Protein 7U5F (pdb70)

Sequence (792 aa):
SGTLYIVSAPSGAGKTSLVKALLDAAPEVRVSVSHTTRGMRPGEVDGVNYHFTSREEFLAMLERNEFLEHAEVFGNLYGTSQRWVEKTLAEGLDLILEIDWQGAQQVRRLMPEAQQSIFILPPSQEALRQRLSDEVIERRMREAVSEMSHYVEYDHLVINDDFAHHALDDLKAIFRARQLRQDAQQQRHAELLGRLLAGSGTLYIVSAPSGAGKTSLVKALLDAAPEVRVSVSHTTRGMRPGEVDGVNYHFTSREEFLAMLERNEFLEHAEVFGNLYGTSQRWVEKTLAEGLDLILEIDWQGAQQVRRLMPEAQSIFILPPSQEALRQRLTSDEVIERRMREAVSEMSHYVEYDHLVINDDFAHALDDLKAIFRARQLRQDAQQQRHAELLGRLLAGSGTLYIVSAPSGAGKTSLVKALLDAAPEVRVSVSHTTRGMRPGEVDGVNYHFTSREEFLAMLERNEFLEHAEVFGNLYGTSQRWVEKTLAEGLDLILEIDWQGAQQVRRLMPEAQSIFILPPSQEALRQRLTNSDEVIERRMREAVSEMSHYVEYDHLVINDDFAHALDDLKAIFRARQLRQDAQQQRHAELLGRLLASGTLYIVSAPSGAGKTSLVKALLDAAPEVRVSVSHTTRGMRPGEVDGVNYHFTSREEFLAMLERNEFLEHAEVFGNLYGTSQRWVEKTLAEGLDLILEIDWQGAQQVRRLMPEAQQSIFILPPSQEALRQRLTNSDEVIERRMREAVSEMSHYVEYDHLVINDDFAHALDDLKAIFRARQLRQDAQQQRHAELLGRLLAG

Nearest PDB structures (foldseek):
  7u5f-assembly1_C  TM=1.005E+00  e=3.548E-42  Pseudomonas aeruginosa PAO1
  7u5f-assembly1_A  TM=9.608E-01  e=3.435E-37  Pseudomonas aeruginosa PAO1
  2f3r-assembly1_A  TM=9.551E-01  e=4.431E-27  Escherichia coli
  6wct-assembly2_B  TM=9.551E-01  e=2.341E-27  Stenotrophomonas maltophilia K279a
  2f3t-assembly1_C  TM=8.324E-01  e=1.310E-26  Escherichia coli

Foldseek 3Di:
DAAEEEEAEQFQLPDDPLVVVLCVVPVLEAEFAKEKADDDDPPDDQPPNHPHDHPVVVVVCVVVVQFLFWDAGPNMIMTTGVVVVVVSVVVVGYYYYYDYLRRVVSNCVVPVRHAYEYEYEPDLVRVLVSGVVVRSVVSSCRRVVPVVSNVVHPYYAYPDDSVVSSVVVVVVVVVVCVDPVNVCVVCVVVVCVVPDD/DAAEEEEEEQALLADDVLVVVLCVVPVLEAEFAKEKADDDDPPDDQPPNHPHDHPVVVVVCVVVVQFLFWDAGPRMIMTGGVPVVVVCVVVHTHYYYYDYLRRVVSNCVVPVRHAYEYEYEPDLVRVLVSSDPPVVSVVSSVRRVVPVVSNVVHPYYAYPHDSVVSSVVVVVVVVVVCVDPVNCCVVVVVVVVVVPDD/DAAEEEEEEQPLQHFDVLVVVLCVVPVLEAEFAKEKQDDDDPPDDCPPNHPHDHPVVVVVCVVVVQFLFWDADPNMIITGGVVVVVVCVVVHTYYYYYDAPRRVVSNCVVPVLHAYEYEYEPDLVRVLVSNVCPPVVSVVSSVSSVVRVVCRVVHDYYAYPPDSVVSSVVVVVVVVVSCVDPVNCCVVCVVVVVVVVD/DAAEEEEEEQDQLAFDPLVVVLCVVDVLEAEFAKEKADDDDPPDDCPPSHPHDHPVVVVVCVVVVQFLFWDADPNMIMTGGDPVVVVSVVVVGYYYYHDAPRRVVSNCVVPVRYAYEYEYEPDLVRVLVSNVCPPVVSVVSSVSSVVRVVCRVVHDYYAHPPDSVRSSVVVVVVVVVVCVDPVNCCVVCVVVVCVVPDD

InterPro domains:
  IPR008144 Guanylate kinase-like domain [PS50052] (3-181)
  IPR008145 Guanylate kinase/L-type calcium channel beta subunit [PF00625] (4-182)
  IPR008145 Guanylate kinase/L-type calcium channel beta subunit [SM00072] (2-184)
  IPR017665 Guanylate kinase [MF_00328] (1-184)
  IPR017665 Guanylate kinase [TIGR03263] (3-181)
  IPR020590 Guanylate kinase, conserved site [PS00856] (37-54)
  IPR027417 P-loop containing nucleoside triphosphate hydrolase [G3DSA:3.40.50.300] (5-180)
  IPR027417 P-loop containing nucleoside triphosphate hydrolase [SSF52540] (3-186)

Structure (mmCIF, N/CA/C/O backbone):
data_7U5F
#
_entry.id   7U5F
#
_cell.length_a   46.500
_cell.length_b   122.900
_cell.length_c   149.010
_cell.angle_alpha   90.000
_cell.angle_beta   90.000
_cell.angle_gamma   90.000
#
_symmetry.space_group_name_H-M   'P 21 21 21'
#
loop_
_entity.id
_entity.type
_entity.pdbx_description
1 polymer 'Guanylate kinase'
2 non-polymer "GUANOSINE-5'-MONOPHOSPHATE"
3 non-polymer 'MAGNESIUM ION'
4 water water
#
loop_
_atom_site.group_PDB
_atom_site.id
_atom_site.type_symbol
_atom_site.label_atom_id
_atom_site.label_alt_id
_atom_site.label_comp_id
_atom_site.label_asym_id
_atom_site.label_entity_id
_atom_site.label_seq_id
_atom_site.pdbx_PDB_ins_code
_atom_site.Cartn_x
_atom_site.Cartn_y
_atom_site.Cartn_z
_atom_site.occupancy
_atom_site.B_iso_or_equiv
_atom_site.auth_seq_id
_atom_site.auth_comp_id
_atom_site.auth_asym_id
_atom_site.auth_atom_id
_atom_site.pdbx_PDB_model_num
ATOM 1 N N . SER A 1 2 ? -27.36612 -18.99936 21.98619 1.000 70.07420 2 SER A N 1
ATOM 2 C CA . SER A 1 2 ? -26.40795 -18.72912 20.91869 1.000 69.79835 2 SER A CA 1
ATOM 3 C C . SER A 1 2 ? -24.96767 -18.88688 21.41436 1.000 66.13618 2 SER A C 1
ATOM 4 O O . SER A 1 2 ? -24.70080 -18.80572 22.61265 1.000 70.06839 2 SER A O 1
ATOM 7 N N . GLY A 1 3 ? -24.04344 -19.12316 20.48585 1.000 50.83745 3 GLY A N 1
ATOM 8 C CA . GLY A 1 3 ? -22.66185 -19.33469 20.84996 1.000 46.97043 3 GLY A CA 1
ATOM 9 C C . GLY A 1 3 ? -21.91171 -18.04051 21.11084 1.000 41.45366 3 GLY A C 1
ATOM 10 O O . GLY A 1 3 ? -22.41407 -16.94399 20.88656 1.000 40.37434 3 GLY A O 1
ATOM 11 N N . THR A 1 4 ? -20.67847 -18.19564 21.58732 1.000 37.22789 4 THR A N 1
ATOM 12 C CA . THR A 1 4 ? -19.75408 -17.09547 21.82114 1.000 34.50086 4 THR A CA 1
ATOM 13 C C . THR A 1 4 ? -18.74536 -17.02095 20.68320 1.000 33.45640 4 THR A C 1
ATOM 14 O O . THR A 1 4 ? -18.21661 -18.04797 20.23728 1.000 30.62659 4 THR A O 1
ATOM 18 N N . LEU A 1 5 ? -18.45334 -15.80497 20.23238 1.000 29.20790 5 LEU A N 1
ATOM 19 C CA . LEU A 1 5 ? -17.44537 -15.60774 19.20156 1.000 28.92214 5 LEU A CA 1
ATOM 20 C C . LEU A 1 5 ? -16.14708 -15.18325 19.86321 1.000 30.49830 5 LEU A C 1
ATOM 21 O O . LEU A 1 5 ? -16.11728 -14.19203 20.60389 1.000 32.91180 5 LEU A O 1
ATOM 26 N N . TYR A 1 6 ? -15.07219 -15.91367 19.57279 1.000 28.33937 6 TYR A N 1
ATOM 27 C CA . TYR A 1 6 ? -13.74096 -15.57769 20.05675 1.000 29.16481 6 TYR A CA 1
ATOM 28 C C . TYR A 1 6 ? -12.88474 -15.10036 18.89359 1.000 31.27924 6 TYR A C 1
ATOM 29 O O . TYR A 1 6 ? -12.87922 -15.71979 17.81897 1.000 28.89549 6 TYR A O 1
ATOM 38 N N . ILE A 1 7 ? -12.19936 -13.98018 19.09686 1.000 26.81132 7 ILE A N 1
ATOM 39 C CA . ILE A 1 7 ? -11.17637 -13.50444 18.17101 1.000 30.22174 7 ILE A CA 1
ATOM 40 C C . ILE A 1 7 ? -9.82420 -13.88919 18.74606 1.000 26.33930 7 ILE A C 1
ATOM 41 O O . ILE A 1 7 ? -9.49699 -13.49571 19.86315 1.000 28.33244 7 ILE A O 1
ATOM 46 N N . VAL A 1 8 ? -9.00622 -14.60931 17.98864 1.000 26.31799 8 VAL A N 1
ATOM 47 C CA . VAL A 1 8 ? -7.67013 -14.96833 18.44663 1.000 28.06233 8 VAL A CA 1
ATOM 48 C C . VAL A 1 8 ? -6.68265 -14.37605 17.45844 1.000 26.26417 8 VAL A C 1
ATOM 49 O O . VAL A 1 8 ? -6.69057 -14.73641 16.27482 1.000 28.58181 8 VAL A O 1
ATOM 53 N N . SER A 1 9 ? -5.83326 -13.47461 17.94263 1.000 26.07353 9 SER A N 1
ATOM 54 C CA . SER A 1 9 ? -4.88345 -12.75481 17.11027 1.000 28.81165 9 SER A CA 1
ATOM 55 C C . SER A 1 9 ? -3.46888 -12.92796 17.63729 1.000 30.36122 9 SER A C 1
ATOM 56 O O . SER A 1 9 ? -3.24169 -13.35481 18.76815 1.000 31.15529 9 SER A O 1
ATOM 59 N N . ALA A 1 10 ? -2.53036 -12.62421 16.76451 1.000 33.90163 10 ALA A N 1
ATOM 60 C CA . ALA A 1 10 ? -1.10472 -12.65443 17.06138 1.000 34.35221 10 ALA A CA 1
ATOM 61 C C . ALA A 1 10 ? -0.47331 -11.59807 16.16546 1.000 34.50486 10 ALA A C 1
ATOM 62 O O . ALA A 1 10 ? -1.15248 -11.01269 15.32461 1.000 33.02992 10 ALA A O 1
ATOM 64 N N . PRO A 1 11 ? 0.80913 -11.28102 16.39189 1.000 36.46953 11 PRO A N 1
ATOM 65 C CA . PRO A 1 11 ? 1.47491 -10.37017 15.45098 1.000 40.28260 11 PRO A CA 1
ATOM 66 C C . PRO A 1 11 ? 1.30667 -10.90437 14.03438 1.000 44.28670 11 PRO A C 1
ATOM 67 O O . PRO A 1 11 ? 1.27981 -12.11668 13.80045 1.000 37.38365 11 PRO A O 1
ATOM 71 N N . SER A 1 12 ? 1.13718 -9.98573 13.09507 1.000 45.30284 12 SER A N 1
ATOM 72 C CA . SER A 1 12 ? 0.74955 -10.35148 11.74144 1.000 50.79173 12 SER A CA 1
ATOM 73 C C . SER A 1 12 ? 1.85956 -11.15053 11.06915 1.000 52.88804 12 SER A C 1
ATOM 74 O O . SER A 1 12 ? 2.98791 -10.66760 10.92450 1.000 52.23875 12 SER A O 1
ATOM 77 N N . GLY A 1 13 ? 1.54798 -12.38779 10.69273 1.000 50.14644 13 GLY A N 1
ATOM 78 C CA . GLY A 1 13 ? 2.50230 -13.28453 10.06968 1.000 51.60868 13 GLY A CA 1
ATOM 79 C C . GLY A 1 13 ? 2.74063 -14.54582 10.86396 1.000 57.18609 13 GLY A C 1
ATOM 80 O O . GLY A 1 13 ? 3.26004 -15.53090 10.32014 1.000 60.67393 13 GLY A O 1
ATOM 81 N N . ALA A 1 14 ? 2.34837 -14.55116 12.13289 1.000 52.30746 14 ALA A N 1
ATOM 82 C CA . ALA A 1 14 ? 2.41338 -15.74091 12.96257 1.000 56.50734 14 ALA A CA 1
ATOM 83 C C . ALA A 1 14 ? 1.05417 -16.38641 12.74688 1.000 59.41634 14 ALA A C 1
ATOM 84 O O . ALA A 1 14 ? 0.11743 -16.23508 13.53383 1.000 52.79821 14 ALA A O 1
ATOM 86 N N . GLY A 1 15 ? 0.95852 -17.07082 11.60474 1.000 58.04044 15 GLY A N 1
ATOM 87 C CA . GLY A 1 15 ? -0.25862 -17.59624 11.01371 1.000 53.59165 15 GLY A CA 1
ATOM 88 C C . GLY A 1 15 ? -1.21310 -18.38780 11.87463 1.000 47.84577 15 GLY A C 1
ATOM 89 O O . GLY A 1 15 ? -1.25508 -18.24005 13.08948 1.000 45.75417 15 GLY A O 1
ATOM 90 N N . LYS A 1 16 ? -2.02358 -19.21733 11.23384 1.000 52.06890 16 LYS A N 1
ATOM 91 C CA . LYS A 1 16 ? -2.94114 -20.06088 11.97858 1.000 47.51698 16 LYS A CA 1
ATOM 92 C C . LYS A 1 16 ? -2.13579 -20.94755 12.93313 1.000 45.74903 16 LYS A C 1
ATOM 93 O O . LYS A 1 16 ? -1.33832 -21.78346 12.49850 1.000 51.07217 16 LYS A O 1
ATOM 99 N N . THR A 1 17 ? -2.33660 -20.74927 14.23305 1.000 45.86638 17 THR A N 1
ATOM 100 C CA . THR A 1 17 ? -1.40663 -21.25089 15.23987 1.000 43.25435 17 THR A CA 1
ATOM 101 C C . THR A 1 17 ? -1.65302 -22.71079 15.57131 1.000 40.68886 17 THR A C 1
ATOM 102 O O . THR A 1 17 ? -2.77618 -23.21548 15.48012 1.000 41.27773 17 THR A O 1
ATOM 106 N N . SER A 1 18 ? -0.56996 -23.39529 15.94742 1.000 39.47032 18 SER A N 1
ATOM 107 C CA . SER A 1 18 ? -0.70354 -24.73642 16.49823 1.000 39.88906 18 SER A CA 1
ATOM 108 C C . SER A 1 18 ? -1.50356 -24.72645 17.79095 1.000 36.05021 18 SER A C 1
ATOM 109 O O . SER A 1 18 ? -2.19664 -25.70257 18.09233 1.000 35.30164 18 SER A O 1
ATOM 112 N N . LEU A 1 19 ? -1.42107 -23.63818 18.56383 1.000 34.78623 19 LEU A N 1
ATOM 113 C CA . LEU A 1 19 ? -2.15512 -23.55526 19.82988 1.000 36.42806 19 LEU A CA 1
ATOM 114 C C . LEU A 1 19 ? -3.65706 -23.66725 19.60861 1.000 36.43999 19 LEU A C 1
ATOM 115 O O . LEU A 1 19 ? -4.35589 -24.37806 20.34221 1.000 28.47742 19 LEU A O 1
ATOM 120 N N . VAL A 1 20 ? -4.17670 -22.94534 18.61045 1.000 33.01967 20 VAL A N 1
ATOM 121 C CA . VAL A 1 20 ? -5.60988 -22.99252 18.34712 1.000 34.78009 20 VAL A CA 1
ATOM 122 C C . VAL A 1 20 ? -6.03686 -24.38887 17.90223 1.000 34.04091 20 VAL A C 1
ATOM 123 O O . VAL A 1 20 ? -7.08122 -24.88857 18.33173 1.000 30.83846 20 VAL A O 1
ATOM 127 N N . LYS A 1 21 ? -5.24710 -25.03887 17.03684 1.000 32.73431 21 LYS A N 1
ATOM 128 C CA . LYS A 1 21 ? -5.56738 -26.41128 16.63782 1.000 35.63347 21 LYS A CA 1
ATOM 129 C C . LYS A 1 21 ? -5.63509 -27.33984 17.84941 1.000 34.95628 21 LYS A C 1
ATOM 130 O O . LYS A 1 21 ? -6.55930 -28.15492 17.97025 1.000 32.91346 21 LYS A O 1
ATOM 136 N N . ALA A 1 22 ? -4.65677 -27.23795 18.75572 1.000 32.68582 22 ALA A N 1
ATOM 137 C CA . ALA A 1 22 ? -4.65986 -28.10471 19.93285 1.000 33.91289 22 ALA A CA 1
ATOM 138 C C . ALA A 1 22 ? -5.85390 -27.80354 20.82818 1.000 35.40257 22 ALA A C 1
ATOM 139 O O . ALA A 1 22 ? -6.44909 -28.71597 21.41103 1.000 35.65190 22 ALA A O 1
ATOM 141 N N . LEU A 1 23 ? -6.22074 -26.52669 20.95006 1.000 35.23127 23 LEU A N 1
ATOM 142 C CA . LEU A 1 23 ? -7.38990 -26.17301 21.74950 1.000 34.91965 23 LEU A CA 1
ATOM 143 C C . LEU A 1 23 ? -8.64627 -26.79348 21.15899 1.000 33.78818 23 LEU A C 1
ATOM 144 O O . LEU A 1 23 ? -9.46055 -27.37504 21.88106 1.000 34.35075 23 LEU A O 1
ATOM 149 N N . LEU A 1 24 ? -8.80365 -26.70592 19.83767 1.000 33.61659 24 LEU A N 1
ATOM 150 C CA . LEU A 1 24 ? -9.95374 -27.32781 19.19394 1.000 35.92692 24 LEU A CA 1
ATOM 151 C C . LEU A 1 24 ? -9.98321 -28.83538 19.41388 1.000 36.25594 24 LEU A C 1
ATOM 152 O O . LEU A 1 24 ? -11.06954 -29.41762 19.53666 1.000 40.46928 24 LEU A O 1
ATOM 157 N N . ASP A 1 25 ? -8.81518 -29.49101 19.46821 1.000 35.61930 25 ASP A N 1
ATOM 158 C CA . ASP A 1 25 ? -8.80492 -30.93444 19.71631 1.000 38.67285 25 ASP A CA 1
ATOM 159 C C . ASP A 1 25 ? -9.43508 -31.27060 21.06342 1.000 39.52604 25 ASP A C 1
ATOM 160 O O . ASP A 1 25 ? -10.03271 -32.34339 21.22956 1.000 40.81084 25 ASP A O 1
ATOM 165 N N . ALA A 1 26 ? -9.26671 -30.38954 22.03960 1.000 36.80741 26 ALA A N 1
ATOM 166 C CA . ALA A 1 26 ? -9.79634 -30.55287 23.38347 1.000 39.41615 26 ALA A CA 1
ATOM 167 C C . ALA A 1 26 ? -11.11348 -29.81030 23.58834 1.000 38.38825 26 ALA A C 1
ATOM 168 O O . ALA A 1 26 ? -11.51635 -29.60558 24.73688 1.000 37.60544 26 ALA A O 1
ATOM 170 N N . ALA A 1 27 ? -11.71712 -29.27384 22.52608 1.000 34.90790 27 ALA A N 1
ATOM 171 C CA . ALA A 1 27 ? -12.97488 -28.53357 22.64540 1.000 38.11252 27 ALA A CA 1
ATOM 172 C C . ALA A 1 27 ? -13.90490 -28.87177 21.49169 1.000 37.24368 27 ALA A C 1
ATOM 173 O O . ALA A 1 27 ? -14.05535 -28.08915 20.54051 1.000 38.00816 27 ALA A O 1
ATOM 175 N N . PRO A 1 28 ? -14.59957 -30.01343 21.56443 1.000 39.35255 28 PRO A N 1
ATOM 176 C CA . PRO A 1 28 ? -15.36831 -30.47626 20.39695 1.000 40.61899 28 PRO A CA 1
ATOM 177 C C . PRO A 1 28 ? -16.61408 -29.65514 20.10171 1.000 40.72072 28 PRO A C 1
ATOM 178 O O . PRO A 1 28 ? -17.15496 -29.76627 18.99752 1.000 42.44179 28 PRO A O 1
ATOM 182 N N . GLU A 1 29 ? -17.09770 -28.85079 21.04451 1.000 40.75129 29 GLU A N 1
ATOM 183 C CA . GLU A 1 29 ? -18.20361 -27.94071 20.77140 1.000 41.93447 29 GLU A CA 1
ATOM 184 C C . GLU A 1 29 ? -17.76143 -26.63257 20.11590 1.000 41.84008 29 GLU A C 1
ATOM 185 O O . GLU A 1 29 ? -18.62037 -25.80768 19.79328 1.000 44.04430 29 GLU A O 1
ATOM 187 N N . VAL A 1 30 ? -16.46018 -26.36721 20.02092 1.000 39.27358 30 VAL A N 1
ATOM 188 C CA . VAL A 1 30 ? -15.93467 -25.14889 19.40512 1.000 36.31367 30 VAL A CA 1
ATOM 189 C C . VAL A 1 30 ? -15.57585 -25.40957 17.94000 1.000 37.96437 30 VAL A C 1
ATOM 190 O O . VAL A 1 30 ? -15.01898 -26.46391 17.60273 1.000 34.50478 30 VAL A O 1
ATOM 194 N N . ARG A 1 31 ? -15.93769 -24.47323 17.05854 1.000 36.15839 31 ARG A N 1
ATOM 195 C CA . ARG A 1 31 ? -15.57651 -24.50852 15.64181 1.000 35.71224 31 ARG A CA 1
ATOM 196 C C . ARG A 1 31 ? -14.57570 -23.40792 15.30668 1.000 39.66065 31 ARG A C 1
ATOM 197 O O . ARG A 1 31 ? -14.43788 -22.41766 16.02717 1.000 32.50304 31 ARG A O 1
ATOM 205 N N . VAL A 1 32 ? -13.91619 -23.54699 14.16288 1.000 38.73860 32 VAL A N 1
ATOM 206 C CA . VAL A 1 32 ? -12.99147 -22.51938 13.70510 1.000 34.28762 32 VAL A CA 1
ATOM 207 C C . VAL A 1 32 ? -13.40558 -22.09364 12.29877 1.000 32.66380 32 VAL A C 1
ATOM 208 O O . VAL A 1 32 ? -13.75869 -22.92487 11.45401 1.000 34.29967 32 VAL A O 1
ATOM 212 N N . SER A 1 33 ? -13.38971 -20.78849 12.05996 1.000 30.85503 33 SER A N 1
ATOM 213 C CA . SER A 1 33 ? -13.76476 -20.26965 10.75330 1.000 33.70505 33 SER A CA 1
ATOM 214 C C . SER A 1 33 ? -12.65788 -20.54398 9.74133 1.000 29.81008 33 SER A C 1
ATOM 215 O O . SER A 1 33 ? -11.47809 -20.32358 10.02613 1.000 31.25677 33 SER A O 1
ATOM 218 N N . VAL A 1 34 ? -13.03429 -21.02370 8.55899 1.000 31.11446 34 VAL A N 1
ATOM 219 C CA . VAL A 1 34 ? -12.09068 -21.17197 7.45549 1.000 30.94803 34 VAL A CA 1
ATOM 220 C C . VAL A 1 34 ? -12.08891 -19.86121 6.66442 1.000 30.45062 34 VAL A C 1
ATOM 221 O O . VAL A 1 34 ? -13.09901 -19.47865 6.06761 1.000 28.70455 34 VAL A O 1
ATOM 225 N N . SER A 1 35 ? -10.95977 -19.16213 6.69087 1.000 28.74802 35 SER A N 1
ATOM 226 C CA . SER A 1 35 ? -10.80897 -17.86728 6.04070 1.000 30.94472 35 SER A CA 1
ATOM 227 C C . SER A 1 35 ? -10.66073 -18.02339 4.52800 1.000 31.60663 35 SER A C 1
ATOM 228 O O . SER A 1 35 ? -10.24907 -19.06929 4.02836 1.000 32.82658 35 SER A O 1
ATOM 231 N N . HIS A 1 36 ? -11.01372 -16.95854 3.80300 1.000 33.65706 36 HIS A N 1
ATOM 232 C CA . HIS A 1 36 ? -10.64714 -16.80465 2.39730 1.000 33.86194 36 HIS A CA 1
ATOM 233 C C . HIS A 1 36 ? -9.31870 -16.07179 2.31119 1.000 33.03422 36 HIS A C 1
ATOM 234 O O . HIS A 1 36 ? -9.04615 -15.17984 3.11846 1.000 33.26201 36 HIS A O 1
ATOM 241 N N . THR A 1 37 ? -8.49296 -16.44089 1.33598 1.000 31.59904 37 THR A N 1
ATOM 242 C CA . THR A 1 37 ? -7.26292 -15.69919 1.06932 1.000 32.64722 37 THR A CA 1
ATOM 243 C C . THR A 1 37 ? -6.99444 -15.67852 -0.42599 1.000 35.01028 37 THR A C 1
ATOM 244 O O . THR A 1 37 ? -7.44448 -16.56210 -1.16331 1.000 36.41388 37 THR A O 1
ATOM 248 N N . THR A 1 38 ? -6.26261 -14.65141 -0.86848 1.000 32.01674 38 THR A N 1
ATOM 249 C CA . THR A 1 38 ? -5.80736 -14.56081 -2.24801 1.000 34.78590 38 THR A CA 1
ATOM 250 C C . THR A 1 38 ? -4.34366 -14.94840 -2.41669 1.000 35.87691 38 THR A C 1
ATOM 251 O O . THR A 1 38 ? -3.85069 -14.97229 -3.55006 1.000 35.25111 38 THR A O 1
ATOM 255 N N . ARG A 1 39 ? -3.62933 -15.24221 -1.33288 1.000 34.81778 39 ARG A N 1
ATOM 256 C CA . ARG A 1 39 ? -2.26807 -15.73229 -1.51042 1.000 39.15513 39 ARG A CA 1
ATOM 257 C C . ARG A 1 39 ? -2.29762 -17.15408 -2.07366 1.000 39.58411 39 ARG A C 1
ATOM 258 O O . ARG A 1 39 ? -3.29060 -17.87781 -1.95363 1.000 39.73791 39 ARG A O 1
ATOM 266 N N . GLY A 1 40 ? -1.20507 -17.53968 -2.72503 1.000 40.30260 40 GLY A N 1
ATOM 267 C CA . GLY A 1 40 ? -1.12721 -18.87231 -3.30037 1.000 42.17411 40 GLY A CA 1
ATOM 268 C C . GLY A 1 40 ? -1.00814 -19.94124 -2.22844 1.000 41.78615 40 GLY A C 1
ATOM 269 O O . GLY A 1 40 ? -0.54981 -19.68518 -1.11650 1.000 40.87600 40 GLY A O 1
ATOM 270 N N . MET A 1 41 ? -1.43671 -21.16016 -2.56983 1.000 42.09395 41 MET A N 1
ATOM 271 C CA . MET A 1 41 ? -1.33081 -22.28025 -1.63808 1.000 45.14602 41 MET A CA 1
ATOM 272 C C . MET A 1 41 ? 0.13319 -22.62712 -1.38575 1.000 46.65882 41 MET A C 1
ATOM 273 O O . MET A 1 41 ? 0.98203 -22.52472 -2.27280 1.000 45.78665 41 MET A O 1
ATOM 278 N N . ARG A 1 42 ? 0.41776 -23.05899 -0.17838 1.000 44.98091 42 ARG A N 1
ATOM 279 C CA . ARG A 1 42 ? 1.74756 -23.51466 0.18758 1.000 45.96820 42 ARG A CA 1
ATOM 280 C C . ARG A 1 42 ? 1.77160 -25.03368 0.27267 1.000 50.53698 42 ARG A C 1
ATOM 281 O O . ARG A 1 42 ? 0.71762 -25.67290 0.34483 1.000 51.13307 42 ARG A O 1
ATOM 289 N N . PRO A 1 43 ? 2.95105 -25.65947 0.22318 1.000 51.17829 43 PRO A N 1
ATOM 290 C CA . PRO A 1 43 ? 2.99353 -27.12748 0.27341 1.000 54.96403 43 PRO A CA 1
ATOM 291 C C . PRO A 1 43 ? 2.30830 -27.65139 1.52704 1.000 54.02649 43 PRO A C 1
ATOM 292 O O . PRO A 1 43 ? 2.43865 -27.08620 2.61246 1.000 49.24044 43 PRO A O 1
ATOM 296 N N . GLY A 1 44 ? 1.51129 -28.69951 1.34707 1.000 55.94389 44 GLY A N 1
ATOM 297 C CA . GLY A 1 44 ? 0.78694 -29.30807 2.44388 1.000 54.04028 44 GLY A CA 1
ATOM 298 C C . GLY A 1 44 ? -0.51727 -28.64938 2.81675 1.000 57.91460 44 GLY A C 1
ATOM 299 O O . GLY A 1 44 ? -1.18149 -29.12589 3.74431 1.000 59.29769 44 GLY A O 1
ATOM 300 N N . GLU A 1 45 ? -0.93827 -27.60871 2.10324 1.000 54.11726 45 GLU A N 1
ATOM 301 C CA . GLU A 1 45 ? -2.19457 -26.93691 2.39161 1.000 51.19120 45 GLU A CA 1
ATOM 302 C C . GLU A 1 45 ? -3.28414 -27.53237 1.50847 1.000 51.01569 45 GLU A C 1
ATOM 303 O O . GLU A 1 45 ? -3.01556 -28.01361 0.40921 1.000 52.18416 45 GLU A O 1
ATOM 309 N N . VAL A 1 46 ? -4.51550 -27.54244 2.01187 1.000 51.23866 46 VAL A N 1
ATOM 310 C CA . VAL A 1 46 ? -5.63010 -28.14510 1.28585 1.000 51.43791 46 VAL A CA 1
ATOM 311 C C . VAL A 1 46 ? -6.74843 -27.12153 1.20547 1.000 50.81128 46 VAL A C 1
ATOM 312 O O . VAL A 1 46 ? -7.16832 -26.57589 2.23103 1.000 46.81578 46 VAL A O 1
ATOM 316 N N . ASP A 1 47 ? -7.21827 -26.86020 -0.01145 1.000 51.84925 47 ASP A N 1
ATOM 317 C CA . ASP A 1 47 ? -8.31495 -25.92409 -0.22195 1.000 50.98051 47 ASP A CA 1
ATOM 318 C C . ASP A 1 47 ? -9.55765 -26.38545 0.53283 1.000 50.72883 47 ASP A C 1
ATOM 319 O O . ASP A 1 47 ? -9.93697 -27.55739 0.46697 1.000 50.51344 47 ASP A O 1
ATOM 324 N N . GLY A 1 48 ? -10.17338 -25.46648 1.28086 1.000 46.32819 48 GLY A N 1
ATOM 325 C CA . GLY A 1 48 ? -11.31995 -25.79547 2.10039 1.000 45.08940 48 GLY A CA 1
ATOM 326 C C . GLY A 1 48 ? -10.99982 -26.18022 3.52661 1.000 45.72823 48 GLY A C 1
ATOM 327 O O . GLY A 1 48 ? -11.92439 -26.30565 4.33868 1.000 46.72336 48 GLY A O 1
ATOM 328 N N . VAL A 1 49 ? -9.72752 -26.39175 3.85181 1.000 45.66380 49 VAL A N 1
ATOM 329 C CA . VAL A 1 49 ? -9.29610 -26.71779 5.20750 1.000 45.43002 49 VAL A CA 1
ATOM 330 C C . VAL A 1 49 ? -8.45902 -25.59269 5.79741 1.000 42.30682 49 VAL A C 1
ATOM 331 O O . VAL A 1 49 ? -8.84517 -24.98361 6.79588 1.000 44.96164 49 VAL A O 1
ATOM 335 N N . ASN A 1 50 ? -7.29039 -25.32770 5.20918 1.000 41.05617 50 ASN A N 1
ATOM 336 C CA . ASN A 1 50 ? -6.45193 -24.23135 5.68345 1.000 42.89463 50 ASN A CA 1
ATOM 337 C C . ASN A 1 50 ? -7.07644 -22.88403 5.34491 1.000 40.74504 50 ASN A C 1
ATOM 338 O O . ASN A 1 50 ? -7.09794 -21.96414 6.17736 1.000 38.13884 50 ASN A O 1
ATOM 343 N N . TYR A 1 51 ? -7.56915 -22.75394 4.11530 1.000 37.78255 51 TYR A N 1
ATOM 344 C CA . TYR A 1 51 ? -8.19544 -21.54717 3.60185 1.000 36.72055 51 TYR A CA 1
ATOM 345 C C . TYR A 1 51 ? -9.14909 -21.94820 2.49281 1.000 38.44605 51 TYR A C 1
ATOM 346 O O . TYR A 1 51 ? -9.05745 -23.04761 1.94202 1.000 39.32472 51 TYR A O 1
ATOM 355 N N . HIS A 1 52 ? -10.05631 -21.03605 2.15642 1.000 35.94657 52 HIS A N 1
ATOM 356 C CA . HIS A 1 52 ? -10.67572 -21.04558 0.83431 1.000 41.00813 52 HIS A CA 1
ATOM 357 C C . HIS A 1 52 ? -9.76808 -20.19137 -0.05021 1.000 40.69736 52 HIS A C 1
ATOM 358 O O . HIS A 1 52 ? -9.75182 -18.95697 0.05172 1.000 36.37413 52 HIS A O 1
ATOM 365 N N . PHE A 1 53 ? -8.96083 -20.84369 -0.87861 1.000 41.34695 53 PHE A N 1
ATOM 366 C CA . PHE A 1 53 ? -8.04379 -20.11275 -1.74408 1.000 41.59607 53 PHE A CA 1
ATOM 367 C C . PHE A 1 53 ? -8.78787 -19.57058 -2.95366 1.000 44.85126 53 PHE A C 1
ATOM 368 O O . PHE A 1 53 ? -9.45495 -20.32185 -3.66771 1.000 44.41692 53 PHE A O 1
ATOM 376 N N . THR A 1 54 ? -8.68274 -18.26054 -3.18010 1.000 43.42206 54 THR A N 1
ATOM 377 C CA . THR A 1 54 ? -9.41933 -17.63356 -4.26588 1.000 45.74884 54 THR A CA 1
ATOM 378 C C . THR A 1 54 ? -8.54105 -16.59048 -4.94969 1.000 44.77144 54 THR A C 1
ATOM 379 O O . THR A 1 54 ? -7.40720 -16.32385 -4.53878 1.000 43.99091 54 THR A O 1
ATOM 383 N N . SER A 1 55 ? -9.06473 -16.01608 -6.02227 1.000 46.59006 55 SER A N 1
ATOM 384 C CA . SER A 1 55 ? -8.36954 -14.97230 -6.75622 1.000 43.85193 55 SER A CA 1
ATOM 385 C C . SER A 1 55 ? -8.74168 -13.60606 -6.19136 1.000 45.72002 55 SER A C 1
ATOM 386 O O . SER A 1 55 ? -9.77255 -13.43690 -5.53372 1.000 42.76230 55 SER A O 1
ATOM 389 N N . ARG A 1 56 ? -7.89174 -12.61821 -6.47257 1.000 45.01567 56 ARG A N 1
ATOM 390 C CA . ARG A 1 56 ? -8.18479 -11.26282 -6.02150 1.000 45.61347 56 ARG A CA 1
ATOM 391 C C . ARG A 1 56 ? -9.46810 -10.72692 -6.64571 1.000 48.91205 56 ARG A C 1
ATOM 392 O O . ARG A 1 56 ? -10.26767 -10.08157 -5.95948 1.000 46.33812 56 ARG A O 1
ATOM 400 N N . GLU A 1 57 ? -9.69150 -10.98028 -7.94283 1.000 48.32547 57 GLU A N 1
ATOM 401 C CA . GLU A 1 57 ? -10.92035 -10.48157 -8.55817 1.000 49.92523 57 GLU A CA 1
ATOM 402 C C . GLU A 1 57 ? -12.14929 -11.13744 -7.92454 1.000 51.23377 57 GLU A C 1
ATOM 403 O O . GLU A 1 57 ? -13.15441 -10.46641 -7.66575 1.000 52.38659 57 GLU A O 1
ATOM 409 N N . GLU A 1 58 ? -12.08109 -12.43816 -7.63331 1.000 49.55824 58 GLU A N 1
ATOM 410 C CA . GLU A 1 58 ? -13.20907 -13.09144 -6.97378 1.000 49.34935 58 GLU A CA 1
ATOM 411 C C . GLU A 1 58 ? -13.36483 -12.61578 -5.53273 1.000 49.54024 58 GLU A C 1
ATOM 412 O O . GLU A 1 58 ? -14.49075 -12.44279 -5.05111 1.000 49.14544 58 GLU A O 1
ATOM 418 N N . PHE A 1 59 ? -12.24969 -12.37313 -4.83935 1.000 46.12942 59 PHE A N 1
ATOM 419 C CA . PHE A 1 59 ? -12.32162 -11.79662 -3.49758 1.000 46.15924 59 PHE A CA 1
ATOM 420 C C . PHE A 1 59 ? -13.00917 -10.43646 -3.53554 1.000 47.27469 59 PHE A C 1
ATOM 421 O O . PHE A 1 59 ? -13.88125 -10.14966 -2.70771 1.000 41.90097 59 PHE A O 1
ATOM 429 N N . LEU A 1 60 ? -12.64557 -9.59343 -4.50854 1.000 44.58370 60 LEU A N 1
ATOM 430 C CA . LEU A 1 60 ? -13.27826 -8.28357 -4.62132 1.000 47.98871 60 LEU A CA 1
ATOM 431 C C . LEU A 1 60 ? -14.75167 -8.40888 -4.99029 1.000 49.63425 60 LEU A C 1
ATOM 432 O O . LEU A 1 60 ? -15.58259 -7.62182 -4.52238 1.000 52.11249 60 LEU A O 1
ATOM 437 N N . ALA A 1 61 ? -15.09610 -9.38555 -5.83172 1.000 50.38341 61 ALA A N 1
ATOM 438 C CA . ALA A 1 61 ? -16.50122 -9.62022 -6.14595 1.000 48.48280 61 ALA A CA 1
ATOM 439 C C . ALA A 1 61 ? -17.28607 -10.03192 -4.90156 1.000 52.44663 61 ALA A C 1
ATOM 440 O O . ALA A 1 61 ? -18.41876 -9.58117 -4.70018 1.000 50.81492 61 ALA A O 1
ATOM 442 N N . MET A 1 62 ? -16.70608 -10.89626 -4.05969 1.000 48.79591 62 MET A N 1
ATOM 443 C CA . MET A 1 62 ? -17.35348 -11.25086 -2.79623 1.000 50.85395 62 MET A CA 1
ATOM 444 C C . MET A 1 62 ? -17.49784 -10.04021 -1.88673 1.000 51.55982 62 MET A C 1
ATOM 445 O O . MET A 1 62 ? -18.53358 -9.85620 -1.23406 1.000 51.45462 62 MET A O 1
ATOM 450 N N . LEU A 1 63 ? -16.44713 -9.22665 -1.80432 1.000 50.09657 63 LEU A N 1
ATOM 451 C CA . LEU A 1 63 ? -16.51274 -7.98673 -1.04687 1.000 48.28557 63 LEU A CA 1
ATOM 452 C C . LEU A 1 63 ? -17.63068 -7.08667 -1.56330 1.000 53.36817 63 LEU A C 1
ATOM 453 O O . LEU A 1 63 ? -18.34617 -6.45671 -0.77486 1.000 54.39050 63 LEU A O 1
ATOM 458 N N . GLU A 1 64 ? -17.77630 -6.99040 -2.88902 1.000 51.92457 64 GLU A N 1
ATOM 459 C CA . GLU A 1 64 ? -18.82588 -6.15284 -3.46133 1.000 53.12203 64 GLU A CA 1
ATOM 460 C C . GLU A 1 64 ? -20.21641 -6.66085 -3.09981 1.000 56.84046 64 GLU A C 1
ATOM 461 O O . GLU A 1 64 ? -21.15783 -5.86796 -2.97890 1.000 55.70950 64 GLU A O 1
ATOM 463 N N . ARG A 1 65 ? -20.36964 -7.97070 -2.93516 1.000 56.95161 65 ARG A N 1
ATOM 464 C CA . ARG A 1 65 ? -21.63946 -8.56204 -2.54026 1.000 54.76673 65 ARG A CA 1
ATOM 465 C C . ARG A 1 65 ? -21.84926 -8.54818 -1.02566 1.000 54.16975 65 ARG A C 1
ATOM 466 O O . ARG A 1 65 ? -22.81863 -9.14496 -0.54571 1.000 56.62780 65 ARG A O 1
ATOM 474 N N . ASN A 1 66 ? -20.96680 -7.87701 -0.28165 1.000 51.91177 66 ASN A N 1
ATOM 475 C CA . ASN A 1 66 ? -21.07440 -7.72265 1.17457 1.000 53.95554 66 ASN A CA 1
ATOM 476 C C . ASN A 1 66 ? -21.06719 -9.07276 1.89515 1.000 51.17423 66 ASN A C 1
ATOM 477 O O . ASN A 1 66 ? -21.74754 -9.25415 2.90536 1.000 51.09441 66 ASN A O 1
ATOM 482 N N . GLU A 1 67 ? -20.29371 -10.03144 1.38425 1.000 47.53239 67 GLU A N 1
ATOM 483 C CA . GLU A 1 67 ? -20.29415 -11.37468 1.95927 1.000 46.92594 67 GLU A CA 1
ATOM 484 C C . GLU A 1 67 ? -19.29061 -11.55282 3.09072 1.000 43.75123 67 GLU A C 1
ATOM 485 O O . GLU A 1 67 ? -19.31285 -12.59368 3.76074 1.000 42.04641 67 GLU A O 1
ATOM 491 N N . PHE A 1 68 ? -18.43304 -10.56973 3.33693 1.000 40.78702 68 PHE A N 1
ATOM 492 C CA . PHE A 1 68 ? -17.39044 -10.68692 4.34112 1.000 40.27133 68 PHE A CA 1
ATOM 493 C C . PHE A 1 68 ? -17.80819 -9.96818 5.61244 1.000 39.99467 68 PHE A C 1
ATOM 494 O O . PHE A 1 68 ? -18.20263 -8.79661 5.56995 1.000 35.85984 68 PHE A O 1
ATOM 502 N N . LEU A 1 69 ? -17.71626 -10.68613 6.73651 1.000 35.43908 69 LEU A N 1
ATOM 503 C CA . LEU A 1 69 ? -17.82810 -10.05790 8.04714 1.000 35.56659 69 LEU A CA 1
ATOM 504 C C . LEU A 1 69 ? -16.69015 -9.07824 8.27813 1.000 34.50061 69 LEU A C 1
ATOM 505 O O . LEU A 1 69 ? -16.88910 -8.00823 8.85926 1.000 34.92114 69 LEU A O 1
ATOM 510 N N . GLU A 1 70 ? -15.48893 -9.43981 7.84355 1.000 31.56054 70 GLU A N 1
ATOM 511 C CA . GLU A 1 70 ? -14.29993 -8.61066 7.96900 1.000 33.12056 70 GLU A CA 1
ATOM 512 C C . GLU A 1 70 ? -13.35541 -9.05132 6.87074 1.000 33.88246 70 GLU A C 1
ATOM 513 O O . GLU A 1 70 ? -13.42488 -10.18615 6.39811 1.000 31.62349 70 GLU A O 1
ATOM 519 N N . HIS A 1 71 ? -12.47990 -8.13836 6.46456 1.000 34.43504 71 HIS A N 1
ATOM 520 C CA . HIS A 1 71 ? -11.44085 -8.45150 5.50003 1.000 32.50125 71 HIS A CA 1
ATOM 521 C C . HIS A 1 71 ? -10.28055 -7.50538 5.74947 1.000 35.22672 71 HIS A C 1
ATOM 522 O O . HIS A 1 71 ? -10.44926 -6.44293 6.35407 1.000 32.43080 71 HIS A O 1
ATOM 529 N N . ALA A 1 72 ? -9.09583 -7.90724 5.29492 1.000 32.35317 72 ALA A N 1
ATOM 530 C CA . ALA A 1 72 ? -7.91076 -7.09337 5.51407 1.000 34.68449 72 ALA A CA 1
ATOM 531 C C . ALA A 1 72 ? -6.82977 -7.49749 4.52891 1.000 33.95412 72 ALA A C 1
ATOM 532 O O . ALA A 1 72 ? -6.78481 -8.64459 4.07543 1.000 33.43527 72 ALA A O 1
ATOM 534 N N . GLU A 1 73 ? -5.93298 -6.55474 4.24235 1.000 34.63910 73 GLU A N 1
ATOM 535 C CA . GLU A 1 73 ? -4.72384 -6.83311 3.47731 1.000 32.37200 73 GLU A CA 1
ATOM 536 C C . GLU A 1 73 ? -3.57961 -7.10072 4.43948 1.000 36.97043 73 GLU A C 1
ATOM 537 O O . GLU A 1 73 ? -3.32777 -6.30036 5.34732 1.000 35.81751 73 GLU A O 1
ATOM 543 N N . VAL A 1 74 ? -2.89464 -8.22394 4.23950 1.000 34.15156 74 VAL A N 1
ATOM 544 C CA . VAL A 1 74 ? -1.78079 -8.64908 5.07904 1.000 33.76454 74 VAL A CA 1
ATOM 545 C C . VAL A 1 74 ? -0.63572 -9.04355 4.15510 1.000 36.65909 74 VAL A C 1
ATOM 546 O O . VAL A 1 74 ? -0.74313 -10.03376 3.42245 1.000 32.85459 74 VAL A O 1
ATOM 550 N N . PHE A 1 75 ? 0.46930 -8.29063 4.20912 1.000 38.20127 75 PHE A N 1
ATOM 551 C CA . PHE A 1 75 ? 1.61788 -8.48329 3.31197 1.000 38.57254 75 PHE A CA 1
ATOM 552 C C . PHE A 1 75 ? 1.19856 -8.45123 1.84262 1.000 37.60099 75 PHE A C 1
ATOM 553 O O . PHE A 1 75 ? 1.72725 -9.18477 1.00117 1.000 36.47336 75 PHE A O 1
ATOM 561 N N . GLY A 1 76 ? 0.24456 -7.58726 1.52190 1.000 35.26371 76 GLY A N 1
ATOM 562 C CA . GLY A 1 76 ? -0.18567 -7.43661 0.14812 1.000 39.25899 76 GLY A CA 1
ATOM 563 C C . GLY A 1 76 ? -1.23966 -8.42383 -0.31264 1.000 41.77550 76 GLY A C 1
ATOM 564 O O . GLY A 1 76 ? -1.81946 -8.22195 -1.38314 1.000 40.45863 76 GLY A O 1
ATOM 565 N N . ASN A 1 77 ? -1.52435 -9.47145 0.45800 1.000 34.73997 77 ASN A N 1
ATOM 566 C CA . ASN A 1 77 ? -2.57448 -10.41512 0.10892 1.000 34.82966 77 ASN A CA 1
ATOM 567 C C . ASN A 1 77 ? -3.83379 -10.12636 0.91286 1.000 33.84753 77 ASN A C 1
ATOM 568 O O . ASN A 1 77 ? -3.77239 -9.58422 2.01193 1.000 33.96346 77 ASN A O 1
ATOM 573 N N . LEU A 1 78 ? -4.97620 -10.49619 0.35003 1.000 33.59974 78 LEU A N 1
ATOM 574 C CA . LEU A 1 78 ? -6.27189 -10.24171 0.95828 1.000 31.01407 78 LEU A CA 1
ATOM 575 C C . LEU A 1 78 ? -6.73007 -11.47111 1.72681 1.000 31.54384 78 LEU A C 1
ATOM 576 O O . LEU A 1 78 ? -6.56146 -12.59951 1.26272 1.000 30.85220 78 LEU A O 1
ATOM 581 N N . TYR A 1 79 ? -7.29750 -11.23399 2.90643 1.000 29.62948 79 TYR A N 1
ATOM 582 C CA . TYR A 1 79 ? -7.84592 -12.26364 3.78001 1.000 29.44312 79 TYR A CA 1
ATOM 583 C C . TYR A 1 79 ? -9.19827 -11.79413 4.28839 1.000 32.39903 79 TYR A C 1
ATOM 584 O O . TYR A 1 79 ? -9.38229 -10.60591 4.56309 1.000 32.45487 79 TYR A O 1
ATOM 593 N N . GLY A 1 80 ? -10.13030 -12.72479 4.46947 1.000 30.71093 80 GLY A N 1
ATOM 594 C CA . GLY A 1 80 ? -11.41536 -12.32696 5.01358 1.000 32.16349 80 GLY A CA 1
ATOM 595 C C . GLY A 1 80 ? -12.19515 -13.48255 5.59732 1.000 32.55262 80 GLY A C 1
ATOM 596 O O . GLY A 1 80 ? -11.95174 -14.65145 5.28180 1.000 32.78002 80 GLY A O 1
ATOM 597 N N . THR A 1 81 ? -13.15493 -13.13176 6.44860 1.000 30.76831 81 THR A N 1
ATOM 598 C CA . THR A 1 81 ? -14.05111 -14.07508 7.11133 1.000 32.34731 81 THR A CA 1
ATOM 599 C C . THR A 1 81 ? -15.43478 -13.97033 6.48429 1.000 34.29091 81 THR A C 1
ATOM 600 O O . THR A 1 81 ? -16.07345 -12.91736 6.58156 1.000 33.80478 81 THR A O 1
ATOM 604 N N . SER A 1 82 ? -15.92167 -15.05777 5.87684 1.000 33.84916 82 SER A N 1
ATOM 605 C CA . SER A 1 82 ? -17.25030 -14.98856 5.28002 1.000 37.53302 82 SER A CA 1
ATOM 606 C C . SER A 1 82 ? -18.31902 -14.95830 6.36849 1.000 37.19464 82 SER A C 1
ATOM 607 O O . SER A 1 82 ? -18.26200 -15.70443 7.34993 1.000 34.82121 82 SER A O 1
ATOM 610 N N . GLN A 1 83 ? -19.31322 -14.08918 6.18216 1.000 37.39527 83 GLN A N 1
ATOM 611 C CA . GLN A 1 83 ? -20.23846 -13.80026 7.27149 1.000 40.56990 83 GLN A CA 1
ATOM 612 C C . GLN A 1 83 ? -21.29342 -14.88712 7.44933 1.000 41.89947 83 GLN A C 1
ATOM 613 O O . GLN A 1 83 ? -21.68132 -15.18118 8.58104 1.000 39.18607 83 GLN A O 1
ATOM 619 N N . ARG A 1 84 ? -21.78992 -15.47855 6.35624 1.000 41.69887 84 ARG A N 1
ATOM 620 C CA . ARG A 1 84 ? -22.88384 -16.44325 6.47919 1.000 42.95355 84 ARG A CA 1
ATOM 621 C C . ARG A 1 84 ? -22.50896 -17.60530 7.39622 1.000 39.94893 84 ARG A C 1
ATOM 622 O O . ARG A 1 84 ? -23.32295 -18.04796 8.21257 1.000 38.28255 84 ARG A O 1
ATOM 624 N N . TRP A 1 85 ? -21.29666 -18.13872 7.24503 1.000 40.16667 85 TRP A N 1
ATOM 625 C CA . TRP A 1 85 ? -20.88683 -19.27394 8.06165 1.000 38.98010 85 TRP A CA 1
ATOM 626 C C . TRP A 1 85 ? -20.82510 -18.88292 9.53381 1.000 38.88225 85 TRP A C 1
ATOM 627 O O . TRP A 1 85 ? -21.22707 -19.65964 10.40849 1.000 36.73568 85 TRP A O 1
ATOM 638 N N . VAL A 1 86 ? -20.35764 -17.66604 9.82303 1.000 38.14562 86 VAL A N 1
ATOM 639 C CA . VAL A 1 86 ? -20.28432 -17.20683 11.20821 1.000 38.63162 86 VAL A CA 1
ATOM 640 C C . VAL A 1 86 ? -21.67859 -17.13918 11.81616 1.000 39.97597 86 VAL A C 1
ATOM 641 O O . VAL A 1 86 ? -21.92148 -17.64082 12.91819 1.000 36.57359 86 VAL A O 1
ATOM 645 N N . GLU A 1 87 ? -22.61493 -16.51167 11.10454 1.000 40.74847 87 GLU A N 1
ATOM 646 C CA . GLU A 1 87 ? -23.96617 -16.35222 11.63087 1.000 41.82117 87 GLU A CA 1
ATOM 647 C C . GLU A 1 87 ? -24.65624 -17.69912 11.81566 1.000 43.02995 87 GLU A C 1
ATOM 648 O O . GLU A 1 87 ? -25.35009 -17.91511 12.81791 1.000 43.56253 87 GLU A O 1
ATOM 654 N N . LYS A 1 88 ? -24.49756 -18.60803 10.84861 1.000 38.98474 88 LYS A N 1
ATOM 655 C CA . LYS A 1 88 ? -25.10450 -19.93005 10.95934 1.000 41.27545 88 LYS A CA 1
ATOM 656 C C . LYS A 1 88 ? -24.52583 -20.70957 12.13559 1.000 42.07178 88 LYS A C 1
ATOM 657 O O . LYS A 1 88 ? -25.26216 -21.36691 12.87830 1.000 44.65473 88 LYS A O 1
ATOM 659 N N . THR A 1 89 ? -23.20663 -20.66045 12.30854 1.000 42.44286 89 THR A N 1
ATOM 660 C CA . THR A 1 89 ? -22.56367 -21.43671 13.35998 1.000 42.51922 89 THR A CA 1
ATOM 661 C C . THR A 1 89 ? -22.98178 -20.94606 14.73820 1.000 44.97104 89 THR A C 1
ATOM 662 O O . THR A 1 89 ? -23.32424 -21.75055 15.61413 1.000 45.80814 89 THR A O 1
ATOM 666 N N . LEU A 1 90 ? -22.97258 -19.62556 14.94629 1.000 42.69160 90 LEU A N 1
ATOM 667 C CA . LEU A 1 90 ? -23.41225 -19.08206 16.22856 1.000 44.48205 90 LEU A CA 1
ATOM 668 C C . LEU A 1 90 ? -24.87312 -19.40888 16.50014 1.000 47.18787 90 LEU A C 1
ATOM 669 O O . LEU A 1 90 ? -25.23421 -19.76243 17.62802 1.000 49.99969 90 LEU A O 1
ATOM 674 N N . ALA A 1 91 ? -25.73008 -19.29652 15.47893 1.000 44.69838 91 ALA A N 1
ATOM 675 C CA . ALA A 1 91 ? -27.14803 -19.56467 15.66942 1.000 46.08328 91 ALA A CA 1
ATOM 676 C C . ALA A 1 91 ? -27.42411 -21.03173 15.96546 1.000 50.51498 91 ALA A C 1
ATOM 677 O O . ALA A 1 91 ? -28.46140 -21.34794 16.55893 1.000 51.75476 91 ALA A O 1
ATOM 679 N N . GLU A 1 92 ? -26.53209 -21.93384 15.56804 1.000 47.11997 92 GLU A N 1
ATOM 680 C CA . GLU A 1 92 ? -26.66547 -23.32678 15.97050 1.000 51.44807 92 GLU A CA 1
ATOM 681 C C . GLU A 1 92 ? -26.22624 -23.54919 17.41113 1.000 52.87776 92 GLU A C 1
ATOM 682 O O . GLU A 1 92 ? -26.26776 -24.68748 17.88727 1.000 55.37229 92 GLU A O 1
ATOM 684 N N . GLY A 1 93 ? -25.79597 -22.49689 18.10382 1.000 51.39692 93 GLY A N 1
ATOM 685 C CA . GLY A 1 93 ? -25.35826 -22.61363 19.47910 1.000 52.51754 93 GLY A CA 1
ATOM 686 C C . GLY A 1 93 ? -23.92588 -23.05176 19.66356 1.000 51.49848 93 GLY A C 1
ATOM 687 O O . GLY A 1 93 ? -23.54512 -23.39903 20.78383 1.000 54.92961 93 GLY A O 1
ATOM 688 N N . LEU A 1 94 ? -23.11822 -23.05665 18.60793 1.000 47.70720 94 LEU A N 1
ATOM 689 C CA . LEU A 1 94 ? -21.72675 -23.45389 18.72626 1.000 45.03564 94 LEU A CA 1
ATOM 690 C C . LEU A 1 94 ? -20.85799 -22.22275 18.95402 1.000 43.44965 94 LEU A C 1
ATOM 691 O O . LEU A 1 94 ? -21.13986 -21.13988 18.43417 1.000 41.97334 94 LEU A O 1
ATOM 696 N N . ASP A 1 95 ? -19.81608 -22.39064 19.75709 1.000 37.20555 95 ASP A N 1
ATOM 697 C CA . ASP A 1 95 ? -18.79491 -21.37316 19.88725 1.000 36.82101 95 ASP A CA 1
ATOM 698 C C . ASP A 1 95 ? -17.87507 -21.44368 18.68295 1.000 35.75909 95 ASP A C 1
ATOM 699 O O . ASP A 1 95 ? -17.71771 -22.49736 18.06224 1.000 35.53640 95 ASP A O 1
ATOM 704 N N . LEU A 1 96 ? -17.25581 -20.31671 18.34927 1.000 31.27093 96 LEU A N 1
ATOM 705 C CA . LEU A 1 96 ? -16.37474 -20.35755 17.19559 1.000 31.00262 96 LEU A CA 1
ATOM 706 C C . LEU A 1 96 ? -15.21310 -19.39870 17.37819 1.000 31.22665 96 LEU A C 1
ATOM 707 O O . LEU A 1 96 ? -15.30915 -18.40987 18.11459 1.000 32.00813 96 LEU A O 1
ATOM 712 N N . ILE A 1 97 ? -14.10912 -19.70969 16.70525 1.000 26.41841 97 ILE A N 1
ATOM 713 C CA . ILE A 1 97 ? -12.88691 -18.91940 16.76088 1.000 26.00697 97 ILE A CA 1
ATOM 714 C C . ILE A 1 97 ? -12.63613 -18.29990 15.38765 1.000 29.50892 97 ILE A C 1
ATOM 715 O O . ILE A 1 97 ? -12.66315 -19.00451 14.36681 1.000 27.23418 97 ILE A O 1
ATOM 720 N N . LEU A 1 98 ? -12.34512 -16.99844 15.37324 1.000 27.08072 98 LEU A N 1
ATOM 721 C CA . LEU A 1 98 ? -11.78519 -16.31263 14.20795 1.000 27.33901 98 LEU A CA 1
ATOM 722 C C . LEU A 1 98 ? -10.30414 -16.08248 14.47982 1.000 28.07099 98 LEU A C 1
ATOM 723 O O . LEU A 1 98 ? -9.94758 -15.31145 15.37481 1.000 29.73062 98 LEU A O 1
ATOM 728 N N . GLU A 1 99 ? -9.43774 -16.74642 13.72164 1.000 24.76012 99 GLU A N 1
ATOM 729 C CA . GLU A 1 99 ? -7.99419 -16.54224 13.85181 1.000 26.84332 99 GLU A CA 1
ATOM 730 C C . GLU A 1 99 ? -7.57102 -15.52879 12.77834 1.000 27.10381 99 GLU A C 1
ATOM 731 O O . GLU A 1 99 ? -7.26537 -15.88767 11.63823 1.000 25.89044 99 GLU A O 1
ATOM 737 N N . ILE A 1 100 ? -7.51968 -14.24558 13.16774 1.000 24.44572 100 ILE A N 1
ATOM 738 C CA . ILE A 1 100 ? -7.40562 -13.11673 12.23848 1.000 26.16291 100 ILE A CA 1
ATOM 739 C C . ILE A 1 100 ? -6.47410 -12.06234 12.83095 1.000 27.68722 100 ILE A C 1
ATOM 740 O O . ILE A 1 100 ? -6.12863 -12.10274 14.01311 1.000 27.08894 100 ILE A O 1
ATOM 745 N N . ASP A 1 101 ? -6.05851 -11.10694 11.99113 1.000 26.23517 101 ASP A N 1
ATOM 746 C CA . ASP A 1 101 ? -5.10446 -10.10206 12.44295 1.000 27.37168 101 ASP A CA 1
ATOM 747 C C . ASP A 1 101 ? -5.81295 -8.98141 13.20880 1.000 26.51892 101 ASP A C 1
ATOM 748 O O . ASP A 1 101 ? -7.03126 -8.97780 13.39165 1.000 25.25857 101 ASP A O 1
ATOM 753 N N . TRP A 1 102 ? -5.02642 -7.99525 13.64005 1.000 29.15804 102 TRP A N 1
ATOM 754 C CA . TRP A 1 102 ? -5.57816 -6.90526 14.43799 1.000 28.89275 102 TRP A CA 1
ATOM 755 C C . TRP A 1 102 ? -6.58339 -6.07992 13.64912 1.000 28.60358 102 TRP A C 1
ATOM 756 O O . TRP A 1 102 ? -7.53744 -5.54159 14.23023 1.000 28.61207 102 TRP A O 1
ATOM 767 N N . GLN A 1 103 ? -6.39897 -5.97622 12.32710 1.000 28.63564 103 GLN A N 1
ATOM 768 C CA . GLN A 1 103 ? -7.33159 -5.19493 11.51492 1.000 31.23151 103 GLN A CA 1
ATOM 769 C C . GLN A 1 103 ? -8.70436 -5.84905 11.47400 1.000 27.53279 103 GLN A C 1
ATOM 770 O O . GLN A 1 103 ? -9.72702 -5.17286 11.62073 1.000 30.73148 103 GLN A O 1
ATOM 776 N N . GLY A 1 104 ? -8.74809 -7.16001 11.22955 1.000 29.17654 104 GLY A N 1
ATOM 777 C CA . GLY A 1 104 ? -10.02722 -7.85104 11.23125 1.000 27.03736 104 GLY A CA 1
ATOM 778 C C . GLY A 1 104 ? -10.68111 -7.83584 12.59717 1.000 26.25531 104 GLY A C 1
ATOM 779 O O . GLY A 1 104 ? -11.90481 -7.70749 12.71418 1.000 25.10929 104 GLY A O 1
ATOM 780 N N . ALA A 1 105 ? -9.87015 -7.94951 13.65001 1.000 25.45225 105 ALA A N 1
ATOM 781 C CA . ALA A 1 105 ? -10.40873 -7.89623 15.00903 1.000 26.34719 105 ALA A CA 1
ATOM 782 C C . ALA A 1 105 ? -11.18043 -6.60554 15.25009 1.000 28.10061 105 ALA A C 1
ATOM 783 O O . ALA A 1 105 ? -12.25478 -6.62608 15.86019 1.000 29.45434 105 ALA A O 1
ATOM 785 N N . GLN A 1 106 ? -10.63717 -5.46716 14.80026 1.000 26.62355 106 GLN A N 1
ATOM 786 C CA . GLN A 1 106 ? -11.33244 -4.19219 14.97303 1.000 29.91492 106 GLN A CA 1
ATOM 787 C C . GLN A 1 106 ? -12.67612 -4.19546 14.25269 1.000 32.88430 106 GLN A C 1
ATOM 788 O O . GLN A 1 106 ? -13.67783 -3.70051 14.78121 1.000 29.57153 106 GLN A O 1
ATOM 794 N N . GLN A 1 107 ? -12.71340 -4.72933 13.02901 1.000 29.31990 107 GLN A N 1
ATOM 795 C CA . GLN A 1 107 ? -13.97446 -4.76860 12.29709 1.000 33.27669 107 GLN A CA 1
ATOM 796 C C . GLN A 1 107 ? -14.99023 -5.65952 13.01339 1.000 31.37950 107 GLN A C 1
ATOM 797 O O . GLN A 1 107 ? -16.16999 -5.30974 13.11792 1.000 33.01876 107 GLN A O 1
ATOM 803 N N . VAL A 1 108 ? -14.55135 -6.81186 13.52441 1.000 27.52750 108 VAL A N 1
ATOM 804 C CA . VAL A 1 108 ? -15.49366 -7.70970 14.18720 1.000 30.88941 108 VAL A CA 1
ATOM 805 C C . VAL A 1 108 ? -15.99859 -7.08791 15.48670 1.000 32.92284 108 VAL A C 1
ATOM 806 O O . VAL A 1 108 ? -17.19493 -7.15681 15.79754 1.000 32.67484 108 VAL A O 1
ATOM 810 N N . ARG A 1 109 ? -15.10810 -6.44898 16.25378 1.000 31.67291 109 ARG A N 1
ATOM 811 C CA . ARG A 1 109 ? -15.54733 -5.81332 17.49979 1.000 34.55788 109 ARG A CA 1
ATOM 812 C C . ARG A 1 109 ? -16.59317 -4.74878 17.22597 1.000 34.84295 109 ARG A C 1
ATOM 813 O O . ARG A 1 109 ? -17.57166 -4.62904 17.96848 1.000 35.56736 109 ARG A O 1
ATOM 821 N N . ARG A 1 110 ? -16.41050 -3.98722 16.14075 1.000 34.12281 110 ARG A N 1
ATOM 822 C CA . ARG A 1 110 ? -17.36088 -2.93917 15.78275 1.000 38.79013 110 ARG A CA 1
ATOM 823 C C . ARG A 1 110 ? -18.73642 -3.52804 15.49040 1.000 36.53205 110 ARG A C 1
ATOM 824 O O . ARG A 1 110 ? -19.75214 -2.99674 15.94160 1.000 38.20866 110 ARG A O 1
ATOM 832 N N . LEU A 1 111 ? -18.78870 -4.64833 14.75884 1.000 37.60190 111 LEU A N 1
ATOM 833 C CA . LEU A 1 111 ? -20.07501 -5.21858 14.36040 1.000 39.12181 111 LEU A CA 1
ATOM 834 C C . LEU A 1 111 ? -20.67248 -6.11801 15.42558 1.000 39.81730 111 LEU A C 1
ATOM 835 O O . LEU A 1 111 ? -21.90026 -6.24181 15.50858 1.000 41.51810 111 LEU A O 1
ATOM 840 N N . MET A 1 112 ? -19.83481 -6.74227 16.24532 1.000 37.75693 112 MET A N 1
ATOM 841 C CA . MET A 1 112 ? -20.28552 -7.70595 17.24576 1.000 40.37489 112 MET A CA 1
ATOM 842 C C . MET A 1 112 ? -19.54686 -7.38470 18.53312 1.000 40.14518 112 MET A C 1
ATOM 843 O O . MET A 1 112 ? -18.50847 -7.98184 18.84075 1.000 39.33813 112 MET A O 1
ATOM 848 N N . PRO A 1 113 ? -20.04550 -6.41387 19.30385 1.000 39.96490 113 PRO A N 1
ATOM 849 C CA . PRO A 1 113 ? -19.33788 -6.00666 20.52977 1.000 41.69580 113 PRO A CA 1
ATOM 850 C C . PRO A 1 113 ? -19.31939 -7.07415 21.60512 1.000 41.36725 113 PRO A C 1
ATOM 851 O O . PRO A 1 113 ? -18.52710 -6.95618 22.54514 1.000 37.16132 113 PRO A O 1
ATOM 855 N N . GLU A 1 114 ? -20.16375 -8.10079 21.50079 1.000 38.69692 114 GLU A N 1
ATOM 856 C CA . GLU A 1 114 ? -20.15869 -9.21787 22.43953 1.000 44.02981 114 GLU A CA 1
ATOM 857 C C . GLU A 1 114 ? -19.05496 -10.22687 22.14046 1.000 41.57564 114 GLU A C 1
ATOM 858 O O . GLU A 1 114 ? -18.91179 -11.20879 22.88208 1.000 40.58188 114 GLU A O 1
ATOM 864 N N . ALA A 1 115 ? -18.29422 -10.02557 21.06690 1.000 37.04704 115 ALA A N 1
ATOM 865 C CA . ALA A 1 115 ? -17.17825 -10.90610 20.76771 1.000 35.55718 115 ALA A CA 1
ATOM 866 C C . ALA A 1 115 ? -16.09641 -10.73371 21.82998 1.000 37.80149 115 ALA A C 1
ATOM 867 O O . ALA A 1 115 ? -15.89815 -9.64962 22.37026 1.000 33.31170 115 ALA A O 1
ATOM 869 N N . GLN A 1 116 ? -15.40565 -11.82067 22.13898 1.000 32.46302 116 GLN A N 1
ATOM 870 C CA A GLN A 1 116 ? -14.30062 -11.81912 23.08106 0.651 33.53986 116 GLN A CA 1
ATOM 871 C CA B GLN A 1 116 ? -14.29824 -11.79865 23.08326 0.349 31.95918 116 GLN A CA 1
ATOM 872 C C . GLN A 1 116 ? -12.99489 -11.97252 22.31484 1.000 32.49036 116 GLN A C 1
ATOM 873 O O . GLN A 1 116 ? -12.96058 -12.60813 21.26152 1.000 32.34392 116 GLN A O 1
ATOM 884 N N . SER A 1 117 ? -11.90955 -11.39959 22.83506 1.000 26.93235 117 SER A N 1
ATOM 885 C CA . SER A 1 117 ? -10.68641 -11.43405 22.04362 1.000 29.69424 117 SER A CA 1
ATOM 886 C C . SER A 1 117 ? -9.48041 -11.77845 22.90150 1.000 26.14616 117 SER A C 1
ATOM 887 O O . SER A 1 117 ? -9.42515 -11.46200 24.09430 1.000 25.20605 117 SER A O 1
ATOM 890 N N . ILE A 1 118 ? -8.52811 -12.46894 22.27064 1.000 22.69509 118 ILE A N 1
ATOM 891 C CA . ILE A 1 118 ? -7.30175 -12.94278 22.90706 1.000 23.46897 118 ILE A CA 1
ATOM 892 C C . ILE A 1 118 ? -6.13542 -12.62991 21.98454 1.000 26.23060 118 ILE A C 1
ATOM 893 O O . ILE A 1 118 ? -6.20841 -12.89295 20.77639 1.000 23.48118 118 ILE A O 1
ATOM 898 N N . PHE A 1 119 ? -5.06741 -12.06259 22.54111 1.000 25.14223 119 PHE A N 1
ATOM 899 C CA . PHE A 1 119 ? -3.83595 -11.82687 21.78975 1.000 27.10250 119 PHE A CA 1
ATOM 900 C C . PHE A 1 119 ? -2.74131 -12.75837 22.28670 1.000 28.81341 119 PHE A C 1
ATOM 901 O O . PHE A 1 119 ? -2.45118 -12.79765 23.49286 1.000 26.37179 119 PHE A O 1
ATOM 909 N N . ILE A 1 120 ? -2.11757 -13.47544 21.35266 1.000 26.58778 120 ILE A N 1
ATOM 910 C CA . ILE A 1 120 ? -1.05562 -14.42564 21.65746 1.000 29.07349 120 ILE A CA 1
ATOM 911 C C . ILE A 1 120 ? 0.27999 -13.76410 21.35798 1.000 28.50534 120 ILE A C 1
ATOM 912 O O . ILE A 1 120 ? 0.57966 -13.43363 20.20560 1.000 30.86368 120 ILE A O 1
ATOM 917 N N . LEU A 1 121 ? 1.08668 -13.62107 22.36239 1.000 29.43372 121 LEU A N 1
ATOM 918 C CA . LEU A 1 121 ? 2.31061 -12.86757 22.25376 1.000 32.75430 121 LEU A CA 1
ATOM 919 C C . LEU A 1 121 ? 3.50576 -13.80506 22.22549 1.000 35.76997 121 LEU A C 1
ATOM 920 O O . LEU A 1 121 ? 3.50297 -14.82790 22.92023 1.000 36.23992 121 LEU A O 1
ATOM 925 N N . PRO A 1 122 ? 4.54398 -13.47519 21.46297 1.000 38.84484 122 PRO A N 1
ATOM 926 C CA . PRO A 1 122 ? 5.78663 -14.22617 21.54495 1.000 40.11280 122 PRO A CA 1
ATOM 927 C C . PRO A 1 122 ? 6.53742 -13.85791 22.80841 1.000 43.16985 122 PRO A C 1
ATOM 928 O O . PRO A 1 122 ? 6.29035 -12.79489 23.39402 1.000 43.47791 122 PRO A O 1
ATOM 932 N N . PRO A 1 123 ? 7.44088 -14.72056 23.28260 1.000 48.14978 123 PRO A N 1
ATOM 933 C CA . PRO A 1 123 ? 8.22903 -14.37188 24.47130 1.000 48.82453 123 PRO A CA 1
ATOM 934 C C . PRO A 1 123 ? 9.36446 -13.40840 24.17780 1.000 51.63837 123 PRO A C 1
ATOM 935 O O . PRO A 1 123 ? 9.98388 -12.90336 25.12365 1.000 53.87327 123 PRO A O 1
ATOM 939 N N . SER A 1 124 ? 9.64709 -13.13576 22.90494 1.000 53.00759 124 SER A N 1
ATOM 940 C CA . SER A 1 124 ? 10.76542 -12.29860 22.49187 1.000 53.48213 124 SER A CA 1
ATOM 941 C C . SER A 1 124 ? 10.66061 -12.06483 20.99546 1.000 52.37456 124 SER A C 1
ATOM 942 O O . SER A 1 124 ? 9.97251 -12.79691 20.28124 1.000 51.33214 124 SER A O 1
ATOM 945 N N . GLN A 1 125 ? 11.37203 -11.04198 20.52956 1.000 53.80586 125 GLN A N 1
ATOM 946 C CA . GLN A 1 125 ? 11.45409 -10.79255 19.09555 1.000 56.38990 125 GLN A CA 1
ATOM 947 C C . GLN A 1 125 ? 12.17969 -11.92570 18.37524 1.000 57.37788 125 GLN A C 1
ATOM 948 O O . GLN A 1 125 ? 11.80406 -12.29578 17.25628 1.000 58.52780 125 GLN A O 1
ATOM 954 N N . GLU A 1 126 ? 13.20473 -12.50276 19.00886 1.000 58.37302 126 GLU A N 1
ATOM 955 C CA . GLU A 1 126 ? 13.90234 -13.64263 18.41598 1.000 62.44335 126 GLU A CA 1
ATOM 956 C C . GLU A 1 126 ? 12.93932 -14.78778 18.12495 1.000 64.80938 126 GLU A C 1
ATOM 957 O O . GLU A 1 126 ? 12.96239 -15.37432 17.03607 1.000 66.09099 126 GLU A O 1
ATOM 963 N N . ALA A 1 127 ? 12.07932 -15.11645 19.09347 1.000 63.15815 127 ALA A N 1
ATOM 964 C CA . ALA A 1 127 ? 11.11334 -16.19293 18.90353 1.000 61.13892 127 ALA A CA 1
ATOM 965 C C . ALA A 1 127 ? 10.13554 -15.88405 17.77350 1.000 66.74065 127 ALA A C 1
ATOM 966 O O . ALA A 1 127 ? 9.73667 -16.78516 17.02551 1.000 67.79811 127 ALA A O 1
ATOM 968 N N . LEU A 1 128 ? 9.71655 -14.61974 17.65034 1.000 62.74898 128 LEU A N 1
ATOM 969 C CA . LEU A 1 128 ? 8.79968 -14.22458 16.58062 1.000 62.22164 128 LEU A CA 1
ATOM 970 C C . LEU A 1 128 ? 9.41309 -14.41195 15.19867 1.000 69.57196 128 LEU A C 1
ATOM 971 O O . LEU A 1 128 ? 8.72170 -14.80921 14.25135 1.000 72.27736 128 LEU A O 1
ATOM 976 N N . ARG A 1 129 ? 10.70413 -14.11630 15.07528 1.000 66.78192 129 ARG A N 1
ATOM 977 C CA . ARG A 1 129 ? 11.40319 -14.21195 13.79974 1.000 73.42226 129 ARG A CA 1
ATOM 978 C C . ARG A 1 129 ? 11.35071 -15.61596 13.21282 1.000 78.17947 129 ARG A C 1
ATOM 979 O O . ARG A 1 129 ? 11.10373 -15.78923 12.01376 1.000 79.32346 129 ARG A O 1
ATOM 987 N N . GLN A 1 130 ? 11.59852 -16.63105 14.03686 1.000 76.99504 130 GLN A N 1
ATOM 988 C CA . GLN A 1 130 ? 11.53339 -18.01163 13.56105 1.000 83.32283 130 GLN A CA 1
ATOM 989 C C . GLN A 1 130 ? 10.15562 -18.35148 13.00443 1.000 86.26818 130 GLN A C 1
ATOM 990 O O . GLN A 1 130 ? 10.03240 -18.92676 11.91529 1.000 89.59191 130 GLN A O 1
ATOM 996 N N . ARG A 1 131 ? 9.10511 -18.00301 13.75020 1.000 87.45444 131 ARG A N 1
ATOM 997 C CA . ARG A 1 131 ? 7.74689 -18.32936 13.32950 1.000 89.61422 131 ARG A CA 1
ATOM 998 C C . ARG A 1 131 ? 7.40272 -17.67175 12.00258 1.000 89.04676 131 ARG A C 1
ATOM 999 O O . ARG A 1 131 ? 6.72717 -18.27549 11.16130 1.000 92.16357 131 ARG A O 1
ATOM 1001 N N . LEU A 1 132 ? 7.85864 -16.44218 11.79527 1.000 83.71902 132 LEU A N 1
ATOM 1002 C CA . LEU A 1 132 ? 7.61040 -15.73162 10.54785 1.000 82.85042 132 LEU A CA 1
ATOM 1003 C C . LEU A 1 132 ? 8.39772 -16.36745 9.40233 1.000 87.86133 132 LEU A C 1
ATOM 1004 O O . LEU A 1 132 ? 7.95054 -16.39719 8.25481 1.000 84.94739 132 LEU A O 1
ATOM 1006 N N . SER A 1 139 ? 12.52643 -16.74903 1.90873 1.000 92.33308 139 SER A N 1
ATOM 1007 C CA . SER A 1 139 ? 13.55412 -15.74014 1.68301 1.000 96.47239 139 SER A CA 1
ATOM 1008 C C . SER A 1 139 ? 13.91152 -14.99738 2.96235 1.000 96.95184 139 SER A C 1
ATOM 1009 O O . SER A 1 139 ? 13.02675 -14.60333 3.72011 1.000 97.35787 139 SER A O 1
ATOM 1012 N N . ASP A 1 140 ? 15.21500 -14.84015 3.21238 1.000 94.76608 140 ASP A N 1
ATOM 1013 C CA . ASP A 1 140 ? 15.65527 -14.09213 4.38482 1.000 94.55787 140 ASP A CA 1
ATOM 1014 C C . ASP A 1 140 ? 15.06176 -12.68843 4.36465 1.000 96.23020 140 ASP A C 1
ATOM 1015 O O . ASP A 1 140 ? 14.59691 -12.18429 5.39416 1.000 95.36936 140 ASP A O 1
ATOM 1020 N N . GLU A 1 141 ? 15.09307 -12.03629 3.19702 1.000 97.06448 141 GLU A N 1
ATOM 1021 C CA . GLU A 1 141 ? 14.47171 -10.72407 3.04251 1.000 94.17042 141 GLU A CA 1
ATOM 1022 C C . GLU A 1 141 ? 12.99863 -10.75913 3.43499 1.000 95.47678 141 GLU A C 1
ATOM 1023 O O . GLU A 1 141 ? 12.51279 -9.86079 4.13403 1.000 92.40021 141 GLU A O 1
ATOM 1025 N N . VAL A 1 142 ? 12.27093 -11.78981 2.99270 1.000 99.10854 142 VAL A N 1
ATOM 1026 C CA . VAL A 1 142 ? 10.85220 -11.90174 3.32800 1.000 95.87614 142 VAL A CA 1
ATOM 1027 C C . VAL A 1 142 ? 10.66699 -11.95734 4.83862 1.000 92.67158 142 VAL A C 1
ATOM 1028 O O . VAL A 1 142 ? 9.70358 -11.40104 5.38357 1.000 92.88761 142 VAL A O 1
ATOM 1030 N N . ILE A 1 143 ? 11.58186 -12.62985 5.54021 1.000 91.76616 143 ILE A N 1
ATOM 1031 C CA . ILE A 1 143 ? 11.46997 -12.72015 6.99240 1.000 90.60715 143 ILE A CA 1
ATOM 1032 C C . ILE A 1 143 ? 11.55400 -11.32642 7.61635 1.000 87.21460 143 ILE A C 1
ATOM 1033 O O . ILE A 1 143 ? 10.79561 -10.99638 8.53783 1.000 81.38649 143 ILE A O 1
ATOM 1038 N N . GLU A 1 144 ? 12.46278 -10.48104 7.11109 1.000 94.12282 144 GLU A N 1
ATOM 1039 C CA . GLU A 1 144 ? 12.65879 -9.15306 7.69084 1.000 90.11863 144 GLU A CA 1
ATOM 1040 C C . GLU A 1 144 ? 11.45530 -8.25343 7.45910 1.000 82.54083 144 GLU A C 1
ATOM 1041 O O . GLU A 1 144 ? 11.07078 -7.47638 8.34056 1.000 81.10878 144 GLU A O 1
ATOM 1047 N N . ARG A 1 145 ? 10.85677 -8.34163 6.27336 1.000 80.06054 145 ARG A N 1
ATOM 1048 C CA . ARG A 1 145 ? 9.66110 -7.56388 5.98687 1.000 72.92347 145 ARG A CA 1
ATOM 1049 C C . ARG A 1 145 ? 8.51385 -7.98099 6.89670 1.000 71.06706 145 ARG A C 1
ATOM 1050 O O . ARG A 1 145 ? 7.75114 -7.13431 7.37914 1.000 65.78961 145 ARG A O 1
ATOM 1052 N N . ARG A 1 146 ? 8.37100 -9.28468 7.13677 1.000 71.40341 146 ARG A N 1
ATOM 1053 C CA . ARG A 1 146 ? 7.36361 -9.74926 8.08042 1.000 65.90500 146 ARG A CA 1
ATOM 1054 C C . ARG A 1 146 ? 7.68855 -9.30206 9.50294 1.000 61.80699 146 ARG A C 1
ATOM 1055 O O . ARG A 1 146 ? 6.78873 -8.89744 10.24909 1.000 58.61120 146 ARG A O 1
ATOM 1057 N N . MET A 1 147 ? 8.97116 -9.32292 9.88400 1.000 62.31508 147 MET A N 1
ATOM 1058 C CA . MET A 1 147 ? 9.33688 -8.91052 11.23566 1.000 60.85238 147 MET A CA 1
ATOM 1059 C C . MET A 1 147 ? 9.07968 -7.42894 11.45972 1.000 56.73501 147 MET A C 1
ATOM 1060 O O . MET A 1 147 ? 8.54806 -7.04050 12.50470 1.000 51.58324 147 MET A O 1
ATOM 1065 N N . ARG A 1 148 ? 9.46164 -6.58934 10.49646 1.000 59.67357 148 ARG A N 1
ATOM 1066 C CA . ARG A 1 148 ? 9.24067 -5.15753 10.63667 1.000 52.85316 148 ARG A CA 1
ATOM 1067 C C . ARG A 1 148 ? 7.75671 -4.84145 10.75043 1.000 53.40073 148 ARG A C 1
ATOM 1068 O O . ARG A 1 148 ? 7.35199 -4.01534 11.57687 1.000 48.25853 148 ARG A O 1
ATOM 1070 N N . GLU A 1 149 ? 6.92571 -5.49956 9.94035 1.000 51.47097 149 GLU A N 1
ATOM 1071 C CA . GLU A 1 149 ? 5.48919 -5.25925 10.01238 1.000 50.45961 149 GLU A CA 1
ATOM 1072 C C . GLU A 1 149 ? 4.90571 -5.74000 11.33569 1.000 50.57807 149 GLU A C 1
ATOM 1073 O O . GLU A 1 149 ? 4.09187 -5.04146 11.95779 1.000 45.94177 149 GLU A O 1
ATOM 1079 N N . ALA A 1 150 ? 5.32747 -6.91997 11.79127 1.000 50.17820 150 ALA A N 1
ATOM 1080 C CA . ALA A 1 150 ? 4.80344 -7.47397 13.03408 1.000 49.31296 150 ALA A CA 1
ATOM 1081 C C . ALA A 1 150 ? 5.19021 -6.62563 14.23952 1.000 46.78185 150 ALA A C 1
ATOM 1082 O O . ALA A 1 150 ? 4.36758 -6.39807 15.13655 1.000 45.37995 150 ALA A O 1
ATOM 1084 N N . VAL A 1 151 ? 6.44333 -6.17606 14.29752 1.000 46.71083 151 VAL A N 1
ATOM 1085 C CA . VAL A 1 151 ? 6.86272 -5.32534 15.40239 1.000 44.95933 151 VAL A CA 1
ATOM 1086 C C . VAL A 1 151 ? 6.17026 -3.96539 15.31695 1.000 44.72692 151 VAL A C 1
ATOM 1087 O O . VAL A 1 151 ? 5.73411 -3.40419 16.33164 1.000 44.84294 151 VAL A O 1
ATOM 1091 N N . SER A 1 152 ? 6.02458 -3.43642 14.09930 1.000 41.56636 152 SER A N 1
ATOM 1092 C CA . SER A 1 152 ? 5.43907 -2.11511 13.90558 1.000 38.97696 152 SER A CA 1
ATOM 1093 C C . SER A 1 152 ? 4.02292 -2.01311 14.45353 1.000 37.17649 152 SER A C 1
ATOM 1094 O O . SER A 1 152 ? 3.63681 -0.96304 14.98306 1.000 38.73024 152 SER A O 1
ATOM 1097 N N . GLU A 1 153 ? 3.21159 -3.05542 14.26970 1.000 31.13261 153 GLU A N 1
ATOM 1098 C CA . GLU A 1 153 ? 1.82260 -3.07696 14.71320 1.000 34.22910 153 GLU A CA 1
ATOM 1099 C C . GLU A 1 153 ? 1.60717 -3.87400 16.01088 1.000 33.23477 153 GLU A C 1
ATOM 1100 O O . GLU A 1 153 ? 0.46959 -4.23955 16.33095 1.000 30.82730 153 GLU A O 1
ATOM 1106 N N . MET A 1 154 ? 2.66796 -4.12268 16.77531 1.000 32.03363 154 MET A N 1
ATOM 1107 C CA . MET A 1 154 ? 2.54455 -4.89555 18.00926 1.000 32.86534 154 MET A CA 1
ATOM 1108 C C . MET A 1 154 ? 1.64554 -4.20819 19.03284 1.000 30.63831 154 MET A C 1
ATOM 1109 O O . MET A 1 154 ? 0.97920 -4.88744 19.81814 1.000 28.50527 154 MET A O 1
ATOM 1114 N N . SER A 1 155 ? 1.57029 -2.87130 19.00135 1.000 29.54645 155 SER A N 1
ATOM 1115 C CA . SER A 1 155 ? 0.82784 -2.11304 20.00824 1.000 29.42351 155 SER A CA 1
ATOM 1116 C C . SER A 1 155 ? -0.64341 -2.49061 20.07786 1.000 28.44706 155 SER A C 1
ATOM 1117 O O . SER A 1 155 ? -1.28607 -2.23628 21.09877 1.000 26.89859 155 SER A O 1
ATOM 1120 N N . HIS A 1 156 ? -1.18997 -3.12226 19.04561 1.000 27.78730 156 HIS A N 1
ATOM 1121 C CA . HIS A 1 156 ? -2.61320 -3.41508 19.09615 1.000 28.05788 156 HIS A CA 1
ATOM 1122 C C . HIS A 1 156 ? -2.98540 -4.47473 20.11622 1.000 28.48359 156 HIS A C 1
ATOM 1123 O O . HIS A 1 156 ? -4.18230 -4.66983 20.34014 1.000 27.72286 156 HIS A O 1
ATOM 1130 N N . TYR A 1 157 ? -2.00855 -5.10632 20.77880 1.000 26.84704 157 TYR A N 1
ATOM 1131 C CA . TYR A 1 157 ? -2.33593 -6.04076 21.85080 1.000 28.19356 157 TYR A CA 1
ATOM 1132 C C . TYR A 1 157 ? -3.19820 -5.38113 22.92321 1.000 28.97323 157 TYR A C 1
ATOM 1133 O O . TYR A 1 157 ? -3.97082 -6.07514 23.59823 1.000 25.58636 157 TYR A O 1
ATOM 1142 N N . VAL A 1 158 ? -3.08743 -4.05279 23.09761 1.000 29.24650 158 VAL A N 1
ATOM 1143 C CA . VAL A 1 158 ? -3.83585 -3.38286 24.16505 1.000 29.17730 158 VAL A CA 1
ATOM 1144 C C . VAL A 1 158 ? -5.33361 -3.42366 23.94071 1.000 28.99230 158 VAL A C 1
ATOM 1145 O O . VAL A 1 158 ? -6.09538 -3.20511 24.88589 1.000 28.99506 158 VAL A O 1
ATOM 1149 N N . GLU A 1 159 ? -5.77589 -3.75363 22.73595 1.000 27.11614 159 GLU A N 1
ATOM 1150 C CA . GLU A 1 159 ? -7.19947 -3.79534 22.42870 1.000 29.06218 159 GLU A CA 1
ATOM 1151 C C . GLU A 1 159 ? -7.85804 -5.11341 22.83098 1.000 28.70491 159 GLU A C 1
ATOM 1152 O O . GLU A 1 159 ? -9.07669 -5.24237 22.68619 1.000 29.05447 159 GLU A O 1
ATOM 1158 N N . TYR A 1 160 ? -7.10143 -6.07669 23.34467 1.000 25.61400 160 TYR A N 1
ATOM 1159 C CA . TYR A 1 160 ? -7.60979 -7.43395 23.52191 1.000 26.20061 160 TYR A CA 1
ATOM 1160 C C . TYR A 1 160 ? -7.99207 -7.70277 24.97778 1.000 27.80433 160 TYR A C 1
ATOM 1161 O O . TYR A 1 160 ? -7.36617 -7.19050 25.90409 1.000 25.36965 160 TYR A O 1
ATOM 1170 N N . ASP A 1 161 ? -9.00796 -8.55409 25.16445 1.000 29.63661 161 ASP A N 1
ATOM 1171 C CA . ASP A 1 161 ? -9.52667 -8.81053 26.51182 1.000 30.11963 161 ASP A CA 1
ATOM 1172 C C . ASP A 1 161 ? -8.52899 -9.57535 27.36562 1.000 27.56513 161 ASP A C 1
ATOM 1173 O O . ASP A 1 161 ? -8.40574 -9.30546 28.56507 1.000 28.09409 161 ASP A O 1
ATOM 1178 N N . HIS A 1 162 ? -7.86130 -10.57479 26.78939 1.000 23.62192 162 HIS A N 1
ATOM 1179 C CA . HIS A 1 162 ? -6.86079 -11.36506 27.49153 1.000 23.85248 162 HIS A CA 1
ATOM 1180 C C . HIS A 1 162 ? -5.58788 -11.42250 26.66256 1.000 27.58679 162 HIS A C 1
ATOM 1181 O O . HIS A 1 162 ? -5.63433 -11.39379 25.42359 1.000 26.01706 162 HIS A O 1
ATOM 1188 N N . LEU A 1 163 ? -4.46922 -11.62279 27.35477 1.000 25.76176 163 LEU A N 1
ATOM 1189 C CA . LEU A 1 163 ? -3.14843 -11.77194 26.75654 1.000 26.75137 163 LEU A CA 1
ATOM 1190 C C . LEU A 1 163 ? -2.54354 -13.10055 27.19783 1.000 28.71424 163 LEU A C 1
ATOM 1191 O O . LEU A 1 163 ? -2.54869 -13.42671 28.39758 1.000 28.11306 163 LEU A O 1
ATOM 1196 N N . VAL A 1 164 ? -2.02489 -13.86263 26.22854 1.000 27.68336 164 VAL A N 1
ATOM 1197 C CA . VAL A 1 164 ? -1.33955 -15.12641 26.47462 1.000 27.65877 164 VAL A CA 1
ATOM 1198 C C . VAL A 1 164 ? 0.08259 -15.04085 25.94438 1.000 30.57276 164 VAL A C 1
ATOM 1199 O O . VAL A 1 164 ? 0.28955 -14.77879 24.75367 1.000 31.88213 164 VAL A O 1
ATOM 1203 N N . ILE A 1 165 ? 1.05685 -15.32766 26.80153 1.000 30.44476 165 ILE A N 1
ATOM 1204 C CA . ILE A 1 165 ? 2.45405 -15.33757 26.38787 1.000 31.14003 165 ILE A CA 1
ATOM 1205 C C . ILE A 1 165 ? 2.77277 -16.75131 25.91164 1.000 34.75862 165 ILE A C 1
ATOM 1206 O O . ILE A 1 165 ? 2.75353 -17.70138 26.70071 1.000 32.30219 165 ILE A O 1
ATOM 1211 N N . ASN A 1 166 ? 3.06819 -16.90859 24.62300 1.000 34.06496 166 ASN A N 1
ATOM 1212 C CA . ASN A 1 166 ? 3.33708 -18.25567 24.10715 1.000 36.09594 166 ASN A CA 1
ATOM 1213 C C . ASN A 1 166 ? 4.82140 -18.56940 24.28603 1.000 38.16712 166 ASN A C 1
ATOM 1214 O O . ASN A 1 166 ? 5.61928 -18.57920 23.35152 1.000 41.39437 166 ASN A O 1
ATOM 1219 N N . ASP A 1 167 ? 5.18343 -18.83824 25.53401 1.000 37.85817 167 ASP A N 1
ATOM 1220 C CA . ASP A 1 167 ? 6.55670 -19.23853 25.85060 1.000 43.47259 167 ASP A CA 1
ATOM 1221 C C . ASP A 1 167 ? 6.62794 -20.76451 25.78935 1.000 45.49023 167 ASP A C 1
ATOM 1222 O O . ASP A 1 167 ? 7.19963 -21.33217 24.85241 1.000 48.49540 167 ASP A O 1
ATOM 1227 N N . ASP A 1 168 ? 6.01819 -21.43825 26.75893 1.000 39.95018 168 ASP A N 1
ATOM 1228 C CA . ASP A 1 168 ? 5.93642 -22.89642 26.79169 1.000 44.33372 168 ASP A CA 1
ATOM 1229 C C . ASP A 1 168 ? 4.57897 -23.31825 26.24541 1.000 40.66690 168 ASP A C 1
ATOM 1230 O O . ASP A 1 168 ? 3.54576 -22.84299 26.72351 1.000 35.85284 168 ASP A O 1
ATOM 1235 N N . PHE A 1 169 ? 4.58824 -24.20675 25.24640 1.000 40.54226 169 PHE A N 1
ATOM 1236 C CA . PHE A 1 169 ? 3.36199 -24.54451 24.52469 1.000 34.79915 169 PHE A CA 1
ATOM 1237 C C . PHE A 1 169 ? 2.29182 -25.08523 25.46464 1.000 35.15035 169 PHE A C 1
ATOM 1238 O O . PHE A 1 169 ? 1.13729 -24.64443 25.42524 1.000 35.08681 169 PHE A O 1
ATOM 1246 N N . ALA A 1 170 ? 2.65681 -26.03704 26.32980 1.000 35.34324 170 ALA A N 1
ATOM 1247 C CA . ALA A 1 170 ? 1.66679 -26.61646 27.23063 1.000 38.82192 170 ALA A CA 1
ATOM 1248 C C . ALA A 1 170 ? 1.09144 -25.55415 28.16236 1.000 35.52230 170 ALA A C 1
ATOM 1249 O O . ALA A 1 170 ? -0.11810 -25.53188 28.42008 1.000 32.94455 170 ALA A O 1
ATOM 1251 N N . HIS A 1 171 ? 1.93907 -24.65146 28.65919 1.000 36.34093 171 HIS A N 1
ATOM 1252 C CA A HIS A 1 171 ? 1.45661 -23.59998 29.55208 0.544 36.91940 171 HIS A CA 1
ATOM 1253 C CA B HIS A 1 171 ? 1.45064 -23.60488 29.55456 0.456 36.42465 171 HIS A CA 1
ATOM 1254 C C . HIS A 1 171 ? 0.54197 -22.62821 28.81750 1.000 33.56995 171 HIS A C 1
ATOM 1255 O O . HIS A 1 171 ? -0.48969 -22.19657 29.35658 1.000 31.37064 171 HIS A O 1
ATOM 1268 N N . ALA A 1 172 ? 0.90064 -22.26622 27.58724 1.000 33.78632 172 ALA A N 1
ATOM 1269 C CA . ALA A 1 172 ? 0.03692 -21.37454 26.82151 1.000 30.22781 172 ALA A CA 1
ATOM 1270 C C . ALA A 1 172 ? -1.29747 -22.04781 26.51597 1.000 30.02222 172 ALA A C 1
ATOM 1271 O O . ALA A 1 172 ? -2.35475 -21.41865 26.61142 1.000 28.32967 172 ALA A O 1
ATOM 1273 N N . LEU A 1 173 ? -1.27269 -23.34546 26.18986 1.000 27.93648 173 LEU A N 1
ATOM 1274 C CA . LEU A 1 173 ? -2.52045 -24.06430 25.93715 1.000 29.76760 173 LEU A CA 1
ATOM 1275 C C . LEU A 1 173 ? -3.40316 -24.11147 27.18610 1.000 27.72693 173 LEU A C 1
ATOM 1276 O O . LEU A 1 173 ? -4.62086 -23.90639 27.10241 1.000 28.80678 173 LEU A O 1
ATOM 1281 N N . ASP A 1 174 ? -2.81256 -24.37850 28.35391 1.000 29.00124 174 ASP A N 1
ATOM 1282 C CA . ASP A 1 174 ? -3.59225 -24.34425 29.58925 1.000 29.89887 174 ASP A CA 1
ATOM 1283 C C . ASP A 1 174 ? -4.16555 -22.95532 29.83438 1.000 26.32500 174 ASP A C 1
ATOM 1284 O O . ASP A 1 174 ? -5.28475 -22.82164 30.33963 1.000 27.13901 174 ASP A O 1
ATOM 1289 N N . ASP A 1 175 ? -3.41491 -21.90839 29.48566 1.000 28.12307 175 ASP A N 1
ATOM 1290 C CA . ASP A 1 175 ? -3.93203 -20.54043 29.61589 1.000 28.36114 175 ASP A CA 1
ATOM 1291 C C . ASP A 1 175 ? -5.16475 -20.33215 28.74670 1.000 26.19365 175 ASP A C 1
ATOM 1292 O O . ASP A 1 175 ? -6.19512 -19.82920 29.21186 1.000 22.95463 175 ASP A O 1
ATOM 1297 N N . LEU A 1 176 ? -5.06936 -20.70928 27.46778 1.000 25.38695 176 LEU A N 1
ATOM 1298 C CA . LEU A 1 176 ? -6.21596 -20.61191 26.57026 1.000 24.88191 176 LEU A CA 1
ATOM 1299 C C . LEU A 1 176 ? -7.40664 -21.38467 27.11284 1.000 24.41763 176 LEU A C 1
ATOM 1300 O O . LEU A 1 176 ? -8.53433 -20.88287 27.10584 1.000 23.35994 176 LEU A O 1
ATOM 1305 N N . LYS A 1 177 ? -7.17730 -22.61882 27.58426 1.000 24.09835 177 LYS A N 1
ATOM 1306 C CA . LYS A 1 177 ? -8.28153 -23.40990 28.11824 1.000 25.87021 177 LYS A CA 1
ATOM 1307 C C . LYS A 1 177 ? -8.94683 -22.70303 29.29891 1.000 24.99671 177 LYS A C 1
ATOM 1308 O O . LYS A 1 177 ? -10.18127 -22.70045 29.42291 1.000 25.54854 177 LYS A O 1
ATOM 1314 N N . ALA A 1 178 ? -8.15286 -22.07787 30.16466 1.000 24.38531 178 ALA A N 1
ATOM 1315 C CA . ALA A 1 178 ? -8.72790 -21.39279 31.32354 1.000 24.83365 178 ALA A CA 1
ATOM 1316 C C . ALA A 1 178 ? -9.62120 -20.23130 30.89547 1.000 25.30616 178 ALA A C 1
ATOM 1317 O O . ALA A 1 178 ? -10.69299 -20.00308 31.47603 1.000 22.81486 178 ALA A O 1
ATOM 1319 N N . ILE A 1 179 ? -9.19306 -19.47862 29.88100 1.000 24.87710 179 ILE A N 1
ATOM 1320 C CA . ILE A 1 179 ? -10.00641 -18.37114 29.38031 1.000 23.87210 179 ILE A CA 1
ATOM 1321 C C . ILE A 1 179 ? -11.33963 -18.88712 28.85735 1.000 25.08570 179 ILE A C 1
ATOM 1322 O O . ILE A 1 179 ? -12.40441 -18.32954 29.15237 1.000 23.56623 179 ILE A O 1
ATOM 1327 N N . PHE A 1 180 ? -11.30502 -19.95207 28.04566 1.000 22.35184 180 PHE A N 1
ATOM 1328 C CA . PHE A 1 180 ? -12.55395 -20.49047 27.51732 1.000 23.21363 180 PHE A CA 1
ATOM 1329 C C . PHE A 1 180 ? -13.44961 -21.03269 28.63715 1.000 25.97493 180 PHE A C 1
ATOM 1330 O O . PHE A 1 180 ? -14.67512 -20.85839 28.60345 1.000 25.74657 180 PHE A O 1
ATOM 1338 N N . ARG A 1 181 ? -12.86510 -21.72768 29.61663 1.000 24.28150 181 ARG A N 1
ATOM 1339 C CA . ARG A 1 181 ? -13.68181 -22.26612 30.71453 1.000 23.64732 181 ARG A CA 1
ATOM 1340 C C . ARG A 1 181 ? -14.24613 -21.15109 31.58017 1.000 24.19454 181 ARG A C 1
ATOM 1341 O O . ARG A 1 181 ? -15.42887 -21.17140 31.94175 1.000 26.02930 181 ARG A O 1
ATOM 1349 N N . ALA A 1 182 ? -13.43123 -20.14541 31.88937 1.000 25.19265 182 ALA A N 1
ATOM 1350 C CA . ALA A 1 182 ? -13.93481 -19.04566 32.69872 1.000 24.58628 182 ALA A CA 1
ATOM 1351 C C . ALA A 1 182 ? -15.12416 -18.37352 32.03085 1.000 27.50433 182 ALA A C 1
ATOM 1352 O O . ALA A 1 182 ? -16.07109 -17.97301 32.71525 1.000 25.04565 182 ALA A O 1
ATOM 1354 N N . ARG A 1 183 ? -15.11475 -18.26469 30.69313 1.000 25.59045 183 ARG A N 1
ATOM 1355 C CA . ARG A 1 183 ? -16.26413 -17.67297 30.00739 1.000 26.64453 183 ARG A CA 1
ATOM 1356 C C . ARG A 1 183 ? -17.52565 -18.49608 30.25050 1.000 28.27798 183 ARG A C 1
ATOM 1357 O O . ARG A 1 183 ? -18.61823 -17.93774 30.41205 1.000 27.92412 183 ARG A O 1
ATOM 1365 N N . GLN A 1 184 ? -17.40271 -19.83394 30.24491 1.000 25.26697 184 GLN A N 1
ATOM 1366 C CA . GLN A 1 184 ? -18.56389 -20.67126 30.50978 1.000 26.48593 184 GLN A CA 1
ATOM 1367 C C . GLN A 1 184 ? -18.99443 -20.62231 31.97185 1.000 26.11656 184 GLN A C 1
ATOM 1368 O O . GLN A 1 184 ? -20.14358 -20.95665 32.27229 1.000 25.27369 184 GLN A O 1
ATOM 1374 N N . LEU A 1 185 ? -18.12378 -20.17029 32.87163 1.000 25.17671 185 LEU A N 1
ATOM 1375 C CA . LEU A 1 185 ? -18.47111 -19.99135 34.28126 1.000 25.71366 185 LEU A CA 1
ATOM 1376 C C . LEU A 1 185 ? -19.00711 -18.59959 34.58665 1.000 27.83125 185 LEU A C 1
ATOM 1377 O O . LEU A 1 185 ? -19.36269 -18.32328 35.73976 1.000 25.54105 185 LEU A O 1
ATOM 1382 N N . ARG A 1 186 ? -19.08827 -17.73359 33.58163 1.000 26.61448 186 ARG A N 1
ATOM 1383 C CA . ARG A 1 186 ? -19.58305 -16.38547 33.78262 1.000 27.61848 186 ARG A CA 1
ATOM 1384 C C . ARG A 1 186 ? -21.06444 -16.42409 34.12336 1.000 29.63249 186 ARG A C 1
ATOM 1385 O O . ARG A 1 186 ? -21.77853 -17.35786 33.75357 1.000 27.95537 186 ARG A O 1
ATOM 1393 N N . GLN A 1 187 ? -21.52225 -15.38297 34.83090 1.000 29.48602 187 GLN A N 1
ATOM 1394 C CA . GLN A 1 187 ? -22.91946 -15.29081 35.26027 1.000 29.15982 187 GLN A CA 1
ATOM 1395 C C . GLN A 1 187 ? -23.90247 -15.63324 34.13733 1.000 32.37294 187 GLN A C 1
ATOM 1396 O O . GLN A 1 187 ? -24.81515 -16.44681 34.32700 1.000 32.46349 187 GLN A O 1
ATOM 1402 N N . ASP A 1 188 ? -23.74921 -15.00352 32.96708 1.000 29.34529 188 ASP A N 1
ATOM 1403 C CA . ASP A 1 188 ? -24.74028 -15.18635 31.90426 1.000 32.73812 188 ASP A CA 1
ATOM 1404 C C . ASP A 1 188 ? -24.75210 -16.62553 31.38478 1.000 31.32104 188 ASP A C 1
ATOM 1405 O O . ASP A 1 188 ? -25.82235 -17.20684 31.18065 1.000 29.38696 188 ASP A O 1
ATOM 1410 N N . ALA A 1 189 ? -23.57895 -17.21865 31.17337 1.000 30.67241 189 ALA A N 1
ATOM 1411 C CA . ALA A 1 189 ? -23.52900 -18.59226 30.67474 1.000 34.04095 189 ALA A CA 1
ATOM 1412 C C . ALA A 1 189 ? -24.08884 -19.57389 31.70143 1.000 32.84833 189 ALA A C 1
ATOM 1413 O O . ALA A 1 189 ? -24.84142 -20.48665 31.34886 1.000 30.35648 189 ALA A O 1
ATOM 1415 N N . GLN A 1 190 ? -23.75854 -19.37721 32.98189 1.000 31.90640 190 GLN A N 1
ATOM 1416 C CA . GLN A 1 190 ? -24.22111 -20.29285 34.02711 1.000 31.74678 190 GLN A CA 1
ATOM 1417 C C . GLN A 1 190 ? -25.71601 -20.14080 34.28420 1.000 31.57493 190 GLN A C 1
ATOM 1418 O O . GLN A 1 190 ? -26.39957 -21.12115 34.61500 1.000 32.40870 190 GLN A O 1
ATOM 1424 N N . GLN A 1 191 ? -26.23327 -18.91031 34.19397 1.000 34.08076 191 GLN A N 1
ATOM 1425 C CA . GLN A 1 191 ? -27.67114 -18.70757 34.34672 1.000 35.28264 191 GLN A CA 1
ATOM 1426 C C . GLN A 1 191 ? -28.44573 -19.49810 33.30414 1.000 33.96126 191 GLN A C 1
ATOM 1427 O O . GLN A 1 191 ? -29.48542 -20.09534 33.60990 1.000 37.58687 191 GLN A O 1
ATOM 1433 N N . GLN A 1 192 ? -27.96639 -19.49193 32.05888 1.000 34.75895 192 GLN A N 1
ATOM 1434 C CA . GLN A 1 192 ? -28.61318 -20.27624 31.00824 1.000 38.05593 192 GLN A CA 1
ATOM 1435 C C . GLN A 1 192 ? -28.43427 -21.77223 31.24822 1.000 36.50311 192 GLN A C 1
ATOM 1436 O O . GLN A 1 192 ? -29.37722 -22.55291 31.08829 1.000 37.32084 192 GLN A O 1
ATOM 1442 N N . ARG A 1 193 ? -27.22726 -22.18821 31.61780 1.000 35.37586 193 ARG A N 1
ATOM 1443 C CA . ARG A 1 193 ? -26.96037 -23.60941 31.78581 1.000 37.48103 193 ARG A CA 1
ATOM 1444 C C . ARG A 1 193 ? -27.76790 -24.18455 32.94577 1.000 38.69426 193 ARG A C 1
ATOM 1445 O O . ARG A 1 193 ? -28.33097 -25.27530 32.83030 1.000 36.13932 193 ARG A O 1
ATOM 1453 N N . HIS A 1 194 ? -27.86199 -23.45173 34.05984 1.000 35.24713 194 HIS A N 1
ATOM 1454 C CA . HIS A 1 194 ? -28.44648 -23.96053 35.29515 1.000 37.01760 194 HIS A CA 1
ATOM 1455 C C . HIS A 1 194 ? -29.77033 -23.29209 35.64775 1.000 38.09410 194 HIS A C 1
ATOM 1456 O O . HIS A 1 194 ? -30.12713 -23.20458 36.82931 1.000 38.36879 194 HIS A O 1
ATOM 1463 N N . ALA A 1 195 ? -30.52895 -22.86021 34.63592 1.000 36.41265 195 ALA A N 1
ATOM 1464 C CA . ALA A 1 195 ? -31.76210 -22.12258 34.89364 1.000 38.48813 195 ALA A CA 1
ATOM 1465 C C . ALA A 1 195 ? -32.69091 -22.88964 35.82339 1.000 42.35533 195 ALA A C 1
ATOM 1466 O O . ALA A 1 195 ? -33.22156 -22.33054 36.79213 1.000 40.81435 195 ALA A O 1
ATOM 1468 N N . GLU A 1 196 ? -32.89023 -24.18561 35.55161 1.000 39.17384 196 GLU A N 1
ATOM 1469 C CA . GLU A 1 196 ? -33.82235 -24.95844 36.35847 1.000 41.56308 196 GLU A CA 1
ATOM 1470 C C . GLU A 1 196 ? -33.30967 -25.13219 37.78219 1.000 40.66537 196 GLU A C 1
ATOM 1471 O O . GLU A 1 196 ? -34.06466 -24.96159 38.74570 1.000 42.46321 196 GLU A O 1
ATOM 1477 N N . LEU A 1 197 ? -32.02754 -25.46643 37.92759 1.000 38.89383 197 LEU A N 1
ATOM 1478 C CA . LEU A 1 197 ? -31.43237 -25.60984 39.25017 1.000 40.56683 197 LEU A CA 1
ATOM 1479 C C . LEU A 1 197 ? -31.56698 -24.32236 40.05747 1.000 39.12575 197 LEU A C 1
ATOM 1480 O O . LEU A 1 197 ? -32.02214 -24.34233 41.20855 1.000 39.08621 197 LEU A O 1
ATOM 1485 N N . LEU A 1 198 ? -31.20402 -23.18782 39.45343 1.000 39.40514 198 LEU A N 1
ATOM 1486 C CA . LEU A 1 198 ? -31.25050 -21.90807 40.16089 1.000 39.74199 198 LEU A CA 1
ATOM 1487 C C . LEU A 1 198 ? -32.64795 -21.59450 40.65493 1.000 40.04970 198 LEU A C 1
ATOM 1488 O O . LEU A 1 198 ? -32.82273 -21.16109 41.79973 1.000 43.51851 198 LEU A O 1
ATOM 1493 N N . GLY A 1 199 ? -33.65944 -21.83985 39.81988 1.000 42.12415 199 GLY A N 1
ATOM 1494 C CA . GLY A 1 199 ? -35.03620 -21.66210 40.26134 1.000 41.21517 199 GLY A CA 1
ATOM 1495 C C . GLY A 1 199 ? -35.40054 -22.55880 41.42962 1.000 46.30450 199 GLY A C 1
ATOM 1496 O O . GLY A 1 199 ? -36.17173 -22.16870 42.31206 1.000 47.29504 199 GLY A O 1
ATOM 1497 N N . ARG A 1 200 ? -34.88551 -23.79070 41.43295 1.000 44.91628 200 ARG A N 1
ATOM 1498 C CA . ARG A 1 200 ? -35.15764 -24.68601 42.55115 1.000 44.66916 200 ARG A CA 1
ATOM 1499 C C . ARG A 1 200 ? -34.46929 -24.20942 43.82160 1.000 45.26553 200 ARG A C 1
ATOM 1500 O O . ARG A 1 200 ? -35.05663 -24.26063 44.90946 1.000 44.56573 200 ARG A O 1
ATOM 1508 N N . LEU A 1 201 ? -33.23106 -23.71944 43.70070 1.000 43.71326 201 LEU A N 1
ATOM 1509 C CA . LEU A 1 201 ? -32.50915 -23.25212 44.87939 1.000 44.64217 201 LEU A CA 1
ATOM 1510 C C . LEU A 1 201 ? -33.20263 -22.07136 45.54107 1.000 47.81898 201 LEU A C 1
ATOM 1511 O O . LEU A 1 201 ? -33.21787 -21.97831 46.77466 1.000 48.68328 201 LEU A O 1
ATOM 1516 N N . LEU A 1 202 ? -33.84190 -21.20573 44.75348 1.000 47.80599 202 LEU A N 1
ATOM 1517 C CA . LEU A 1 202 ? -34.47745 -19.99868 45.27400 1.000 47.86184 202 LEU A CA 1
ATOM 1518 C C . LEU A 1 202 ? -35.93606 -20.19523 45.65666 1.000 50.02189 202 LEU A C 1
ATOM 1519 O O . LEU A 1 202 ? -36.52665 -19.29103 46.25630 1.000 53.43637 202 LEU A O 1
ATOM 1524 N N . ALA A 1 203 ? -36.54532 -21.31534 45.29251 1.000 51.57430 203 ALA A N 1
ATOM 1525 C CA . ALA A 1 203 ? -37.96441 -21.49613 45.55005 1.000 54.39181 203 ALA A CA 1
ATOM 1526 C C . ALA A 1 203 ? -38.19762 -21.73339 47.03845 1.000 59.97032 203 ALA A C 1
ATOM 1527 O O . ALA A 1 203 ? -37.47270 -22.49677 47.68667 1.000 56.64876 203 ALA A O 1
ATOM 1529 N N . GLY A 1 204 ? -39.20869 -21.06151 47.58164 1.000 61.86886 204 GLY A N 1
ATOM 1530 C CA . GLY A 1 204 ? -39.53400 -21.18014 48.99054 1.000 65.84473 204 GLY A CA 1
ATOM 1531 C C . GLY A 1 204 ? -40.88380 -21.82018 49.23678 1.000 66.32572 204 GLY A C 1
ATOM 1532 O O . GLY A 1 204 ? -41.21371 -22.83493 48.62162 1.000 71.60365 204 GLY A O 1
ATOM 1533 N N . SER B 1 2 ? 24.66228 18.38673 23.10561 1.000 70.21394 2 SER B N 1
ATOM 1534 C CA . SER B 1 2 ? 23.73713 18.60567 21.99792 1.000 65.72148 2 SER B CA 1
ATOM 1535 C C . SER B 1 2 ? 22.31373 18.74998 22.53515 1.000 63.02541 2 SER B C 1
ATOM 1536 O O . SER B 1 2 ? 22.05120 18.44879 23.70255 1.000 67.56328 2 SER B O 1
ATOM 1539 N N . GLY B 1 3 ? 21.40478 19.25996 21.70522 1.000 52.13888 3 GLY B N 1
ATOM 1540 C CA . GLY B 1 3 ? 20.04099 19.48087 22.13636 1.000 48.56574 3 GLY B CA 1
ATOM 1541 C C . GLY B 1 3 ? 19.25611 18.18414 22.21344 1.000 43.26895 3 GLY B C 1
ATOM 1542 O O . GLY B 1 3 ? 19.73943 17.10439 21.87874 1.000 42.90636 3 GLY B O 1
ATOM 1543 N N . THR B 1 4 ? 18.02642 18.29238 22.70235 1.000 39.53194 4 THR B N 1
ATOM 1544 C CA . THR B 1 4 ? 17.13454 17.14435 22.80801 1.000 37.82035 4 THR B CA 1
ATOM 1545 C C . THR B 1 4 ? 16.13234 17.14612 21.66311 1.000 35.16492 4 THR B C 1
ATOM 1546 O O . THR B 1 4 ? 15.59137 18.19303 21.29384 1.000 32.87253 4 THR B O 1
ATOM 1550 N N . LEU B 1 5 ? 15.87844 15.96654 21.10839 1.000 31.65184 5 LEU B N 1
ATOM 1551 C CA . LEU B 1 5 ? 14.88209 15.81069 20.06677 1.000 32.66886 5 LEU B CA 1
ATOM 1552 C C . LEU B 1 5 ? 13.60594 15.29075 20.69617 1.000 31.61256 5 LEU B C 1
ATOM 1553 O O . LEU B 1 5 ? 13.62173 14.25042 21.36489 1.000 35.01709 5 LEU B O 1
ATOM 1558 N N . TYR B 1 6 ? 12.49944 15.98354 20.45258 1.000 26.82887 6 TYR B N 1
ATOM 1559 C CA . TYR B 1 6 ? 11.19855 15.53701 20.92161 1.000 29.52700 6 TYR B CA 1
ATOM 1560 C C . TYR B 1 6 ? 10.32840 15.14469 19.74348 1.000 32.52771 6 TYR B C 1
ATOM 1561 O O . TYR B 1 6 ? 10.13688 15.93935 18.81515 1.000 29.78416 6 TYR B O 1
ATOM 1570 N N . ILE B 1 7 ? 9.74556 13.95253 19.82559 1.000 28.97298 7 ILE B N 1
ATOM 1571 C CA . ILE B 1 7 ? 8.71242 13.51867 18.90263 1.000 29.52861 7 ILE B CA 1
ATOM 1572 C C . ILE B 1 7 ? 7.39268 13.83103 19.58403 1.000 29.15861 7 ILE B C 1
ATOM 1573 O O . ILE B 1 7 ? 7.14054 13.36965 20.69867 1.000 28.91011 7 ILE B O 1
ATOM 1578 N N . VAL B 1 8 ? 6.54486 14.61905 18.94462 1.000 26.32887 8 VAL B N 1
ATOM 1579 C CA . VAL B 1 8 ? 5.24044 14.92456 19.50708 1.000 28.09218 8 VAL B CA 1
ATOM 1580 C C . VAL B 1 8 ? 4.21103 14.42973 18.50765 1.000 28.68899 8 VAL B C 1
ATOM 1581 O O . VAL B 1 8 ? 4.22118 14.84580 17.35000 1.000 28.18362 8 VAL B O 1
ATOM 1585 N N . SER B 1 9 ? 3.36396 13.50552 18.94304 1.000 28.08320 9 SER B N 1
ATOM 1586 C CA . SER B 1 9 ? 2.38768 12.86772 18.07847 1.000 29.97403 9 SER B CA 1
ATOM 1587 C C . SER B 1 9 ? 0.99381 13.01194 18.65230 1.000 30.76153 9 SER B C 1
ATOM 1588 O O . SER B 1 9 ? 0.80524 13.25337 19.84504 1.000 28.98742 9 SER B O 1
ATOM 1591 N N . ALA B 1 10 ? 0.02297 12.80351 17.78749 1.000 32.11751 10 ALA B N 1
ATOM 1592 C CA . ALA B 1 10 ? -1.37867 12.85932 18.14466 1.000 34.41038 10 ALA B CA 1
ATOM 1593 C C . ALA B 1 10 ? -2.04090 11.79647 17.29034 1.000 34.59039 10 ALA B C 1
ATOM 1594 O O . ALA B 1 10 ? -1.38101 11.26217 16.38925 1.000 34.90055 10 ALA B O 1
ATOM 1596 N N . PRO B 1 11 ? -3.30262 11.43382 17.54236 1.000 35.95734 11 PRO B N 1
ATOM 1597 C CA . PRO B 1 11 ? -3.96187 10.44178 16.68935 1.000 39.25578 11 PRO B CA 1
ATOM 1598 C C . PRO B 1 11 ? -3.86564 10.82450 15.22192 1.000 45.00518 11 PRO B C 1
ATOM 1599 O O . PRO B 1 11 ? -3.84406 12.00661 14.86615 1.000 40.58334 11 PRO B O 1
ATOM 1603 N N . SER B 1 12 ? -3.79056 9.79984 14.37598 1.000 41.57630 12 SER B N 1
ATOM 1604 C CA . SER B 1 12 ? -3.52168 10.00314 12.95847 1.000 48.79628 12 SER B CA 1
ATOM 1605 C C . SER B 1 12 ? -4.63486 10.81682 12.31885 1.000 52.81939 12 SER B C 1
ATOM 1606 O O . SER B 1 12 ? -5.81491 10.47214 12.43234 1.000 55.39780 12 SER B O 1
ATOM 1609 N N . GLY B 1 13 ? -4.25938 11.90649 11.65293 1.000 57.68237 13 GLY B N 1
ATOM 1610 C CA . GLY B 1 13 ? -5.21987 12.76203 10.98460 1.000 60.45919 13 GLY B CA 1
ATOM 1611 C C . GLY B 1 13 ? -5.46492 14.08213 11.67214 1.000 65.73824 13 GLY B C 1
ATOM 1612 O O . GLY B 1 13 ? -6.03567 14.99060 11.05513 1.000 71.22066 13 GLY B O 1
ATOM 1613 N N . ALA B 1 14 ? -5.04709 14.22610 12.92040 1.000 59.06283 14 ALA B N 1
ATOM 1614 C CA . ALA B 1 14 ? -5.21411 15.47710 13.64408 1.000 66.02586 14 ALA B CA 1
ATOM 1615 C C . ALA B 1 14 ? -3.94014 16.27490 13.43041 1.000 68.95235 14 ALA B C 1
ATOM 1616 O O . ALA B 1 14 ? -2.91363 16.00672 14.05953 1.000 72.45946 14 ALA B O 1
ATOM 1618 N N . GLY B 1 15 ? -4.01977 17.24140 12.51774 1.000 66.69388 15 GLY B N 1
ATOM 1619 C CA . GLY B 1 15 ? -2.93408 18.06668 12.01661 1.000 65.35154 15 GLY B CA 1
ATOM 1620 C C . GLY B 1 15 ? -1.94789 18.62013 13.02359 1.000 64.27680 15 GLY B C 1
ATOM 1621 O O . GLY B 1 15 ? -1.99882 18.29448 14.21148 1.000 64.78386 15 GLY B O 1
ATOM 1622 N N . LYS B 1 16 ? -1.00660 19.43434 12.55209 1.000 63.88492 16 LYS B N 1
ATOM 1623 C CA . LYS B 1 16 ? -0.08128 20.06635 13.47350 1.000 58.17834 16 LYS B CA 1
ATOM 1624 C C . LYS B 1 16 ? -0.89785 20.80904 14.52778 1.000 58.09792 16 LYS B C 1
ATOM 1625 O O . LYS B 1 16 ? -1.81088 21.57141 14.19618 1.000 64.76312 16 LYS B O 1
ATOM 1631 N N . THR B 1 17 ? -0.56954 20.57482 15.79798 1.000 54.73381 17 THR B N 1
ATOM 1632 C CA . THR B 1 17 ? -1.45483 20.92968 16.90365 1.000 52.43805 17 THR B CA 1
ATOM 1633 C C . THR B 1 17 ? -1.30813 22.38738 17.32753 1.000 51.99380 17 THR B C 1
ATOM 1634 O O . THR B 1 17 ? -0.23906 22.99656 17.20431 1.000 49.34369 17 THR B O 1
ATOM 1638 N N . SER B 1 18 ? -2.41298 22.94814 17.83084 1.000 50.73212 18 SER B N 1
ATOM 1639 C CA . SER B 1 18 ? -2.33220 24.24726 18.48403 1.000 48.94411 18 SER B CA 1
ATOM 1640 C C . SER B 1 18 ? -1.47124 24.19702 19.73785 1.000 47.20776 18 SER B C 1
ATOM 1641 O O . SER B 1 18 ? -0.79701 25.18275 20.05125 1.000 45.36632 18 SER B O 1
ATOM 1644 N N . LEU B 1 19 ? -1.46238 23.06636 20.46069 1.000 45.58587 19 LEU B N 1
ATOM 1645 C CA . LEU B 1 19 ? -0.68130 22.99617 21.69496 1.000 45.49119 19 LEU B CA 1
ATOM 1646 C C . LEU B 1 19 ? 0.79108 23.23533 21.42709 1.000 44.09643 19 LEU B C 1
ATOM 1647 O O . LEU B 1 19 ? 1.45674 23.97549 22.16214 1.000 39.82052 19 LEU B O 1
ATOM 1652 N N . VAL B 1 20 ? 1.32365 22.58722 20.39499 1.000 38.46028 20 VAL B N 1
ATOM 1653 C CA . VAL B 1 20 ? 2.73235 22.75979 20.06683 1.000 42.32927 20 VAL B CA 1
ATOM 1654 C C . VAL B 1 20 ? 3.00025 24.20244 19.65997 1.000 42.57648 20 VAL B C 1
ATOM 1655 O O . VAL B 1 20 ? 4.02077 24.78584 20.04365 1.000 38.91991 20 VAL B O 1
ATOM 1659 N N . LYS B 1 21 ? 2.08552 24.80182 18.88202 1.000 42.12040 21 LYS B N 1
ATOM 1660 C CA . LYS B 1 21 ? 2.22186 26.21115 18.52823 1.000 41.37971 21 LYS B CA 1
ATOM 1661 C C . LYS B 1 21 ? 2.28291 27.08824 19.77747 1.000 43.58183 21 LYS B C 1
ATOM 1662 O O . LYS B 1 21 ? 3.15124 27.95769 19.89230 1.000 42.67481 21 LYS B O 1
ATOM 1668 N N . ALA B 1 22 ? 1.37586 26.85908 20.73404 1.000 44.10705 22 ALA B N 1
ATOM 1669 C CA . ALA B 1 22 ? 1.35637 27.66207 21.95685 1.000 42.51687 22 ALA B CA 1
ATOM 1670 C C . ALA B 1 22 ? 2.61350 27.43915 22.79333 1.000 42.72123 22 ALA B C 1
ATOM 1671 O O . ALA B 1 22 ? 3.11742 28.37705 23.42725 1.000 36.73802 22 ALA B O 1
ATOM 1673 N N . LEU B 1 23 ? 3.11989 26.19791 22.82827 1.000 38.63522 23 LEU B N 1
ATOM 1674 C CA . LEU B 1 23 ? 4.36677 25.92423 23.54135 1.000 40.48362 23 LEU B CA 1
ATOM 1675 C C . LEU B 1 23 ? 5.52642 26.69729 22.93064 1.000 39.99197 23 LEU B C 1
ATOM 1676 O O . LEU B 1 23 ? 6.36113 27.26478 23.65237 1.000 36.17979 23 LEU B O 1
ATOM 1681 N N . LEU B 1 24 ? 5.60493 26.71210 21.59927 1.000 39.56626 24 LEU B N 1
ATOM 1682 C CA . LEU B 1 24 ? 6.64771 27.47728 20.93110 1.000 40.10971 24 LEU B CA 1
ATOM 1683 C C . LEU B 1 24 ? 6.50241 28.97224 21.20083 1.000 41.55650 24 LEU B C 1
ATOM 1684 O O . LEU B 1 24 ? 7.50150 29.69619 21.26630 1.000 44.06481 24 LEU B O 1
ATOM 1689 N N . ASP B 1 25 ? 5.26401 29.47165 21.27864 1.000 42.39432 25 ASP B N 1
ATOM 1690 C CA . ASP B 1 25 ? 5.07503 30.88279 21.60372 1.000 41.48418 25 ASP B CA 1
ATOM 1691 C C . ASP B 1 25 ? 5.54880 31.19329 23.01956 1.000 39.91493 25 ASP B C 1
ATOM 1692 O O . ASP B 1 25 ? 6.04919 32.29447 23.28187 1.000 41.77751 25 ASP B O 1
ATOM 1697 N N . ALA B 1 26 ? 5.41646 30.23813 23.94004 1.000 38.68851 26 ALA B N 1
ATOM 1698 C CA . ALA B 1 26 ? 5.80340 30.52658 25.31140 1.000 40.03308 26 ALA B CA 1
ATOM 1699 C C . ALA B 1 26 ? 7.26067 30.20355 25.58887 1.000 35.41413 26 ALA B C 1
ATOM 1700 O O . ALA B 1 26 ? 7.82597 30.77674 26.52557 1.000 35.88948 26 ALA B O 1
ATOM 1702 N N . ALA B 1 27 ? 7.90505 29.40634 24.73375 1.000 38.23432 27 ALA B N 1
ATOM 1703 C CA . ALA B 1 27 ? 9.31421 29.04408 24.89075 1.000 37.76641 27 ALA B CA 1
ATOM 1704 C C . ALA B 1 27 ? 9.97691 29.10381 23.51959 1.000 35.77507 27 ALA B C 1
ATOM 1705 O O . ALA B 1 27 ? 10.26051 28.07326 22.90131 1.000 33.98935 27 ALA B O 1
ATOM 1707 N N . PRO B 1 28 ? 10.31097 30.30722 23.04542 1.000 38.85976 28 PRO B N 1
ATOM 1708 C CA . PRO B 1 28 ? 10.75664 30.46448 21.64858 1.000 40.63805 28 PRO B CA 1
ATOM 1709 C C . PRO B 1 28 ? 12.12541 29.87906 21.33872 1.000 40.15225 28 PRO B C 1
ATOM 1710 O O . PRO B 1 28 ? 12.49144 29.85123 20.15975 1.000 41.81870 28 PRO B O 1
ATOM 1714 N N . GLU B 1 29 ? 12.92024 29.46440 22.32938 1.000 36.64858 29 GLU B N 1
ATOM 1715 C CA . GLU B 1 29 ? 14.17383 28.79973 21.97297 1.000 40.01603 29 GLU B CA 1
ATOM 1716 C C . GLU B 1 29 ? 13.97344 27.35225 21.53288 1.000 38.21379 29 GLU B C 1
ATOM 1717 O O . GLU B 1 29 ? 14.89464 26.77230 20.93676 1.000 36.42756 29 GLU B O 1
ATOM 1723 N N . VAL B 1 30 ? 12.78588 26.78042 21.72779 1.000 32.88542 30 VAL B N 1
ATOM 1724 C CA . VAL B 1 30 ? 12.54091 25.42040 21.24967 1.000 32.52368 30 VAL B CA 1
ATOM 1725 C C . VAL B 1 30 ? 12.20885 25.53741 19.77175 1.000 36.66421 30 VAL B C 1
ATOM 1726 O O . VAL B 1 30 ? 11.40305 26.38731 19.37126 1.000 36.01587 30 VAL B O 1
ATOM 1730 N N . ARG B 1 31 ? 12.82003 24.69175 18.95936 1.000 33.31496 31 ARG B N 1
ATOM 1731 C CA . ARG B 1 31 ? 12.61219 24.77433 17.52230 1.000 37.02404 31 ARG B CA 1
ATOM 1732 C C . ARG B 1 31 ? 11.64351 23.68522 17.07315 1.000 35.07573 31 ARG B C 1
ATOM 1733 O O . ARG B 1 31 ? 11.34543 22.74795 17.81787 1.000 35.99394 31 ARG B O 1
ATOM 1741 N N . VAL B 1 32 ? 11.08653 23.86806 15.87123 1.000 34.57947 32 VAL B N 1
ATOM 1742 C CA . VAL B 1 32 ? 10.18117 22.89972 15.26706 1.000 36.18651 32 VAL B CA 1
ATOM 1743 C C . VAL B 1 32 ? 10.61704 22.64569 13.82582 1.000 36.98170 32 VAL B C 1
ATOM 1744 O O . VAL B 1 32 ? 10.92178 23.58382 13.07718 1.000 39.23054 32 VAL B O 1
ATOM 1748 N N . SER B 1 33 ? 10.63210 21.37827 13.43799 1.000 37.12581 33 SER B N 1
ATOM 1749 C CA . SER B 1 33 ? 10.96691 20.98980 12.07449 1.000 39.87393 33 SER B CA 1
ATOM 1750 C C . SER B 1 33 ? 9.80487 21.30111 11.14569 1.000 39.61133 33 SER B C 1
ATOM 1751 O O . SER B 1 33 ? 8.65298 20.99778 11.46124 1.000 40.93294 33 SER B O 1
ATOM 1754 N N . VAL B 1 34 ? 10.10740 21.89782 9.99711 1.000 42.65825 34 VAL B N 1
ATOM 1755 C CA . VAL B 1 34 ? 9.11984 22.12894 8.94992 1.000 45.90241 34 VAL B CA 1
ATOM 1756 C C . VAL B 1 34 ? 9.11749 20.89458 8.05039 1.000 45.49980 34 VAL B C 1
ATOM 1757 O O . VAL B 1 34 ? 10.09444 20.62771 7.34769 1.000 46.63219 34 VAL B O 1
ATOM 1761 N N . SER B 1 35 ? 8.01431 20.14606 8.06911 1.000 45.00175 35 SER B N 1
ATOM 1762 C CA . SER B 1 35 ? 7.93371 18.89810 7.32415 1.000 44.53664 35 SER B CA 1
ATOM 1763 C C . SER B 1 35 ? 7.77229 19.14362 5.82573 1.000 48.05943 35 SER B C 1
ATOM 1764 O O . SER B 1 35 ? 7.21905 20.15748 5.39521 1.000 50.98225 35 SER B O 1
ATOM 1767 N N . HIS B 1 36 ? 8.21604 18.16843 5.03366 1.000 48.92071 36 HIS B N 1
ATOM 1768 C CA . HIS B 1 36 ? 7.85798 18.09635 3.62123 1.000 53.25227 36 HIS B CA 1
ATOM 1769 C C . HIS B 1 36 ? 6.58210 17.28485 3.47335 1.000 53.59091 36 HIS B C 1
ATOM 1770 O O . HIS B 1 36 ? 6.36692 16.31899 4.20656 1.000 48.21003 36 HIS B O 1
ATOM 1777 N N . THR B 1 37 ? 5.73116 17.68224 2.52980 1.000 56.91064 37 THR B N 1
ATOM 1778 C CA . THR B 1 37 ? 4.55689 16.88800 2.20255 1.000 54.83011 37 THR B CA 1
ATOM 1779 C C . THR B 1 37 ? 4.25577 16.98287 0.71057 1.000 61.53660 37 THR B C 1
ATOM 1780 O O . THR B 1 37 ? 4.62043 17.95367 0.04259 1.000 60.96909 37 THR B O 1
ATOM 1784 N N . THR B 1 38 ? 3.58726 15.95552 0.19278 1.000 59.03998 38 THR B N 1
ATOM 1785 C CA . THR B 1 38 ? 3.12271 15.96206 -1.18536 1.000 62.60525 38 THR B CA 1
ATOM 1786 C C . THR B 1 38 ? 1.64373 16.29713 -1.31307 1.000 66.17125 38 THR B C 1
ATOM 1787 O O . THR B 1 38 ? 1.14366 16.38935 -2.43692 1.000 67.36741 38 THR B O 1
ATOM 1791 N N . ARG B 1 39 ? 0.92662 16.47982 -0.20694 1.000 64.42008 39 ARG B N 1
ATOM 1792 C CA . ARG B 1 39 ? -0.45308 16.91573 -0.34971 1.000 66.56575 39 ARG B CA 1
ATOM 1793 C C . ARG B 1 39 ? -0.50159 18.37221 -0.78707 1.000 67.81073 39 ARG B C 1
ATOM 1794 O O . ARG B 1 39 ? 0.41746 19.15849 -0.53638 1.000 68.63031 39 ARG B O 1
ATOM 1802 N N . GLY B 1 40 ? -1.60648 18.73277 -1.43248 1.000 70.98055 40 GLY B N 1
ATOM 1803 C CA . GLY B 1 40 ? -1.76512 20.09400 -1.90096 1.000 72.94980 40 GLY B CA 1
ATOM 1804 C C . GLY B 1 40 ? -1.95343 21.06515 -0.75368 1.000 74.81406 40 GLY B C 1
ATOM 1805 O O . GLY B 1 40 ? -2.38929 20.70381 0.34009 1.000 77.34251 40 GLY B O 1
ATOM 1806 N N . MET B 1 41 ? -1.59367 22.31982 -1.00980 1.000 81.42657 41 MET B N 1
ATOM 1807 C CA . MET B 1 41 ? -1.72685 23.36471 -0.00750 1.000 77.66210 41 MET B CA 1
ATOM 1808 C C . MET B 1 41 ? -3.19346 23.63368 0.30578 1.000 81.36078 41 MET B C 1
ATOM 1809 O O . MET B 1 41 ? -4.07276 23.49955 -0.54783 1.000 89.69250 41 MET B O 1
ATOM 1814 N N . ARG B 1 42 ? -3.44959 24.00526 1.53770 1.000 86.52556 42 ARG B N 1
ATOM 1815 C CA . ARG B 1 42 ? -4.78022 24.40858 1.94790 1.000 89.21689 42 ARG B CA 1
ATOM 1816 C C . ARG B 1 42 ? -4.83627 25.92152 2.06595 1.000 94.96641 42 ARG B C 1
ATOM 1817 O O . ARG B 1 42 ? -3.79734 26.58114 2.16884 1.000 94.51981 42 ARG B O 1
ATOM 1819 N N . PRO B 1 43 ? -6.02914 26.51842 2.01324 1.000 99.69874 43 PRO B N 1
ATOM 1820 C CA . PRO B 1 43 ? -6.11744 27.97787 2.14600 1.000 94.42820 43 PRO B CA 1
ATOM 1821 C C . PRO B 1 43 ? -5.52876 28.44853 3.46712 1.000 94.14128 43 PRO B C 1
ATOM 1822 O O . PRO B 1 43 ? -5.77597 27.86490 4.52428 1.000 95.57986 43 PRO B O 1
ATOM 1826 N N . GLY B 1 44 ? -4.74244 29.52070 3.39484 1.000 91.71001 44 GLY B N 1
ATOM 1827 C CA . GLY B 1 44 ? -4.07139 30.06190 4.55513 1.000 89.41748 44 GLY B CA 1
ATOM 1828 C C . GLY B 1 44 ? -2.75539 29.40244 4.90642 1.000 93.55110 44 GLY B C 1
ATOM 1829 O O . GLY B 1 44 ? -2.15663 29.76385 5.92759 1.000 95.02140 44 GLY B O 1
ATOM 1830 N N . GLU B 1 45 ? -2.28169 28.45189 4.10416 1.000 94.63736 45 GLU B N 1
ATOM 1831 C CA . GLU B 1 45 ? -1.00684 27.79635 4.35513 1.000 91.97265 45 GLU B CA 1
ATOM 1832 C C . GLU B 1 45 ? 0.08255 28.44937 3.51246 1.000 91.04432 45 GLU B C 1
ATOM 1833 O O . GLU B 1 45 ? -0.16612 28.92638 2.40237 1.000 91.84250 45 GLU B O 1
ATOM 1839 N N . VAL B 1 46 ? 1.30084 28.45644 4.04695 1.000 88.47582 46 VAL B N 1
ATOM 1840 C CA . VAL B 1 46 ? 2.42616 29.14287 3.42243 1.000 87.10011 46 VAL B CA 1
ATOM 1841 C C . VAL B 1 46 ? 3.56773 28.14977 3.26876 1.000 81.99225 46 VAL B C 1
ATOM 1842 O O . VAL B 1 46 ? 3.99277 27.52995 4.25270 1.000 77.19745 46 VAL B O 1
ATOM 1846 N N . ASP B 1 47 ? 4.05716 27.99402 2.04070 1.000 80.09536 47 ASP B N 1
ATOM 1847 C CA . ASP B 1 47 ? 5.20952 27.13735 1.80899 1.000 76.83184 47 ASP B CA 1
ATOM 1848 C C . ASP B 1 47 ? 6.40933 27.67296 2.57641 1.000 74.78972 47 ASP B C 1
ATOM 1849 O O . ASP B 1 47 ? 6.74594 28.85370 2.47627 1.000 69.32992 47 ASP B O 1
ATOM 1854 N N . GLY B 1 48 ? 7.06605 26.79101 3.33051 1.000 73.43471 48 GLY B N 1
ATOM 1855 C CA . GLY B 1 48 ? 8.15126 27.16603 4.20897 1.000 65.30150 48 GLY B CA 1
ATOM 1856 C C . GLY B 1 48 ? 7.76153 27.42809 5.64807 1.000 66.54046 48 GLY B C 1
ATOM 1857 O O . GLY B 1 48 ? 8.64936 27.50181 6.50519 1.000 65.98528 48 GLY B O 1
ATOM 1858 N N . VAL B 1 49 ? 6.47228 27.53929 5.95546 1.000 66.52786 49 VAL B N 1
ATOM 1859 C CA . VAL B 1 49 ? 6.00192 27.71742 7.32935 1.000 66.54468 49 VAL B CA 1
ATOM 1860 C C . VAL B 1 49 ? 5.24484 26.48717 7.81477 1.000 65.46926 49 VAL B C 1
ATOM 1861 O O . VAL B 1 49 ? 5.65543 25.83367 8.77510 1.000 61.83051 49 VAL B O 1
ATOM 1865 N N . ASN B 1 50 ? 4.10502 26.18530 7.19225 1.000 65.82660 50 ASN B N 1
ATOM 1866 C CA . ASN B 1 50 ? 3.34618 24.99662 7.56242 1.000 66.32180 50 ASN B CA 1
ATOM 1867 C C . ASN B 1 50 ? 4.05714 23.73179 7.10621 1.000 61.24959 50 ASN B C 1
ATOM 1868 O O . ASN B 1 50 ? 4.23908 22.79355 7.88846 1.000 59.11437 50 ASN B O 1
ATOM 1873 N N . TYR B 1 51 ? 4.51527 23.72063 5.85763 1.000 62.35552 51 TYR B N 1
ATOM 1874 C CA . TYR B 1 51 ? 5.21246 22.59625 5.25622 1.000 58.46566 51 TYR B CA 1
ATOM 1875 C C . TYR B 1 51 ? 6.10293 23.11979 4.14234 1.000 60.31944 51 TYR B C 1
ATOM 1876 O O . TYR B 1 51 ? 5.93589 24.24724 3.66744 1.000 67.40743 51 TYR B O 1
ATOM 1885 N N . HIS B 1 52 ? 7.05071 22.28781 3.71812 1.000 57.12901 52 HIS B N 1
ATOM 1886 C CA . HIS B 1 52 ? 7.63299 22.42620 2.38225 1.000 63.54115 52 HIS B CA 1
ATOM 1887 C C . HIS B 1 52 ? 6.76369 21.60282 1.44358 1.000 64.15669 52 HIS B C 1
ATOM 1888 O O . HIS B 1 52 ? 6.85851 20.37464 1.41767 1.000 62.74789 52 HIS B O 1
ATOM 1895 N N . PHE B 1 53 ? 5.90987 22.27374 0.67195 1.000 67.64951 53 PHE B N 1
ATOM 1896 C CA . PHE B 1 53 ? 5.00958 21.58062 -0.24144 1.000 70.74507 53 PHE B CA 1
ATOM 1897 C C . PHE B 1 53 ? 5.78381 21.17498 -1.48514 1.000 73.46829 53 PHE B C 1
ATOM 1898 O O . PHE B 1 53 ? 6.39239 22.02421 -2.14422 1.000 76.61349 53 PHE B O 1
ATOM 1906 N N . THR B 1 54 ? 5.76414 19.88504 -1.81177 1.000 71.58634 54 THR B N 1
ATOM 1907 C CA . THR B 1 54 ? 6.55686 19.38427 -2.92150 1.000 74.95148 54 THR B CA 1
ATOM 1908 C C . THR B 1 54 ? 5.76016 18.33340 -3.68200 1.000 76.39264 54 THR B C 1
ATOM 1909 O O . THR B 1 54 ? 4.64759 17.96343 -3.29819 1.000 76.20368 54 THR B O 1
ATOM 1913 N N . SER B 1 55 ? 6.33996 17.86522 -4.77941 1.000 79.90392 55 SER B N 1
ATOM 1914 C CA . SER B 1 55 ? 5.75922 16.82760 -5.61641 1.000 81.82008 55 SER B CA 1
ATOM 1915 C C . SER B 1 55 ? 6.22938 15.44955 -5.16577 1.000 79.44126 55 SER B C 1
ATOM 1916 O O . SER B 1 55 ? 7.26009 15.30896 -4.50073 1.000 77.47251 55 SER B O 1
ATOM 1919 N N . ARG B 1 56 ? 5.47590 14.42126 -5.57315 1.000 79.92877 56 ARG B N 1
ATOM 1920 C CA . ARG B 1 56 ? 5.87317 13.05165 -5.26646 1.000 78.27075 56 ARG B CA 1
ATOM 1921 C C . ARG B 1 56 ? 7.20494 12.70716 -5.91982 1.000 80.99585 56 ARG B C 1
ATOM 1922 O O . ARG B 1 56 ? 8.06440 12.07464 -5.29490 1.000 79.02892 56 ARG B O 1
ATOM 1930 N N . GLU B 1 57 ? 7.40293 13.12980 -7.17683 1.000 85.74037 57 GLU B N 1
ATOM 1931 C CA . GLU B 1 57 ? 8.65177 12.82011 -7.86486 1.000 88.77747 57 GLU B CA 1
ATOM 1932 C C . GLU B 1 57 ? 9.83516 13.47758 -7.17280 1.000 87.25588 57 GLU B C 1
ATOM 1933 O O . GLU B 1 57 ? 10.87864 12.84680 -6.97260 1.000 86.97282 57 GLU B O 1
ATOM 1935 N N . GLU B 1 58 ? 9.69322 14.74169 -6.78683 1.000 86.36801 58 GLU B N 1
ATOM 1936 C CA . GLU B 1 58 ? 10.78286 15.38705 -6.06653 1.000 84.75625 58 GLU B CA 1
ATOM 1937 C C . GLU B 1 58 ? 10.92243 14.80183 -4.66146 1.000 79.63042 58 GLU B C 1
ATOM 1938 O O . GLU B 1 58 ? 12.03977 14.67089 -4.14817 1.000 78.51509 58 GLU B O 1
ATOM 1944 N N . PHE B 1 59 ? 9.80080 14.43145 -4.03295 1.000 76.65159 59 PHE B N 1
ATOM 1945 C CA . PHE B 1 59 ? 9.85923 13.74258 -2.74112 1.000 72.05721 59 PHE B CA 1
ATOM 1946 C C . PHE B 1 59 ? 10.61813 12.42633 -2.86949 1.000 75.39123 59 PHE B C 1
ATOM 1947 O O . PHE B 1 59 ? 11.48720 12.11468 -2.04699 1.000 70.29141 59 PHE B O 1
ATOM 1955 N N . LEU B 1 60 ? 10.31363 11.64563 -3.91756 1.000 75.84720 60 LEU B N 1
ATOM 1956 C CA . LEU B 1 60 ? 11.00602 10.37539 -4.12217 1.000 76.50036 60 LEU B CA 1
ATOM 1957 C C . LEU B 1 60 ? 12.47195 10.59662 -4.48012 1.000 78.88589 60 LEU B C 1
ATOM 1958 O O . LEU B 1 60 ? 13.34139 9.81697 -4.07183 1.000 79.23190 60 LEU B O 1
ATOM 1960 N N . ALA B 1 61 ? 12.76843 11.64878 -5.24729 1.000 81.93896 61 ALA B N 1
ATOM 1961 C CA . ALA B 1 61 ? 14.16376 11.97587 -5.52128 1.000 84.11115 61 ALA B CA 1
ATOM 1962 C C . ALA B 1 61 ? 14.89065 12.31912 -4.22877 1.000 81.54000 61 ALA B C 1
ATOM 1963 O O . ALA B 1 61 ? 16.04621 11.92291 -4.02615 1.000 81.54301 61 ALA B O 1
ATOM 1965 N N . MET B 1 62 ? 14.22190 13.05211 -3.33678 1.000 79.42358 62 MET B N 1
ATOM 1966 C CA . MET B 1 62 ? 14.79101 13.29736 -2.01798 1.000 75.82273 62 MET B CA 1
ATOM 1967 C C . MET B 1 62 ? 15.00102 11.98474 -1.27665 1.000 72.33489 62 MET B C 1
ATOM 1968 O O . MET B 1 62 ? 16.05371 11.76860 -0.66633 1.000 74.15455 62 MET B O 1
ATOM 1973 N N . LEU B 1 63 ? 14.02530 11.07631 -1.36382 1.000 72.11613 63 LEU B N 1
ATOM 1974 C CA . LEU B 1 63 ? 14.16667 9.75267 -0.76291 1.000 72.74185 63 LEU B CA 1
ATOM 1975 C C . LEU B 1 63 ? 15.37789 9.01426 -1.31752 1.000 80.67264 63 LEU B C 1
ATOM 1976 O O . LEU B 1 63 ? 16.15749 8.42382 -0.55922 1.000 80.22418 63 LEU B O 1
ATOM 1981 N N . GLU B 1 64 ? 15.55547 9.04166 -2.64556 1.000 77.68259 64 GLU B N 1
ATOM 1982 C CA . GLU B 1 64 ? 16.69187 8.35476 -3.24977 1.000 83.69937 64 GLU B CA 1
ATOM 1983 C C . GLU B 1 64 ? 18.01239 8.95778 -2.79416 1.000 87.17305 64 GLU B C 1
ATOM 1984 O O . GLU B 1 64 ? 19.01470 8.24349 -2.67618 1.000 92.97098 64 GLU B O 1
ATOM 1986 N N . ARG B 1 65 ? 18.03291 10.25722 -2.51808 1.000 84.34753 65 ARG B N 1
ATOM 1987 C CA . ARG B 1 65 ? 19.22971 10.90886 -2.01616 1.000 84.50251 65 ARG B CA 1
ATOM 1988 C C . ARG B 1 65 ? 19.38166 10.77903 -0.50573 1.000 84.85592 65 ARG B C 1
ATOM 1989 O O . ARG B 1 65 ? 20.29237 11.39405 0.05843 1.000 85.60702 65 ARG B O 1
ATOM 1997 N N . ASN B 1 66 ? 18.51894 9.99433 0.14884 1.000 80.15132 66 ASN B N 1
ATOM 1998 C CA . ASN B 1 66 ? 18.61375 9.72817 1.58429 1.000 78.95153 66 ASN B CA 1
ATOM 1999 C C . ASN B 1 66 ? 18.55026 11.01573 2.40076 1.000 71.08458 66 ASN B C 1
ATOM 2000 O O . ASN B 1 66 ? 19.26757 11.17157 3.38835 1.000 72.47393 66 ASN B O 1
ATOM 2005 N N . GLU B 1 67 ? 17.71765 11.96217 1.96616 1.000 67.92754 67 GLU B N 1
ATOM 2006 C CA . GLU B 1 67 ? 17.62039 13.25566 2.63531 1.000 68.39303 67 GLU B CA 1
ATOM 2007 C C . GLU B 1 67 ? 16.60584 13.27216 3.77556 1.000 58.58637 67 GLU B C 1
ATOM 2008 O O . GLU B 1 67 ? 16.52818 14.27204 4.49427 1.000 56.35171 67 GLU B O 1
ATOM 2014 N N . PHE B 1 68 ? 15.82544 12.20853 3.95969 1.000 58.16028 68 PHE B N 1
ATOM 2015 C CA . PHE B 1 68 ? 14.79294 12.17388 4.98847 1.000 53.42023 68 PHE B CA 1
ATOM 2016 C C . PHE B 1 68 ? 15.25034 11.35886 6.18522 1.000 54.12538 68 PHE B C 1
ATOM 2017 O O . PHE B 1 68 ? 15.70333 10.22013 6.03053 1.000 53.95335 68 PHE B O 1
ATOM 2025 N N . LEU B 1 69 ? 15.12278 11.95198 7.37594 1.000 49.37575 69 LEU B N 1
ATOM 2026 C CA . LEU B 1 69 ? 15.25899 11.19444 8.61197 1.000 50.28887 69 LEU B CA 1
ATOM 2027 C C . LEU B 1 69 ? 14.15093 10.15878 8.73503 1.000 48.12965 69 LEU B C 1
ATOM 2028 O O . LEU B 1 69 ? 14.37768 9.04253 9.21065 1.000 49.82791 69 LEU B O 1
ATOM 2033 N N . GLU B 1 70 ? 12.94153 10.52528 8.33162 1.000 43.02407 70 GLU B N 1
ATOM 2034 C CA . GLU B 1 70 ? 11.79935 9.63035 8.34689 1.000 45.50066 70 GLU B CA 1
ATOM 2035 C C . GLU B 1 70 ? 10.80022 10.14549 7.33158 1.000 42.97282 70 GLU B C 1
ATOM 2036 O O . GLU B 1 70 ? 10.78850 11.33369 6.99342 1.000 43.14638 70 GLU B O 1
ATOM 2042 N N . HIS B 1 71 ? 9.95257 9.23715 6.86711 1.000 43.25335 71 HIS B N 1
ATOM 2043 C CA . HIS B 1 71 ? 8.84026 9.59233 6.00567 1.000 46.77537 71 HIS B CA 1
ATOM 2044 C C . HIS B 1 71 ? 7.75000 8.54849 6.17312 1.000 45.21458 71 HIS B C 1
ATOM 2045 O O . HIS B 1 71 ? 7.99800 7.42376 6.61188 1.000 47.20287 71 HIS B O 1
ATOM 2052 N N . ALA B 1 72 ? 6.53870 8.92939 5.79821 1.000 43.69967 72 ALA B N 1
ATOM 2053 C CA . ALA B 1 72 ? 5.40357 8.03208 5.91536 1.000 48.28654 72 ALA B CA 1
ATOM 2054 C C . ALA B 1 72 ? 4.33359 8.49315 4.94458 1.000 49.33286 72 ALA B C 1
ATOM 2055 O O . ALA B 1 72 ? 4.29722 9.65393 4.52877 1.000 47.55342 72 ALA B O 1
ATOM 2057 N N . GLU B 1 73 ? 3.47894 7.55983 4.57057 1.000 51.02668 73 GLU B N 1
ATOM 2058 C CA . GLU B 1 73 ? 2.29012 7.86776 3.79737 1.000 54.36146 73 GLU B CA 1
ATOM 2059 C C . GLU B 1 73 ? 1.11635 8.01926 4.75259 1.000 52.99662 73 GLU B C 1
ATOM 2060 O O . GLU B 1 73 ? 0.91014 7.17300 5.62732 1.000 51.92817 73 GLU B O 1
ATOM 2066 N N . VAL B 1 74 ? 0.38862 9.12203 4.62089 1.000 49.39000 74 VAL B N 1
ATOM 2067 C CA . VAL B 1 74 ? -0.78719 9.39523 5.43512 1.000 54.31009 74 VAL B CA 1
ATOM 2068 C C . VAL B 1 74 ? -1.90470 9.81656 4.49426 1.000 55.83552 74 VAL B C 1
ATOM 2069 O O . VAL B 1 74 ? -1.78928 10.84450 3.81636 1.000 57.96711 74 VAL B O 1
ATOM 2073 N N . PHE B 1 75 ? -2.97544 9.02113 4.44343 1.000 54.87567 75 PHE B N 1
ATOM 2074 C CA . PHE B 1 75 ? -4.09669 9.25435 3.52481 1.000 55.37410 75 PHE B CA 1
ATOM 2075 C C . PHE B 1 75 ? -3.62026 9.39475 2.08402 1.000 60.63606 75 PHE B C 1
ATOM 2076 O O . PHE B 1 75 ? -4.13384 10.20940 1.31471 1.000 59.44763 75 PHE B O 1
ATOM 2084 N N . GLY B 1 76 ? -2.61670 8.59443 1.71961 1.000 66.33357 76 GLY B N 1
ATOM 2085 C CA . GLY B 1 76 ? -2.11668 8.54788 0.36394 1.000 65.29707 76 GLY B CA 1
ATOM 2086 C C . GLY B 1 76 ? -1.07701 9.58787 0.00627 1.000 64.82176 76 GLY B C 1
ATOM 2087 O O . GLY B 1 76 ? -0.48279 9.49053 -1.07352 1.000 66.79337 76 GLY B O 1
ATOM 2088 N N . ASN B 1 77 ? -0.85350 10.59201 0.84858 1.000 59.71770 77 ASN B N 1
ATOM 2089 C CA . ASN B 1 77 ? 0.18115 11.58263 0.58833 1.000 58.29614 77 ASN B CA 1
ATOM 2090 C C . ASN B 1 77 ? 1.41294 11.29883 1.43914 1.000 57.86713 77 ASN B C 1
ATOM 2091 O O . ASN B 1 77 ? 1.32539 10.71045 2.52079 1.000 54.10044 77 ASN B O 1
ATOM 2096 N N . LEU B 1 78 ? 2.56209 11.74197 0.94578 1.000 56.59857 78 LEU B N 1
ATOM 2097 C CA . LEU B 1 78 ? 3.83495 11.49794 1.59893 1.000 54.93172 78 LEU B CA 1
ATOM 2098 C C . LEU B 1 78 ? 4.20047 12.68903 2.47797 1.000 53.00207 78 LEU B C 1
ATOM 2099 O O . LEU B 1 78 ? 3.99545 13.84272 2.09442 1.000 54.64569 78 LEU B O 1
ATOM 2104 N N . TYR B 1 79 ? 4.71363 12.39178 3.66989 1.000 49.63686 79 TYR B N 1
ATOM 2105 C CA . TYR B 1 79 ? 5.18831 13.37581 4.63160 1.000 47.54765 79 TYR B CA 1
ATOM 2106 C C . TYR B 1 79 ? 6.53560 12.89350 5.13421 1.000 46.98767 79 TYR B C 1
ATOM 2107 O O . TYR B 1 79 ? 6.76136 11.68494 5.25246 1.000 45.77979 79 TYR B O 1
ATOM 2116 N N . GLY B 1 80 ? 7.43086 13.83121 5.42392 1.000 46.35258 80 GLY B N 1
ATOM 2117 C CA . GLY B 1 80 ? 8.73028 13.44285 5.92825 1.000 45.38660 80 GLY B CA 1
ATOM 2118 C C . GLY B 1 80 ? 9.49017 14.59007 6.54705 1.000 44.72237 80 GLY B C 1
ATOM 2119 O O . GLY B 1 80 ? 9.23921 15.76672 6.25667 1.000 45.69640 80 GLY B O 1
ATOM 2120 N N . THR B 1 81 ? 10.46884 14.21715 7.36985 1.000 42.66503 81 THR B N 1
ATOM 2121 C CA . THR B 1 81 ? 11.36041 15.13260 8.06687 1.000 41.63098 81 THR B CA 1
ATOM 2122 C C . THR B 1 81 ? 12.73003 15.11836 7.40846 1.000 44.08744 81 THR B C 1
ATOM 2123 O O . THR B 1 81 ? 13.39935 14.08105 7.41295 1.000 44.19224 81 THR B O 1
ATOM 2127 N N . SER B 1 82 ? 13.16745 16.26460 6.86992 1.000 46.20682 82 SER B N 1
ATOM 2128 C CA . SER B 1 82 ? 14.48785 16.28989 6.24947 1.000 48.67608 82 SER B CA 1
ATOM 2129 C C . SER B 1 82 ? 15.55987 16.24155 7.33038 1.000 49.20801 82 SER B C 1
ATOM 2130 O O . SER B 1 82 ? 15.44088 16.88003 8.37942 1.000 47.03930 82 SER B O 1
ATOM 2133 N N . GLN B 1 83 ? 16.59976 15.44290 7.08403 1.000 52.27776 83 GLN B N 1
ATOM 2134 C CA . GLN B 1 83 ? 17.54673 15.12302 8.14725 1.000 51.45064 83 GLN B CA 1
ATOM 2135 C C . GLN B 1 83 ? 18.53538 16.25256 8.39885 1.000 51.14339 83 GLN B C 1
ATOM 2136 O O . GLN B 1 83 ? 18.90855 16.49691 9.55077 1.000 52.18886 83 GLN B O 1
ATOM 2142 N N . ARG B 1 84 ? 18.97297 16.94801 7.34357 1.000 50.64518 84 ARG B N 1
ATOM 2143 C CA . ARG B 1 84 ? 20.02366 17.95511 7.49412 1.000 51.18981 84 ARG B CA 1
ATOM 2144 C C . ARG B 1 84 ? 19.63922 19.03438 8.50834 1.000 50.69395 84 ARG B C 1
ATOM 2145 O O . ARG B 1 84 ? 20.44418 19.40808 9.37185 1.000 51.70814 84 ARG B O 1
ATOM 2147 N N . TRP B 1 85 ? 18.41005 19.54834 8.42592 1.000 48.25336 85 TRP B N 1
ATOM 2148 C CA . TRP B 1 85 ? 17.99734 20.59861 9.35465 1.000 45.18056 85 TRP B CA 1
ATOM 2149 C C . TRP B 1 85 ? 17.98336 20.09160 10.79324 1.000 47.94331 85 TRP B C 1
ATOM 2150 O O . TRP B 1 85 ? 18.34301 20.82260 11.72471 1.000 45.20348 85 TRP B O 1
ATOM 2161 N N . VAL B 1 86 ? 17.54576 18.84996 10.99324 1.000 46.29189 86 VAL B N 1
ATOM 2162 C CA . VAL B 1 86 ? 17.49048 18.27559 12.33453 1.000 47.53144 86 VAL B CA 1
ATOM 2163 C C . VAL B 1 86 ? 18.88947 18.11405 12.91788 1.000 47.09233 86 VAL B C 1
ATOM 2164 O O . VAL B 1 86 ? 19.15061 18.51094 14.05941 1.000 44.46506 86 VAL B O 1
ATOM 2168 N N . GLU B 1 87 ? 19.80437 17.51714 12.14801 1.000 45.50782 87 GLU B N 1
ATOM 2169 C CA . GLU B 1 87 ? 21.15267 17.26609 12.65180 1.000 47.84620 87 GLU B CA 1
ATOM 2170 C C . GLU B 1 87 ? 21.87583 18.56644 12.98168 1.000 48.46247 87 GLU B C 1
ATOM 2171 O O . GLU B 1 87 ? 22.51879 18.67657 14.03343 1.000 47.00612 87 GLU B O 1
ATOM 2173 N N . LYS B 1 88 ? 21.76687 19.56711 12.10328 1.000 45.85845 88 LYS B N 1
ATOM 2174 C CA . LYS B 1 88 ? 22.40528 20.85484 12.35695 1.000 49.35111 88 LYS B CA 1
ATOM 2175 C C . LYS B 1 88 ? 21.84255 21.50419 13.61542 1.000 49.71850 88 LYS B C 1
ATOM 2176 O O . LYS B 1 88 ? 22.59573 22.03719 14.43754 1.000 53.44357 88 LYS B O 1
ATOM 2178 N N . THR B 1 89 ? 20.51689 21.46046 13.78008 1.000 48.69171 89 THR B N 1
ATOM 2179 C CA . THR B 1 89 ? 19.86304 22.12175 14.90585 1.000 47.95366 89 THR B CA 1
ATOM 2180 C C . THR B 1 89 ? 20.26108 21.47418 16.22708 1.000 50.85232 89 THR B C 1
ATOM 2181 O O . THR B 1 89 ? 20.55089 22.16930 17.20750 1.000 48.65667 89 THR B O 1
ATOM 2185 N N . LEU B 1 90 ? 20.25804 20.13986 16.27899 1.000 45.90095 90 LEU B N 1
ATOM 2186 C CA . LEU B 1 90 ? 20.71611 19.45329 17.48274 1.000 48.94850 90 LEU B CA 1
ATOM 2187 C C . LEU B 1 90 ? 22.17541 19.78249 17.76647 1.000 50.56289 90 LEU B C 1
ATOM 2188 O O . LEU B 1 90 ? 22.56400 19.97487 18.92411 1.000 51.18447 90 LEU B O 1
ATOM 2193 N N . ALA B 1 91 ? 22.99974 19.83572 16.71624 1.000 49.51397 91 ALA B N 1
ATOM 2194 C CA . ALA B 1 91 ? 24.41575 20.14150 16.86914 1.000 50.81709 91 ALA B CA 1
ATOM 2195 C C . ALA B 1 91 ? 24.64454 21.57084 17.33428 1.000 53.13196 91 ALA B C 1
ATOM 2196 O O . ALA B 1 91 ? 25.71924 21.87329 17.85807 1.000 53.88878 91 ALA B O 1
ATOM 2198 N N . GLU B 1 92 ? 23.67548 22.45817 17.11875 1.000 55.26534 92 GLU B N 1
ATOM 2199 C CA . GLU B 1 92 ? 23.69419 23.80162 17.67492 1.000 56.19888 92 GLU B CA 1
ATOM 2200 C C . GLU B 1 92 ? 23.30094 23.82955 19.14931 1.000 56.64515 92 GLU B C 1
ATOM 2201 O O . GLU B 1 92 ? 23.30412 24.90564 19.75528 1.000 58.80958 92 GLU B O 1
ATOM 2207 N N . GLY B 1 93 ? 22.96148 22.68373 19.73720 1.000 52.63531 93 GLY B N 1
ATOM 2208 C CA . GLY B 1 93 ? 22.58757 22.63191 21.13632 1.000 51.98161 93 GLY B CA 1
ATOM 2209 C C . GLY B 1 93 ? 21.15293 23.00237 21.42553 1.000 49.99385 93 GLY B C 1
ATOM 2210 O O . GLY B 1 93 ? 20.80965 23.22037 22.59380 1.000 48.21125 93 GLY B O 1
ATOM 2211 N N . LEU B 1 94 ? 20.30828 23.08327 20.40262 1.000 47.36213 94 LEU B N 1
ATOM 2212 C CA . LEU B 1 94 ? 18.92223 23.49732 20.54982 1.000 43.02879 94 LEU B CA 1
ATOM 2213 C C . LEU B 1 94 ? 17.99911 22.29999 20.69278 1.000 41.36184 94 LEU B C 1
ATOM 2214 O O . LEU B 1 94 ? 18.21925 21.25163 20.08256 1.000 43.18940 94 LEU B O 1
ATOM 2219 N N . ASP B 1 95 ? 16.94866 22.46989 21.49027 1.000 35.34272 95 ASP B N 1
ATOM 2220 C CA . ASP B 1 95 ? 15.86903 21.49636 21.51582 1.000 36.13593 95 ASP B CA 1
ATOM 2221 C C . ASP B 1 95 ? 14.97626 21.69941 20.29839 1.000 34.34331 95 ASP B C 1
ATOM 2222 O O . ASP B 1 95 ? 14.80787 22.81983 19.81266 1.000 34.19308 95 ASP B O 1
ATOM 2227 N N . LEU B 1 96 ? 14.37775 20.61312 19.82236 1.000 34.35310 96 LEU B N 1
ATOM 2228 C CA . LEU B 1 96 ? 13.50675 20.72815 18.66108 1.000 33.98071 96 LEU B CA 1
ATOM 2229 C C . LEU B 1 96 ? 12.40545 19.68301 18.72991 1.000 34.10068 96 LEU B C 1
ATOM 2230 O O . LEU B 1 96 ? 12.57328 18.60789 19.32117 1.000 33.41476 96 LEU B O 1
ATOM 2235 N N . ILE B 1 97 ? 11.28483 20.00838 18.09269 1.000 29.62236 97 ILE B N 1
ATOM 2236 C CA . ILE B 1 97 ? 10.10190 19.16204 18.05578 1.000 27.65525 97 ILE B CA 1
ATOM 2237 C C . ILE B 1 97 ? 9.90105 18.66540 16.63094 1.000 30.40215 97 ILE B C 1
ATOM 2238 O O . ILE B 1 97 ? 10.00236 19.44475 15.67270 1.000 30.87866 97 ILE B O 1
ATOM 2243 N N . LEU B 1 98 ? 9.64499 17.36538 16.49579 1.000 29.82151 98 LEU B N 1
ATOM 2244 C CA . LEU B 1 98 ? 9.10777 16.76618 15.27437 1.000 30.08767 98 LEU B CA 1
ATOM 2245 C C . LEU B 1 98 ? 7.63684 16.45663 15.53539 1.000 29.32436 98 LEU B C 1
ATOM 2246 O O . LEU B 1 98 ? 7.31688 15.62947 16.39497 1.000 29.35124 98 LEU B O 1
ATOM 2251 N N . GLU B 1 99 ? 6.74120 17.14215 14.83598 1.000 29.59256 99 GLU B N 1
ATOM 2252 C CA . GLU B 1 99 ? 5.31118 16.84059 14.91912 1.000 32.39999 99 GLU B CA 1
ATOM 2253 C C . GLU B 1 99 ? 4.96831 15.86777 13.79909 1.000 31.16610 99 GLU B C 1
ATOM 2254 O O . GLU B 1 99 ? 4.71453 16.27598 12.66319 1.000 35.22427 99 GLU B O 1
ATOM 2260 N N . ILE B 1 100 ? 4.95247 14.57027 14.11523 1.000 29.29245 100 ILE B N 1
ATOM 2261 C CA . ILE B 1 100 ? 4.86779 13.50483 13.11901 1.000 30.67536 100 ILE B CA 1
ATOM 2262 C C . ILE B 1 100 ? 3.96353 12.39773 13.66099 1.000 32.05611 100 ILE B C 1
ATOM 2263 O O . ILE B 1 100 ? 3.66364 12.33654 14.85646 1.000 28.07157 100 ILE B O 1
ATOM 2268 N N . ASP B 1 101 ? 3.53428 11.50914 12.76465 1.000 33.41222 101 ASP B N 1
ATOM 2269 C CA . ASP B 1 101 ? 2.60163 10.45414 13.14785 1.000 32.96359 101 ASP B CA 1
ATOM 2270 C C . ASP B 1 101 ? 3.35680 9.30478 13.80498 1.000 30.44972 101 ASP B C 1
ATOM 2271 O O . ASP B 1 101 ? 4.57750 9.35031 13.99322 1.000 26.58531 101 ASP B O 1
ATOM 2276 N N . TRP B 1 102 ? 2.60774 8.25723 14.16381 1.000 31.54939 102 TRP B N 1
ATOM 2277 C CA . TRP B 1 102 ? 3.20013 7.12769 14.86248 1.000 30.20122 102 TRP B CA 1
ATOM 2278 C C . TRP B 1 102 ? 4.20220 6.38693 13.98330 1.000 32.89605 102 TRP B C 1
ATOM 2279 O O . TRP B 1 102 ? 5.19395 5.84621 14.49122 1.000 32.30724 102 TRP B O 1
ATOM 2290 N N . GLN B 1 103 ? 3.98203 6.37463 12.66729 1.000 33.53965 103 GLN B N 1
ATOM 2291 C CA . GLN B 1 103 ? 4.92462 5.70800 11.77370 1.000 33.72055 103 GLN B CA 1
ATOM 2292 C C . GLN B 1 103 ? 6.27938 6.40982 11.77694 1.000 35.79880 103 GLN B C 1
ATOM 2293 O O . GLN B 1 103 ? 7.32235 5.75890 11.91534 1.000 36.62516 103 GLN B O 1
ATOM 2299 N N . GLY B 1 104 ? 6.28710 7.73970 11.61730 1.000 32.88315 104 GLY B N 1
ATOM 2300 C CA . GLY B 1 104 ? 7.54701 8.46782 11.67455 1.000 32.27368 104 GLY B CA 1
ATOM 2301 C C . GLY B 1 104 ? 8.21638 8.35896 13.03794 1.000 32.69491 104 GLY B C 1
ATOM 2302 O O . GLY B 1 104 ? 9.44547 8.28671 13.13654 1.000 31.85331 104 GLY B O 1
ATOM 2303 N N . ALA B 1 105 ? 7.41903 8.34638 14.10708 1.000 28.02894 105 ALA B N 1
ATOM 2304 C CA . ALA B 1 105 ? 7.99295 8.18096 15.44142 1.000 31.60618 105 ALA B CA 1
ATOM 2305 C C . ALA B 1 105 ? 8.79335 6.88826 15.53650 1.000 32.54189 105 ALA B C 1
ATOM 2306 O O . ALA B 1 105 ? 9.90734 6.87904 16.07205 1.000 29.29056 105 ALA B O 1
ATOM 2308 N N . GLN B 1 106 ? 8.25499 5.79061 14.98930 1.000 31.99058 106 GLN B N 1
ATOM 2309 C CA . GLN B 1 106 ? 8.97105 4.51917 15.03565 1.000 33.95792 106 GLN B CA 1
ATOM 2310 C C . GLN B 1 106 ? 10.30418 4.61863 14.30344 1.000 36.38232 106 GLN B C 1
ATOM 2311 O O . GLN B 1 106 ? 11.32796 4.10971 14.78039 1.000 38.46852 106 GLN B O 1
ATOM 2317 N N . GLN B 1 107 ? 10.30905 5.28085 13.14634 1.000 33.98999 107 GLN B N 1
ATOM 2318 C CA . GLN B 1 107 ? 11.53699 5.41298 12.37222 1.000 37.05489 107 GLN B CA 1
ATOM 2319 C C . GLN B 1 107 ? 12.57399 6.23411 13.11715 1.000 37.34881 107 GLN B C 1
ATOM 2320 O O . GLN B 1 107 ? 13.75963 5.88105 13.13547 1.000 37.27328 107 GLN B O 1
ATOM 2326 N N . VAL B 1 108 ? 12.14702 7.32902 13.75075 1.000 35.61923 108 VAL B N 1
ATOM 2327 C CA . VAL B 1 108 ? 13.10039 8.18502 14.44116 1.000 34.62907 108 VAL B CA 1
ATOM 2328 C C . VAL B 1 108 ? 13.68667 7.47017 15.65195 1.000 37.64320 108 VAL B C 1
ATOM 2329 O O . VAL B 1 108 ? 14.89711 7.54599 15.90266 1.000 36.71497 108 VAL B O 1
ATOM 2333 N N . ARG B 1 109 ? 12.84540 6.75979 16.41744 1.000 33.87415 109 ARG B N 1
ATOM 2334 C CA . ARG B 1 109 ? 13.34150 6.04025 17.59144 1.000 39.25841 109 ARG B CA 1
ATOM 2335 C C . ARG B 1 109 ? 14.38841 5.00502 17.20772 1.000 37.00615 109 ARG B C 1
ATOM 2336 O O . ARG B 1 109 ? 15.37400 4.81099 17.92748 1.000 38.94173 109 ARG B O 1
ATOM 2344 N N . ARG B 1 110 ? 14.18127 4.31590 16.08700 1.000 35.93187 110 ARG B N 1
ATOM 2345 C CA . ARG B 1 110 ? 15.16212 3.32673 15.65103 1.000 42.46056 110 ARG B CA 1
ATOM 2346 C C . ARG B 1 110 ? 16.49441 3.98941 15.33300 1.000 41.67034 110 ARG B C 1
ATOM 2347 O O . ARG B 1 110 ? 17.55868 3.46134 15.67513 1.000 45.41470 110 ARG B O 1
ATOM 2349 N N . LEU B 1 111 ? 16.45682 5.15355 14.68526 1.000 41.30601 111 LEU B N 1
ATOM 2350 C CA . LEU B 1 111 ? 17.69710 5.81019 14.29274 1.000 43.39185 111 LEU B CA 1
ATOM 2351 C C . LEU B 1 111 ? 18.29092 6.63583 15.42461 1.000 45.36689 111 LEU B C 1
ATOM 2352 O O . LEU B 1 111 ? 19.51068 6.82430 15.47258 1.000 47.04228 111 LEU B O 1
ATOM 2357 N N . MET B 1 112 ? 17.45843 7.12667 16.34051 1.000 43.68903 112 MET B N 1
ATOM 2358 C CA . MET B 1 112 ? 17.91114 8.01717 17.40734 1.000 45.81007 112 MET B CA 1
ATOM 2359 C C . MET B 1 112 ? 17.28533 7.58103 18.71774 1.000 46.45005 112 MET B C 1
ATOM 2360 O O . MET B 1 112 ? 16.23408 8.09085 19.12687 1.000 43.24067 112 MET B O 1
ATOM 2365 N N . PRO B 1 113 ? 17.90215 6.62282 19.40750 1.000 47.15120 113 PRO B N 1
ATOM 2366 C CA . PRO B 1 113 ? 17.27999 6.09740 20.63004 1.000 49.40418 113 PRO B CA 1
ATOM 2367 C C . PRO B 1 113 ? 17.20257 7.11516 21.75444 1.000 45.93694 113 PRO B C 1
ATOM 2368 O O . PRO B 1 113 ? 16.40554 6.92880 22.67895 1.000 44.63613 113 PRO B O 1
ATOM 2372 N N . GLU B 1 114 ? 17.96240 8.20337 21.69198 1.000 48.13745 114 GLU B N 1
ATOM 2373 C CA . GLU B 1 114 ? 17.86978 9.22727 22.72608 1.000 49.72772 114 GLU B CA 1
ATOM 2374 C C . GLU B 1 114 ? 16.67711 10.15627 22.52201 1.000 47.61302 114 GLU B C 1
ATOM 2375 O O . GLU B 1 114 ? 16.43823 11.03322 23.36133 1.000 46.33945 114 GLU B O 1
ATOM 2381 N N . ALA B 1 115 ? 15.91413 9.96929 21.44702 1.000 42.81944 115 ALA B N 1
ATOM 2382 C CA . ALA B 1 115 ? 14.75334 10.80530 21.19201 1.000 40.07657 115 ALA B CA 1
ATOM 2383 C C . ALA B 1 115 ? 13.69728 10.59408 22.26892 1.000 40.48307 115 ALA B C 1
ATOM 2384 O O . ALA B 1 115 ? 13.36999 9.45901 22.61786 1.000 37.20597 115 ALA B O 1
ATOM 2386 N N . GLN B 1 116 ? 13.16086 11.69035 22.79325 1.000 33.22366 116 GLN B N 1
ATOM 2387 C CA . GLN B 1 116 ? 12.04700 11.63400 23.72575 1.000 33.28687 116 GLN B CA 1
ATOM 2388 C C . GLN B 1 116 ? 10.74944 11.76041 22.94048 1.000 33.00490 116 GLN B C 1
ATOM 2389 O O . GLN B 1 116 ? 10.71969 12.36352 21.86451 1.000 34.24908 116 GLN B O 1
ATOM 2395 N N . SER B 1 117 ? 9.67090 11.18766 23.46670 1.000 26.89269 117 SER B N 1
ATOM 2396 C CA . SER B 1 117 ? 8.41867 11.25327 22.73057 1.000 28.94915 117 SER B CA 1
ATOM 2397 C C . SER B 1 117 ? 7.23772 11.48119 23.66010 1.000 26.61745 117 SER B C 1
ATOM 2398 O O . SER B 1 117 ? 7.20695 11.01543 24.80593 1.000 26.42889 117 SER B O 1
ATOM 2401 N N . ILE B 1 118 ? 6.26631 12.21512 23.12858 1.000 25.15529 118 ILE B N 1
ATOM 2402 C CA . ILE B 1 118 ? 5.05440 12.63195 23.81802 1.000 26.34012 118 ILE B CA 1
ATOM 2403 C C . ILE B 1 118 ? 3.87643 12.38143 22.89121 1.000 27.59391 118 ILE B C 1
ATOM 2404 O O . ILE B 1 118 ? 3.87622 12.84077 21.74378 1.000 27.01249 118 ILE B O 1
ATOM 2409 N N . PHE B 1 119 ? 2.84764 11.71445 23.40327 1.000 30.40512 119 PHE B N 1
ATOM 2410 C CA . PHE B 1 119 ? 1.60885 11.51837 22.66620 1.000 29.98838 119 PHE B CA 1
ATOM 2411 C C . PHE B 1 119 ? 0.52913 12.38293 23.29116 1.000 29.58445 119 PHE B C 1
ATOM 2412 O O . PHE B 1 119 ? 0.32368 12.34126 24.51033 1.000 29.75449 119 PHE B O 1
ATOM 2420 N N . ILE B 1 120 ? -0.14245 13.17454 22.46357 1.000 29.47373 120 ILE B N 1
ATOM 2421 C CA . ILE B 1 120 ? -1.20145 14.06977 22.92139 1.000 30.36968 120 ILE B CA 1
ATOM 2422 C C . ILE B 1 120 ? -2.54922 13.43408 22.61463 1.000 33.86930 120 ILE B C 1
ATOM 2423 O O . ILE B 1 120 ? -2.88542 13.17843 21.44698 1.000 31.09014 120 ILE B O 1
ATOM 2428 N N . LEU B 1 121 ? -3.31703 13.18080 23.66275 1.000 29.79248 121 LEU B N 1
ATOM 2429 C CA . LEU B 1 121 ? -4.55010 12.44477 23.52766 1.000 35.40236 121 LEU B CA 1
ATOM 2430 C C . LEU B 1 121 ? -5.75412 13.37392 23.64468 1.000 37.75445 121 LEU B C 1
ATOM 2431 O O . LEU B 1 121 ? -5.73802 14.34155 24.41776 1.000 38.46344 121 LEU B O 1
ATOM 2436 N N . PRO B 1 122 ? -6.81723 13.09636 22.89932 1.000 38.57682 122 PRO B N 1
ATOM 2437 C CA . PRO B 1 122 ? -8.06144 13.82243 23.09256 1.000 41.00494 122 PRO B CA 1
ATOM 2438 C C . PRO B 1 122 ? -8.75278 13.33962 24.35214 1.000 44.36254 122 PRO B C 1
ATOM 2439 O O . PRO B 1 122 ? -8.49627 12.22072 24.82012 1.000 42.80768 122 PRO B O 1
ATOM 2443 N N . PRO B 1 123 ? -9.63416 14.14958 24.94194 1.000 45.62726 123 PRO B N 1
ATOM 2444 C CA . PRO B 1 123 ? -10.36684 13.68986 26.12769 1.000 46.95594 123 PRO B CA 1
ATOM 2445 C C . PRO B 1 123 ? -11.51538 12.75532 25.80512 1.000 48.47380 123 PRO B C 1
ATOM 2446 O O . PRO B 1 123 ? -12.10935 12.19996 26.73844 1.000 52.56547 123 PRO B O 1
ATOM 2450 N N . SER B 1 124 ? -11.86322 12.58476 24.53017 1.000 50.72634 124 SER B N 1
ATOM 2451 C CA . SER B 1 124 ? -12.99596 11.75679 24.13618 1.000 51.25305 124 SER B CA 1
ATOM 2452 C C . SER B 1 124 ? -13.00576 11.61998 22.62232 1.000 51.83662 124 SER B C 1
ATOM 2453 O O . SER B 1 124 ? -12.40298 12.42213 21.90260 1.000 50.04785 124 SER B O 1
ATOM 2456 N N . GLN B 1 125 ? -13.71266 10.59364 22.14846 1.000 51.96338 125 GLN B N 1
ATOM 2457 C CA . GLN B 1 125 ? -13.88573 10.43253 20.70954 1.000 54.89079 125 GLN B CA 1
ATOM 2458 C C . GLN B 1 125 ? -14.70952 11.57489 20.12399 1.000 57.94148 125 GLN B C 1
ATOM 2459 O O . GLN B 1 125 ? -14.45246 12.01484 18.99706 1.000 59.56841 125 GLN B O 1
ATOM 2465 N N . GLU B 1 126 ? -15.70951 12.06274 20.86715 1.000 60.20058 126 GLU B N 1
ATOM 2466 C CA . GLU B 1 126 ? -16.47998 13.21553 20.40481 1.000 59.08183 126 GLU B CA 1
ATOM 2467 C C . GLU B 1 126 ? -15.58341 14.43362 20.20391 1.000 58.55377 126 GLU B C 1
ATOM 2468 O O . GLU B 1 126 ? -15.65781 15.11273 19.17254 1.000 62.24009 126 GLU B O 1
ATOM 2470 N N . ALA B 1 127 ? -14.73214 14.73236 21.18662 1.000 57.94701 127 ALA B N 1
ATOM 2471 C CA . ALA B 1 127 ? -13.82207 15.86745 21.04838 1.000 59.58415 127 ALA B CA 1
ATOM 2472 C C . ALA B 1 127 ? -12.84940 15.65341 19.89298 1.000 62.72867 127 ALA B C 1
ATOM 2473 O O . ALA B 1 127 ? -12.48460 16.60686 19.19422 1.000 64.78286 127 ALA B O 1
ATOM 2475 N N . LEU B 1 128 ? -12.40006 14.41163 19.68851 1.000 55.41245 128 LEU B N 1
ATOM 2476 C CA . LEU B 1 128 ? -11.50759 14.13792 18.56724 1.000 59.01105 128 LEU B CA 1
ATOM 2477 C C . LEU B 1 128 ? -12.19560 14.43341 17.23981 1.000 66.59876 128 LEU B C 1
ATOM 2478 O O . LEU B 1 128 ? -11.57416 14.97132 16.31619 1.000 69.53881 128 LEU B O 1
ATOM 2483 N N . ARG B 1 129 ? -13.47552 14.07094 17.12183 1.000 64.41944 129 ARG B N 1
ATOM 2484 C CA . ARG B 1 129 ? -14.21302 14.31352 15.88617 1.000 64.63724 129 ARG B CA 1
ATOM 2485 C C . ARG B 1 129 ? -14.33944 15.80616 15.59263 1.000 71.01225 129 ARG B C 1
ATOM 2486 O O . ARG B 1 129 ? -14.03016 16.25879 14.48414 1.000 75.50986 129 ARG B O 1
ATOM 2494 N N . GLN B 1 130 ? -14.76075 16.59061 16.59047 1.000 69.80380 130 GLN B N 1
ATOM 2495 C CA . GLN B 1 130 ? -14.93701 18.03090 16.39940 1.000 73.49990 130 GLN B CA 1
ATOM 2496 C C . GLN B 1 130 ? -13.63937 18.69329 15.95381 1.000 78.07836 130 GLN B C 1
ATOM 2497 O O . GLN B 1 130 ? -13.62905 19.49601 15.01404 1.000 81.44255 130 GLN B O 1
ATOM 2499 N N . ARG B 1 131 ? -12.53535 18.38649 16.63987 1.000 77.61924 131 ARG B N 1
ATOM 2500 C CA . ARG B 1 131 ? -11.24760 18.96591 16.27342 1.000 80.92775 131 ARG B CA 1
ATOM 2501 C C . ARG B 1 131 ? -10.82969 18.54156 14.87022 1.000 83.30809 131 ARG B C 1
ATOM 2502 O O . ARG B 1 131 ? -10.27673 19.34609 14.11031 1.000 86.33661 131 ARG B O 1
ATOM 2504 N N . LEU B 1 132 ? -11.10617 17.28625 14.49987 1.000 80.87833 132 LEU B N 1
ATOM 2505 C CA . LEU B 1 132 ? -10.75078 16.76234 13.18404 1.000 81.59123 132 LEU B CA 1
ATOM 2506 C C . LEU B 1 132 ? -11.55680 17.38091 12.04655 1.000 89.04292 132 LEU B C 1
ATOM 2507 O O . LEU B 1 132 ? -11.32437 17.01439 10.88936 1.000 91.42855 132 LEU B O 1
ATOM 2509 N N . THR B 1 133 ? -12.48054 18.29588 12.32980 1.000 87.45879 133 THR B N 1
ATOM 2510 C CA . THR B 1 133 ? -13.24396 18.96069 11.28086 1.000 91.62850 133 THR B CA 1
ATOM 2511 C C . THR B 1 133 ? -12.92765 20.45095 11.24849 1.000 92.31468 133 THR B C 1
ATOM 2512 O O . THR B 1 133 ? -13.79426 21.27153 10.94850 1.000 96.56220 133 THR B O 1
ATOM 2514 N N . SER B 1 139 ? -15.28249 18.07619 4.82826 1.000 89.61342 139 SER B N 1
ATOM 2515 C CA . SER B 1 139 ? -16.05451 17.14126 4.01522 1.000 94.47156 139 SER B CA 1
ATOM 2516 C C . SER B 1 139 ? -16.43586 15.91795 4.85343 1.000 96.13739 139 SER B C 1
ATOM 2517 O O . SER B 1 139 ? -15.56350 15.26511 5.41932 1.000 91.96255 139 SER B O 1
ATOM 2520 N N . ASP B 1 140 ? -17.72964 15.57559 4.87271 1.000 98.30272 140 ASP B N 1
ATOM 2521 C CA . ASP B 1 140 ? -18.20390 14.49234 5.73387 1.000 93.38831 140 ASP B CA 1
ATOM 2522 C C . ASP B 1 140 ? -17.50961 13.16957 5.42355 1.000 94.97214 140 ASP B C 1
ATOM 2523 O O . ASP B 1 140 ? -16.99642 12.49916 6.32939 1.000 92.98860 140 ASP B O 1
ATOM 2525 N N . GLU B 1 141 ? -17.47609 12.77994 4.14583 1.000 95.49015 141 GLU B N 1
ATOM 2526 C CA . GLU B 1 141 ? -16.79103 11.54723 3.76575 1.000 90.22402 141 GLU B CA 1
ATOM 2527 C C . GLU B 1 141 ? -15.33079 11.58090 4.19995 1.000 90.69756 141 GLU B C 1
ATOM 2528 O O . GLU B 1 141 ? -14.81954 10.61747 4.78457 1.000 87.30751 141 GLU B O 1
ATOM 2530 N N . VAL B 1 142 ? -14.64664 12.69650 3.93201 1.000 91.02157 142 VAL B N 1
ATOM 2531 C CA . VAL B 1 142 ? -13.24694 12.83106 4.32839 1.000 88.13944 142 VAL B CA 1
ATOM 2532 C C . VAL B 1 142 ? -13.10647 12.74654 5.84477 1.000 87.22606 142 VAL B C 1
ATOM 2533 O O . VAL B 1 142 ? -12.15266 12.14943 6.36178 1.000 81.80857 142 VAL B O 1
ATOM 2535 N N . ILE B 1 143 ? -14.04651 13.34877 6.58169 1.000 89.52978 143 ILE B N 1
ATOM 2536 C CA . ILE B 1 143 ? -13.97913 13.32539 8.04266 1.000 86.49595 143 ILE B CA 1
ATOM 2537 C C . ILE B 1 143 ? -14.09857 11.89486 8.55589 1.000 82.33396 143 ILE B C 1
ATOM 2538 O O . ILE B 1 143 ? -13.39658 11.49519 9.49160 1.000 73.86089 143 ILE B O 1
ATOM 2543 N N . GLU B 1 144 ? -14.98223 11.09882 7.94576 1.000 93.05794 144 GLU B N 1
ATOM 2544 C CA . GLU B 1 144 ? -15.19703 9.73365 8.41826 1.000 89.53739 144 GLU B CA 1
ATOM 2545 C C . GLU B 1 144 ? -13.94670 8.88648 8.23783 1.000 82.32883 144 GLU B C 1
ATOM 2546 O O . GLU B 1 144 ? -13.63062 8.04304 9.08459 1.000 78.03272 144 GLU B O 1
ATOM 2552 N N . ARG B 1 145 ? -13.21894 9.10175 7.14070 1.000 75.46122 145 ARG B N 1
ATOM 2553 C CA . ARG B 1 145 ? -11.96285 8.39118 6.93103 1.000 70.03168 145 ARG B CA 1
ATOM 2554 C C . ARG B 1 145 ? -10.92116 8.76942 7.97723 1.000 61.74784 145 ARG B C 1
ATOM 2555 O O . ARG B 1 145 ? -10.17714 7.90570 8.45539 1.000 59.10785 145 ARG B O 1
ATOM 2557 N N . ARG B 1 146 ? -10.83811 10.05336 8.33433 1.000 63.58163 146 ARG B N 1
ATOM 2558 C CA . ARG B 1 146 ? -9.87993 10.46627 9.35499 1.000 60.31329 146 ARG B CA 1
ATOM 2559 C C . ARG B 1 146 ? -10.22552 9.89655 10.72994 1.000 54.88303 146 ARG B C 1
ATOM 2560 O O . ARG B 1 146 ? -9.33327 9.43560 11.45131 1.000 49.29050 146 ARG B O 1
ATOM 2562 N N . MET B 1 147 ? -11.51275 9.87891 11.09933 1.000 57.20459 147 MET B N 1
ATOM 2563 C CA . MET B 1 147 ? -11.88860 9.33986 12.40737 1.000 51.75352 147 MET B CA 1
ATOM 2564 C C . MET B 1 147 ? -11.62148 7.84630 12.49728 1.000 50.65594 147 MET B C 1
ATOM 2565 O O . MET B 1 147 ? -11.11732 7.36454 13.52025 1.0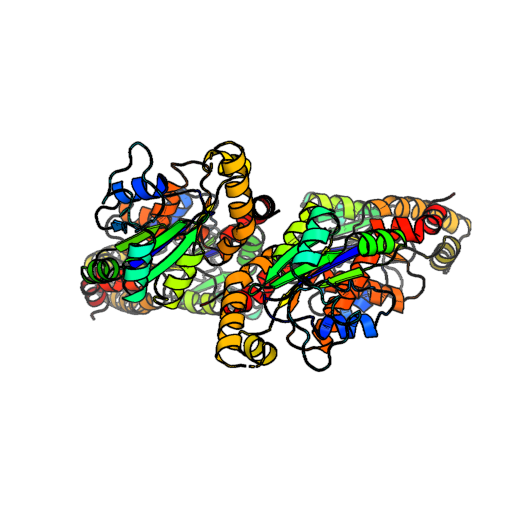00 44.66074 147 MET B O 1
ATOM 2570 N N . ARG B 1 148 ? -11.96810 7.09462 11.45122 1.000 49.74816 148 ARG B N 1
ATOM 2571 C CA . ARG B 1 148 ? -11.71547 5.65961 11.48027 1.000 46.38745 148 ARG B CA 1
ATOM 2572 C C . ARG B 1 148 ? -10.22460 5.37200 11.59639 1.000 44.35397 148 ARG B C 1
ATOM 2573 O O . ARG B 1 148 ? -9.80872 4.53374 12.40568 1.000 40.05140 148 ARG B O 1
ATOM 2575 N N . GLU B 1 149 ? -9.39659 6.09784 10.83922 1.000 43.54317 149 GLU B N 1
ATOM 2576 C CA . GLU B 1 149 ? -7.95725 5.87249 10.91971 1.000 42.32849 149 GLU B CA 1
ATOM 2577 C C . GLU B 1 149 ? -7.41051 6.28084 12.28757 1.000 43.79783 149 GLU B C 1
ATOM 2578 O O . GLU B 1 149 ? -6.58560 5.56390 12.87497 1.000 39.10148 149 GLU B O 1
ATOM 2584 N N . ALA B 1 150 ? -7.89412 7.40225 12.83483 1.000 40.13501 150 ALA B N 1
ATOM 2585 C CA . ALA B 1 150 ? -7.39761 7.85759 14.13069 1.000 42.41809 150 ALA B CA 1
ATOM 2586 C C . ALA B 1 150 ? -7.71307 6.85480 15.23519 1.000 39.41655 150 ALA B C 1
ATOM 2587 O O . ALA B 1 150 ? -6.86222 6.56374 16.08321 1.000 36.35598 150 ALA B O 1
ATOM 2589 N N . VAL B 1 151 ? -8.93260 6.32332 15.24962 1.000 38.25516 151 VAL B N 1
ATOM 2590 C CA . VAL B 1 151 ? -9.27814 5.32903 16.25465 1.000 36.70937 151 VAL B CA 1
ATOM 2591 C C . VAL B 1 151 ? -8.53433 4.02585 15.99935 1.000 38.69769 151 VAL B C 1
ATOM 2592 O O . VAL B 1 151 ? -7.99876 3.41044 16.92683 1.000 36.84157 151 VAL B O 1
ATOM 2596 N N . SER B 1 152 ? -8.44392 3.61567 14.73223 1.000 36.44443 152 SER B N 1
ATOM 2597 C CA . SER B 1 152 ? -7.83782 2.33026 14.40482 1.000 33.53286 152 SER B CA 1
ATOM 2598 C C . SER B 1 152 ? -6.38900 2.24570 14.87505 1.000 35.92504 152 SER B C 1
ATOM 2599 O O . SER B 1 152 ? -5.94621 1.18907 15.34496 1.000 37.80417 152 SER B O 1
ATOM 2602 N N . GLU B 1 153 ? -5.62497 3.33000 14.73485 1.000 31.12158 153 GLU B N 1
ATOM 2603 C CA . GLU B 1 153 ? -4.22534 3.35081 15.13534 1.000 31.48365 153 GLU B CA 1
ATOM 2604 C C . GLU B 1 153 ? -3.97844 4.04291 16.48566 1.000 31.15995 153 GLU B C 1
ATOM 2605 O O . GLU B 1 153 ? -2.84452 4.43114 16.77020 1.000 27.28535 153 GLU B O 1
ATOM 2611 N N . MET B 1 154 ? -5.00649 4.19521 17.32265 1.000 31.33590 154 MET B N 1
ATOM 2612 C CA . MET B 1 154 ? -4.82208 4.86917 18.61243 1.000 31.92457 154 MET B CA 1
ATOM 2613 C C . MET B 1 154 ? -3.85969 4.11404 19.53022 1.000 29.75515 154 MET B C 1
ATOM 2614 O O . MET B 1 154 ? -3.16674 4.73606 20.34315 1.000 31.35267 154 MET B O 1
ATOM 2619 N N . SER B 1 155 ? -3.77869 2.78301 19.39238 1.000 27.24302 155 SER B N 1
ATOM 2620 C CA . SER B 1 155 ? -2.97736 1.93885 20.28268 1.000 26.63376 155 SER B CA 1
ATOM 2621 C C . SER B 1 155 ? -1.49889 2.30367 20.31706 1.000 29.39324 155 SER B C 1
ATOM 2622 O O . SER B 1 155 ? -0.80806 1.93212 21.27717 1.000 27.23183 155 SER B O 1
ATOM 2625 N N . HIS B 1 156 ? -0.98632 3.02122 19.31204 1.000 26.40304 156 HIS B N 1
ATOM 2626 C CA . HIS B 1 156 ? 0.43858 3.32424 19.33469 1.000 28.05508 156 HIS B CA 1
ATOM 2627 C C . HIS B 1 156 ? 0.81890 4.31302 20.43134 1.000 28.51728 156 HIS B C 1
ATOM 2628 O O . HIS B 1 156 ? 2.01205 4.52327 20.65279 1.000 27.02524 156 HIS B O 1
ATOM 2635 N N . TYR B 1 157 ? -0.15305 4.87489 21.15235 1.000 28.20554 157 TYR B N 1
ATOM 2636 C CA . TYR B 1 157 ? 0.17866 5.74130 22.27615 1.000 28.71757 157 TYR B CA 1
ATOM 2637 C C . TYR B 1 157 ? 1.06569 5.01305 23.28735 1.000 27.80077 157 TYR B C 1
ATOM 2638 O O . TYR B 1 157 ? 1.85754 5.65366 23.98349 1.000 26.27678 157 TYR B O 1
ATOM 2647 N N . VAL B 1 158 ? 0.96256 3.67579 23.37640 1.000 28.78642 158 VAL B N 1
ATOM 2648 C CA . VAL B 1 158 ? 1.73539 2.92683 24.37082 1.000 27.75217 158 VAL B CA 1
ATOM 2649 C C . VAL B 1 158 ? 3.23537 2.98267 24.12501 1.000 30.04859 158 VAL B C 1
ATOM 2650 O O . VAL B 1 158 ? 4.01469 2.62665 25.01602 1.000 31.09067 158 VAL B O 1
ATOM 2654 N N . GLU B 1 159 ? 3.66096 3.41651 22.94378 1.000 28.69863 159 GLU B N 1
ATOM 2655 C CA . GLU B 1 159 ? 5.06845 3.51308 22.58028 1.000 29.64246 159 GLU B CA 1
ATOM 2656 C C . GLU B 1 159 ? 5.72860 4.80785 23.04661 1.000 29.69760 159 GLU B C 1
ATOM 2657 O O . GLU B 1 159 ? 6.93645 4.97478 22.84791 1.000 32.08682 159 GLU B O 1
ATOM 2663 N N . TYR B 1 160 ? 4.99029 5.72144 23.66259 1.000 27.82261 160 TYR B N 1
ATOM 2664 C CA . TYR B 1 160 ? 5.49721 7.06183 23.91173 1.000 25.38475 160 TYR B CA 1
ATOM 2665 C C . TYR B 1 160 ? 5.92622 7.22512 25.37047 1.000 28.28305 160 TYR B C 1
ATOM 2666 O O . TYR B 1 160 ? 5.38073 6.57904 26.26713 1.000 30.46882 160 TYR B O 1
ATOM 2675 N N . ASP B 1 161 ? 6.93272 8.07945 25.60048 1.000 28.94335 161 ASP B N 1
ATOM 2676 C CA . ASP B 1 161 ? 7.47203 8.23366 26.96136 1.000 30.74575 161 ASP B CA 1
ATOM 2677 C C . ASP B 1 161 ? 6.47776 8.92505 27.87943 1.000 27.62188 161 ASP B C 1
ATOM 2678 O O . ASP B 1 161 ? 6.33328 8.54812 29.05115 1.000 29.91903 161 ASP B O 1
ATOM 2683 N N . HIS B 1 162 ? 5.80836 9.95614 27.38033 1.000 27.07290 162 HIS B N 1
ATOM 2684 C CA . HIS B 1 162 ? 4.83618 10.70371 28.16500 1.000 28.02124 162 HIS B CA 1
ATOM 2685 C C . HIS B 1 162 ? 3.51923 10.77868 27.40943 1.000 28.69757 162 HIS B C 1
ATOM 2686 O O . HIS B 1 162 ? 3.48356 10.72427 26.17576 1.000 28.13656 162 HIS B O 1
ATOM 2693 N N . LEU B 1 163 ? 2.43832 10.89705 28.16766 1.000 28.11342 163 LEU B N 1
ATOM 2694 C CA . LEU B 1 163 ? 1.09561 11.04829 27.63407 1.000 28.78492 163 LEU B CA 1
ATOM 2695 C C . LEU B 1 163 ? 0.50199 12.31150 28.22294 1.000 30.65193 163 LEU B C 1
ATOM 2696 O O . LEU B 1 163 ? 0.52148 12.49382 29.44469 1.000 32.58360 163 LEU B O 1
ATOM 2701 N N . VAL B 1 164 ? -0.03531 13.16415 27.35955 1.000 28.26325 164 VAL B N 1
ATOM 2702 C CA . VAL B 1 164 ? -0.70429 14.39243 27.76565 1.000 32.05041 164 VAL B CA 1
ATOM 2703 C C . VAL B 1 164 ? -2.14225 14.31877 27.28655 1.000 33.69961 164 VAL B C 1
ATOM 2704 O O . VAL B 1 164 ? -2.39133 14.11644 26.09128 1.000 33.85945 164 VAL B O 1
ATOM 2708 N N . ILE B 1 165 ? -3.08198 14.48391 28.20991 1.000 33.51075 165 ILE B N 1
ATOM 2709 C CA . ILE B 1 165 ? -4.50235 14.49485 27.88463 1.000 35.18582 165 ILE B CA 1
ATOM 2710 C C . ILE B 1 165 ? -4.88992 15.93980 27.60166 1.000 41.10660 165 ILE B C 1
ATOM 2711 O O . ILE B 1 165 ? -4.82050 16.79249 28.48603 1.000 39.93252 165 ILE B O 1
ATOM 2716 N N . ASN B 1 166 ? -5.27357 16.23116 26.36220 1.000 40.70609 166 ASN B N 1
ATOM 2717 C CA . ASN B 1 166 ? -5.59517 17.60900 25.99139 1.000 45.35869 166 ASN B CA 1
ATOM 2718 C C . ASN B 1 166 ? -7.07228 17.87074 26.28366 1.000 50.20673 166 ASN B C 1
ATOM 2719 O O . ASN B 1 166 ? -7.92050 17.99879 25.39429 1.000 48.31512 166 ASN B O 1
ATOM 2724 N N . ASP B 1 167 ? -7.36861 17.96846 27.57952 1.000 51.38033 167 ASP B N 1
ATOM 2725 C CA . ASP B 1 167 ? -8.73325 18.25606 27.99460 1.000 51.62600 167 ASP B CA 1
ATOM 2726 C C . ASP B 1 167 ? -8.94961 19.74177 28.22684 1.000 56.60357 167 ASP B C 1
ATOM 2727 O O . ASP B 1 167 ? -9.96288 20.29839 27.79296 1.000 60.22786 167 ASP B O 1
ATOM 2732 N N . ASP B 1 168 ? -7.98065 20.40049 28.85344 1.000 58.45849 168 ASP B N 1
ATOM 2733 C CA . ASP B 1 168 ? -8.01674 21.83131 29.10586 1.000 51.29051 168 ASP B CA 1
ATOM 2734 C C . ASP B 1 168 ? -6.71376 22.38058 28.56800 1.000 50.47387 168 ASP B C 1
ATOM 2735 O O . ASP B 1 168 ? -5.63827 21.92352 28.96638 1.000 48.42034 168 ASP B O 1
ATOM 2740 N N . PHE B 1 169 ? -6.81529 23.35987 27.66887 1.000 53.59226 169 PHE B N 1
ATOM 2741 C CA . PHE B 1 169 ? -5.65751 23.75086 26.87406 1.000 51.54974 169 PHE B CA 1
ATOM 2742 C C . PHE B 1 169 ? -4.52190 24.24752 27.75731 1.000 47.17185 169 PHE B C 1
ATOM 2743 O O . PHE B 1 169 ? -3.37719 23.80689 27.61637 1.000 47.31997 169 PHE B O 1
ATOM 2751 N N . ALA B 1 170 ? -4.82437 25.15333 28.69171 1.000 51.76543 170 ALA B N 1
ATOM 2752 C CA . ALA B 1 170 ? -3.77826 25.70889 29.54439 1.000 50.45367 170 ALA B CA 1
ATOM 2753 C C . ALA B 1 170 ? -3.13954 24.63160 30.41534 1.000 47.74726 170 ALA B C 1
ATOM 2754 O O . ALA B 1 170 ? -1.91739 24.61879 30.60664 1.000 47.21808 170 ALA B O 1
ATOM 2756 N N . HIS B 1 171 ? -3.94803 23.71535 30.95074 1.000 46.45852 171 HIS B N 1
ATOM 2757 C CA . HIS B 1 171 ? -3.39509 22.63098 31.75837 1.000 45.78047 171 HIS B CA 1
ATOM 2758 C C . HIS B 1 171 ? -2.52733 21.69823 30.91189 1.000 42.66478 171 HIS B C 1
ATOM 2759 O O . HIS B 1 171 ? -1.44305 21.28557 31.34293 1.000 42.72282 171 HIS B O 1
ATOM 2766 N N . ALA B 1 172 ? -2.96600 21.37516 29.69091 1.000 41.84992 172 ALA B N 1
ATOM 2767 C CA . ALA B 1 172 ? -2.13348 20.54844 28.81795 1.000 42.08831 172 ALA B CA 1
ATOM 2768 C C . ALA B 1 172 ? -0.86012 21.28613 28.41280 1.000 35.54681 172 ALA B C 1
ATOM 2769 O O . ALA B 1 172 ? 0.20779 20.67509 28.29083 1.000 36.84322 172 ALA B O 1
ATOM 2771 N N . LEU B 1 173 ? -0.95212 22.59281 28.18254 1.000 36.95793 173 LEU B N 1
ATOM 2772 C CA . LEU B 1 173 ? 0.24871 23.36967 27.89215 1.000 39.37188 173 LEU B CA 1
ATOM 2773 C C . LEU B 1 173 ? 1.24265 23.31194 29.05782 1.000 39.88248 173 LEU B C 1
ATOM 2774 O O . LEU B 1 173 ? 2.44819 23.12431 28.84911 1.000 35.35138 173 LEU B O 1
ATOM 2779 N N . ASP B 1 174 ? 0.75061 23.45782 30.29350 1.000 39.70815 174 ASP B N 1
ATOM 2780 C CA . ASP B 1 174 ? 1.62175 23.33948 31.46480 1.000 39.88876 174 ASP B CA 1
ATOM 2781 C C . ASP B 1 174 ? 2.23591 21.94523 31.57191 1.000 36.14155 174 ASP B C 1
ATOM 2782 O O . ASP B 1 174 ? 3.38625 21.79679 32.00420 1.000 34.08273 174 ASP B O 1
ATOM 2787 N N . ASP B 1 175 ? 1.47934 20.91105 31.19630 1.000 35.94868 175 ASP B N 1
ATOM 2788 C CA . ASP B 1 175 ? 2.02757 19.55537 31.16811 1.000 31.88472 175 ASP B CA 1
ATOM 2789 C C . ASP B 1 175 ? 3.21828 19.47687 30.22338 1.000 32.43973 175 ASP B C 1
ATOM 2790 O O . ASP B 1 175 ? 4.27141 18.93085 30.57004 1.000 29.84943 175 ASP B O 1
ATOM 2795 N N . LEU B 1 176 ? 3.05062 20.00078 29.00261 1.000 33.73597 176 LEU B N 1
ATOM 2796 C CA . LEU B 1 176 ? 4.13750 20.01568 28.03362 1.000 29.11854 176 LEU B CA 1
ATOM 2797 C C . LEU B 1 176 ? 5.33505 20.77290 28.58538 1.000 30.11930 176 LEU B C 1
ATOM 2798 O O . LEU B 1 176 ? 6.47935 20.31689 28.48304 1.000 30.49577 176 LEU B O 1
ATOM 2803 N N . LYS B 1 177 ? 5.08909 21.94319 29.17554 1.000 31.07991 177 LYS B N 1
ATOM 2804 C CA . LYS B 1 177 ? 6.18922 22.72470 29.73231 1.000 31.94480 177 LYS B CA 1
ATOM 2805 C C . LYS B 1 177 ? 6.93996 21.94129 30.80828 1.000 30.86735 177 LYS B C 1
ATOM 2806 O O . LYS B 1 177 ? 8.17752 21.93100 30.83512 1.000 30.04318 177 LYS B O 1
ATOM 2812 N N . ALA B 1 178 ? 6.21387 21.24410 31.68013 1.000 29.54198 178 ALA B N 1
ATOM 2813 C CA . ALA B 1 178 ? 6.89142 20.49388 32.73206 1.000 30.71979 178 ALA B CA 1
ATOM 2814 C C . ALA B 1 178 ? 7.76833 19.38779 32.14840 1.000 30.56494 178 ALA B C 1
ATOM 2815 O O . ALA B 1 178 ? 8.88702 19.15337 32.63080 1.000 27.45523 178 ALA B O 1
ATOM 2817 N N . ILE B 1 179 ? 7.28285 18.69192 31.11205 1.000 29.22246 179 ILE B N 1
ATOM 2818 C CA . ILE B 1 179 ? 8.08319 17.62216 30.51362 1.000 27.68969 179 ILE B CA 1
ATOM 2819 C C . ILE B 1 179 ? 9.39506 18.18349 29.97845 1.000 29.50562 179 ILE B C 1
ATOM 2820 O O . ILE B 1 179 ? 10.47490 17.65015 30.26021 1.000 26.99412 179 ILE B O 1
ATOM 2825 N N . PHE B 1 180 ? 9.31995 19.29229 29.22348 1.000 28.90489 180 PHE B N 1
ATOM 2826 C CA . PHE B 1 180 ? 10.51731 19.89315 28.63581 1.000 29.20599 180 PHE B CA 1
ATOM 2827 C C . PHE B 1 180 ? 11.46126 20.40984 29.71476 1.000 31.37146 180 PHE B C 1
ATOM 2828 O O . PHE B 1 180 ? 12.68624 20.31607 29.57658 1.000 30.85380 180 PHE B O 1
ATOM 2836 N N . ARG B 1 181 ? 10.91139 21.02901 30.76655 1.000 30.24761 181 ARG B N 1
ATOM 2837 C CA . ARG B 1 181 ? 11.76206 21.56584 31.82379 1.000 28.87395 181 ARG B CA 1
ATOM 2838 C C . ARG B 1 181 ? 12.41978 20.44585 32.63620 1.000 31.71584 181 ARG B C 1
ATOM 2839 O O . ARG B 1 181 ? 13.61902 20.51160 32.93908 1.000 31.07937 181 ARG B O 1
ATOM 2847 N N . ALA B 1 182 ? 11.65394 19.40946 32.99682 1.000 31.56214 182 ALA B N 1
ATOM 2848 C CA . ALA B 1 182 ? 12.21819 18.29031 33.75421 1.000 31.03449 182 ALA B CA 1
ATOM 2849 C C . ALA B 1 182 ? 13.35292 17.61221 32.99212 1.000 29.34515 182 ALA B C 1
ATOM 2850 O O . ALA B 1 182 ? 14.34422 17.18641 33.59199 1.000 30.07052 182 ALA B O 1
ATOM 2852 N N . ARG B 1 183 ? 13.22812 17.51230 31.66513 1.000 27.60840 183 ARG B N 1
ATOM 2853 C CA . ARG B 1 183 ? 14.28122 16.89645 30.86005 1.000 28.15164 183 ARG B CA 1
ATOM 2854 C C . ARG B 1 183 ? 15.61874 17.60461 31.02554 1.000 32.64275 183 ARG B C 1
ATOM 2855 O O . ARG B 1 183 ? 16.66549 16.94885 31.10342 1.000 31.37012 183 ARG B O 1
ATOM 2863 N N . GLN B 1 184 ? 15.61633 18.94100 31.05624 1.000 27.98304 184 GLN B N 1
ATOM 2864 C CA . GLN B 1 184 ? 16.85973 19.68473 31.24331 1.000 32.80693 184 GLN B CA 1
ATOM 2865 C C . GLN B 1 184 ? 17.37263 19.64644 32.67429 1.000 29.45327 184 GLN B C 1
ATOM 2866 O O . GLN B 1 184 ? 18.50759 20.06286 32.92265 1.000 29.62719 184 GLN B O 1
ATOM 2872 N N . LEU B 1 185 ? 16.56774 19.19842 33.62464 1.000 31.26908 185 LEU B N 1
ATOM 2873 C CA . LEU B 1 185 ? 17.04410 19.01825 34.99231 1.000 29.67171 185 LEU B CA 1
ATOM 2874 C C . LEU B 1 185 ? 17.61314 17.62447 35.22565 1.000 30.74792 185 LEU B C 1
ATOM 2875 O O . LEU B 1 185 ? 18.11538 17.33974 36.32303 1.000 29.54807 185 LEU B O 1
ATOM 2880 N N . ARG B 1 186 ? 17.56547 16.75640 34.21970 1.000 35.46888 186 ARG B N 1
ATOM 2881 C CA . ARG B 1 186 ? 18.12257 15.42105 34.39761 1.000 33.79653 186 ARG B CA 1
ATOM 2882 C C . ARG B 1 186 ? 19.64463 15.48144 34.52486 1.000 32.24721 186 ARG B C 1
ATOM 2883 O O . ARG B 1 186 ? 20.30552 16.42009 34.06600 1.000 32.94023 186 ARG B O 1
ATOM 2885 N N . GLN B 1 187 ? 20.18485 14.44296 35.17652 1.000 32.52880 187 GLN B N 1
ATOM 2886 C CA . GLN B 1 187 ? 21.61573 14.30162 35.42866 1.000 34.02280 187 GLN B CA 1
ATOM 2887 C C . GLN B 1 187 ? 22.44538 14.61267 34.19004 1.000 37.80834 187 GLN B C 1
ATOM 2888 O O . GLN B 1 187 ? 23.35754 15.44863 34.23284 1.000 39.99417 187 GLN B O 1
ATOM 2894 N N . ASP B 1 188 ? 22.13000 13.96737 33.06572 1.000 39.12367 188 ASP B N 1
ATOM 2895 C CA . ASP B 1 188 ? 22.98757 14.13076 31.89293 1.000 40.83256 188 ASP B CA 1
ATOM 2896 C C . ASP B 1 188 ? 22.93721 15.55999 31.36330 1.000 41.08356 188 ASP B C 1
ATOM 2897 O O . ASP B 1 188 ? 23.97683 16.13417 31.02057 1.000 44.46976 188 ASP B O 1
ATOM 2902 N N . ALA B 1 189 ? 21.74915 16.16155 31.29517 1.000 41.61506 189 ALA B N 1
ATOM 2903 C CA . ALA B 1 189 ? 21.66699 17.52178 30.76993 1.000 40.17400 189 ALA B CA 1
ATOM 2904 C C . ALA B 1 189 ? 22.37361 18.50999 31.68867 1.000 41.36805 189 ALA B C 1
ATOM 2905 O O . ALA B 1 189 ? 23.03957 19.44196 31.21830 1.000 40.97718 189 ALA B O 1
ATOM 2907 N N . GLN B 1 190 ? 22.22313 18.33474 33.00146 1.000 37.89651 190 GLN B N 1
ATOM 2908 C CA . GLN B 1 190 ? 22.84090 19.24783 33.95551 1.000 35.77940 190 GLN B CA 1
ATOM 2909 C C . GLN B 1 190 ? 24.35549 19.08503 33.99646 1.000 40.79659 190 GLN B C 1
ATOM 2910 O O . GLN B 1 190 ? 25.08352 20.07096 34.14653 1.000 43.97504 190 GLN B O 1
ATOM 2916 N N . GLN B 1 191 ? 24.85412 17.85248 33.88894 1.000 41.04028 191 GLN B N 1
ATOM 2917 C CA . GLN B 1 191 ? 26.29993 17.66185 33.83425 1.000 44.03057 191 GLN B CA 1
ATOM 2918 C C . GLN B 1 191 ? 26.90533 18.39001 32.63867 1.000 46.65485 191 GLN B C 1
ATOM 2919 O O . GLN B 1 191 ? 27.95931 19.02403 32.75359 1.000 50.53601 191 GLN B O 1
ATOM 2925 N N . GLN B 1 192 ? 26.25437 18.31065 31.47979 1.000 45.77923 192 GLN B N 1
ATOM 2926 C CA . GLN B 1 192 ? 26.76759 19.00173 30.30159 1.000 47.29112 192 GLN B CA 1
ATOM 2927 C C . GLN B 1 192 ? 26.64584 20.51302 30.45180 1.000 49.89451 192 GLN B C 1
ATOM 2928 O O . GLN B 1 192 ? 27.59279 21.25588 30.17368 1.000 55.49348 192 GLN B O 1
ATOM 2934 N N . ARG B 1 193 ? 25.48155 20.98722 30.89034 1.000 50.08280 193 ARG B N 1
ATOM 2935 C CA . ARG B 1 193 ? 25.24676 22.42344 30.96025 1.000 48.77832 193 ARG B CA 1
ATOM 2936 C C . ARG B 1 193 ? 26.06026 23.08282 32.07197 1.000 49.38894 193 ARG B C 1
ATOM 2937 O O . ARG B 1 193 ? 26.62028 24.16858 31.87633 1.000 49.45470 193 ARG B O 1
ATOM 2945 N N . HIS B 1 194 ? 26.13138 22.45513 33.24490 1.000 45.05543 194 HIS B N 1
ATOM 2946 C CA . HIS B 1 194 ? 26.75457 23.05526 34.41969 1.000 47.79366 194 HIS B CA 1
ATOM 2947 C C . HIS B 1 194 ? 28.01882 22.32183 34.88463 1.000 49.08345 194 HIS B C 1
ATOM 2948 O O . HIS B 1 194 ? 28.30917 22.28221 36.08322 1.000 45.89996 194 HIS B O 1
ATOM 2955 N N . ALA B 1 195 ? 28.78648 21.75458 33.94273 1.000 48.01551 195 ALA B N 1
ATOM 2956 C CA . ALA B 1 195 ? 29.97901 20.97484 34.28916 1.000 46.22862 195 ALA B CA 1
ATOM 2957 C C . ALA B 1 195 ? 30.96167 21.76515 35.15616 1.000 46.16655 195 ALA B C 1
ATOM 2958 O O . ALA B 1 195 ? 31.48944 21.23780 36.14150 1.000 44.95533 195 ALA B O 1
ATOM 2960 N N . GLU B 1 196 ? 31.24116 23.02644 34.80034 1.000 45.35212 196 GLU B N 1
ATOM 2961 C CA . GLU B 1 196 ? 32.23147 23.78460 35.56815 1.000 45.80427 196 GLU B CA 1
ATOM 2962 C C . GLU B 1 196 ? 31.74698 24.04570 36.99185 1.000 46.76900 196 GLU B C 1
ATOM 2963 O O . GLU B 1 196 ? 32.49852 23.84289 37.95669 1.000 45.74272 196 GLU B O 1
ATOM 2969 N N . LEU B 1 197 ? 30.48423 24.45102 37.14415 1.000 43.40263 197 LEU B N 1
ATOM 2970 C CA . LEU B 1 197 ? 29.92682 24.68651 38.47200 1.000 44.29808 197 LEU B CA 1
ATOM 2971 C C . LEU B 1 197 ? 30.02475 23.42491 39.32021 1.000 44.46674 197 LEU B C 1
ATOM 2972 O O . LEU B 1 197 ? 30.44698 23.46749 40.48167 1.000 46.07083 197 LEU B O 1
ATOM 2977 N N . LEU B 1 198 ? 29.62146 22.28872 38.75476 1.000 42.80310 198 LEU B N 1
ATOM 2978 C CA . LEU B 1 198 ? 29.67168 21.03689 39.50406 1.000 44.05441 198 LEU B CA 1
ATOM 2979 C C . LEU B 1 198 ? 31.09926 20.69977 39.92895 1.000 43.56944 198 LEU B C 1
ATOM 2980 O O . LEU B 1 198 ? 31.33313 20.27047 41.06584 1.000 46.45377 198 LEU B O 1
ATOM 2985 N N . GLY B 1 199 ? 32.06756 20.90136 39.03399 1.000 42.81315 199 GLY B N 1
ATOM 2986 C CA . GLY B 1 199 ? 33.45419 20.64906 39.38672 1.000 46.11547 199 GLY B CA 1
ATOM 2987 C C . GLY B 1 199 ? 33.94126 21.50831 40.53667 1.000 47.31428 199 GLY B C 1
ATOM 2988 O O . GLY B 1 199 ? 34.65641 21.02944 41.42290 1.000 46.61208 199 GLY B O 1
ATOM 2989 N N . ARG B 1 200 ? 33.54361 22.78276 40.55474 1.000 45.62691 200 ARG B N 1
ATOM 2990 C CA . ARG B 1 200 ? 33.94153 23.64361 41.66252 1.000 48.45199 200 ARG B CA 1
ATOM 2991 C C . ARG B 1 200 ? 33.28193 23.22038 42.96632 1.000 44.58905 200 ARG B C 1
ATOM 2992 O O . ARG B 1 200 ? 33.90607 23.29598 44.02774 1.000 46.90522 200 ARG B O 1
ATOM 3000 N N . LEU B 1 201 ? 32.03234 22.75613 42.91290 1.000 44.69684 201 LEU B N 1
ATOM 3001 C CA . LEU B 1 201 ? 31.38282 22.31702 44.14304 1.000 42.95388 201 LEU B CA 1
ATOM 3002 C C . LEU B 1 201 ? 32.16006 21.18723 44.80285 1.000 48.73186 201 LEU B C 1
ATOM 3003 O O . LEU B 1 201 ? 32.10504 21.02776 46.02788 1.000 48.74426 201 LEU B O 1
ATOM 3008 N N . LEU B 1 202 ? 32.88832 20.40146 44.01309 1.000 45.71494 202 LEU B N 1
ATOM 3009 C CA . LEU B 1 202 ? 33.61631 19.25189 44.51783 1.000 47.52019 202 LEU B CA 1
ATOM 3010 C C . LEU B 1 202 ? 35.05621 19.57674 44.90114 1.000 50.32184 202 LEU B C 1
ATOM 3011 O O . LEU B 1 202 ? 35.70873 18.74985 45.54223 1.000 57.32630 202 LEU B O 1
ATOM 3016 N N . ALA B 1 203 ? 35.57395 20.74260 44.52594 1.000 51.67401 203 ALA B N 1
ATOM 3017 C CA . ALA B 1 203 ? 36.99395 21.00980 44.70412 1.000 57.31693 203 ALA B CA 1
ATOM 3018 C C . ALA B 1 203 ? 37.33890 21.21522 46.18210 1.000 59.68936 203 ALA B C 1
ATOM 3019 O O . ALA B 1 203 ? 36.47086 21.38582 47.04160 1.000 56.20371 203 ALA B O 1
ATOM 3021 N N . GLY B 1 204 ? 38.63873 21.19295 46.46962 1.000 65.56834 204 GLY B N 1
ATOM 3022 C CA . GLY B 1 204 ? 39.12867 21.26139 47.83475 1.000 70.41988 204 GLY B CA 1
ATOM 3023 C C . GLY B 1 204 ? 39.38865 22.67173 48.32492 1.000 73.59320 204 GLY B C 1
ATOM 3024 O O . GLY B 1 204 ? 39.23552 23.63550 47.57618 1.000 75.20208 204 GLY B O 1
ATOM 3025 N N . SER C 1 2 ? 0.32709 -4.05503 41.12972 1.000 52.55318 2 SER C N 1
ATOM 3026 C CA . SER C 1 2 ? -0.34490 -4.50269 42.34558 1.000 49.71968 2 SER C CA 1
ATOM 3027 C C . SER C 1 2 ? -1.14246 -5.79475 42.11807 1.000 48.65599 2 SER C C 1
ATOM 3028 O O . SER C 1 2 ? -1.42039 -6.16179 40.98484 1.000 51.02078 2 SER C O 1
ATOM 3031 N N . GLY C 1 3 ? -1.49413 -6.49490 43.20505 1.000 45.90966 3 GLY C N 1
ATOM 3032 C CA . GLY C 1 3 ? -2.18789 -7.76226 43.09212 1.000 44.24870 3 GLY C CA 1
ATOM 3033 C C . GLY C 1 3 ? -3.67328 -7.61634 42.79174 1.000 41.81036 3 GLY C C 1
ATOM 3034 O O . GLY C 1 3 ? -4.24023 -6.52786 42.77539 1.000 42.50234 3 GLY C O 1
ATOM 3035 N N . THR C 1 4 ? -4.30590 -8.75731 42.56406 1.000 37.88564 4 THR C N 1
ATOM 3036 C CA . THR C 1 4 ? -5.73177 -8.85697 42.27675 1.000 37.13701 4 THR C CA 1
ATOM 3037 C C . THR C 1 4 ? -6.49330 -9.29229 43.52096 1.000 34.30293 4 THR C C 1
ATOM 3038 O O . THR C 1 4 ? -6.02709 -10.15095 44.27262 1.000 35.51179 4 THR C O 1
ATOM 3042 N N . LEU C 1 5 ? -7.66198 -8.69716 43.73856 1.000 33.66293 5 LEU C N 1
ATOM 3043 C CA . LEU C 1 5 ? -8.53344 -9.07396 44.84438 1.000 34.23815 5 LEU C CA 1
ATOM 3044 C C . LEU C 1 5 ? -9.68310 -9.93651 44.33437 1.000 34.62543 5 LEU C C 1
ATOM 3045 O O . LEU C 1 5 ? -10.36017 -9.56963 43.36929 1.000 34.14280 5 LEU C O 1
ATOM 3050 N N . TYR C 1 6 ? -9.88758 -11.08997 44.97701 1.000 32.75223 6 TYR C N 1
ATOM 3051 C CA . TYR C 1 6 ? -10.98114 -12.00646 44.67443 1.000 33.04250 6 TYR C CA 1
ATOM 3052 C C . TYR C 1 6 ? -11.95548 -12.04174 45.84704 1.000 30.60919 6 TYR C C 1
ATOM 3053 O O . TYR C 1 6 ? -11.53975 -12.21350 46.99333 1.000 30.71159 6 TYR C O 1
ATOM 3062 N N . ILE C 1 7 ? -13.24198 -11.88705 45.55693 1.000 29.84468 7 ILE C N 1
ATOM 3063 C CA . ILE C 1 7 ? -14.31434 -12.09296 46.52309 1.000 28.04816 7 ILE C CA 1
ATOM 3064 C C . ILE C 1 7 ? -14.93012 -13.46774 46.26177 1.000 27.61232 7 ILE C C 1
ATOM 3065 O O . ILE C 1 7 ? -15.35483 -13.76146 45.13458 1.000 25.85905 7 ILE C O 1
ATOM 3070 N N . VAL C 1 8 ? -14.97250 -14.32407 47.27850 1.000 26.88255 8 VAL C N 1
ATOM 3071 C CA . VAL C 1 8 ? -15.59731 -15.64592 47.14287 1.000 27.90092 8 VAL C CA 1
ATOM 3072 C C . VAL C 1 8 ? -16.69441 -15.76456 48.19109 1.000 27.70747 8 VAL C C 1
ATOM 3073 O O . VAL C 1 8 ? -16.42361 -15.65330 49.39645 1.000 27.59985 8 VAL C O 1
ATOM 3077 N N . SER C 1 9 ? -17.92561 -15.98415 47.74255 1.000 25.20192 9 SER C N 1
ATOM 3078 C CA . SER C 1 9 ? -19.06160 -16.08658 48.64602 1.000 29.10329 9 SER C CA 1
ATOM 3079 C C . SER C 1 9 ? -19.76094 -17.42775 48.46293 1.000 29.19211 9 SER C C 1
ATOM 3080 O O . SER C 1 9 ? -19.71392 -18.03242 47.38808 1.000 28.08072 9 SER C O 1
ATOM 3083 N N . ALA C 1 10 ? -20.41856 -17.87085 49.52591 1.000 28.14698 10 ALA C N 1
ATOM 3084 C CA . ALA C 1 10 ? -21.20690 -19.09800 49.53430 1.000 35.27938 10 ALA C CA 1
ATOM 3085 C C . ALA C 1 10 ? -22.25785 -18.93884 50.61651 1.000 36.24877 10 ALA C C 1
ATOM 3086 O O . ALA C 1 10 ? -22.18114 -18.01442 51.42818 1.000 40.25690 10 ALA C O 1
ATOM 3088 N N . PRO C 1 11 ? -23.28101 -19.79576 50.63702 1.000 36.70247 11 PRO C N 1
ATOM 3089 C CA . PRO C 1 11 ? -24.23623 -19.73963 51.75128 1.000 41.50647 11 PRO C CA 1
ATOM 3090 C C . PRO C 1 11 ? -23.50777 -19.88141 53.08289 1.000 40.93451 11 PRO C C 1
ATOM 3091 O O . PRO C 1 11 ? -22.65578 -20.75300 53.25972 1.000 43.86546 11 PRO C O 1
ATOM 3095 N N . SER C 1 12 ? -23.85066 -19.00770 54.02383 1.000 45.27074 12 SER C N 1
ATOM 3096 C CA . SER C 1 12 ? -23.09809 -18.87945 55.27009 1.000 44.62773 12 SER C CA 1
ATOM 3097 C C . SER C 1 12 ? -23.33116 -19.99171 56.28261 1.000 50.15569 12 SER C C 1
ATOM 3098 O O . SER C 1 12 ? -22.48346 -20.18227 57.16365 1.000 54.57682 12 SER C O 1
ATOM 3101 N N . GLY C 1 13 ? -24.43814 -20.72964 56.18955 1.000 52.04560 13 GLY C N 1
ATOM 3102 C CA . GLY C 1 13 ? -24.75145 -21.73155 57.20221 1.000 57.29462 13 GLY C CA 1
ATOM 3103 C C . GLY C 1 13 ? -23.77630 -22.89245 57.32972 1.000 59.61636 13 GLY C C 1
ATOM 3104 O O . GLY C 1 13 ? -23.83993 -23.62521 58.32177 1.000 67.86329 13 GLY C O 1
ATOM 3105 N N . ALA C 1 14 ? -22.90226 -23.10778 56.34572 1.000 67.88625 14 ALA C N 1
ATOM 3106 C CA . ALA C 1 14 ? -21.93682 -24.20311 56.42649 1.000 72.69071 14 ALA C CA 1
ATOM 3107 C C . ALA C 1 14 ? -20.54313 -23.78657 56.88769 1.000 71.41078 14 ALA C C 1
ATOM 3108 O O . ALA C 1 14 ? -19.71367 -24.66309 57.15355 1.000 70.36563 14 ALA C O 1
ATOM 3110 N N . GLY C 1 15 ? -20.26139 -22.49327 57.00001 1.000 63.49212 15 GLY C N 1
ATOM 3111 C CA . GLY C 1 15 ? -18.90365 -22.05155 57.25107 1.000 57.35553 15 GLY C CA 1
ATOM 3112 C C . GLY C 1 15 ? -18.13927 -21.87234 55.95711 1.000 46.23353 15 GLY C C 1
ATOM 3113 O O . GLY C 1 15 ? -18.62519 -22.15765 54.86339 1.000 51.17079 15 GLY C O 1
ATOM 3114 N N . LYS C 1 16 ? -16.91872 -21.36063 56.09148 1.000 41.24817 16 LYS C N 1
ATOM 3115 C CA . LYS C 1 16 ? -16.04063 -21.16144 54.94617 1.000 38.73752 16 LYS C CA 1
ATOM 3116 C C . LYS C 1 16 ? -15.76889 -22.48168 54.22243 1.000 44.06615 16 LYS C C 1
ATOM 3117 O O . LYS C 1 16 ? -15.78016 -23.56209 54.82131 1.000 41.15727 16 LYS C O 1
ATOM 3123 N N . THR C 1 17 ? -15.62422 -22.39338 52.89928 1.000 38.97629 17 THR C N 1
ATOM 3124 C CA . THR C 1 17 ? -15.68765 -23.57395 52.04692 1.000 39.10456 17 THR C CA 1
ATOM 3125 C C . THR C 1 17 ? -14.37229 -24.34732 52.02149 1.000 36.78801 17 THR C C 1
ATOM 3126 O O . THR C 1 17 ? -13.27791 -23.77360 51.99975 1.000 33.45896 17 THR C O 1
ATOM 3130 N N . SER C 1 18 ? -14.49991 -25.67205 51.92230 1.000 35.05533 18 SER C N 1
ATOM 3131 C CA . SER C 1 18 ? -13.34111 -26.50734 51.63736 1.000 34.46677 18 SER C CA 1
ATOM 3132 C C . SER C 1 18 ? -12.74459 -26.18144 50.27307 1.000 32.10146 18 SER C C 1
ATOM 3133 O O . SER C 1 18 ? -11.53778 -26.35174 50.07143 1.000 29.87950 18 SER C O 1
ATOM 3136 N N . LEU C 1 19 ? -13.57397 -25.72135 49.33049 1.000 29.19780 19 LEU C N 1
ATOM 3137 C CA . LEU C 1 19 ? -13.08947 -25.40071 47.99040 1.000 30.73767 19 LEU C CA 1
ATOM 3138 C C . LEU C 1 19 ? -12.00659 -24.32259 48.04287 1.000 28.58263 19 LEU C C 1
ATOM 3139 O O . LEU C 1 19 ? -10.95902 -24.44477 47.39890 1.000 25.13196 19 LEU C O 1
ATOM 3144 N N . VAL C 1 20 ? -12.24487 -23.25358 48.80494 1.000 28.74749 20 VAL C N 1
ATOM 3145 C CA . VAL C 1 20 ? -11.23878 -22.20104 48.92301 1.000 29.32878 20 VAL C CA 1
ATOM 3146 C C . VAL C 1 20 ? -9.99304 -22.72513 49.63337 1.000 29.62905 20 VAL C C 1
ATOM 3147 O O . VAL C 1 20 ? -8.86475 -22.42492 49.22714 1.000 28.76324 20 VAL C O 1
ATOM 3151 N N . LYS C 1 21 ? -10.16966 -23.52017 50.69673 1.000 29.53151 21 LYS C N 1
ATOM 3152 C CA . LYS C 1 21 ? -9.01266 -24.12821 51.35064 1.000 30.65595 21 LYS C CA 1
ATOM 3153 C C . LYS C 1 21 ? -8.19597 -24.93679 50.34752 1.000 30.77518 21 LYS C C 1
ATOM 3154 O O . LYS C 1 21 ? -6.96412 -24.82838 50.28964 1.000 28.24253 21 LYS C O 1
ATOM 3160 N N . ALA C 1 22 ? -8.87652 -25.74118 49.52876 1.000 29.93202 22 ALA C N 1
ATOM 3161 C CA . ALA C 1 22 ? -8.16695 -26.55620 48.54420 1.000 30.75816 22 ALA C CA 1
ATOM 3162 C C . ALA C 1 22 ? -7.47140 -25.68583 47.50152 1.000 31.16887 22 ALA C C 1
ATOM 3163 O O . ALA C 1 22 ? -6.35322 -25.99654 47.06972 1.000 32.84292 22 ALA C O 1
ATOM 3165 N N . LEU C 1 23 ? -8.11884 -24.59517 47.08306 1.000 28.45663 23 LEU C N 1
ATOM 3166 C CA . LEU C 1 23 ? -7.50067 -23.70159 46.10693 1.000 30.01032 23 LEU C CA 1
ATOM 3167 C C . LEU C 1 23 ? -6.22342 -23.09882 46.67177 1.000 32.19201 23 LEU C C 1
ATOM 3168 O O . LEU C 1 23 ? -5.17928 -23.08561 46.00716 1.000 31.15664 23 LEU C O 1
ATOM 3173 N N . LEU C 1 24 ? -6.28553 -22.62924 47.91978 1.000 27.41168 24 LEU C N 1
ATOM 3174 C CA . LEU C 1 24 ? -5.10607 -22.08920 48.58820 1.000 33.28447 24 LEU C CA 1
ATOM 3175 C C . LEU C 1 24 ? -4.02577 -23.14336 48.77722 1.000 35.21281 24 LEU C C 1
ATOM 3176 O O . LEU C 1 24 ? -2.83133 -22.83255 48.69988 1.000 32.86940 24 LEU C O 1
ATOM 3181 N N . ASP C 1 25 ? -4.42063 -24.39266 49.06054 1.000 35.42295 25 ASP C N 1
ATOM 3182 C CA . ASP C 1 25 ? -3.41521 -25.44172 49.21427 1.000 36.08959 25 ASP C CA 1
ATOM 3183 C C . ASP C 1 25 ? -2.65324 -25.66836 47.92207 1.000 35.50406 25 ASP C C 1
ATOM 3184 O O . ASP C 1 25 ? -1.44990 -25.95522 47.95420 1.000 36.75204 25 ASP C O 1
ATOM 3189 N N . ALA C 1 26 ? -3.32123 -25.52562 46.77530 1.000 35.82554 26 ALA C N 1
ATOM 3190 C CA . ALA C 1 26 ? -2.65753 -25.77934 45.50850 1.000 38.47638 26 ALA C CA 1
ATOM 3191 C C . ALA C 1 26 ? -2.01598 -24.53989 44.91163 1.000 39.08255 26 ALA C C 1
ATOM 3192 O O . ALA C 1 26 ? -1.26795 -24.66985 43.93674 1.000 42.93322 26 ALA C O 1
ATOM 3194 N N . ALA C 1 27 ? -2.25426 -23.35791 45.47609 1.000 36.77255 27 ALA C N 1
ATOM 3195 C CA . ALA C 1 27 ? -1.67184 -22.11653 44.96158 1.000 41.13607 27 ALA C CA 1
ATOM 3196 C C . ALA C 1 27 ? -1.18495 -21.31430 46.15600 1.000 44.02486 27 ALA C C 1
ATOM 3197 O O . ALA C 1 27 ? -1.85610 -20.39112 46.63148 1.000 39.96206 27 ALA C O 1
ATOM 3199 N N . PRO C 1 28 ? -0.00570 -21.65361 46.67921 1.000 50.67249 28 PRO C N 1
ATOM 3200 C CA . PRO C 1 28 ? 0.45188 -21.02647 47.92652 1.000 50.39611 28 PRO C CA 1
ATOM 3201 C C . PRO C 1 28 ? 0.81651 -19.56510 47.75884 1.000 55.10815 28 PRO C C 1
ATOM 3202 O O . PRO C 1 28 ? 0.94303 -18.86384 48.77060 1.000 56.23744 28 PRO C O 1
ATOM 3206 N N . GLU C 1 29 ? 0.96355 -19.07384 46.52208 1.000 46.86053 29 GLU C N 1
ATOM 3207 C CA . GLU C 1 29 ? 1.24049 -17.65750 46.32610 1.000 47.48646 29 GLU C CA 1
ATOM 3208 C C . GLU C 1 29 ? 0.00736 -16.77879 46.50782 1.000 47.46849 29 GLU C C 1
ATOM 3209 O O . GLU C 1 29 ? 0.16000 -15.56795 46.68764 1.000 46.22213 29 GLU C O 1
ATOM 3211 N N . VAL C 1 30 ? -1.19455 -17.35895 46.54389 1.000 43.89147 30 VAL C N 1
ATOM 3212 C CA . VAL C 1 30 ? -2.42889 -16.60840 46.75071 1.000 40.45463 30 VAL C CA 1
ATOM 3213 C C . VAL C 1 30 ? -2.63623 -16.49396 48.25037 1.000 40.15322 30 VAL C C 1
ATOM 3214 O O . VAL C 1 30 ? -2.47220 -17.47569 48.97562 1.000 36.67449 30 VAL C O 1
ATOM 3218 N N . ARG C 1 31 ? -2.99881 -15.30475 48.72459 1.000 38.39945 31 ARG C N 1
ATOM 3219 C CA . ARG C 1 31 ? -3.22204 -15.11238 50.14687 1.000 37.13463 31 ARG C CA 1
ATOM 3220 C C . ARG C 1 31 ? -4.71295 -15.03529 50.43058 1.000 37.88410 31 ARG C C 1
ATOM 3221 O O . ARG C 1 31 ? -5.53669 -14.85258 49.53167 1.000 34.95939 31 ARG C O 1
ATOM 3229 N N . VAL C 1 32 ? -5.05566 -15.21060 51.70320 1.000 36.46010 32 VAL C N 1
ATOM 3230 C CA . VAL C 1 32 ? -6.42889 -15.10481 52.16872 1.000 33.28165 32 VAL C CA 1
ATOM 3231 C C . VAL C 1 32 ? -6.47491 -14.16794 53.37386 1.000 37.35812 32 VAL C C 1
ATOM 3232 O O . VAL C 1 32 ? -5.61532 -14.22703 54.26076 1.000 36.98498 32 VAL C O 1
ATOM 3236 N N . SER C 1 33 ? -7.46447 -13.28039 53.38758 1.000 35.49808 33 SER C N 1
ATOM 3237 C CA . SER C 1 33 ? -7.62909 -12.36716 54.50891 1.000 35.89175 33 SER C CA 1
ATOM 3238 C C . SER C 1 33 ? -8.19533 -13.09861 55.71476 1.000 34.77014 33 SER C C 1
ATOM 3239 O O . SER C 1 33 ? -9.13570 -13.88620 55.59596 1.000 33.73573 33 SER C O 1
ATOM 3242 N N . VAL C 1 34 ? -7.62456 -12.82612 56.88264 1.000 39.99275 34 VAL C N 1
ATOM 3243 C CA . VAL C 1 34 ? -8.17438 -13.31027 58.14398 1.000 39.46917 34 VAL C CA 1
ATOM 3244 C C . VAL C 1 34 ? -9.15319 -12.25538 58.65616 1.000 39.36792 34 VAL C C 1
ATOM 3245 O O . VAL C 1 34 ? -8.75503 -11.14358 59.00866 1.000 38.22557 34 VAL C O 1
ATOM 3249 N N . SER C 1 35 ? -10.43523 -12.60230 58.68828 1.000 38.86989 35 SER C N 1
ATOM 3250 C CA . SER C 1 35 ? -11.47532 -11.68295 59.11349 1.000 37.20300 35 SER C CA 1
ATOM 3251 C C . SER C 1 35 ? -11.47032 -11.51505 60.63152 1.000 42.62331 35 SER C C 1
ATOM 3252 O O . SER C 1 35 ? -10.99891 -12.37589 61.37433 1.000 38.01787 35 SER C O 1
ATOM 3255 N N . HIS C 1 36 ? -12.00850 -10.38359 61.08718 1.000 41.21167 36 HIS C N 1
ATOM 3256 C CA . HIS C 1 36 ? -12.36755 -10.21345 62.48930 1.000 40.24574 36 HIS C CA 1
ATOM 3257 C C . HIS C 1 36 ? -13.79757 -10.69162 62.68338 1.000 40.35340 36 HIS C C 1
ATOM 3258 O O . HIS C 1 36 ? -14.64595 -10.49996 61.80662 1.000 37.91516 36 HIS C O 1
ATOM 3265 N N . THR C 1 37 ? -14.06885 -11.31299 63.83125 1.000 39.96617 37 THR C N 1
ATOM 3266 C CA . THR C 1 37 ? -15.43608 -11.67952 64.16460 1.000 40.41850 37 THR C CA 1
ATOM 3267 C C . THR C 1 37 ? -15.65252 -11.49172 65.66078 1.000 44.16495 37 THR C C 1
ATOM 3268 O O . THR C 1 37 ? -14.70484 -11.53448 66.45126 1.000 43.65579 37 THR C O 1
ATOM 3272 N N . THR C 1 38 ? -16.90832 -11.25816 66.04253 1.000 41.37100 38 THR C N 1
ATOM 3273 C CA . THR C 1 38 ? -17.27844 -11.20732 67.45265 1.000 42.85675 38 THR C CA 1
ATOM 3274 C C . THR C 1 38 ? -17.92212 -12.49497 67.93368 1.000 44.44415 38 THR C C 1
ATOM 3275 O O . THR C 1 38 ? -18.25311 -12.59413 69.11578 1.000 44.03969 38 THR C O 1
ATOM 3279 N N . ARG C 1 39 ? -18.14377 -13.47120 67.05715 1.000 43.81958 39 ARG C N 1
ATOM 3280 C CA . ARG C 1 39 ? -18.66644 -14.72939 67.56562 1.000 47.57440 39 ARG C CA 1
ATOM 3281 C C . ARG C 1 39 ? -17.57804 -15.45659 68.34915 1.000 48.37041 39 ARG C C 1
ATOM 3282 O O . ARG C 1 39 ? -16.38035 -15.23809 68.14863 1.000 49.18585 39 ARG C O 1
ATOM 3290 N N . GLY C 1 40 ? -18.00895 -16.31578 69.26768 1.000 49.93512 40 GLY C N 1
ATOM 3291 C CA . GLY C 1 40 ? -17.06372 -17.07612 70.05747 1.000 51.61739 40 GLY C CA 1
ATOM 3292 C C . GLY C 1 40 ? -16.34578 -18.13156 69.23811 1.000 57.23225 40 GLY C C 1
ATOM 3293 O O . GLY C 1 40 ? -16.82172 -18.59078 68.19778 1.000 55.25123 40 GLY C O 1
ATOM 3294 N N . MET C 1 41 ? -15.15492 -18.49804 69.70959 1.000 60.64718 41 MET C N 1
ATOM 3295 C CA . MET C 1 41 ? -14.37923 -19.54476 69.05840 1.000 61.27085 41 MET C CA 1
ATOM 3296 C C . MET C 1 41 ? -15.07686 -20.88836 69.20611 1.000 62.25820 41 MET C C 1
ATOM 3297 O O . MET C 1 41 ? -15.75062 -21.16019 70.20133 1.000 66.45031 41 MET C O 1
ATOM 3302 N N . ARG C 1 42 ? -14.92394 -21.72133 68.19765 1.000 64.40282 42 ARG C N 1
ATOM 3303 C CA . ARG C 1 42 ? -15.43861 -23.07688 68.21436 1.000 69.14261 42 ARG C CA 1
ATOM 3304 C C . ARG C 1 42 ? -14.30329 -24.08049 68.38938 1.000 70.61033 42 ARG C C 1
ATOM 3305 O O . ARG C 1 42 ? -13.13498 -23.75147 68.15565 1.000 71.46746 42 ARG C O 1
ATOM 3313 N N . PRO C 1 43 ? -14.59899 -25.30668 68.82827 1.000 70.66409 43 PRO C N 1
ATOM 3314 C CA . PRO C 1 43 ? -13.52816 -26.30027 68.97319 1.000 69.39032 43 PRO C CA 1
ATOM 3315 C C . PRO C 1 43 ? -12.79189 -26.50036 67.65528 1.000 72.82180 43 PRO C C 1
ATOM 3316 O O . PRO C 1 43 ? -13.40026 -26.58948 66.58643 1.000 71.52600 43 PRO C O 1
ATOM 3320 N N . GLY C 1 44 ? -11.46485 -26.54856 67.74602 1.000 70.43966 44 GLY C N 1
ATOM 3321 C CA . GLY C 1 44 ? -10.60060 -26.68788 66.59755 1.000 66.80752 44 GLY C CA 1
ATOM 3322 C C . GLY C 1 44 ? -10.26220 -25.40017 65.87845 1.000 69.81229 44 GLY C C 1
ATOM 3323 O O . GLY C 1 44 ? -9.55475 -25.45183 64.86560 1.000 67.85879 44 GLY C O 1
ATOM 3324 N N . GLU C 1 45 ? -10.72236 -24.24995 66.37124 1.000 67.05340 45 GLU C N 1
ATOM 3325 C CA . GLU C 1 45 ? -10.42208 -22.95851 65.77149 1.000 67.69063 45 GLU C CA 1
ATOM 3326 C C . GLU C 1 45 ? -9.27404 -22.28912 66.52085 1.000 66.46725 45 GLU C C 1
ATOM 3327 O O . GLU C 1 45 ? -9.10966 -22.47055 67.72542 1.000 67.27136 45 GLU C O 1
ATOM 3333 N N . VAL C 1 46 ? -8.49141 -21.48997 65.79880 1.000 70.83474 46 VAL C N 1
ATOM 3334 C CA . VAL C 1 46 ? -7.28897 -20.86100 66.33740 1.000 67.27865 46 VAL C CA 1
ATOM 3335 C C . VAL C 1 46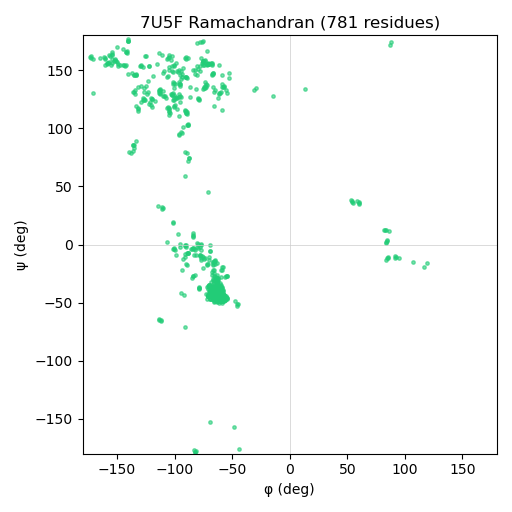 ? -7.37274 -19.35896 66.10330 1.000 67.16725 46 VAL C C 1
ATOM 3336 O O . VAL C 1 46 ? -7.50830 -18.91519 64.95563 1.000 66.52269 46 VAL C O 1
ATOM 3340 N N . ASP C 1 47 ? -7.25721 -18.57914 67.18122 1.000 65.32313 47 ASP C N 1
ATOM 3341 C CA . ASP C 1 47 ? -7.26064 -17.12445 67.06355 1.000 66.23114 47 ASP C CA 1
ATOM 3342 C C . ASP C 1 47 ? -6.09862 -16.65210 66.19964 1.000 66.35901 47 ASP C C 1
ATOM 3343 O O . ASP C 1 47 ? -4.94481 -17.03390 66.42218 1.000 66.77602 47 ASP C O 1
ATOM 3348 N N . GLY C 1 48 ? -6.40577 -15.80231 65.22166 1.000 64.99842 48 GLY C N 1
ATOM 3349 C CA . GLY C 1 48 ? -5.42069 -15.34694 64.26899 1.000 61.87516 48 GLY C CA 1
ATOM 3350 C C . GLY C 1 48 ? -5.32495 -16.17984 63.01241 1.000 62.71765 48 GLY C C 1
ATOM 3351 O O . GLY C 1 48 ? -4.63827 -15.77201 62.06837 1.000 66.10846 48 GLY C O 1
ATOM 3352 N N . VAL C 1 49 ? -5.97353 -17.34040 62.97340 1.000 60.94099 49 VAL C N 1
ATOM 3353 C CA . VAL C 1 49 ? -5.95389 -18.20407 61.79897 1.000 57.51713 49 VAL C CA 1
ATOM 3354 C C . VAL C 1 49 ? -7.34494 -18.26895 61.18530 1.000 56.40122 49 VAL C C 1
ATOM 3355 O O . VAL C 1 49 ? -7.55923 -17.82658 60.04911 1.000 55.71066 49 VAL C O 1
ATOM 3359 N N . ASN C 1 50 ? -8.29865 -18.83447 61.92808 1.000 55.57736 50 ASN C N 1
ATOM 3360 C CA . ASN C 1 50 ? -9.67321 -18.88374 61.44387 1.000 50.47068 50 ASN C CA 1
ATOM 3361 C C . ASN C 1 50 ? -10.28163 -17.48624 61.41662 1.000 48.59846 50 ASN C C 1
ATOM 3362 O O . ASN C 1 50 ? -10.98847 -17.13075 60.46956 1.000 47.47205 50 ASN C O 1
ATOM 3367 N N . TYR C 1 51 ? -10.04444 -16.70402 62.47027 1.000 47.55335 51 TYR C N 1
ATOM 3368 C CA . TYR C 1 51 ? -10.51039 -15.33138 62.59685 1.000 46.91675 51 TYR C CA 1
ATOM 3369 C C . TYR C 1 51 ? -9.60434 -14.60561 63.58185 1.000 50.95992 51 TYR C C 1
ATOM 3370 O O . TYR C 1 51 ? -8.86809 -15.22134 64.36007 1.000 52.40851 51 TYR C O 1
ATOM 3379 N N . HIS C 1 52 ? -9.67726 -13.28425 63.55021 1.000 46.36697 52 HIS C N 1
ATOM 3380 C CA . HIS C 1 52 ? -9.26579 -12.48586 64.69544 1.000 50.15865 52 HIS C CA 1
ATOM 3381 C C . HIS C 1 52 ? -10.50826 -12.35581 65.56208 1.000 50.43001 52 HIS C C 1
ATOM 3382 O O . HIS C 1 52 ? -11.42959 -11.59866 65.24174 1.000 47.36940 52 HIS C O 1
ATOM 3389 N N . PHE C 1 53 ? -10.55573 -13.13740 66.63586 1.000 50.97434 53 PHE C N 1
ATOM 3390 C CA . PHE C 1 53 ? -11.70574 -13.13394 67.52485 1.000 49.68820 53 PHE C CA 1
ATOM 3391 C C . PHE C 1 53 ? -11.62113 -11.92426 68.44081 1.000 50.14262 53 PHE C C 1
ATOM 3392 O O . PHE C 1 53 ? -10.61741 -11.72674 69.12907 1.000 54.31269 53 PHE C O 1
ATOM 3400 N N . THR C 1 54 ? -12.66768 -11.11083 68.45003 1.000 48.06162 54 THR C N 1
ATOM 3401 C CA . THR C 1 54 ? -12.65592 -9.89114 69.23836 1.000 53.68778 54 THR C CA 1
ATOM 3402 C C . THR C 1 54 ? -14.02636 -9.69158 69.86576 1.000 50.32650 54 THR C C 1
ATOM 3403 O O . THR C 1 54 ? -14.97167 -10.43528 69.59195 1.000 51.04284 54 THR C O 1
ATOM 3407 N N . SER C 1 55 ? -14.12925 -8.66285 70.69955 1.000 53.16746 55 SER C N 1
ATOM 3408 C CA . SER C 1 55 ? -15.37009 -8.31350 71.37019 1.000 49.80559 55 SER C CA 1
ATOM 3409 C C . SER C 1 55 ? -16.20690 -7.36987 70.50989 1.000 50.67669 55 SER C C 1
ATOM 3410 O O . SER C 1 55 ? -15.70389 -6.70324 69.60491 1.000 47.42794 55 SER C O 1
ATOM 3413 N N . ARG C 1 56 ? -17.50471 -7.30691 70.81883 1.000 51.80256 56 ARG C N 1
ATOM 3414 C CA . ARG C 1 56 ? -18.36792 -6.35720 70.12307 1.000 52.39750 56 ARG C CA 1
ATOM 3415 C C . ARG C 1 56 ? -17.91700 -4.92400 70.38451 1.000 52.84522 56 ARG C C 1
ATOM 3416 O O . ARG C 1 56 ? -17.92640 -4.08657 69.47417 1.000 51.17030 56 ARG C O 1
ATOM 3424 N N . GLU C 1 57 ? -17.50718 -4.62405 71.62175 1.000 50.98824 57 GLU C N 1
ATOM 3425 C CA . GLU C 1 57 ? -17.02770 -3.28058 71.92250 1.000 54.28435 57 GLU C CA 1
ATOM 3426 C C . GLU C 1 57 ? -15.77663 -2.96076 71.11282 1.000 53.96204 57 GLU C C 1
ATOM 3427 O O . GLU C 1 57 ? -15.66975 -1.88249 70.51598 1.000 55.61086 57 GLU C O 1
ATOM 3433 N N . GLU C 1 58 ? -14.84290 -3.90545 71.02864 1.000 51.35970 58 GLU C N 1
ATOM 3434 C CA . GLU C 1 58 ? -13.63547 -3.64585 70.25163 1.000 55.38551 58 GLU C CA 1
ATOM 3435 C C . GLU C 1 58 ? -13.93148 -3.59033 68.75721 1.000 51.55141 58 GLU C C 1
ATOM 3436 O O . GLU C 1 58 ? -13.30485 -2.81761 68.02262 1.000 51.57354 58 GLU C O 1
ATOM 3442 N N . PHE C 1 59 ? -14.87034 -4.40779 68.28346 1.000 48.87791 59 PHE C N 1
ATOM 3443 C CA . PHE C 1 59 ? -15.24893 -4.34792 66.87496 1.000 50.90822 59 PHE C CA 1
ATOM 3444 C C . PHE C 1 59 ? -15.82670 -2.98045 66.52175 1.000 49.04688 59 PHE C C 1
ATOM 3445 O O . PHE C 1 59 ? -15.45021 -2.37543 65.51211 1.000 46.00077 59 PHE C O 1
ATOM 3453 N N . LEU C 1 60 ? -16.72495 -2.46097 67.36021 1.000 46.18694 60 LEU C N 1
ATOM 3454 C CA . LEU C 1 60 ? -17.31907 -1.16005 67.06509 1.000 49.63482 60 LEU C CA 1
ATOM 3455 C C . LEU C 1 60 ? -16.28147 -0.04165 67.12413 1.000 49.90759 60 LEU C C 1
ATOM 3456 O O . LEU C 1 60 ? -16.31550 0.88209 66.30345 1.000 49.16472 60 LEU C O 1
ATOM 3461 N N . ALA C 1 61 ? -15.32733 -0.12695 68.05447 1.000 50.61257 61 ALA C N 1
ATOM 3462 C CA . ALA C 1 61 ? -14.25975 0.87162 68.10916 1.000 51.90982 61 ALA C CA 1
ATOM 3463 C C . ALA C 1 61 ? -13.41059 0.84991 66.83969 1.000 49.25291 61 ALA C C 1
ATOM 3464 O O . ALA C 1 61 ? -13.01687 1.90578 66.32858 1.000 47.27981 61 ALA C O 1
ATOM 3466 N N . MET C 1 62 ? -13.11452 -0.34297 66.31624 1.000 49.76718 62 MET C N 1
ATOM 3467 C CA . MET C 1 62 ? -12.41048 -0.43163 65.03800 1.000 50.29466 62 MET C CA 1
ATOM 3468 C C . MET C 1 62 ? -13.21237 0.22366 63.91617 1.000 47.83246 62 MET C C 1
ATOM 3469 O O . MET C 1 62 ? -12.64543 0.90772 63.05667 1.000 47.70282 62 MET C O 1
ATOM 3474 N N . LEU C 1 63 ? -14.53201 0.01275 63.90105 1.000 46.93735 63 LEU C N 1
ATOM 3475 C CA . LEU C 1 63 ? -15.39143 0.70471 62.94374 1.000 46.40932 63 LEU C CA 1
ATOM 3476 C C . LEU C 1 63 ? -15.28128 2.21891 63.08091 1.000 50.39994 63 LEU C C 1
ATOM 3477 O O . LEU C 1 63 ? -15.21450 2.93406 62.07233 1.000 49.94334 63 LEU C O 1
ATOM 3482 N N . GLU C 1 64 ? -15.29417 2.73149 64.32312 1.000 45.97276 64 GLU C N 1
ATOM 3483 C CA . GLU C 1 64 ? -15.17409 4.17014 64.51672 1.000 49.09944 64 GLU C CA 1
ATOM 3484 C C . GLU C 1 64 ? -13.83563 4.67836 64.01845 1.000 49.11894 64 GLU C C 1
ATOM 3485 O O . GLU C 1 64 ? -13.74319 5.81911 63.55167 1.000 51.26774 64 GLU C O 1
ATOM 3491 N N . ARG C 1 65 ? -12.79115 3.85772 64.12210 1.000 47.53956 65 ARG C N 1
ATOM 3492 C CA . ARG C 1 65 ? -11.47586 4.22590 63.62369 1.000 50.69944 65 ARG C CA 1
ATOM 3493 C C . ARG C 1 65 ? -11.30996 3.93545 62.13448 1.000 50.84692 65 ARG C C 1
ATOM 3494 O O . ARG C 1 65 ? -10.20112 4.08244 61.61291 1.000 51.81928 65 ARG C O 1
ATOM 3502 N N . ASN C 1 66 ? -12.38628 3.53910 61.45087 1.000 48.44865 66 ASN C N 1
ATOM 3503 C CA . ASN C 1 66 ? -12.38286 3.33272 60.00214 1.000 48.28761 66 ASN C CA 1
ATOM 3504 C C . ASN C 1 66 ? -11.37629 2.26307 59.56761 1.000 50.18019 66 ASN C C 1
ATOM 3505 O O . ASN C 1 66 ? -10.75274 2.36836 58.50960 1.000 49.16899 66 ASN C O 1
ATOM 3510 N N . GLU C 1 67 ? -11.21853 1.21331 60.37420 1.000 45.27149 67 GLU C N 1
ATOM 3511 C CA . GLU C 1 67 ? -10.21089 0.20406 60.07229 1.000 44.71794 67 GLU C CA 1
ATOM 3512 C C . GLU C 1 67 ? -10.72716 -0.91783 59.17449 1.000 41.98783 67 GLU C C 1
ATOM 3513 O O . GLU C 1 67 ? -9.93061 -1.75741 58.74110 1.000 42.06795 67 GLU C O 1
ATOM 3519 N N . PHE C 1 68 ? -12.02424 -0.95577 58.87873 1.000 39.27080 68 PHE C N 1
ATOM 3520 C CA . PHE C 1 68 ? -12.61227 -2.03805 58.10095 1.000 37.79706 68 PHE C CA 1
ATOM 3521 C C . PHE C 1 68 ? -12.84479 -1.60607 56.66209 1.000 39.94477 68 PHE C C 1
ATOM 3522 O O . PHE C 1 68 ? -13.39951 -0.52999 56.40532 1.000 39.95133 68 PHE C O 1
ATOM 3530 N N . LEU C 1 69 ? -12.38299 -2.43916 55.73230 1.000 34.16555 69 LEU C N 1
ATOM 3531 C CA . LEU C 1 69 ? -12.77200 -2.29740 54.33961 1.000 36.55282 69 LEU C CA 1
ATOM 3532 C C . LEU C 1 69 ? -14.26184 -2.55993 54.16244 1.000 33.82715 69 LEU C C 1
ATOM 3533 O O . LEU C 1 69 ? -14.91366 -1.93356 53.32383 1.000 33.73344 69 LEU C O 1
ATOM 3538 N N . GLU C 1 70 ? -14.79715 -3.52110 54.90908 1.000 32.81203 70 GLU C N 1
ATOM 3539 C CA . GLU C 1 70 ? -16.20332 -3.89825 54.88742 1.000 33.87903 70 GLU C CA 1
ATOM 3540 C C . GLU C 1 70 ? -16.50472 -4.59784 56.20447 1.000 32.48616 70 GLU C C 1
ATOM 3541 O O . GLU C 1 70 ? -15.61091 -5.16409 56.83491 1.000 33.09975 70 GLU C O 1
ATOM 3547 N N . HIS C 1 71 ? -17.77696 -4.58902 56.59192 1.000 30.52186 71 HIS C N 1
ATOM 3548 C CA . HIS C 1 71 ? -18.21961 -5.34090 57.75839 1.000 33.16885 71 HIS C CA 1
ATOM 3549 C C . HIS C 1 71 ? -19.67303 -5.72601 57.55889 1.000 31.98932 71 HIS C C 1
ATOM 3550 O O . HIS C 1 71 ? -20.38902 -5.10434 56.77738 1.000 33.03449 71 HIS C O 1
ATOM 3557 N N . ALA C 1 72 ? -20.11015 -6.75978 58.27556 1.000 33.14090 72 ALA C N 1
ATOM 3558 C CA . ALA C 1 72 ? -21.49648 -7.18456 58.14847 1.000 32.80026 72 ALA C CA 1
ATOM 3559 C C . ALA C 1 72 ? -21.91050 -7.97411 59.37686 1.000 33.18316 72 ALA C C 1
ATOM 3560 O O . ALA C 1 72 ? -21.08573 -8.59595 60.05176 1.000 34.57800 72 ALA C O 1
ATOM 3562 N N . GLU C 1 73 ? -23.21230 -7.97694 59.62759 1.000 33.38159 73 GLU C N 1
ATOM 3563 C CA . GLU C 1 73 ? -23.78864 -8.84279 60.64082 1.000 38.65273 73 GLU C CA 1
ATOM 3564 C C . GLU C 1 73 ? -24.26306 -10.12269 59.96268 1.000 40.52037 73 GLU C C 1
ATOM 3565 O O . GLU C 1 73 ? -25.00242 -10.06891 58.97134 1.000 38.23367 73 GLU C O 1
ATOM 3571 N N . VAL C 1 74 ? -23.81980 -11.26647 60.48445 1.000 38.37155 74 VAL C N 1
ATOM 3572 C CA . VAL C 1 74 ? -24.20419 -12.58091 59.97047 1.000 38.08018 74 VAL C CA 1
ATOM 3573 C C . VAL C 1 74 ? -24.62078 -13.42643 61.16450 1.000 40.10673 74 VAL C C 1
ATOM 3574 O O . VAL C 1 74 ? -23.80458 -13.67937 62.05808 1.000 40.09728 74 VAL C O 1
ATOM 3578 N N . PHE C 1 75 ? -25.88984 -13.84036 61.19088 1.000 40.51196 75 PHE C N 1
ATOM 3579 C CA . PHE C 1 75 ? -26.47387 -14.56008 62.32733 1.000 40.05132 75 PHE C CA 1
ATOM 3580 C C . PHE C 1 75 ? -26.27642 -13.79406 63.63744 1.000 43.21408 75 PHE C C 1
ATOM 3581 O O . PHE C 1 75 ? -26.05935 -14.37711 64.70302 1.000 43.38228 75 PHE C O 1
ATOM 3589 N N . GLY C 1 76 ? -26.36037 -12.47069 63.56769 1.000 42.60385 76 GLY C N 1
ATOM 3590 C CA . GLY C 1 76 ? -26.27769 -11.65962 64.76474 1.000 43.33086 76 GLY C CA 1
ATOM 3591 C C . GLY C 1 76 ? -24.87986 -11.32343 65.23543 1.000 45.41526 76 GLY C C 1
ATOM 3592 O O . GLY C 1 76 ? -24.73170 -10.48240 66.12771 1.000 46.65487 76 GLY C O 1
ATOM 3593 N N . ASN C 1 77 ? -23.85023 -11.95480 64.69301 1.000 42.64731 77 ASN C N 1
ATOM 3594 C CA . ASN C 1 77 ? -22.48159 -11.61632 65.04529 1.000 41.37470 77 ASN C CA 1
ATOM 3595 C C . ASN C 1 77 ? -21.86873 -10.73606 63.96263 1.000 40.22499 77 ASN C C 1
ATOM 3596 O O . ASN C 1 77 ? -22.29909 -10.75612 62.80762 1.000 39.74825 77 ASN C O 1
ATOM 3601 N N . LEU C 1 78 ? -20.87931 -9.93805 64.35530 1.000 39.32100 78 LEU C N 1
ATOM 3602 C CA . LEU C 1 78 ? -20.23244 -8.99180 63.45671 1.000 37.22093 78 LEU C CA 1
ATOM 3603 C C . LEU C 1 78 ? -18.96870 -9.61496 62.87913 1.000 37.55200 78 LEU C C 1
ATOM 3604 O O . LEU C 1 78 ? -18.20920 -10.27278 63.59963 1.000 37.04421 78 LEU C O 1
ATOM 3609 N N . TYR C 1 79 ? -18.75571 -9.39965 61.57169 1.000 36.25698 79 TYR C N 1
ATOM 3610 C CA . TYR C 1 79 ? -17.59059 -9.86781 60.83018 1.000 33.51307 79 TYR C CA 1
ATOM 3611 C C . TYR C 1 79 ? -17.04919 -8.72623 59.97877 1.000 34.92150 79 TYR C C 1
ATOM 3612 O O . TYR C 1 79 ? -17.81188 -7.90424 59.47016 1.000 34.03668 79 TYR C O 1
ATOM 3621 N N . GLY C 1 80 ? -15.73540 -8.69020 59.78850 1.000 34.51352 80 GLY C N 1
ATOM 3622 C CA . GLY C 1 80 ? -15.19262 -7.65091 58.93763 1.000 34.44901 80 GLY C CA 1
ATOM 3623 C C . GLY C 1 80 ? -13.80826 -7.96169 58.42521 1.000 34.35388 80 GLY C C 1
ATOM 3624 O O . GLY C 1 80 ? -13.07306 -8.77378 58.99444 1.000 38.48093 80 GLY C O 1
ATOM 3625 N N . THR C 1 81 ? -13.45899 -7.27576 57.34167 1.000 31.29923 81 THR C N 1
ATOM 3626 C CA . THR C 1 81 ? -12.16162 -7.36860 56.68576 1.000 33.05052 81 THR C CA 1
ATOM 3627 C C . THR C 1 81 ? -11.36564 -6.11447 57.01341 1.000 34.94537 81 THR C C 1
ATOM 3628 O O . THR C 1 81 ? -11.77889 -5.00840 56.64463 1.000 33.65822 81 THR C O 1
ATOM 3632 N N . SER C 1 82 ? -10.23121 -6.28024 57.68390 1.000 33.45861 82 SER C N 1
ATOM 3633 C CA . SER C 1 82 ? -9.41990 -5.12672 58.03081 1.000 36.68899 82 SER C CA 1
ATOM 3634 C C . SER C 1 82 ? -8.70307 -4.59397 56.79703 1.000 37.78077 82 SER C C 1
ATOM 3635 O O . SER C 1 82 ? -8.12685 -5.35064 56.01110 1.000 36.35027 82 SER C O 1
ATOM 3638 N N . GLN C 1 83 ? -8.70709 -3.26889 56.65125 1.000 37.53170 83 GLN C N 1
ATOM 3639 C CA . GLN C 1 83 ? -8.30941 -2.68519 55.37733 1.000 38.07315 83 GLN C CA 1
ATOM 3640 C C . GLN C 1 83 ? -6.79666 -2.64472 55.20004 1.000 37.97687 83 GLN C C 1
ATOM 3641 O O . GLN C 1 83 ? -6.30292 -2.90273 54.09437 1.000 37.87139 83 GLN C O 1
ATOM 3647 N N . ARG C 1 84 ? -6.04536 -2.35839 56.27086 1.000 35.28444 84 ARG C N 1
ATOM 3648 C CA . ARG C 1 84 ? -4.59777 -2.19740 56.13698 1.000 36.62577 84 ARG C CA 1
ATOM 3649 C C . ARG C 1 84 ? -3.94544 -3.44735 55.55394 1.000 38.80013 84 ARG C C 1
ATOM 3650 O O . ARG C 1 84 ? -3.08510 -3.35135 54.66880 1.000 41.30176 84 ARG C O 1
ATOM 3652 N N . TRP C 1 85 ? -4.33242 -4.62877 56.04008 1.000 37.10119 85 TRP C N 1
ATOM 3653 C CA . TRP C 1 85 ? -3.70938 -5.85134 55.54793 1.000 37.62717 85 TRP C CA 1
ATOM 3654 C C . TRP C 1 85 ? -4.00132 -6.04970 54.06343 1.000 37.83051 85 TRP C C 1
ATOM 3655 O O . TRP C 1 85 ? -3.11724 -6.45628 53.29781 1.000 37.63200 85 TRP C O 1
ATOM 3666 N N . VAL C 1 86 ? -5.22458 -5.72997 53.63388 1.000 35.89130 86 VAL C N 1
ATOM 3667 C CA . VAL C 1 86 ? -5.58160 -5.85964 52.22343 1.000 35.01973 86 VAL C CA 1
ATOM 3668 C C . VAL C 1 86 ? -4.72805 -4.92798 51.36787 1.000 37.89009 86 VAL C C 1
ATOM 3669 O O . VAL C 1 86 ? -4.16492 -5.33677 50.34822 1.000 36.54697 86 VAL C O 1
ATOM 3673 N N . GLU C 1 87 ? -4.62262 -3.65485 51.76409 1.000 35.53198 87 GLU C N 1
ATOM 3674 C CA . GLU C 1 87 ? -3.85352 -2.71176 50.95489 1.000 38.38630 87 GLU C CA 1
ATOM 3675 C C . GLU C 1 87 ? -2.38858 -3.11247 50.88923 1.000 36.82333 87 GLU C C 1
ATOM 3676 O O . GLU C 1 87 ? -1.76080 -3.03712 49.82623 1.000 39.08074 87 GLU C O 1
ATOM 3682 N N . LYS C 1 88 ? -1.83485 -3.55788 52.01310 1.000 36.79759 88 LYS C N 1
ATOM 3683 C CA . LYS C 1 88 ? -0.43550 -3.97263 52.05143 1.000 39.08791 88 LYS C CA 1
ATOM 3684 C C . LYS C 1 88 ? -0.17644 -5.15325 51.12054 1.000 39.62925 88 LYS C C 1
ATOM 3685 O O . LYS C 1 88 ? 0.82161 -5.17497 50.38955 1.000 41.78245 88 LYS C O 1
ATOM 3691 N N . THR C 1 89 ? -1.06363 -6.14456 51.14422 1.000 38.75401 89 THR C N 1
ATOM 3692 C CA . THR C 1 89 ? -0.86634 -7.36416 50.36142 1.000 39.81796 89 THR C CA 1
ATOM 3693 C C . THR C 1 89 ? -0.97752 -7.08288 48.86442 1.000 38.37716 89 THR C C 1
ATOM 3694 O O . THR C 1 89 ? -0.12728 -7.50936 48.07508 1.000 38.10715 89 THR C O 1
ATOM 3698 N N . LEU C 1 90 ? -2.01798 -6.34933 48.46031 1.000 36.02591 90 LEU C N 1
ATOM 3699 C CA . LEU C 1 90 ? -2.16502 -5.96087 47.06119 1.000 38.13044 90 LEU C CA 1
ATOM 3700 C C . LEU C 1 90 ? -0.99052 -5.10348 46.59432 1.000 43.83642 90 LEU C C 1
ATOM 3701 O O . LEU C 1 90 ? -0.47982 -5.28803 45.47894 1.000 42.41076 90 LEU C O 1
ATOM 3706 N N . ALA C 1 91 ? -0.54151 -4.15755 47.43260 1.000 39.91223 91 ALA C N 1
ATOM 3707 C CA . ALA C 1 91 ? 0.56994 -3.30268 47.03523 1.000 40.21354 91 ALA C CA 1
ATOM 3708 C C . ALA C 1 91 ? 1.86426 -4.08258 46.88882 1.000 43.91573 91 ALA C C 1
ATOM 3709 O O . ALA C 1 91 ? 2.74395 -3.66752 46.12630 1.000 44.00543 91 ALA C O 1
ATOM 3711 N N . GLU C 1 92 ? 1.99004 -5.21701 47.57174 1.000 42.46792 92 GLU C N 1
ATOM 3712 C CA . GLU C 1 92 ? 3.12780 -6.09521 47.35087 1.000 44.80771 92 GLU C CA 1
ATOM 3713 C C . GLU C 1 92 ? 2.99385 -6.91249 46.07197 1.000 45.22621 92 GLU C C 1
ATOM 3714 O O . GLU C 1 92 ? 3.89147 -7.70867 45.77233 1.000 45.35905 92 GLU C O 1
ATOM 3720 N N . GLY C 1 93 ? 1.89478 -6.75735 45.33100 1.000 41.85863 93 GLY C N 1
ATOM 3721 C CA . GLY C 1 93 ? 1.70969 -7.51271 44.10820 1.000 44.24928 93 GLY C CA 1
ATOM 3722 C C . GLY C 1 93 ? 1.16400 -8.90946 44.29864 1.000 45.19154 93 GLY C C 1
ATOM 3723 O O . GLY C 1 93 ? 1.20372 -9.70555 43.35800 1.000 47.42290 93 GLY C O 1
ATOM 3724 N N . LEU C 1 94 ? 0.66139 -9.23837 45.48150 1.000 41.72638 94 LEU C N 1
ATOM 3725 C CA . LEU C 1 94 ? 0.12435 -10.56387 45.75118 1.000 40.66451 94 LEU C CA 1
ATOM 3726 C C . LEU C 1 94 ? -1.38083 -10.57530 45.51551 1.000 40.78938 94 LEU C C 1
ATOM 3727 O O . LEU C 1 94 ? -2.08002 -9.61556 45.85271 1.000 40.06039 94 LEU C O 1
ATOM 3732 N N . ASP C 1 95 ? -1.87916 -11.67546 44.96232 1.000 34.44400 95 ASP C N 1
ATOM 3733 C CA . ASP C 1 95 ? -3.31517 -11.88185 44.86414 1.000 36.59171 95 ASP C CA 1
ATOM 3734 C C . ASP C 1 95 ? -3.85912 -12.35489 46.20411 1.000 35.49593 95 ASP C C 1
ATOM 3735 O O . ASP C 1 95 ? -3.15848 -13.01007 46.98468 1.000 35.19786 95 ASP C O 1
ATOM 3740 N N . LEU C 1 96 ? -5.11847 -12.02145 46.47411 1.000 33.00141 96 LEU C N 1
ATOM 3741 C CA . LEU C 1 96 ? -5.68811 -12.42876 47.74730 1.000 32.71016 96 LEU C CA 1
ATOM 3742 C C . LEU C 1 96 ? -7.18916 -12.63687 47.62630 1.000 32.13011 96 LEU C C 1
ATOM 3743 O O . LEU C 1 96 ? -7.86374 -12.04681 46.77469 1.000 33.30978 96 LEU C O 1
ATOM 3748 N N . ILE C 1 97 ? -7.70540 -13.44155 48.54724 1.000 26.75573 97 ILE C N 1
ATOM 3749 C CA . ILE C 1 97 ? -9.10726 -13.83820 48.59179 1.000 28.51839 97 ILE C CA 1
ATOM 3750 C C . ILE C 1 97 ? -9.75893 -13.25531 49.83834 1.000 27.61910 97 ILE C C 1
ATOM 3751 O O . ILE C 1 97 ? -9.21053 -13.37064 50.94051 1.000 27.57636 97 ILE C O 1
ATOM 3756 N N . LEU C 1 98 ? -10.93648 -12.65456 49.66524 1.000 28.36591 98 LEU C N 1
ATOM 3757 C CA . LEU C 1 98 ? -11.85335 -12.34400 50.75999 1.000 27.50460 98 LEU C CA 1
ATOM 3758 C C . LEU C 1 98 ? -12.99797 -13.35139 50.70502 1.000 28.39168 98 LEU C C 1
ATOM 3759 O O . LEU C 1 98 ? -13.79677 -13.34206 49.75825 1.000 30.27018 98 LEU C O 1
ATOM 3764 N N . GLU C 1 99 ? -13.06562 -14.23989 51.69176 1.000 28.48706 99 GLU C N 1
ATOM 3765 C CA . GLU C 1 99 ? -14.18097 -15.18018 51.78973 1.000 31.03575 99 GLU C CA 1
ATOM 3766 C C . GLU C 1 99 ? -15.21030 -14.55401 52.73047 1.000 29.77578 99 GLU C C 1
ATOM 3767 O O . GLU C 1 99 ? -15.08243 -14.63771 53.95519 1.000 32.70740 99 GLU C O 1
ATOM 3773 N N . ILE C 1 100 ? -16.21544 -13.89075 52.14481 1.000 24.83521 100 ILE C N 1
ATOM 3774 C CA . ILE C 1 100 ? -17.15264 -13.01802 52.84913 1.000 28.04229 100 ILE C CA 1
ATOM 3775 C C . ILE C 1 100 ? -18.53570 -13.19545 52.23366 1.000 29.49972 100 ILE C C 1
ATOM 3776 O O . ILE C 1 100 ? -18.68304 -13.74449 51.14172 1.000 28.78447 100 ILE C O 1
ATOM 3781 N N . ASP C 1 101 ? -19.56068 -12.70971 52.94255 1.000 28.33226 101 ASP C N 1
ATOM 3782 C CA . ASP C 1 101 ? -20.94119 -12.90276 52.50420 1.000 26.93120 101 ASP C CA 1
ATOM 3783 C C . ASP C 1 101 ? -21.33091 -11.85760 51.45136 1.000 28.76782 101 ASP C C 1
ATOM 3784 O O . ASP C 1 101 ? -20.52515 -11.02075 51.03099 1.000 28.89321 101 ASP C O 1
ATOM 3789 N N . TRP C 1 102 ? -22.58679 -11.91719 51.00114 1.000 29.68553 102 TRP C N 1
ATOM 3790 C CA . TRP C 1 102 ? -23.03297 -11.01957 49.93964 1.000 30.44738 102 TRP C CA 1
ATOM 3791 C C . TRP C 1 102 ? -23.06133 -9.56482 50.39923 1.000 31.44307 102 TRP C C 1
ATOM 3792 O O . TRP C 1 102 ? -22.86753 -8.66024 49.57951 1.000 29.94259 102 TRP C O 1
ATOM 3803 N N . GLN C 1 103 ? -23.29491 -9.32239 51.69127 1.000 31.56288 103 GLN C N 1
ATOM 3804 C CA . GLN C 1 103 ? -23.29886 -7.94980 52.18855 1.000 33.09800 103 GLN C CA 1
ATOM 3805 C C . GLN C 1 103 ? -21.91958 -7.32251 52.05637 1.000 32.47196 103 GLN C C 1
ATOM 3806 O O . GLN C 1 103 ? -21.77856 -6.21213 51.52990 1.000 32.52274 103 GLN C O 1
ATOM 3812 N N . GLY C 1 104 ? -20.88373 -8.03417 52.51258 1.000 29.69778 104 GLY C N 1
ATOM 3813 C CA . GLY C 1 104 ? -19.53365 -7.51106 52.39474 1.000 29.45469 104 GLY C CA 1
ATOM 3814 C C . GLY C 1 104 ? -19.09914 -7.37176 50.94908 1.000 33.30496 104 GLY C C 1
ATOM 3815 O O . GLY C 1 104 ? -18.40314 -6.41477 50.58744 1.000 31.39660 104 GLY C O 1
ATOM 3816 N N . ALA C 1 105 ? -19.51397 -8.32507 50.10020 1.000 28.72245 105 ALA C N 1
ATOM 3817 C CA . ALA C 1 105 ? -19.20294 -8.24289 48.67640 1.000 30.26764 105 ALA C CA 1
ATOM 3818 C C . ALA C 1 105 ? -19.72364 -6.94099 48.06231 1.000 31.34932 105 ALA C C 1
ATOM 3819 O O . ALA C 1 105 ? -19.01838 -6.29558 47.27713 1.000 29.93757 105 ALA C O 1
ATOM 3821 N N . GLN C 1 106 ? -20.95699 -6.54293 48.39742 1.000 29.74325 106 GLN C N 1
ATOM 3822 C CA . GLN C 1 106 ? -21.49345 -5.30262 47.84276 1.000 34.74566 106 GLN C CA 1
ATOM 3823 C C . GLN C 1 106 ? -20.62661 -4.11237 48.22108 1.000 33.18723 106 GLN C C 1
ATOM 3824 O O . GLN C 1 106 ? -20.36649 -3.22895 47.39061 1.000 31.47515 106 GLN C O 1
ATOM 3830 N N . GLN C 1 107 ? -20.18215 -4.06650 49.47943 1.000 33.25479 107 GLN C N 1
ATOM 3831 C CA . GLN C 1 107 ? -19.33876 -2.96562 49.92931 1.000 33.62817 107 GLN C CA 1
ATOM 3832 C C . GLN C 1 107 ? -18.00490 -2.96872 49.20102 1.000 36.68534 107 GLN C C 1
ATOM 3833 O O . GLN C 1 107 ? -17.49154 -1.90812 48.82346 1.000 32.81033 107 GLN C O 1
ATOM 3839 N N . VAL C 1 108 ? -17.41300 -4.15249 49.01418 1.000 30.07704 108 VAL C N 1
ATOM 3840 C CA . VAL C 1 108 ? -16.09222 -4.19759 48.39633 1.000 34.17962 108 VAL C CA 1
ATOM 3841 C C . VAL C 1 108 ? -16.16327 -3.77266 46.93649 1.000 32.37626 108 VAL C C 1
ATOM 3842 O O . VAL C 1 108 ? -15.28716 -3.04814 46.45748 1.000 33.55472 108 VAL C O 1
ATOM 3846 N N . ARG C 1 109 ? -17.20581 -4.19947 46.21523 1.000 33.22411 109 ARG C N 1
ATOM 3847 C CA . ARG C 1 109 ? -17.33235 -3.84672 44.79913 1.000 33.59103 109 ARG C CA 1
ATOM 3848 C C . ARG C 1 109 ? -17.37205 -2.34494 44.59162 1.000 37.98855 109 ARG C C 1
ATOM 3849 O O . ARG C 1 109 ? -16.79451 -1.83712 43.62598 1.000 35.41238 109 ARG C O 1
ATOM 3857 N N . ARG C 1 110 ? -18.07065 -1.62494 45.47225 1.000 35.53200 110 ARG C N 1
ATOM 3858 C CA . ARG C 1 110 ? -18.13495 -0.17534 45.34701 1.000 38.14510 110 ARG C CA 1
ATOM 3859 C C . ARG C 1 110 ? -16.75133 0.44013 45.50683 1.000 40.45971 110 ARG C C 1
ATOM 3860 O O . ARG C 1 110 ? -16.38297 1.35436 44.76406 1.000 43.14073 110 ARG C O 1
ATOM 3868 N N . LEU C 1 111 ? -15.95241 -0.07671 46.44128 1.000 39.97972 111 LEU C N 1
ATOM 3869 C CA . LEU C 1 111 ? -14.64056 0.50846 46.69641 1.000 39.23914 111 LEU C CA 1
ATOM 3870 C C . LEU C 1 111 ? -13.59680 0.00604 45.71183 1.000 44.03884 111 LEU C C 1
ATOM 3871 O O . LEU C 1 111 ? -12.58645 0.68170 45.48320 1.000 43.26536 111 LEU C O 1
ATOM 3876 N N . MET C 1 112 ? -13.79254 -1.18483 45.15122 1.000 39.50492 112 MET C N 1
ATOM 3877 C CA . MET C 1 112 ? -12.81451 -1.77404 44.24013 1.000 47.04529 112 MET C CA 1
ATOM 3878 C C . MET C 1 112 ? -13.53976 -2.37689 43.04992 1.000 45.50902 112 MET C C 1
ATOM 3879 O O . MET C 1 112 ? -13.84367 -3.57515 43.03217 1.000 40.36811 112 MET C O 1
ATOM 3884 N N . PRO C 1 113 ? -13.83377 -1.56384 42.02778 1.000 45.31411 113 PRO C N 1
ATOM 3885 C CA . PRO C 1 113 ? -14.60716 -2.07531 40.88676 1.000 45.95707 113 PRO C CA 1
ATOM 3886 C C . PRO C 1 113 ? -13.87939 -3.12717 40.06567 1.000 47.82324 113 PRO C C 1
ATOM 3887 O O . PRO C 1 113 ? -14.53913 -3.84314 39.30392 1.000 52.72613 113 PRO C O 1
ATOM 3891 N N . GLU C 1 114 ? -12.55593 -3.24981 40.19167 1.000 43.74653 114 GLU C N 1
ATOM 3892 C CA . GLU C 1 114 ? -11.77178 -4.25781 39.47569 1.000 44.51277 114 GLU C CA 1
ATOM 3893 C C . GLU C 1 114 ? -11.76109 -5.62723 40.14672 1.000 45.12366 114 GLU C C 1
ATOM 3894 O O . GLU C 1 114 ? -11.16685 -6.56338 39.58973 1.000 42.63916 114 GLU C O 1
ATOM 3900 N N . ALA C 1 115 ? -12.37514 -5.76224 41.31910 1.000 40.15899 115 ALA C N 1
ATOM 3901 C CA . ALA C 1 115 ? -12.38890 -7.03248 42.03154 1.000 40.64325 115 ALA C CA 1
ATOM 3902 C C . ALA C 1 115 ? -13.19980 -8.09095 41.28407 1.000 39.08952 115 ALA C C 1
ATOM 3903 O O . ALA C 1 115 ? -14.30445 -7.82501 40.80916 1.000 44.71935 115 ALA C O 1
ATOM 3905 N N . GLN C 1 116 ? -12.65135 -9.30640 41.20680 1.000 37.88983 116 GLN C N 1
ATOM 3906 C CA . GLN C 1 116 ? -13.35053 -10.47649 40.66794 1.000 33.55060 116 GLN C CA 1
ATOM 3907 C C . GLN C 1 116 ? -14.15831 -11.16588 41.76590 1.000 34.37429 116 GLN C C 1
ATOM 3908 O O . GLN C 1 116 ? -13.60391 -11.51990 42.81312 1.000 36.08723 116 GLN C O 1
ATOM 3914 N N . SER C 1 117 ? -15.45933 -11.38818 41.53122 1.000 31.76467 117 SER C N 1
ATOM 3915 C CA . SER C 1 117 ? -16.28908 -12.04653 42.53693 1.000 30.78650 117 SER C CA 1
ATOM 3916 C C . SER C 1 117 ? -16.86298 -13.36311 42.01410 1.000 28.13545 117 SER C C 1
ATOM 3917 O O . SER C 1 117 ? -17.20960 -13.48515 40.83574 1.000 26.25394 117 SER C O 1
ATOM 3920 N N . ILE C 1 118 ? -16.97281 -14.33773 42.91845 1.000 25.60401 118 ILE C N 1
ATOM 3921 C CA . ILE C 1 118 ? -17.42705 -15.69457 42.61231 1.000 26.44740 118 ILE C CA 1
ATOM 3922 C C . ILE C 1 118 ? -18.41095 -16.13206 43.68754 1.000 24.96619 118 ILE C C 1
ATOM 3923 O O . ILE C 1 118 ? -18.11843 -16.00719 44.87840 1.000 26.80476 118 ILE C O 1
ATOM 3928 N N . PHE C 1 119 ? -19.56225 -16.65802 43.28136 1.000 23.13871 119 PHE C N 1
ATOM 3929 C CA . PHE C 1 119 ? -20.49618 -17.28084 44.20695 1.000 25.16407 119 PHE C CA 1
ATOM 3930 C C . PHE C 1 119 ? -20.49072 -18.79379 43.98485 1.000 26.61226 119 PHE C C 1
ATOM 3931 O O . PHE C 1 119 ? -20.64934 -19.26582 42.84854 1.000 24.70659 119 PHE C O 1
ATOM 3939 N N . ILE C 1 120 ? -20.29422 -19.54590 45.06577 1.000 25.70286 120 ILE C N 1
ATOM 3940 C CA . ILE C 1 120 ? -20.27172 -21.00861 45.02042 1.000 26.34914 120 ILE C CA 1
ATOM 3941 C C . ILE C 1 120 ? -21.62715 -21.52631 45.48561 1.000 28.91764 120 ILE C C 1
ATOM 3942 O O . ILE C 1 120 ? -22.06663 -21.23795 46.60802 1.000 26.30769 120 ILE C O 1
ATOM 3947 N N . LEU C 1 121 ? -22.30390 -22.25662 44.61831 1.000 26.09801 121 LEU C N 1
ATOM 3948 C CA . LEU C 1 121 ? -23.66232 -22.70116 44.85140 1.000 27.99137 121 LEU C CA 1
ATOM 3949 C C . LEU C 1 121 ? -23.73125 -24.20265 45.11200 1.000 29.24805 121 LEU C C 1
ATOM 3950 O O . LEU C 1 121 ? -22.92935 -24.97814 44.58218 1.000 29.47721 121 LEU C O 1
ATOM 3955 N N . PRO C 1 122 ? -24.69239 -24.64127 45.91251 1.000 32.69245 122 PRO C N 1
ATOM 3956 C CA . PRO C 1 122 ? -24.91846 -26.08818 46.09658 1.000 33.97596 122 PRO C CA 1
ATOM 3957 C C . PRO C 1 122 ? -25.57992 -26.69757 44.87242 1.000 36.46471 122 PRO C C 1
ATOM 3958 O O . PRO C 1 122 ? -26.21660 -25.98249 44.08190 1.000 32.27774 122 PRO C O 1
ATOM 3962 N N . PRO C 1 123 ? -25.46517 -28.02048 44.68547 1.000 38.62628 123 PRO C N 1
ATOM 3963 C CA . PRO C 1 123 ? -26.11114 -28.66388 43.53253 1.000 39.75942 123 PRO C CA 1
ATOM 3964 C C . PRO C 1 123 ? -27.60830 -28.87511 43.69210 1.000 40.27288 123 PRO C C 1
ATOM 3965 O O . PRO C 1 123 ? -28.26643 -29.24899 42.71347 1.000 40.93097 123 PRO C O 1
ATOM 3969 N N . SER C 1 124 ? -28.15744 -28.67234 44.88197 1.000 42.06294 124 SER C N 1
ATOM 3970 C CA . SER C 1 124 ? -29.56824 -28.91140 45.16269 1.000 45.41892 124 SER C CA 1
ATOM 3971 C C . SER C 1 124 ? -29.85196 -28.41338 46.57106 1.000 46.32349 124 SER C C 1
ATOM 3972 O O . SER C 1 124 ? -28.93319 -28.23549 47.37343 1.000 46.36875 124 SER C O 1
ATOM 3975 N N . GLN C 1 125 ? -31.13445 -28.19329 46.87035 1.000 49.79282 125 GLN C N 1
ATOM 3976 C CA . GLN C 1 125 ? -31.48391 -27.82827 48.23907 1.000 51.98543 125 GLN C CA 1
ATOM 3977 C C . GLN C 1 125 ? -31.19444 -28.96649 49.20701 1.000 53.86903 125 GLN C C 1
ATOM 3978 O O . GLN C 1 125 ? -30.75619 -28.72282 50.33702 1.000 54.73795 125 GLN C O 1
ATOM 3984 N N . GLU C 1 126 ? -31.40701 -30.21350 48.77724 1.000 54.87681 126 GLU C N 1
ATOM 3985 C CA . GLU C 1 126 ? -31.09547 -31.35467 49.63657 1.000 57.22125 126 GLU C CA 1
ATOM 3986 C C . GLU C 1 126 ? -29.62567 -31.34869 50.04896 1.000 55.86794 126 GLU C C 1
ATOM 3987 O O . GLU C 1 126 ? -29.30006 -31.53126 51.22660 1.000 57.71814 126 GLU C O 1
ATOM 3993 N N . ALA C 1 127 ? -28.71967 -31.13328 49.09268 1.000 52.95390 127 ALA C N 1
ATOM 3994 C CA . ALA C 1 127 ? -27.30202 -31.07921 49.43714 1.000 53.01551 127 ALA C CA 1
ATOM 3995 C C . ALA C 1 127 ? -27.00073 -29.91591 50.37954 1.000 51.67591 127 ALA C C 1
ATOM 3996 O O . ALA C 1 127 ? -26.17343 -30.04562 51.28560 1.000 52.72016 127 ALA C O 1
ATOM 3998 N N . LEU C 1 128 ? -27.64071 -28.76308 50.17163 1.000 50.64043 128 LEU C N 1
ATOM 3999 C CA . LEU C 1 128 ? -27.42994 -27.64651 51.09281 1.000 52.64325 128 LEU C CA 1
ATOM 4000 C C . LEU C 1 128 ? -27.93584 -27.98274 52.49383 1.000 54.17395 128 LEU C C 1
ATOM 4001 O O . LEU C 1 128 ? -27.26857 -27.68938 53.49299 1.000 55.08883 128 LEU C O 1
ATOM 4006 N N . ARG C 1 129 ? -29.11122 -28.61194 52.58060 1.000 56.21870 129 ARG C N 1
ATOM 4007 C CA . ARG C 1 129 ? -29.68113 -28.98316 53.87465 1.000 59.66355 129 ARG C CA 1
ATOM 4008 C C . ARG C 1 129 ? -28.76586 -29.94248 54.62521 1.000 64.07464 129 ARG C C 1
ATOM 4009 O O . ARG C 1 129 ? -28.56462 -29.79961 55.83733 1.000 67.20605 129 ARG C O 1
ATOM 4017 N N . GLN C 1 130 ? -28.22106 -30.94101 53.92314 1.000 65.54482 130 GLN C N 1
ATOM 4018 C CA . GLN C 1 130 ? -27.30710 -31.89293 54.55084 1.000 66.73751 130 GLN C CA 1
ATOM 4019 C C . GLN C 1 130 ? -26.12106 -31.17060 55.18193 1.000 75.29278 130 GLN C C 1
ATOM 4020 O O . GLN C 1 130 ? -25.72764 -31.47017 56.31332 1.000 77.06205 130 GLN C O 1
ATOM 4022 N N . ARG C 1 131 ? -25.52508 -30.22501 54.45021 1.000 69.88371 131 ARG C N 1
ATOM 4023 C CA . ARG C 1 131 ? -24.39735 -29.46481 54.98429 1.000 71.69960 131 ARG C CA 1
ATOM 4024 C C . ARG C 1 131 ? -24.79936 -28.65802 56.21703 1.000 74.64512 131 ARG C C 1
ATOM 4025 O O . ARG C 1 131 ? -23.99595 -28.48089 57.14006 1.000 75.46022 131 ARG C O 1
ATOM 4033 N N . LEU C 1 132 ? -26.02689 -28.13300 56.23728 1.000 71.33621 132 LEU C N 1
ATOM 4034 C CA . LEU C 1 132 ? -26.48661 -27.37151 57.39528 1.000 73.16946 132 LEU C CA 1
ATOM 4035 C C . LEU C 1 132 ? -26.69538 -28.27524 58.60570 1.000 80.87290 132 LEU C C 1
ATOM 4036 O O . LEU C 1 132 ? -26.25303 -27.95439 59.71457 1.000 81.05748 132 LEU C O 1
ATOM 4041 N N . THR C 1 133 ? -27.36937 -29.41267 58.41378 1.000 81.99210 133 THR C N 1
ATOM 4042 C CA . THR C 1 133 ? -27.59643 -30.32895 59.52831 1.000 83.64741 133 THR C CA 1
ATOM 4043 C C . THR C 1 133 ? -26.29610 -30.96512 60.00877 1.000 86.59699 133 THR C C 1
ATOM 4044 O O . THR C 1 133 ? -26.19065 -31.34482 61.18020 1.000 86.89511 133 THR C O 1
ATOM 4048 N N . ASN C 1 134 ? -25.30067 -31.07834 59.13291 1.000 91.45388 134 ASN C N 1
ATOM 4049 C CA . ASN C 1 134 ? -23.99610 -31.62025 59.50513 1.000 92.97920 134 ASN C CA 1
ATOM 4050 C C . ASN C 1 134 ? -23.22718 -30.64828 60.39759 1.000 95.90672 134 ASN C C 1
ATOM 4051 O O . ASN C 1 134 ? -22.65734 -31.04265 61.41737 1.000 99.17098 134 ASN C O 1
ATOM 4056 N N . SER C 1 139 ? -31.39923 -29.19281 65.60135 1.000 89.87027 139 SER C N 1
ATOM 4057 C CA . SER C 1 139 ? -32.85371 -29.21575 65.72923 1.000 91.76210 139 SER C CA 1
ATOM 4058 C C . SER C 1 139 ? -33.54087 -28.94813 64.39565 1.000 89.57559 139 SER C C 1
ATOM 4059 O O . SER C 1 139 ? -33.18138 -28.00645 63.68171 1.000 87.78497 139 SER C O 1
ATOM 4062 N N . ASP C 1 140 ? -34.54238 -29.77602 64.08178 1.000 89.85899 140 ASP C N 1
ATOM 4063 C CA . ASP C 1 140 ? -35.24240 -29.67726 62.80138 1.000 88.32480 140 ASP C CA 1
ATOM 4064 C C . ASP C 1 140 ? -35.83299 -28.28652 62.57926 1.000 86.36775 140 ASP C C 1
ATOM 4065 O O . ASP C 1 140 ? -35.66348 -27.69444 61.50554 1.000 82.93993 140 ASP C O 1
ATOM 4067 N N . GLU C 1 141 ? -36.52306 -27.74405 63.58698 1.000 87.49716 141 GLU C N 1
ATOM 4068 C CA . GLU C 1 141 ? -37.11257 -26.41262 63.45769 1.000 84.11876 141 GLU C CA 1
ATOM 4069 C C . GLU C 1 141 ? -36.06316 -25.37952 63.06540 1.000 81.65647 141 GLU C C 1
ATOM 4070 O O . GLU C 1 141 ? -36.28593 -24.55406 62.17171 1.000 76.54217 141 GLU C O 1
ATOM 4072 N N . VAL C 1 142 ? -34.90755 -25.41616 63.73060 1.000 82.72472 142 VAL C N 1
ATOM 4073 C CA . VAL C 1 142 ? -33.82589 -24.48930 63.41663 1.000 78.50971 142 VAL C CA 1
ATOM 4074 C C . VAL C 1 142 ? -33.35767 -24.67852 61.98053 1.000 76.69880 142 VAL C C 1
ATOM 4075 O O . VAL C 1 142 ? -33.02367 -23.70880 61.28844 1.000 73.37562 142 VAL C O 1
ATOM 4077 N N . ILE C 1 143 ? -33.34268 -25.92765 61.50476 1.000 77.69499 143 ILE C N 1
ATOM 4078 C CA . ILE C 1 143 ? -32.81083 -26.22075 60.17539 1.000 74.67684 143 ILE C CA 1
ATOM 4079 C C . ILE C 1 143 ? -33.58955 -25.47571 59.09697 1.000 69.40297 143 ILE C C 1
ATOM 4080 O O . ILE C 1 143 ? -32.99786 -24.91471 58.16619 1.000 65.75950 143 ILE C O 1
ATOM 4085 N N . GLU C 1 144 ? -34.92080 -25.44418 59.20486 1.000 71.37004 144 GLU C N 1
ATOM 4086 C CA . GLU C 1 144 ? -35.72106 -24.79123 58.17056 1.000 68.61176 144 GLU C CA 1
ATOM 4087 C C . GLU C 1 144 ? -35.48527 -23.28287 58.15109 1.000 65.13378 144 GLU C C 1
ATOM 4088 O O . GLU C 1 144 ? -35.47592 -22.66704 57.07943 1.000 61.94645 144 GLU C O 1
ATOM 4090 N N . ARG C 1 145 ? -35.30517 -22.66714 59.32479 1.000 67.86968 145 ARG C N 1
ATOM 4091 C CA . ARG C 1 145 ? -34.95476 -21.24968 59.36459 1.000 63.89560 145 ARG C CA 1
ATOM 4092 C C . ARG C 1 145 ? -33.57591 -21.00754 58.76397 1.000 60.48116 145 ARG C C 1
ATOM 4093 O O . ARG C 1 145 ? -33.38516 -20.05834 57.99454 1.000 59.59439 145 ARG C O 1
ATOM 4095 N N . ARG C 1 146 ? -32.60843 -21.87117 59.08074 1.000 63.34596 146 ARG C N 1
ATOM 4096 C CA . ARG C 1 146 ? -31.28657 -21.75176 58.47704 1.000 61.02865 146 ARG C CA 1
ATOM 4097 C C . ARG C 1 146 ? -31.36016 -21.94669 56.96891 1.000 59.55611 146 ARG C C 1
ATOM 4098 O O . ARG C 1 146 ? -30.57069 -21.35469 56.22230 1.000 54.41539 146 ARG C O 1
ATOM 4100 N N . MET C 1 147 ? -32.26631 -22.81097 56.50780 1.000 59.37230 147 MET C N 1
ATOM 4101 C CA . MET C 1 147 ? -32.45048 -22.99202 55.07325 1.000 56.91303 147 MET C CA 1
ATOM 4102 C C . MET C 1 147 ? -33.05609 -21.74192 54.44172 1.000 52.20425 147 MET C C 1
ATOM 4103 O O . MET C 1 147 ? -32.63483 -21.31814 53.35954 1.000 49.85125 147 MET C O 1
ATOM 4108 N N . ARG C 1 148 ? -34.05616 -21.14955 55.09602 1.000 51.99781 148 ARG C N 1
ATOM 4109 C CA . ARG C 1 148 ? -34.65977 -19.92400 54.57973 1.000 53.50119 148 ARG C CA 1
ATOM 4110 C C . ARG C 1 148 ? -33.63212 -18.80209 54.49717 1.000 51.93409 148 ARG C C 1
ATOM 4111 O O . ARG C 1 148 ? -33.60888 -18.03410 53.52674 1.000 49.04844 148 ARG C O 1
ATOM 4113 N N . GLU C 1 149 ? -32.77543 -18.69004 55.51270 1.000 51.89231 149 GLU C N 1
ATOM 4114 C CA . GLU C 1 149 ? -31.73309 -17.67366 55.48930 1.000 49.90288 149 GLU C CA 1
ATOM 4115 C C . GLU C 1 149 ? -30.72088 -17.95549 54.38793 1.000 46.75431 149 GLU C C 1
ATOM 4116 O O . GLU C 1 149 ? -30.25343 -17.02857 53.71823 1.000 44.79129 149 GLU C O 1
ATOM 4122 N N . ALA C 1 150 ? -30.35705 -19.22528 54.19342 1.000 48.00249 150 ALA C N 1
ATOM 4123 C CA . ALA C 1 150 ? -29.43133 -19.56701 53.11748 1.000 45.96946 150 ALA C CA 1
ATOM 4124 C C . ALA C 1 150 ? -30.05026 -19.26629 51.75876 1.000 43.18267 150 ALA C C 1
ATOM 4125 O O . ALA C 1 150 ? -29.36654 -18.78498 50.84851 1.000 38.60610 150 ALA C O 1
ATOM 4127 N N . VAL C 1 151 ? -31.35122 -19.53412 51.60765 1.000 43.71311 151 VAL C N 1
ATOM 4128 C CA . VAL C 1 151 ? -32.02484 -19.23532 50.34714 1.000 43.48416 151 VAL C CA 1
ATOM 4129 C C . VAL C 1 151 ? -31.99356 -17.73746 50.07901 1.000 44.66679 151 VAL C C 1
ATOM 4130 O O . VAL C 1 151 ? -31.72770 -17.30286 48.95207 1.000 41.99869 151 VAL C O 1
ATOM 4134 N N . SER C 1 152 ? -32.23152 -16.92423 51.11466 1.000 41.67249 152 SER C N 1
ATOM 4135 C CA . SER C 1 152 ? -32.18829 -15.47613 50.94016 1.000 41.17226 152 SER C CA 1
ATOM 4136 C C . SER C 1 152 ? -30.79807 -15.02211 50.50159 1.000 39.78083 152 SER C C 1
ATOM 4137 O O . SER C 1 152 ? -30.66620 -14.12835 49.65572 1.000 42.79762 152 SER C O 1
ATOM 4140 N N . GLU C 1 153 ? -29.74476 -15.66465 51.01470 1.000 41.15444 153 GLU C N 1
ATOM 4141 C CA . GLU C 1 153 ? -28.40035 -15.27650 50.59697 1.000 38.24126 153 GLU C CA 1
ATOM 4142 C C . GLU C 1 153 ? -28.14029 -15.67799 49.15799 1.000 35.85983 153 GLU C C 1
ATOM 4143 O O . GLU C 1 153 ? -27.48889 -14.93826 48.41113 1.000 34.04401 153 GLU C O 1
ATOM 4149 N N . MET C 1 154 ? -28.61174 -16.86492 48.76194 1.000 37.68823 154 MET C N 1
ATOM 4150 C CA . MET C 1 154 ? -28.35923 -17.34126 47.40386 1.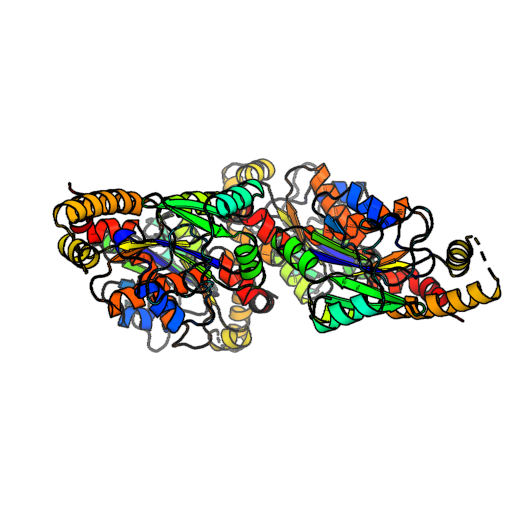000 35.09412 154 MET C CA 1
ATOM 4151 C C . MET C 1 154 ? -29.01073 -16.44714 46.36832 1.000 33.13310 154 MET C C 1
ATOM 4152 O O . MET C 1 154 ? -28.52479 -16.36057 45.23842 1.000 32.86963 154 MET C O 1
ATOM 4157 N N . SER C 1 155 ? -30.10869 -15.77659 46.72680 1.000 34.88819 155 SER C N 1
ATOM 4158 C CA . SER C 1 155 ? -30.77199 -14.91070 45.76354 1.000 35.60867 155 SER C CA 1
ATOM 4159 C C . SER C 1 155 ? -29.83320 -13.82673 45.24749 1.000 37.08291 155 SER C C 1
ATOM 4160 O O . SER C 1 155 ? -30.08542 -13.26571 44.17898 1.000 35.74927 155 SER C O 1
ATOM 4163 N N . HIS C 1 156 ? -28.77493 -13.49820 45.99566 1.000 33.46269 156 HIS C N 1
ATOM 4164 C CA . HIS C 1 156 ? -27.80762 -12.49642 45.56026 1.000 34.66876 156 HIS C CA 1
ATOM 4165 C C . HIS C 1 156 ? -26.78743 -13.02926 44.55539 1.000 34.46826 156 HIS C C 1
ATOM 4166 O O . HIS C 1 156 ? -25.92344 -12.25303 44.13307 1.000 29.83219 156 HIS C O 1
ATOM 4173 N N . TYR C 1 157 ? -26.85907 -14.31447 44.15925 1.000 30.81442 157 TYR C N 1
ATOM 4174 C CA . TYR C 1 157 ? -25.88126 -14.84499 43.20544 1.000 32.12954 157 TYR C CA 1
ATOM 4175 C C . TYR C 1 157 ? -25.81677 -14.00505 41.93778 1.000 30.02042 157 TYR C C 1
ATOM 4176 O O . TYR C 1 157 ? -24.77825 -13.97124 41.26845 1.000 30.82554 157 TYR C O 1
ATOM 4185 N N . VAL C 1 158 ? -26.91426 -13.33239 41.58326 1.000 32.60296 158 VAL C N 1
ATOM 4186 C CA . VAL C 1 158 ? -26.94938 -12.52401 40.36734 1.000 32.68513 158 VAL C CA 1
ATOM 4187 C C . VAL C 1 158 ? -25.99316 -11.34117 40.41816 1.000 34.78357 158 VAL C C 1
ATOM 4188 O O . VAL C 1 158 ? -25.73996 -10.72445 39.37717 1.000 32.71461 158 VAL C O 1
ATOM 4192 N N . GLU C 1 159 ? -25.46122 -11.00216 41.60130 1.000 31.65521 159 GLU C N 1
ATOM 4193 C CA . GLU C 1 159 ? -24.54895 -9.87165 41.74963 1.000 31.61545 159 GLU C CA 1
ATOM 4194 C C . GLU C 1 159 ? -23.09319 -10.22247 41.43932 1.000 32.43086 159 GLU C C 1
ATOM 4195 O O . GLU C 1 159 ? -22.24590 -9.32257 41.43579 1.000 31.56527 159 GLU C O 1
ATOM 4201 N N . TYR C 1 160 ? -22.78362 -11.48385 41.15435 1.000 26.40735 160 TYR C N 1
ATOM 4202 C CA . TYR C 1 160 ? -21.41038 -11.97044 41.07406 1.000 26.14167 160 TYR C CA 1
ATOM 4203 C C . TYR C 1 160 ? -20.97605 -12.17088 39.62145 1.000 28.67663 160 TYR C C 1
ATOM 4204 O O . TYR C 1 160 ? -21.80614 -12.37327 38.73480 1.000 28.46835 160 TYR C O 1
ATOM 4213 N N . ASP C 1 161 ? -19.66412 -12.05369 39.37910 1.000 29.38850 161 ASP C N 1
ATOM 4214 C CA . ASP C 1 161 ? -19.14108 -12.15569 38.00990 1.000 29.77869 161 ASP C CA 1
ATOM 4215 C C . ASP C 1 161 ? -19.20921 -13.57895 37.47267 1.000 27.65231 161 ASP C C 1
ATOM 4216 O O . ASP C 1 161 ? -19.56335 -13.78549 36.30330 1.000 26.30977 161 ASP C O 1
ATOM 4221 N N . HIS C 1 162 ? -18.82301 -14.56267 38.30547 1.000 27.61675 162 HIS C N 1
ATOM 4222 C CA . HIS C 1 162 ? -18.76379 -15.97558 37.96022 1.000 26.90554 162 HIS C CA 1
ATOM 4223 C C . HIS C 1 162 ? -19.48544 -16.80203 39.01601 1.000 29.47522 162 HIS C C 1
ATOM 4224 O O . HIS C 1 162 ? -19.57919 -16.39868 40.18286 1.000 24.11761 162 HIS C O 1
ATOM 4231 N N . LEU C 1 163 ? -19.98325 -17.96985 38.58224 1.000 24.37840 163 LEU C N 1
ATOM 4232 C CA . LEU C 1 163 ? -20.68949 -18.93682 39.42055 1.000 25.36393 163 LEU C CA 1
ATOM 4233 C C . LEU C 1 163 ? -20.05282 -20.30951 39.28455 1.000 26.89163 163 LEU C C 1
ATOM 4234 O O . LEU C 1 163 ? -19.74684 -20.74542 38.16646 1.000 29.12090 163 LEU C O 1
ATOM 4239 N N . VAL C 1 164 ? -19.84097 -20.98512 40.41069 1.000 25.62810 164 VAL C N 1
ATOM 4240 C CA . VAL C 1 164 ? -19.38349 -22.36863 40.41693 1.000 25.66350 164 VAL C CA 1
ATOM 4241 C C . VAL C 1 164 ? -20.44884 -23.20300 41.11769 1.000 30.14183 164 VAL C C 1
ATOM 4242 O O . VAL C 1 164 ? -20.85170 -22.88465 42.24829 1.000 25.63388 164 VAL C O 1
ATOM 4246 N N . ILE C 1 165 ? -20.92262 -24.24218 40.43987 1.000 27.09236 165 ILE C N 1
ATOM 4247 C CA . ILE C 1 165 ? -21.86204 -25.19844 41.02057 1.000 30.49155 165 ILE C CA 1
ATOM 4248 C C . ILE C 1 165 ? -21.04704 -26.32787 41.64169 1.000 32.41165 165 ILE C C 1
ATOM 4249 O O . ILE C 1 165 ? -20.33964 -27.06203 40.93676 1.000 31.77200 165 ILE C O 1
ATOM 4254 N N . ASN C 1 166 ? -21.12832 -26.46672 42.96112 1.000 31.51274 166 ASN C N 1
ATOM 4255 C CA . ASN C 1 166 ? -20.29113 -27.43988 43.65794 1.000 33.47893 166 ASN C CA 1
ATOM 4256 C C . ASN C 1 166 ? -20.99348 -28.79984 43.67123 1.000 35.73823 166 ASN C C 1
ATOM 4257 O O . ASN C 1 166 ? -21.50951 -29.27529 44.68255 1.000 32.24197 166 ASN C O 1
ATOM 4262 N N . ASP C 1 167 ? -20.98132 -29.44326 42.50592 1.000 33.31484 167 ASP C N 1
ATOM 4263 C CA . ASP C 1 167 ? -21.60368 -30.76281 42.37745 1.000 35.80099 167 ASP C CA 1
ATOM 4264 C C . ASP C 1 167 ? -20.63267 -31.91135 42.62251 1.000 37.97375 167 ASP C C 1
ATOM 4265 O O . ASP C 1 167 ? -20.96237 -32.87275 43.32295 1.000 48.94750 167 ASP C O 1
ATOM 4270 N N . ASP C 1 168 ? -19.43751 -31.81217 42.06720 1.000 38.31118 168 ASP C N 1
ATOM 4271 C CA . ASP C 1 168 ? -18.38035 -32.80211 42.18793 1.000 33.70606 168 ASP C CA 1
ATOM 4272 C C . ASP C 1 168 ? -17.18257 -31.97773 42.62334 1.000 34.02251 168 ASP C C 1
ATOM 4273 O O . ASP C 1 168 ? -16.82444 -31.01545 41.93700 1.000 30.21432 168 ASP C O 1
ATOM 4278 N N . PHE C 1 169 ? -16.59178 -32.31849 43.77212 1.000 32.69230 169 PHE C N 1
ATOM 4279 C CA . PHE C 1 169 ? -15.57283 -31.44086 44.35548 1.000 31.10462 169 PHE C CA 1
ATOM 4280 C C . PHE C 1 169 ? -14.41607 -31.22509 43.38778 1.000 31.46946 169 PHE C C 1
ATOM 4281 O O . PHE C 1 169 ? -13.92806 -30.10471 43.23203 1.000 28.48382 169 PHE C O 1
ATOM 4289 N N . ALA C 1 170 ? -13.93823 -32.30070 42.75567 1.000 29.91442 170 ALA C N 1
ATOM 4290 C CA . ALA C 1 170 ? -12.80703 -32.16800 41.84205 1.000 32.41673 170 ALA C CA 1
ATOM 4291 C C . ALA C 1 170 ? -13.14395 -31.23700 40.67749 1.000 29.79241 170 ALA C C 1
ATOM 4292 O O . ALA C 1 170 ? -12.30647 -30.42650 40.26215 1.000 28.39434 170 ALA C O 1
ATOM 4294 N N . HIS C 1 171 ? -14.37649 -31.31100 40.15917 1.000 30.04360 171 HIS C N 1
ATOM 4295 C CA . HIS C 1 171 ? -14.77343 -30.42040 39.06280 1.000 30.65552 171 HIS C CA 1
ATOM 4296 C C . HIS C 1 171 ? -14.89299 -28.97340 39.52568 1.000 30.38444 171 HIS C C 1
ATOM 4297 O O . HIS C 1 171 ? -14.51104 -28.05032 38.79531 1.000 27.73019 171 HIS C O 1
ATOM 4304 N N . ALA C 1 172 ? -15.44373 -28.74709 40.72485 1.000 29.84848 172 ALA C N 1
ATOM 4305 C CA . ALA C 1 172 ? -15.61380 -27.37358 41.20424 1.000 28.99207 172 ALA C CA 1
ATOM 4306 C C . ALA C 1 172 ? -14.27108 -26.71655 41.50340 1.000 28.47202 172 ALA C C 1
ATOM 4307 O O . ALA C 1 172 ? -14.08555 -25.52122 41.23936 1.000 27.47801 172 ALA C O 1
ATOM 4309 N N . LEU C 1 173 ? -13.32477 -27.47828 42.05526 1.000 24.99924 173 LEU C N 1
ATOM 4310 C CA . LEU C 1 173 ? -11.99403 -26.93858 42.31712 1.000 25.57676 173 LEU C CA 1
ATOM 4311 C C . LEU C 1 173 ? -11.32188 -26.49813 41.02509 1.000 29.63816 173 LEU C C 1
ATOM 4312 O O . LEU C 1 173 ? -10.75577 -25.40154 40.94516 1.000 26.09870 173 LEU C O 1
ATOM 4317 N N . ASP C 1 174 ? -11.39641 -27.33781 39.98664 1.000 27.11933 174 ASP C N 1
ATOM 4318 C CA . ASP C 1 174 ? -10.83459 -26.95866 38.70138 1.000 26.67243 174 ASP C CA 1
ATOM 4319 C C . ASP C 1 174 ? -11.55932 -25.76054 38.10442 1.000 28.50994 174 ASP C C 1
ATOM 4320 O O . ASP C 1 174 ? -10.93584 -24.95906 37.39864 1.000 27.42605 174 ASP C O 1
ATOM 4325 N N . ASP C 1 175 ? -12.87313 -25.64403 38.33117 1.000 26.72031 175 ASP C N 1
ATOM 4326 C CA . ASP C 1 175 ? -13.59053 -24.45555 37.87488 1.000 26.64812 175 ASP C CA 1
ATOM 4327 C C . ASP C 1 175 ? -13.04655 -23.19710 38.54518 1.000 27.98339 175 ASP C C 1
ATOM 4328 O O . ASP C 1 175 ? -12.77294 -22.19347 37.87090 1.000 25.78349 175 ASP C O 1
ATOM 4333 N N . LEU C 1 176 ? -12.88852 -23.22723 39.87552 1.000 26.01524 176 LEU C N 1
ATOM 4334 C CA . LEU C 1 176 ? -12.28440 -22.09127 40.57600 1.000 27.10258 176 LEU C CA 1
ATOM 4335 C C . LEU C 1 176 ? -10.90868 -21.76577 40.02572 1.000 28.04402 176 LEU C C 1
ATOM 4336 O O . LEU C 1 176 ? -10.57790 -20.59350 39.81194 1.000 26.73644 176 LEU C O 1
ATOM 4341 N N . LYS C 1 177 ? -10.07419 -22.78722 39.83219 1.000 24.67025 177 LYS C N 1
ATOM 4342 C CA . LYS C 1 177 ? -8.73924 -22.54862 39.29744 1.000 26.40217 177 LYS C CA 1
ATOM 4343 C C . LYS C 1 177 ? -8.80862 -21.86925 37.93136 1.000 26.84132 177 LYS C C 1
ATOM 4344 O O . LYS C 1 177 ? -8.01451 -20.97136 37.64646 1.000 25.04799 177 LYS C O 1
ATOM 4350 N N . ALA C 1 178 ? -9.75735 -22.27622 37.07977 1.000 25.20802 178 ALA C N 1
ATOM 4351 C CA . ALA C 1 178 ? -9.87184 -21.64882 35.75507 1.000 25.99859 178 ALA C CA 1
ATOM 4352 C C . ALA C 1 178 ? -10.23883 -20.16973 35.86691 1.000 26.34288 178 ALA C C 1
ATOM 4353 O O . ALA C 1 178 ? -9.68923 -19.32500 35.14289 1.000 24.75998 178 ALA C O 1
ATOM 4355 N N . ILE C 1 179 ? -11.15774 -19.82897 36.77431 1.000 25.37563 179 ILE C N 1
ATOM 4356 C CA . ILE C 1 179 ? -11.54295 -18.42349 36.94781 1.000 25.26286 179 ILE C CA 1
ATOM 4357 C C . ILE C 1 179 ? -10.34165 -17.58949 37.38806 1.000 26.37388 179 ILE C C 1
ATOM 4358 O O . ILE C 1 179 ? -10.08975 -16.49419 36.85718 1.000 28.75307 179 ILE C O 1
ATOM 4363 N N . PHE C 1 180 ? -9.59330 -18.08505 38.37851 1.000 25.81228 180 PHE C N 1
ATOM 4364 C CA . PHE C 1 180 ? -8.43181 -17.35116 38.86635 1.000 28.11114 180 PHE C CA 1
ATOM 4365 C C . PHE C 1 180 ? -7.37321 -17.21791 37.78416 1.000 27.33486 180 PHE C C 1
ATOM 4366 O O . PHE C 1 180 ? -6.79759 -16.14003 37.60460 1.000 26.44799 180 PHE C O 1
ATOM 4374 N N . ARG C 1 181 ? -7.11021 -18.29566 37.03815 1.000 24.70838 181 ARG C N 1
ATOM 4375 C CA . ARG C 1 181 ? -6.07295 -18.22612 36.00763 1.000 28.48528 181 ARG C CA 1
ATOM 4376 C C . ARG C 1 181 ? -6.47049 -17.27862 34.87481 1.000 28.71788 181 ARG C C 1
ATOM 4377 O O . ARG C 1 181 ? -5.64815 -16.47626 34.40762 1.000 27.25012 181 ARG C O 1
ATOM 4385 N N . ALA C 1 182 ? -7.72181 -17.35044 34.41921 1.000 24.85221 182 ALA C N 1
ATOM 4386 C CA . ALA C 1 182 ? -8.16601 -16.44098 33.36837 1.000 25.57179 182 ALA C CA 1
ATOM 4387 C C . ALA C 1 182 ? -8.11636 -14.97795 33.82331 1.000 26.08857 182 ALA C C 1
ATOM 4388 O O . ALA C 1 182 ? -7.76771 -14.08610 33.03860 1.000 24.67386 182 ALA C O 1
ATOM 4390 N N . ARG C 1 183 ? -8.45888 -14.71534 35.08757 1.000 26.47068 183 ARG C N 1
ATOM 4391 C CA . ARG C 1 183 ? -8.40376 -13.34953 35.61223 1.000 26.00672 183 ARG C CA 1
ATOM 4392 C C . ARG C 1 183 ? -6.99908 -12.77700 35.50698 1.000 26.47130 183 ARG C C 1
ATOM 4393 O O . ARG C 1 183 ? -6.82744 -11.60201 35.16080 1.000 27.36862 183 ARG C O 1
ATOM 4401 N N . GLN C 1 184 ? -5.97872 -13.59025 35.79628 1.000 24.02829 184 GLN C N 1
ATOM 4402 C CA . GLN C 1 184 ? -4.59492 -13.12951 35.70225 1.000 28.01518 184 GLN C CA 1
ATOM 4403 C C . GLN C 1 184 ? -4.11361 -12.98838 34.26175 1.000 30.23338 184 GLN C C 1
ATOM 4404 O O . GLN C 1 184 ? -3.03499 -12.42653 34.04144 1.000 31.13795 184 GLN C O 1
ATOM 4410 N N . LEU C 1 185 ? -4.86483 -13.50700 33.28975 1.000 25.36856 185 LEU C N 1
ATOM 4411 C CA . LEU C 1 185 ? -4.56233 -13.31735 31.87588 1.000 25.96497 185 LEU C CA 1
ATOM 4412 C C . LEU C 1 185 ? -5.25140 -12.09400 31.28357 1.000 25.82545 185 LEU C C 1
ATOM 4413 O O . LEU C 1 185 ? -5.05796 -11.80085 30.09236 1.000 27.03252 185 LEU C O 1
ATOM 4418 N N . ARG C 1 186 ? -6.04913 -11.37184 32.07179 1.000 30.28544 186 ARG C N 1
ATOM 4419 C CA . ARG C 1 186 ? -6.71594 -10.19506 31.53295 1.000 29.94366 186 ARG C CA 1
ATOM 4420 C C . ARG C 1 186 ? -5.71668 -9.09904 31.20403 1.000 30.23997 186 ARG C C 1
ATOM 4421 O O . ARG C 1 186 ? -4.61183 -9.02555 31.75610 1.000 31.21856 186 ARG C O 1
ATOM 4429 N N . GLN C 1 187 ? -6.14368 -8.22933 30.28507 1.000 31.39223 187 GLN C N 1
ATOM 4430 C CA . GLN C 1 187 ? -5.30856 -7.13134 29.81941 1.000 32.48255 187 GLN C CA 1
ATOM 4431 C C . GLN C 1 187 ? -4.66080 -6.38756 30.98185 1.000 31.69214 187 GLN C C 1
ATOM 4432 O O . GLN C 1 187 ? -3.44527 -6.17325 30.97929 1.000 33.97245 187 GLN C O 1
ATOM 4438 N N . ASP C 1 188 ? -5.44571 -6.01836 32.00550 1.000 32.90470 188 ASP C N 1
ATOM 4439 C CA . ASP C 1 188 ? -4.90341 -5.15172 33.05473 1.000 34.84624 188 ASP C CA 1
ATOM 4440 C C . ASP C 1 188 ? -3.78513 -5.84035 33.83503 1.000 38.11972 188 ASP C C 1
ATOM 4441 O O . ASP C 1 188 ? -2.71858 -5.25169 34.05992 1.000 41.36427 188 ASP C O 1
ATOM 4446 N N . ALA C 1 189 ? -4.00378 -7.08991 34.24795 1.000 34.93514 189 ALA C N 1
ATOM 4447 C CA . ALA C 1 189 ? -2.99891 -7.80130 35.03251 1.000 36.06797 189 ALA C CA 1
ATOM 4448 C C . ALA C 1 189 ? -1.75986 -8.12842 34.20655 1.000 38.83548 189 ALA C C 1
ATOM 4449 O O . ALA C 1 189 ? -0.63246 -8.03374 34.70489 1.000 42.53647 189 ALA C O 1
ATOM 4451 N N . GLN C 1 190 ? -1.94939 -8.52671 32.94597 1.000 36.47064 190 GLN C N 1
ATOM 4452 C CA . GLN C 1 190 ? -0.81969 -8.92049 32.10846 1.000 39.39266 190 GLN C CA 1
ATOM 4453 C C . GLN C 1 190 ? 0.04507 -7.72417 31.72257 1.000 43.41112 190 GLN C C 1
ATOM 4454 O O . GLN C 1 190 ? 1.27503 -7.84806 31.62568 1.000 43.84973 190 GLN C O 1
ATOM 4460 N N . GLN C 1 191 ? -0.58040 -6.56802 31.47651 1.000 41.42604 191 GLN C N 1
ATOM 4461 C CA . GLN C 1 191 ? 0.18284 -5.36067 31.16546 1.000 45.99788 191 GLN C CA 1
ATOM 4462 C C . GLN C 1 191 ? 1.18309 -5.04524 32.26958 1.000 47.11111 191 GLN C C 1
ATOM 4463 O O . GLN C 1 191 ? 2.36119 -4.78594 31.99725 1.000 53.79720 191 GLN C O 1
ATOM 4469 N N . GLN C 1 192 ? 0.74091 -5.09995 33.52842 1.000 45.04507 192 GLN C N 1
ATOM 4470 C CA . GLN C 1 192 ? 1.66094 -4.86581 34.63854 1.000 47.43922 192 GLN C CA 1
ATOM 4471 C C . GLN C 1 192 ? 2.64196 -6.02324 34.79580 1.000 49.52955 192 GLN C C 1
ATOM 4472 O O . GLN C 1 192 ? 3.84513 -5.80073 34.96595 1.000 52.64101 192 GLN C O 1
ATOM 4474 N N . ARG C 1 193 ? 2.15120 -7.26544 34.71141 1.000 48.13714 193 ARG C N 1
ATOM 4475 C CA . ARG C 1 193 ? 3.00482 -8.42951 34.94938 1.000 46.30103 193 ARG C CA 1
ATOM 4476 C C . ARG C 1 193 ? 4.13572 -8.51652 33.92920 1.000 47.39903 193 ARG C C 1
ATOM 4477 O O . ARG C 1 193 ? 5.27285 -8.84233 34.28001 1.000 46.88881 193 ARG C O 1
ATOM 4485 N N . HIS C 1 194 ? 3.84657 -8.25433 32.65976 1.000 46.90874 194 HIS C N 1
ATOM 4486 C CA . HIS C 1 194 ? 4.83419 -8.42797 31.60144 1.000 48.66389 194 HIS C CA 1
ATOM 4487 C C . HIS C 1 194 ? 5.27885 -7.09167 31.01747 1.000 47.17424 194 HIS C C 1
ATOM 4488 O O . HIS C 1 194 ? 5.62369 -7.00540 29.83589 1.000 48.07299 194 HIS C O 1
ATOM 4495 N N . ALA C 1 195 ? 5.29915 -6.05032 31.85460 1.000 49.40919 195 ALA C N 1
ATOM 4496 C CA . ALA C 1 195 ? 5.63942 -4.70824 31.38990 1.000 47.54408 195 ALA C CA 1
ATOM 4497 C C . ALA C 1 195 ? 6.98107 -4.69208 30.66625 1.000 51.16400 195 ALA C C 1
ATOM 4498 O O . ALA C 1 195 ? 7.11653 -4.08940 29.59342 1.000 51.88323 195 ALA C O 1
ATOM 4500 N N . GLU C 1 196 ? 7.98966 -5.34939 31.24665 1.000 50.95605 196 GLU C N 1
ATOM 4501 C CA . GLU C 1 196 ? 9.32025 -5.34561 30.64712 1.000 51.32245 196 GLU C CA 1
ATOM 4502 C C . GLU C 1 196 ? 9.33118 -6.09909 29.32101 1.000 51.06644 196 GLU C C 1
ATOM 4503 O O . GLU C 1 196 ? 9.93261 -5.63521 28.34335 1.000 53.15356 196 GLU C O 1
ATOM 4505 N N . LEU C 1 197 ? 8.67477 -7.26194 29.26433 1.000 52.51366 197 LEU C N 1
ATOM 4506 C CA . LEU C 1 197 ? 8.57387 -7.98917 28.00111 1.000 50.76808 197 LEU C CA 1
ATOM 4507 C C . LEU C 1 197 ? 7.91363 -7.13452 26.92657 1.000 47.27858 197 LEU C C 1
ATOM 4508 O O . LEU C 1 197 ? 8.41964 -7.02812 25.80520 1.000 50.00130 197 LEU C O 1
ATOM 4513 N N . LEU C 1 198 ? 6.78159 -6.51213 27.25765 1.000 47.82827 198 LEU C N 1
ATOM 4514 C CA . LEU C 1 198 ? 6.05481 -5.71708 26.27376 1.000 46.23060 198 LEU C CA 1
ATOM 4515 C C . LEU C 1 198 ? 6.92802 -4.60317 25.70989 1.000 51.03130 198 LEU C C 1
ATOM 4516 O O . LEU C 1 198 ? 6.88497 -4.32284 24.50421 1.000 48.68930 198 LEU C O 1
ATOM 4521 N N . GLY C 1 199 ? 7.73541 -3.96138 26.56298 1.000 49.64684 199 GLY C N 1
ATOM 4522 C CA . GLY C 1 199 ? 8.64391 -2.93726 26.06985 1.000 48.39371 199 GLY C CA 1
ATOM 4523 C C . GLY C 1 199 ? 9.63101 -3.47198 25.04946 1.000 50.61176 199 GLY C C 1
ATOM 4524 O O . GLY C 1 199 ? 9.94228 -2.80202 24.06273 1.000 50.04001 199 GLY C O 1
ATOM 4525 N N . ARG C 1 200 ? 10.13903 -4.68818 25.26949 1.000 48.61263 200 ARG C N 1
ATOM 4526 C CA . ARG C 1 200 ? 11.05756 -5.27256 24.29734 1.000 49.04909 200 ARG C CA 1
ATOM 4527 C C . ARG C 1 200 ? 10.33501 -5.61703 23.00089 1.000 49.77634 200 ARG C C 1
ATOM 4528 O O . ARG C 1 200 ? 10.88836 -5.43837 21.90992 1.000 49.98590 200 ARG C O 1
ATOM 4536 N N . LEU C 1 201 ? 9.10025 -6.11859 23.10104 1.000 48.22618 201 LEU C N 1
ATOM 4537 C CA . LEU C 1 201 ? 8.32907 -6.43800 21.90323 1.000 47.90501 201 LEU C CA 1
ATOM 4538 C C . LEU C 1 201 ? 8.02441 -5.19250 21.07900 1.000 48.82127 201 LEU C C 1
ATOM 4539 O O . LEU C 1 201 ? 7.88002 -5.28260 19.85493 1.000 46.51384 201 LEU C O 1
ATOM 4544 N N . LEU C 1 202 ? 7.90594 -4.03162 21.73134 1.000 47.88889 202 LEU C N 1
ATOM 4545 C CA . LEU C 1 202 ? 7.51152 -2.79292 21.06772 1.000 46.07558 202 LEU C CA 1
ATOM 4546 C C . LEU C 1 202 ? 8.67173 -1.93451 20.58501 1.000 53.63776 202 LEU C C 1
ATOM 4547 O O . LEU C 1 202 ? 8.47721 -1.13533 19.66066 1.000 57.34478 202 LEU C O 1
ATOM 4552 N N . ALA C 1 203 ? 9.87160 -2.09162 21.13929 1.000 57.67157 203 ALA C N 1
ATOM 4553 C CA . ALA C 1 203 ? 10.94409 -1.13082 20.84708 1.000 62.26287 203 ALA C CA 1
ATOM 4554 C C . ALA C 1 203 ? 11.53439 -1.32973 19.45451 1.000 65.15040 203 ALA C C 1
ATOM 4555 O O . ALA C 1 203 ? 11.49862 -2.43456 18.91087 1.000 66.64355 203 ALA C O 1
ATOM 4557 N N . SER D 1 2 ? -0.56314 2.06193 43.25228 1.000 80.02930 2 SER D N 1
ATOM 4558 C CA . SER D 1 2 ? 0.12394 2.58180 44.43178 1.000 75.30293 2 SER D CA 1
ATOM 4559 C C . SER D 1 2 ? 0.97648 3.79925 44.05724 1.000 72.64136 2 SER D C 1
ATOM 4560 O O . SER D 1 2 ? 1.24164 4.05019 42.87854 1.000 73.12930 2 SER D O 1
ATOM 4563 N N . GLY D 1 3 ? 1.39342 4.56084 45.07069 1.000 53.60842 3 GLY D N 1
ATOM 4564 C CA . GLY D 1 3 ? 2.08236 5.80770 44.83054 1.000 46.05834 3 GLY D CA 1
ATOM 4565 C C . GLY D 1 3 ? 3.53745 5.68208 44.40792 1.000 45.85268 3 GLY D C 1
ATOM 4566 O O . GLY D 1 3 ? 4.13812 4.60695 44.36990 1.000 44.45919 3 GLY D O 1
ATOM 4567 N N . THR D 1 4 ? 4.10078 6.84489 44.08766 1.000 39.48001 4 THR D N 1
ATOM 4568 C CA . THR D 1 4 ? 5.48172 7.00633 43.65630 1.000 40.69488 4 THR D CA 1
ATOM 4569 C C . THR D 1 4 ? 6.32444 7.48228 44.83647 1.000 36.74368 4 THR D C 1
ATOM 4570 O O . THR D 1 4 ? 5.88305 8.32579 45.62163 1.000 33.15900 4 THR D O 1
ATOM 4574 N N . LEU D 1 5 ? 7.52625 6.92991 44.97941 1.000 34.23728 5 LEU D N 1
ATOM 4575 C CA . LEU D 1 5 ? 8.43893 7.35749 46.03433 1.000 31.92005 5 LEU D CA 1
ATOM 4576 C C . LEU D 1 5 ? 9.52593 8.25452 45.44790 1.000 33.21505 5 LEU D C 1
ATOM 4577 O O . LEU D 1 5 ? 10.14723 7.90715 44.43464 1.000 34.58167 5 LEU D O 1
ATOM 4582 N N . TYR D 1 6 ? 9.72036 9.41918 46.06720 1.000 27.76394 6 TYR D N 1
ATOM 4583 C CA . TYR D 1 6 ? 10.75023 10.38344 45.68876 1.000 28.55017 6 TYR D CA 1
ATOM 4584 C C . TYR D 1 6 ? 11.80772 10.52279 46.77560 1.000 29.35875 6 TYR D C 1
ATOM 4585 O O . TYR D 1 6 ? 11.47410 10.74493 47.94125 1.000 32.53208 6 TYR D O 1
ATOM 4594 N N . ILE D 1 7 ? 13.07309 10.43478 46.39874 1.000 28.77306 7 ILE D N 1
ATOM 4595 C CA . ILE D 1 7 ? 14.17984 10.72150 47.30830 1.000 29.13509 7 ILE D CA 1
ATOM 4596 C C . ILE D 1 7 ? 14.67594 12.12990 47.01073 1.000 27.42397 7 ILE D C 1
ATOM 4597 O O . ILE D 1 7 ? 14.99471 12.44022 45.86595 1.000 26.94535 7 ILE D O 1
ATOM 4602 N N . VAL D 1 8 ? 14.73455 12.98602 48.02558 1.000 27.37735 8 VAL D N 1
ATOM 4603 C CA . VAL D 1 8 ? 15.27017 14.33753 47.86227 1.000 27.60970 8 VAL D CA 1
ATOM 4604 C C . VAL D 1 8 ? 16.43745 14.50605 48.82597 1.000 28.43791 8 VAL D C 1
ATOM 4605 O O . VAL D 1 8 ? 16.27940 14.31202 50.03922 1.000 28.89879 8 VAL D O 1
ATOM 4609 N N . SER D 1 9 ? 17.61080 14.83562 48.29196 1.000 29.47075 9 SER D N 1
ATOM 4610 C CA . SER D 1 9 ? 18.78287 15.03131 49.13004 1.000 29.91619 9 SER D CA 1
ATOM 4611 C C . SER D 1 9 ? 19.33967 16.43367 48.92171 1.000 29.91996 9 SER D C 1
ATOM 4612 O O . SER D 1 9 ? 19.17928 17.03946 47.85629 1.000 29.77107 9 SER D O 1
ATOM 4615 N N . ALA D 1 10 ? 20.01411 16.93585 49.94646 1.000 29.47707 10 ALA D N 1
ATOM 4616 C CA . ALA D 1 10 ? 20.69483 18.22065 49.88415 1.000 33.73671 10 ALA D CA 1
ATOM 4617 C C . ALA D 1 10 ? 21.86347 18.14737 50.84584 1.000 33.04442 10 ALA D C 1
ATOM 4618 O O . ALA D 1 10 ? 21.85603 17.32148 51.76257 1.000 34.78367 10 ALA D O 1
ATOM 4620 N N . PRO D 1 11 ? 22.86346 19.00672 50.69016 1.000 33.02663 11 PRO D N 1
ATOM 4621 C CA . PRO D 1 11 ? 23.97936 18.98423 51.63881 1.000 36.74485 11 PRO D CA 1
ATOM 4622 C C . PRO D 1 11 ? 23.49266 19.20495 53.05959 1.000 37.37369 11 PRO D C 1
ATOM 4623 O O . PRO D 1 11 ? 22.65973 20.07729 53.33008 1.000 37.17302 11 PRO D O 1
ATOM 4627 N N . SER D 1 12 ? 24.01956 18.39645 53.95965 1.000 36.21116 12 SER D N 1
ATOM 4628 C CA . SER D 1 12 ? 23.64198 18.44220 55.35888 1.000 39.01625 12 SER D CA 1
ATOM 4629 C C . SER D 1 12 ? 24.31786 19.62510 56.04912 1.000 40.93263 12 SER D C 1
ATOM 4630 O O . SER D 1 12 ? 25.32588 20.16254 55.57912 1.000 43.53144 12 SER D O 1
ATOM 4633 N N . GLY D 1 13 ? 23.76433 20.01230 57.19159 1.000 42.60908 13 GLY D N 1
ATOM 4634 C CA . GLY D 1 13 ? 24.31792 21.07335 58.02006 1.000 47.72280 13 GLY D CA 1
ATOM 4635 C C . GLY D 1 13 ? 23.44007 22.29657 58.19238 1.000 50.28426 13 GLY D C 1
ATOM 4636 O O . GLY D 1 13 ? 23.69214 23.09265 59.10780 1.000 55.82802 13 GLY D O 1
ATOM 4637 N N . ALA D 1 14 ? 22.45677 22.52067 57.32649 1.000 49.62573 14 ALA D N 1
ATOM 4638 C CA . ALA D 1 14 ? 21.50018 23.60886 57.52676 1.000 57.98496 14 ALA D CA 1
ATOM 4639 C C . ALA D 1 14 ? 20.12551 23.11313 57.96673 1.000 55.31830 14 ALA D C 1
ATOM 4640 O O . ALA D 1 14 ? 19.20067 23.92383 58.09726 1.000 55.51304 14 ALA D O 1
ATOM 4642 N N . GLY D 1 15 ? 19.96131 21.80467 58.16727 1.000 47.85344 15 GLY D N 1
ATOM 4643 C CA . GLY D 1 15 ? 18.66492 21.20222 58.40063 1.000 44.81567 15 GLY D CA 1
ATOM 4644 C C . GLY D 1 15 ? 17.95121 20.84359 57.10857 1.000 44.42844 15 GLY D C 1
ATOM 4645 O O . GLY D 1 15 ? 18.39789 21.15478 56.00060 1.000 44.79554 15 GLY D O 1
ATOM 4646 N N . LYS D 1 16 ? 16.82860 20.13268 57.25928 1.000 40.10576 16 LYS D N 1
ATOM 4647 C CA . LYS D 1 16 ? 15.98043 19.80377 56.11652 1.000 37.60327 16 LYS D CA 1
ATOM 4648 C C . LYS D 1 16 ? 15.45010 21.07255 55.44269 1.000 39.69820 16 LYS D C 1
ATOM 4649 O O . LYS D 1 16 ? 15.37068 22.13919 56.05310 1.000 40.60967 16 LYS D O 1
ATOM 4655 N N . THR D 1 17 ? 15.13099 20.96494 54.15132 1.000 38.78143 17 THR D N 1
ATOM 4656 C CA . THR D 1 17 ? 14.92259 22.16505 53.34027 1.000 41.20157 17 THR D CA 1
ATOM 4657 C C . THR D 1 17 ? 13.51454 22.75363 53.49842 1.000 38.35701 17 THR D C 1
ATOM 4658 O O . THR D 1 17 ? 12.52509 22.03382 53.66220 1.000 45.12028 17 THR D O 1
ATOM 4662 N N . SER D 1 18 ? 13.42972 24.08276 53.40742 1.000 34.30986 18 SER D N 1
ATOM 4663 C CA . SER D 1 18 ? 12.13530 24.73956 53.23899 1.000 38.15985 18 SER D CA 1
ATOM 4664 C C . SER D 1 18 ? 11.49080 24.38739 51.89442 1.000 36.40154 18 SER D C 1
ATOM 4665 O O . SER D 1 18 ? 10.26237 24.43219 51.76480 1.000 34.89079 18 SER D O 1
ATOM 4668 N N . LEU D 1 19 ? 12.30228 24.05612 50.88823 1.000 34.51945 19 LEU D N 1
ATOM 4669 C CA . LEU D 1 19 ? 11.78289 23.75317 49.55279 1.000 35.17945 19 LEU D CA 1
ATOM 4670 C C . LEU D 1 19 ? 10.77401 22.60661 49.57829 1.000 35.48145 19 LEU D C 1
ATOM 4671 O O . LEU D 1 19 ? 9.69791 22.69792 48.97703 1.000 31.83126 19 LEU D O 1
ATOM 4676 N N . VAL D 1 20 ? 11.09703 21.52142 50.28794 1.000 31.43389 20 VAL D N 1
ATOM 4677 C CA . VAL D 1 20 ? 10.20200 20.36560 50.33065 1.000 31.55443 20 VAL D CA 1
ATOM 4678 C C . VAL D 1 20 ? 8.87156 20.71902 50.99089 1.000 33.16558 20 VAL D C 1
ATOM 4679 O O . VAL D 1 20 ? 7.80541 20.32865 50.50290 1.000 34.44060 20 VAL D O 1
ATOM 4683 N N . LYS D 1 21 ? 8.90620 21.46302 52.10701 1.000 35.24711 21 LYS D N 1
ATOM 4684 C CA . LYS D 1 21 ? 7.66339 21.91473 52.73178 1.000 34.21835 21 LYS D CA 1
ATOM 4685 C C . LYS D 1 21 ? 6.81250 22.73564 51.76139 1.000 40.52478 21 LYS D C 1
ATOM 4686 O O . LYS D 1 21 ? 5.59294 22.54614 51.68271 1.000 41.44669 21 LYS D O 1
ATOM 4688 N N . ALA D 1 22 ? 7.43022 23.66047 51.02016 1.000 34.60886 22 ALA D N 1
ATOM 4689 C CA . ALA D 1 22 ? 6.65555 24.44247 50.06123 1.000 40.48556 22 ALA D CA 1
ATOM 4690 C C . ALA D 1 22 ? 6.10787 23.55389 48.94338 1.000 40.03808 22 ALA D C 1
ATOM 4691 O O . ALA D 1 22 ? 4.99977 23.78353 48.44011 1.000 39.55182 22 ALA D O 1
ATOM 4693 N N . LEU D 1 23 ? 6.87757 22.54929 48.52308 1.000 33.53436 23 LEU D N 1
ATOM 4694 C CA . LEU D 1 23 ? 6.37986 21.63658 47.49602 1.000 35.40184 23 LEU D CA 1
ATOM 4695 C C . LEU D 1 23 ? 5.14755 20.88329 47.99335 1.000 39.84150 23 LEU D C 1
ATOM 4696 O O . LEU D 1 23 ? 4.14201 20.78523 47.28287 1.000 40.92707 23 LEU D O 1
ATOM 4701 N N . LEU D 1 24 ? 5.18424 20.40421 49.24075 1.000 38.28424 24 LEU D N 1
ATOM 4702 C CA . LEU D 1 24 ? 4.02659 19.72148 49.81541 1.000 42.16944 24 LEU D CA 1
ATOM 4703 C C . LEU D 1 24 ? 2.79123 20.61078 49.86440 1.000 49.85715 24 LEU D C 1
ATOM 4704 O O . LEU D 1 24 ? 1.66784 20.11160 49.72503 1.000 51.77798 24 LEU D O 1
ATOM 4709 N N . ASP D 1 25 ? 2.96826 21.91625 50.09043 1.000 51.58298 25 ASP D N 1
ATOM 4710 C CA . ASP D 1 25 ? 1.82165 22.82146 50.12768 1.000 55.83125 25 ASP D CA 1
ATOM 4711 C C . ASP D 1 25 ? 1.09397 22.88128 48.79301 1.000 59.48453 25 ASP D C 1
ATOM 4712 O O . ASP D 1 25 ? -0.12509 23.08409 48.76119 1.000 63.93466 25 ASP D O 1
ATOM 4717 N N . ALA D 1 26 ? 1.82331 22.74930 47.68818 1.000 54.18950 26 ALA D N 1
ATOM 4718 C CA . ALA D 1 26 ? 1.26655 22.84339 46.34787 1.000 51.85297 26 ALA D CA 1
ATOM 4719 C C . ALA D 1 26 ? 0.91073 21.49176 45.73435 1.000 58.17287 26 ALA D C 1
ATOM 4720 O O . ALA D 1 26 ? 0.38610 21.45907 44.61711 1.000 63.39500 26 ALA D O 1
ATOM 4722 N N . ALA D 1 27 ? 1.16140 20.38103 46.42911 1.000 52.62693 27 ALA D N 1
ATOM 4723 C CA . ALA D 1 27 ? 0.97130 19.03788 45.87275 1.000 54.93927 27 ALA D CA 1
ATOM 4724 C C . ALA D 1 27 ? 0.22053 18.15256 46.85875 1.000 52.46746 27 ALA D C 1
ATOM 4725 O O . ALA D 1 27 ? 0.82991 17.50616 47.72090 1.000 51.04854 27 ALA D O 1
ATOM 4727 N N . PRO D 1 28 ? -1.11546 18.14555 46.80167 1.000 54.32262 28 PRO D N 1
ATOM 4728 C CA . PRO D 1 28 ? -1.89342 17.45079 47.84285 1.000 54.39204 28 PRO D CA 1
ATOM 4729 C C . PRO D 1 28 ? -1.80728 15.93597 47.78265 1.000 49.25254 28 PRO D C 1
ATOM 4730 O O . PRO D 1 28 ? -2.16452 15.28081 48.76490 1.000 51.17373 28 PRO D O 1
ATOM 4734 N N . GLU D 1 29 ? -1.36625 15.35407 46.67180 1.000 49.65008 29 GLU D N 1
ATOM 4735 C CA . GLU D 1 29 ? -1.17862 13.91060 46.61488 1.000 53.15798 29 GLU D CA 1
ATOM 4736 C C . GLU D 1 29 ? 0.13511 13.44933 47.23387 1.000 50.38809 29 GLU D C 1
ATOM 4737 O O . GLU D 1 29 ? 0.36111 12.23273 47.30693 1.000 46.52771 29 GLU D O 1
ATOM 4739 N N . VAL D 1 30 ? 1.03759 14.37495 47.58018 1.000 44.76001 30 VAL D N 1
ATOM 4740 C CA . VAL D 1 30 ? 2.35610 14.03837 48.11685 1.000 42.06001 30 VAL D CA 1
ATOM 4741 C C . VAL D 1 30 ? 2.39146 14.19873 49.64048 1.000 40.02254 30 VAL D C 1
ATOM 4742 O O . VAL D 1 30 ? 1.87436 15.18051 50.18041 1.000 36.08012 30 VAL D O 1
ATOM 4746 N N . ARG D 1 31 ? 2.95745 13.21118 50.33004 1.000 31.59062 31 ARG D N 1
ATOM 4747 C CA . ARG D 1 31 ? 3.22313 13.23590 51.76255 1.000 35.60742 31 ARG D CA 1
ATOM 4748 C C . ARG D 1 31 ? 4.73101 13.24255 51.97281 1.000 33.65666 31 ARG D C 1
ATOM 4749 O O . ARG D 1 31 ? 5.49767 12.93514 51.05872 1.000 34.32216 31 ARG D O 1
ATOM 4757 N N . VAL D 1 32 ? 5.16896 13.56914 53.18507 1.000 36.51165 32 VAL D N 1
ATOM 4758 C CA . VAL D 1 32 ? 6.59005 13.51750 53.50191 1.000 34.12974 32 VAL D CA 1
ATOM 4759 C C . VAL D 1 32 ? 6.76392 12.59914 54.69637 1.000 31.08467 32 VAL D C 1
ATOM 4760 O O . VAL D 1 32 ? 5.89483 12.53077 55.56962 1.000 35.54808 32 VAL D O 1
ATOM 4764 N N . SER D 1 33 ? 7.82336 11.80111 54.66070 1.000 30.94646 33 SER D N 1
ATOM 4765 C CA . SER D 1 33 ? 8.15692 10.93441 55.77752 1.000 29.55997 33 SER D CA 1
ATOM 4766 C C . SER D 1 33 ? 8.77077 11.75076 56.90846 1.000 29.82594 33 SER D C 1
ATOM 4767 O O . SER D 1 33 ? 9.66699 12.56932 56.67642 1.000 28.29167 33 SER D O 1
ATOM 4770 N N . VAL D 1 34 ? 8.30002 11.51233 58.12787 1.000 26.90758 34 VAL D N 1
ATOM 4771 C CA . VAL D 1 34 ? 8.92185 12.06552 59.32772 1.000 29.27219 34 VAL D CA 1
ATOM 4772 C C . VAL D 1 34 ? 9.97098 11.05851 59.78896 1.000 28.73483 34 VAL D C 1
ATOM 4773 O O . VAL D 1 34 ? 9.63869 9.93449 60.16860 1.000 29.90888 34 VAL D O 1
ATOM 4777 N N . SER D 1 35 ? 11.23731 11.44394 59.71340 1.000 29.38913 35 SER D N 1
ATOM 4778 C CA . SER D 1 35 ? 12.34104 10.57481 60.08861 1.000 31.96223 35 SER D CA 1
ATOM 4779 C C . SER D 1 35 ? 12.46597 10.45981 61.60224 1.000 29.39646 35 SER D C 1
ATOM 4780 O O . SER D 1 35 ? 11.98198 11.30270 62.35653 1.000 30.38140 35 SER D O 1
ATOM 4783 N N . HIS D 1 36 ? 13.10542 9.37363 62.03687 1.000 28.69986 36 HIS D N 1
ATOM 4784 C CA . HIS D 1 36 ? 13.61154 9.24623 63.39584 1.000 29.54652 36 HIS D CA 1
ATOM 4785 C C . HIS D 1 36 ? 15.03854 9.76874 63.46403 1.000 30.19059 36 HIS D C 1
ATOM 4786 O O . HIS D 1 36 ? 15.82008 9.61011 62.51896 1.000 27.88449 36 HIS D O 1
ATOM 4793 N N . THR D 1 37 ? 15.37610 10.40403 64.58400 1.000 29.98332 37 THR D N 1
ATOM 4794 C CA . THR D 1 37 ? 16.75371 10.78772 64.82412 1.000 28.04758 37 THR D CA 1
ATOM 4795 C C . THR D 1 37 ? 17.06819 10.60680 66.29790 1.000 31.86439 37 THR D C 1
ATOM 4796 O O . THR D 1 37 ? 16.18002 10.65747 67.14834 1.000 33.05156 37 THR D O 1
ATOM 4800 N N . THR D 1 38 ? 18.34693 10.39892 66.58598 1.000 30.78423 38 THR D N 1
ATOM 4801 C CA . THR D 1 38 ? 18.83085 10.32380 67.95112 1.000 31.55442 38 THR D CA 1
ATOM 4802 C C . THR D 1 38 ? 19.46272 11.62812 68.40753 1.000 31.96079 38 THR D C 1
ATOM 4803 O O . THR D 1 38 ? 19.85455 11.73877 69.57119 1.000 33.56777 38 THR D O 1
ATOM 4807 N N . ARG D 1 39 ? 19.58511 12.62286 67.53091 1.000 31.43262 39 ARG D N 1
ATOM 4808 C CA . ARG D 1 39 ? 20.08988 13.89599 68.02773 1.000 36.51122 39 ARG D CA 1
ATOM 4809 C C . ARG D 1 39 ? 19.03176 14.57839 68.88998 1.000 35.03681 39 ARG D C 1
ATOM 4810 O O . ARG D 1 39 ? 17.82934 14.33162 68.75578 1.000 34.61184 39 ARG D O 1
ATOM 4818 N N . GLY D 1 40 ? 19.49116 15.42157 69.80556 1.000 38.49050 40 GLY D N 1
ATOM 4819 C CA . GLY D 1 40 ? 18.57400 16.16046 70.64452 1.000 40.44121 40 GLY D CA 1
ATOM 4820 C C . GLY D 1 40 ? 17.83740 17.23171 69.85942 1.000 44.84942 40 GLY D C 1
ATOM 4821 O O . GLY D 1 40 ? 18.30091 17.71441 68.82428 1.000 39.73115 40 GLY D O 1
ATOM 4822 N N . MET D 1 41 ? 16.65901 17.59359 70.36259 1.000 40.89990 41 MET D N 1
ATOM 4823 C CA . MET D 1 41 ? 15.84568 18.62044 69.73037 1.000 46.87018 41 MET D CA 1
ATOM 4824 C C . MET D 1 41 ? 16.52369 19.98016 69.81649 1.000 48.89043 41 MET D C 1
ATOM 4825 O O . MET D 1 41 ? 17.25117 20.27848 70.76873 1.000 47.86498 41 MET D O 1
ATOM 4830 N N . ARG D 1 42 ? 16.29073 20.79948 68.79729 1.000 48.44354 42 ARG D N 1
ATOM 4831 C CA . ARG D 1 42 ? 16.73820 22.18488 68.75108 1.000 47.40885 42 ARG D CA 1
ATOM 4832 C C . ARG D 1 42 ? 15.56352 23.12896 68.97556 1.000 49.56441 42 ARG D C 1
ATOM 4833 O O . ARG D 1 42 ? 14.40215 22.72687 68.84764 1.000 46.13590 42 ARG D O 1
ATOM 4841 N N . PRO D 1 43 ? 15.82187 24.38787 69.35134 1.000 52.42700 43 PRO D N 1
ATOM 4842 C CA . PRO D 1 43 ? 14.71200 25.32584 69.56947 1.000 51.52509 43 PRO D CA 1
ATOM 4843 C C . PRO D 1 43 ? 13.87111 25.49057 68.30939 1.000 50.52773 43 PRO D C 1
ATOM 4844 O O . PRO D 1 43 ? 14.38904 25.54066 67.19307 1.000 50.89085 43 PRO D O 1
ATOM 4848 N N . GLY D 1 44 ? 12.55621 25.51251 68.50365 1.000 50.12213 44 GLY D N 1
ATOM 4849 C CA . GLY D 1 44 ? 11.58583 25.63516 67.44151 1.000 49.48751 44 GLY D CA 1
ATOM 4850 C C . GLY D 1 44 ? 11.22205 24.34228 66.75262 1.000 47.24210 44 GLY D C 1
ATOM 4851 O O . GLY D 1 44 ? 10.38526 24.35916 65.84508 1.000 55.23919 44 GLY D O 1
ATOM 4852 N N . GLU D 1 45 ? 11.77419 23.21785 67.17923 1.000 48.99439 45 GLU D N 1
ATOM 4853 C CA . GLU D 1 45 ? 11.45601 21.93429 66.57697 1.000 45.71281 45 GLU D CA 1
ATOM 4854 C C . GLU D 1 45 ? 10.37439 21.25770 67.39997 1.000 48.28623 45 GLU D C 1
ATOM 4855 O O . GLU D 1 45 ? 10.25796 21.48660 68.60786 1.000 45.88727 45 GLU D O 1
ATOM 4861 N N . VAL D 1 46 ? 9.55633 20.45029 66.72653 1.000 42.84819 46 VAL D N 1
ATOM 4862 C CA . VAL D 1 46 ? 8.40654 19.80858 67.35556 1.000 45.57691 46 VAL D CA 1
ATOM 4863 C C . VAL D 1 46 ? 8.47263 18.31051 67.10090 1.000 43.97915 46 VAL D C 1
ATOM 4864 O O . VAL D 1 46 ? 8.59334 17.87174 65.94713 1.000 39.02938 46 VAL D O 1
ATOM 4868 N N . ASP D 1 47 ? 8.43357 17.53473 68.18386 1.000 42.07111 47 ASP D N 1
ATOM 4869 C CA . ASP D 1 47 ? 8.44180 16.08265 68.08538 1.000 41.16221 47 ASP D CA 1
ATOM 4870 C C . ASP D 1 47 ? 7.21429 15.61614 67.31337 1.000 41.34833 47 ASP D C 1
ATOM 4871 O O . ASP D 1 47 ? 6.08845 16.04085 67.58987 1.000 41.48631 47 ASP D O 1
ATOM 4876 N N . GLY D 1 48 ? 7.43775 14.75491 66.33168 1.000 40.04884 48 GLY D N 1
ATOM 4877 C CA . GLY D 1 48 ? 6.39159 14.32944 65.43677 1.000 39.17978 48 GLY D CA 1
ATOM 4878 C C . GLY D 1 48 ? 6.27434 15.16846 64.18573 1.000 41.16115 48 GLY D C 1
ATOM 4879 O O . GLY D 1 48 ? 5.56536 14.76477 63.25493 1.000 43.78677 48 GLY D O 1
ATOM 4880 N N . VAL D 1 49 ? 6.94635 16.32253 64.12403 1.000 41.25182 49 VAL D N 1
ATOM 4881 C CA . VAL D 1 49 ? 6.90668 17.14464 62.91645 1.000 38.81491 49 VAL D CA 1
ATOM 4882 C C . VAL D 1 49 ? 8.27678 17.15030 62.24691 1.000 37.27379 49 VAL D C 1
ATOM 4883 O O . VAL D 1 49 ? 8.43628 16.62588 61.14109 1.000 37.88774 49 VAL D O 1
ATOM 4887 N N . ASN D 1 50 ? 9.28313 17.73141 62.90817 1.000 39.93370 50 ASN D N 1
ATOM 4888 C CA . ASN D 1 50 ? 10.61546 17.75567 62.30678 1.000 36.03685 50 ASN D CA 1
ATOM 4889 C C . ASN D 1 50 ? 11.22091 16.36385 62.26441 1.000 34.27111 50 ASN D C 1
ATOM 4890 O O . ASN D 1 50 ? 11.83045 15.98402 61.26057 1.000 31.56943 50 ASN D O 1
ATOM 4895 N N . TYR D 1 51 ? 11.08370 15.61514 63.36185 1.000 32.48336 51 TYR D N 1
ATOM 4896 C CA . TYR D 1 51 ? 11.57137 14.25552 63.52944 1.000 33.00788 51 TYR D CA 1
ATOM 4897 C C . TYR D 1 51 ? 10.73900 13.57720 64.60885 1.000 35.32612 51 TYR D C 1
ATOM 4898 O O . TYR D 1 51 ? 10.08661 14.23501 65.42980 1.000 35.29912 51 TYR D O 1
ATOM 4907 N N . HIS D 1 52 ? 10.81420 12.25134 64.62559 1.000 33.29149 52 HIS D N 1
ATOM 4908 C CA . HIS D 1 52 ? 10.52329 11.47407 65.82596 1.000 34.97918 52 HIS D CA 1
ATOM 4909 C C . HIS D 1 52 ? 11.84228 11.38406 66.57608 1.000 33.76586 52 HIS D C 1
ATOM 4910 O O . HIS D 1 52 ? 12.74733 10.64625 66.17596 1.000 35.32904 52 HIS D O 1
ATOM 4917 N N . PHE D 1 53 ? 11.97326 12.17378 67.63640 1.000 34.15784 53 PHE D N 1
ATOM 4918 C CA . PHE D 1 53 ? 13.19248 12.20449 68.43453 1.000 33.95951 53 PHE D CA 1
ATOM 4919 C C . PHE D 1 53 ? 13.22035 11.02373 69.39996 1.000 38.21392 53 PHE D C 1
ATOM 4920 O O . PHE D 1 53 ? 12.28652 10.83132 70.18346 1.000 39.49457 53 PHE D O 1
ATOM 4928 N N . THR D 1 54 ? 14.29810 10.24305 69.36370 1.000 36.90582 54 THR D N 1
ATOM 4929 C CA . THR D 1 54 ? 14.39053 9.03525 70.17720 1.000 36.86669 54 THR D CA 1
ATOM 4930 C C . THR D 1 54 ? 15.81031 8.91116 70.71257 1.000 36.50936 54 THR D C 1
ATOM 4931 O O . THR D 1 54 ? 16.68191 9.72776 70.40917 1.000 39.24075 54 THR D O 1
ATOM 4935 N N . SER D 1 55 ? 16.03857 7.89258 71.53325 1.000 34.31422 55 SER D N 1
ATOM 4936 C CA . SER D 1 55 ? 17.35396 7.61332 72.08290 1.000 36.21590 55 SER D CA 1
ATOM 4937 C C . SER D 1 55 ? 18.12426 6.67258 71.16174 1.000 37.03265 55 SER D C 1
ATOM 4938 O O . SER D 1 55 ? 17.54963 5.99185 70.31154 1.000 34.87876 55 SER D O 1
ATOM 4941 N N . ARG D 1 56 ? 19.44782 6.64187 71.33062 1.000 35.03752 56 ARG D N 1
ATOM 4942 C CA . ARG D 1 56 ? 20.22930 5.69159 70.54609 1.000 37.56343 56 ARG D CA 1
ATOM 4943 C C . ARG D 1 56 ? 19.82284 4.26289 70.87670 1.000 38.88171 56 ARG D C 1
ATOM 4944 O O . ARG D 1 56 ? 19.73041 3.41587 69.98166 1.000 38.33195 56 ARG D O 1
ATOM 4952 N N . GLU D 1 57 ? 19.54976 3.98718 72.15601 1.000 39.22371 57 GLU D N 1
ATOM 4953 C CA . GLU D 1 57 ? 19.16109 2.63876 72.55351 1.000 40.98806 57 GLU D CA 1
ATOM 4954 C C . GLU D 1 57 ? 17.86602 2.22506 71.86293 1.000 41.01611 57 GLU D C 1
ATOM 4955 O O . GLU D 1 57 ? 17.78964 1.15035 71.26276 1.000 38.19051 57 GLU D O 1
ATOM 4961 N N . GLU D 1 58 ? 16.86769 3.11054 71.85143 1.000 37.94338 58 GLU D N 1
ATOM 4962 C CA . GLU D 1 58 ? 15.61141 2.77085 71.19781 1.000 40.14900 58 GLU D CA 1
ATOM 4963 C C . GLU D 1 58 ? 15.76849 2.70598 69.68358 1.000 40.65217 58 GLU D C 1
ATOM 4964 O O . GLU D 1 58 ? 15.11768 1.87538 69.03030 1.000 41.28131 58 GLU D O 1
ATOM 4970 N N . PHE D 1 59 ? 16.62542 3.55796 69.10874 1.000 36.99156 59 PHE D N 1
ATOM 4971 C CA . PHE D 1 59 ? 16.89503 3.47653 67.67356 1.000 37.85150 59 PHE D CA 1
ATOM 4972 C C . PHE D 1 59 ? 17.46978 2.10993 67.30773 1.000 37.00319 59 PHE D C 1
ATOM 4973 O O . PHE D 1 59 ? 17.03238 1.48211 66.33892 1.000 36.58740 59 PHE D O 1
ATOM 4981 N N . LEU D 1 60 ? 18.44738 1.62937 68.08671 1.000 35.42804 60 LEU D N 1
ATOM 4982 C CA . LEU D 1 60 ? 19.06323 0.33519 67.80192 1.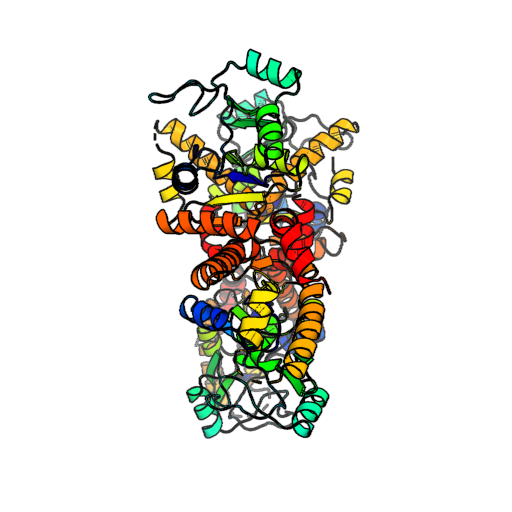000 38.21958 60 LEU D CA 1
ATOM 4983 C C . LEU D 1 60 ? 18.07146 -0.80442 67.98690 1.000 41.22730 60 LEU D C 1
ATOM 4984 O O . LEU D 1 60 ? 18.12073 -1.79749 67.25239 1.000 41.78707 60 LEU D O 1
ATOM 4989 N N . ALA D 1 61 ? 17.18193 -0.69647 68.97684 1.000 39.57296 61 ALA D N 1
ATOM 4990 C CA . ALA D 1 61 ? 16.14226 -1.71259 69.13881 1.000 43.07392 61 ALA D CA 1
ATOM 4991 C C . ALA D 1 61 ? 15.20614 -1.74657 67.92988 1.000 40.68638 61 ALA D C 1
ATOM 4992 O O . ALA D 1 61 ? 14.79793 -2.82381 67.48141 1.000 39.30819 61 ALA D O 1
ATOM 4994 N N . MET D 1 62 ? 14.85069 -0.57454 67.39580 1.000 40.11740 62 MET D N 1
ATOM 4995 C CA . MET D 1 62 ? 14.03652 -0.51860 66.18141 1.000 41.47232 62 MET D CA 1
ATOM 4996 C C . MET D 1 62 ? 14.73990 -1.17617 65.00395 1.000 39.41293 62 MET D C 1
ATOM 4997 O O . MET D 1 62 ? 14.10588 -1.87082 64.20162 1.000 39.15117 62 MET D O 1
ATOM 5002 N N . LEU D 1 63 ? 16.04608 -0.94386 64.86738 1.000 40.94245 63 LEU D N 1
ATOM 5003 C CA . LEU D 1 63 ? 16.81871 -1.64165 63.84600 1.000 41.13824 63 LEU D CA 1
ATOM 5004 C C . LEU D 1 63 ? 16.71426 -3.15138 64.01503 1.000 42.08759 63 LEU D C 1
ATOM 5005 O O . LEU D 1 63 ? 16.49686 -3.88164 63.04184 1.000 43.17830 63 LEU D O 1
ATOM 5010 N N . GLU D 1 64 ? 16.85094 -3.64053 65.25097 1.000 40.67363 64 GLU D N 1
ATOM 5011 C CA . GLU D 1 64 ? 16.74672 -5.07899 65.46351 1.000 43.57123 64 GLU D CA 1
ATOM 5012 C C . GLU D 1 64 ? 15.36427 -5.59726 65.10354 1.000 44.51647 64 GLU D C 1
ATOM 5013 O O . GLU D 1 64 ? 15.23142 -6.73466 64.64245 1.000 49.06313 64 GLU D O 1
ATOM 5019 N N . ARG D 1 65 ? 14.32822 -4.78905 65.29344 1.000 41.39536 65 ARG D N 1
ATOM 5020 C CA . ARG D 1 65 ? 12.98542 -5.21664 64.92216 1.000 44.71254 65 ARG D CA 1
ATOM 5021 C C . ARG D 1 65 ? 12.69865 -4.97632 63.44071 1.000 43.84748 65 ARG D C 1
ATOM 5022 O O . ARG D 1 65 ? 11.54501 -5.09579 63.00901 1.000 45.34236 65 ARG D O 1
ATOM 5030 N N . ASN D 1 66 ? 13.73118 -4.61620 62.67184 1.000 43.01235 66 ASN D N 1
ATOM 5031 C CA . ASN D 1 66 ? 13.63310 -4.42252 61.22041 1.000 42.82131 66 ASN D CA 1
ATOM 5032 C C . ASN D 1 66 ? 12.62696 -3.33034 60.87971 1.000 40.07902 66 ASN D C 1
ATOM 5033 O O . ASN D 1 66 ? 11.93641 -3.39642 59.86487 1.000 40.26445 66 ASN D O 1
ATOM 5038 N N . GLU D 1 67 ? 12.53860 -2.30107 61.71826 1.000 38.28559 67 GLU D N 1
ATOM 5039 C CA . GLU D 1 67 ? 11.52124 -1.28233 61.51854 1.000 37.76295 67 GLU D CA 1
ATOM 5040 C C . GLU D 1 67 ? 11.96622 -0.15557 60.59712 1.000 35.40349 67 GLU D C 1
ATOM 5041 O O . GLU D 1 67 ? 11.13115 0.67522 60.22882 1.000 37.85808 67 GLU D O 1
ATOM 5047 N N . PHE D 1 68 ? 13.23679 -0.10951 60.19661 1.000 34.61859 68 PHE D N 1
ATOM 5048 C CA . PHE D 1 68 ? 13.73639 0.95673 59.33448 1.000 32.40740 68 PHE D CA 1
ATOM 5049 C C . PHE D 1 68 ? 13.86800 0.46775 57.89825 1.000 37.12100 68 PHE D C 1
ATOM 5050 O O . PHE D 1 68 ? 14.47806 -0.57936 57.63864 1.000 31.34584 68 PHE D O 1
ATOM 5058 N N . LEU D 1 69 ? 13.28674 1.23699 56.97322 1.000 35.72380 69 LEU D N 1
ATOM 5059 C CA . LEU D 1 69 ? 13.52754 1.04252 55.54570 1.000 32.75533 69 LEU D CA 1
ATOM 5060 C C . LEU D 1 69 ? 14.97754 1.35034 55.19567 1.000 33.85480 69 LEU D C 1
ATOM 5061 O O . LEU D 1 69 ? 15.58584 0.67909 54.35140 1.000 33.06835 69 LEU D O 1
ATOM 5066 N N . GLU D 1 70 ? 15.53357 2.37830 55.82878 1.000 28.17804 70 GLU D N 1
ATOM 5067 C CA . GLU D 1 70 ? 16.91936 2.77757 55.66554 1.000 30.00850 70 GLU D CA 1
ATOM 5068 C C . GLU D 1 70 ? 17.33332 3.49558 56.94068 1.000 30.81532 70 GLU D C 1
ATOM 5069 O O . GLU D 1 70 ? 16.49652 4.04921 57.65643 1.000 28.86665 70 GLU D O 1
ATOM 5075 N N . HIS D 1 71 ? 18.63774 3.50732 57.20274 1.000 29.93641 71 HIS D N 1
ATOM 5076 C CA . HIS D 1 71 ? 19.17564 4.27953 58.31100 1.000 29.01020 71 HIS D CA 1
ATOM 5077 C C . HIS D 1 71 ? 20.59722 4.69635 57.96536 1.000 31.55323 71 HIS D C 1
ATOM 5078 O O . HIS D 1 71 ? 21.25996 4.07839 57.12692 1.000 30.98682 71 HIS D O 1
ATOM 5085 N N . ALA D 1 72 ? 21.06650 5.75645 58.62026 1.000 27.32550 72 ALA D N 1
ATOM 5086 C CA . ALA D 1 72 ? 22.41615 6.23411 58.36393 1.000 28.20384 72 ALA D CA 1
ATOM 5087 C C . ALA D 1 72 ? 22.88733 7.05746 59.54509 1.000 29.12924 72 ALA D C 1
ATOM 5088 O O . ALA D 1 72 ? 22.08234 7.60588 60.29705 1.000 31.19367 72 ALA D O 1
ATOM 5090 N N . GLU D 1 73 ? 24.21021 7.13019 59.68752 1.000 32.65585 73 GLU D N 1
ATOM 5091 C CA . GLU D 1 73 ? 24.88539 8.01398 60.62888 1.000 30.44279 73 GLU D CA 1
ATOM 5092 C C . GLU D 1 73 ? 25.30230 9.28770 59.90319 1.000 33.63695 73 GLU D C 1
ATOM 5093 O O . GLU D 1 73 ? 25.96233 9.22470 58.86043 1.000 36.09071 73 GLU D O 1
ATOM 5099 N N . VAL D 1 74 ? 24.90708 10.43498 60.44540 1.000 30.78318 74 VAL D N 1
ATOM 5100 C CA . VAL D 1 74 ? 25.23665 11.74348 59.89209 1.000 30.99363 74 VAL D CA 1
ATOM 5101 C C . VAL D 1 74 ? 25.70277 12.62131 61.05104 1.000 32.60722 74 VAL D C 1
ATOM 5102 O O . VAL D 1 74 ? 24.94213 12.83443 61.99995 1.000 31.12174 74 VAL D O 1
ATOM 5106 N N . PHE D 1 75 ? 26.94936 13.10186 60.98728 1.000 29.92938 75 PHE D N 1
ATOM 5107 C CA . PHE D 1 75 ? 27.57390 13.86821 62.07505 1.000 36.68093 75 PHE D CA 1
ATOM 5108 C C . PHE D 1 75 ? 27.52208 13.09875 63.39425 1.000 36.55991 75 PHE D C 1
ATOM 5109 O O . PHE D 1 75 ? 27.37300 13.68376 64.47193 1.000 36.34560 75 PHE D O 1
ATOM 5117 N N . GLY D 1 76 ? 27.65480 11.77245 63.31667 1.000 34.38801 76 GLY D N 1
ATOM 5118 C CA . GLY D 1 76 ? 27.68251 10.93878 64.50461 1.000 35.78225 76 GLY D CA 1
ATOM 5119 C C . GLY D 1 76 ? 26.32767 10.55311 65.06512 1.000 38.28653 76 GLY D C 1
ATOM 5120 O O . GLY D 1 76 ? 26.25649 9.60671 65.86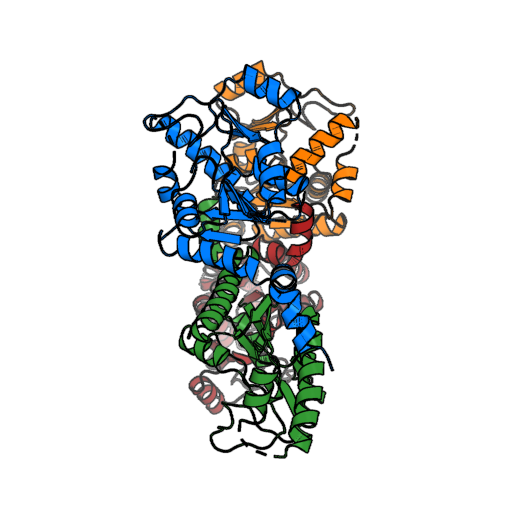989 1.000 38.72903 76 GLY D O 1
ATOM 5121 N N . ASN D 1 77 ? 25.24283 11.19609 64.62959 1.000 33.42135 77 ASN D N 1
ATOM 5122 C CA . ASN D 1 77 ? 23.90845 10.83564 65.08694 1.000 30.96741 77 ASN D CA 1
ATOM 5123 C C . ASN D 1 77 ? 23.22522 9.93715 64.05977 1.000 31.12384 77 ASN D C 1
ATOM 5124 O O . ASN D 1 77 ? 23.59510 9.90870 62.88622 1.000 27.78751 77 ASN D O 1
ATOM 5129 N N . LEU D 1 78 ? 22.26191 9.15242 64.53864 1.000 28.66256 78 LEU D N 1
ATOM 5130 C CA . LEU D 1 78 ? 21.53863 8.19360 63.71267 1.000 30.20431 78 LEU D CA 1
ATOM 5131 C C . LEU D 1 78 ? 20.22918 8.80405 63.21618 1.000 29.97328 78 LEU D C 1
ATOM 5132 O O . LEU D 1 78 ? 19.55467 9.54771 63.94089 1.000 30.15902 78 LEU D O 1
ATOM 5137 N N . TYR D 1 79 ? 19.91784 8.52523 61.95713 1.000 25.54544 79 TYR D N 1
ATOM 5138 C CA . TYR D 1 79 ? 18.69873 8.94218 61.28307 1.000 25.94084 79 TYR D CA 1
ATOM 5139 C C . TYR D 1 79 ? 18.13517 7.75555 60.51000 1.000 28.07084 79 TYR D C 1
ATOM 5140 O O . TYR D 1 79 ? 18.88522 6.96066 59.93924 1.000 27.50175 79 TYR D O 1
ATOM 5149 N N . GLY D 1 80 ? 16.81647 7.66253 60.43221 1.000 27.06689 80 GLY D N 1
ATOM 5150 C CA . GLY D 1 80 ? 16.26237 6.59811 59.62262 1.000 28.24568 80 GLY D CA 1
ATOM 5151 C C . GLY D 1 80 ? 14.82686 6.85275 59.23634 1.000 30.95497 80 GLY D C 1
ATOM 5152 O O . GLY D 1 80 ? 14.13055 7.67306 59.84343 1.000 30.82215 80 GLY D O 1
ATOM 5153 N N . THR D 1 81 ? 14.39751 6.12814 58.20258 1.000 29.37191 81 THR D N 1
ATOM 5154 C CA . THR D 1 81 ? 13.03889 6.17808 57.67650 1.000 30.44144 81 THR D CA 1
ATOM 5155 C C . THR D 1 81 ? 12.30657 4.91487 58.11165 1.000 29.82404 81 THR D C 1
ATOM 5156 O O . THR D 1 81 ? 12.68356 3.81012 57.70433 1.000 32.13195 81 THR D O 1
ATOM 5160 N N . SER D 1 82 ? 11.25952 5.06375 58.92070 1.000 32.40401 82 SER D N 1
ATOM 5161 C CA . SER D 1 82 ? 10.53601 3.87544 59.36352 1.000 34.26312 82 SER D CA 1
ATOM 5162 C C . SER D 1 82 ? 9.69102 3.31221 58.21996 1.000 34.82324 82 SER D C 1
ATOM 5163 O O . SER D 1 82 ? 9.12309 4.05876 57.41171 1.000 32.16376 82 SER D O 1
ATOM 5166 N N . GLN D 1 83 ? 9.66430 1.97411 58.12176 1.000 34.01473 83 GLN D N 1
ATOM 5167 C CA . GLN D 1 83 ? 9.11248 1.30363 56.94292 1.000 33.75165 83 GLN D CA 1
ATOM 5168 C C . GLN D 1 83 ? 7.58892 1.26818 56.95332 1.000 36.42434 83 GLN D C 1
ATOM 5169 O O . GLN D 1 83 ? 6.96032 1.37727 55.89378 1.000 37.87596 83 GLN D O 1
ATOM 5175 N N . ARG D 1 84 ? 6.97690 1.07607 58.12634 1.000 36.66435 84 ARG D N 1
ATOM 5176 C CA . ARG D 1 84 ? 5.52675 0.89243 58.17830 1.000 39.32024 84 ARG D CA 1
ATOM 5177 C C . ARG D 1 84 ? 4.79345 2.08511 57.57310 1.000 35.64936 84 ARG D C 1
ATOM 5178 O O . ARG D 1 84 ? 3.86460 1.91766 56.77588 1.000 36.69184 84 ARG D O 1
ATOM 5180 N N . TRP D 1 85 ? 5.19502 3.30162 57.94519 1.000 35.43776 85 TRP D N 1
ATOM 5181 C CA . TRP D 1 85 ? 4.51467 4.48545 57.41861 1.000 37.58763 85 TRP D CA 1
ATOM 5182 C C . TRP D 1 85 ? 4.69686 4.61224 55.90614 1.000 35.25571 85 TRP D C 1
ATOM 5183 O O . TRP D 1 85 ? 3.76442 4.99760 55.19144 1.000 34.10014 85 TRP D O 1
ATOM 5194 N N . VAL D 1 86 ? 5.89306 4.30221 55.40413 1.000 32.53606 86 VAL D N 1
ATOM 5195 C CA . VAL D 1 86 ? 6.13303 4.35793 53.96220 1.000 35.69927 86 VAL D CA 1
ATOM 5196 C C . VAL D 1 86 ? 5.24110 3.35713 53.24182 1.000 34.42701 86 VAL D C 1
ATOM 5197 O O . VAL D 1 86 ? 4.57628 3.68382 52.24942 1.000 34.34855 86 VAL D O 1
ATOM 5201 N N . GLU D 1 87 ? 5.22408 2.11509 53.73809 1.000 34.53089 87 GLU D N 1
ATOM 5202 C CA . GLU D 1 87 ? 4.43712 1.05299 53.11427 1.000 37.56776 87 GLU D CA 1
ATOM 5203 C C . GLU D 1 87 ? 2.94769 1.37220 53.15362 1.000 35.96652 87 GLU D C 1
ATOM 5204 O O . GLU D 1 87 ? 2.24615 1.19633 52.15392 1.000 36.30540 87 GLU D O 1
ATOM 5210 N N . LYS D 1 88 ? 2.45300 1.87261 54.29192 1.000 36.79527 88 LYS D N 1
ATOM 5211 C CA . LYS D 1 88 ? 1.03499 2.21394 54.40235 1.000 37.29845 88 LYS D CA 1
ATOM 5212 C C . LYS D 1 88 ? 0.66071 3.30971 53.41340 1.000 36.48303 88 LYS D C 1
ATOM 5213 O O . LYS D 1 88 ? -0.34997 3.21099 52.70599 1.000 37.37891 88 LYS D O 1
ATOM 5215 N N . THR D 1 89 ? 1.49442 4.34875 53.33500 1.000 37.14234 89 THR D N 1
ATOM 5216 C CA . THR D 1 89 ? 1.19573 5.52278 52.52068 1.000 37.29917 89 THR D CA 1
ATOM 5217 C C . THR D 1 89 ? 1.19761 5.19291 51.03217 1.000 37.78545 89 THR D C 1
ATOM 5218 O O . THR D 1 89 ? 0.30352 5.61973 50.28940 1.000 38.71355 89 THR D O 1
ATOM 5222 N N . LEU D 1 90 ? 2.21755 4.47214 50.56517 1.000 37.96942 90 LEU D N 1
ATOM 5223 C CA . LEU D 1 90 ? 2.21995 4.05316 49.16455 1.000 38.88311 90 LEU D CA 1
ATOM 5224 C C . LEU D 1 90 ? 1.04466 3.13177 48.87286 1.000 40.40290 90 LEU D C 1
ATOM 5225 O O . LEU D 1 90 ? 0.37377 3.26748 47.84039 1.000 41.11819 90 LEU D O 1
ATOM 5230 N N . ALA D 1 91 ? 0.76287 2.19616 49.78591 1.000 38.85965 91 ALA D N 1
ATOM 5231 C CA . ALA D 1 91 ? -0.33396 1.26347 49.55896 1.000 39.22854 91 ALA D CA 1
ATOM 5232 C C . ALA D 1 91 ? -1.67670 1.97115 49.54313 1.000 40.82903 91 ALA D C 1
ATOM 5233 O O . ALA D 1 91 ? -2.63647 1.44415 48.97295 1.000 43.41614 91 ALA D O 1
ATOM 5235 N N . GLU D 1 92 ? -1.76226 3.15911 50.14483 1.000 40.32157 92 GLU D N 1
ATOM 5236 C CA . GLU D 1 92 ? -2.96130 3.98001 50.03481 1.000 43.60303 92 GLU D CA 1
ATOM 5237 C C . GLU D 1 92 ? -3.05936 4.69445 48.69789 1.000 42.53299 92 GLU D C 1
ATOM 5238 O O . GLU D 1 92 ? -4.10576 5.28112 48.40830 1.000 45.21828 92 GLU D O 1
ATOM 5244 N N . GLY D 1 93 ? -2.04188 4.58251 47.85010 1.000 44.35462 93 GLY D N 1
ATOM 5245 C CA . GLY D 1 93 ? -2.01374 5.27735 46.58062 1.000 43.69619 93 GLY D CA 1
ATOM 5246 C C . GLY D 1 93 ? -1.47518 6.69079 46.63899 1.000 46.74319 93 GLY D C 1
ATOM 5247 O O . GLY D 1 93 ? -1.58235 7.41828 45.64805 1.000 42.30611 93 GLY D O 1
ATOM 5248 N N . LEU D 1 94 ? -0.87098 7.09570 47.75089 1.000 41.63405 94 LEU D N 1
ATOM 5249 C CA . LEU D 1 94 ? -0.31136 8.43309 47.86049 1.000 41.46926 94 LEU D CA 1
ATOM 5250 C C . LEU D 1 94 ? 1.16343 8.42203 47.47633 1.000 41.59097 94 LEU D C 1
ATOM 5251 O O . LEU D 1 94 ? 1.86166 7.42107 47.65665 1.000 44.14250 94 LEU D O 1
ATOM 5256 N N . ASP D 1 95 ? 1.61275 9.52214 46.87823 1.000 36.85328 95 ASP D N 1
ATOM 5257 C CA . ASP D 1 95 ? 3.03189 9.73802 46.63816 1.000 35.31904 95 ASP D CA 1
ATOM 5258 C C . ASP D 1 95 ? 3.71633 10.23750 47.90522 1.000 36.67495 95 ASP D C 1
ATOM 5259 O O . ASP D 1 95 ? 3.09231 10.86711 48.75878 1.000 32.27839 95 ASP D O 1
ATOM 5264 N N . LEU D 1 96 ? 5.01232 9.96570 48.02576 1.000 33.55005 96 LEU D N 1
ATOM 5265 C CA . LEU D 1 96 ? 5.69904 10.43242 49.21767 1.000 32.86369 96 LEU D CA 1
ATOM 5266 C C . LEU D 1 96 ? 7.16271 10.75507 48.93516 1.000 31.81384 96 LEU D C 1
ATOM 5267 O O . LEU D 1 96 ? 7.78398 10.21016 48.01546 1.000 31.64520 96 LEU D O 1
ATOM 5272 N N . ILE D 1 97 ? 7.70227 11.64275 49.76805 1.000 26.38231 97 ILE D N 1
ATOM 5273 C CA . ILE D 1 97 ? 9.06896 12.13747 49.68023 1.000 24.21959 97 ILE D CA 1
ATOM 5274 C C . ILE D 1 97 ? 9.84374 11.63204 50.88982 1.000 27.02008 97 ILE D C 1
ATOM 5275 O O . ILE D 1 97 ? 9.37184 11.74952 52.03078 1.000 26.39392 97 ILE D O 1
ATOM 5280 N N . LEU D 1 98 ? 11.04217 11.09734 50.64325 1.000 23.23464 98 LEU D N 1
ATOM 5281 C CA . LEU D 1 98 ? 12.03491 10.84497 51.68195 1.000 24.16241 98 LEU D CA 1
ATOM 5282 C C . LEU D 1 98 ? 13.11518 11.90769 51.55677 1.000 26.24933 98 LEU D C 1
ATOM 5283 O O . LEU D 1 98 ? 13.81375 11.97156 50.54210 1.000 25.16749 98 LEU D O 1
ATOM 5288 N N . GLU D 1 99 ? 13.23544 12.76357 52.56491 1.000 25.10557 99 GLU D N 1
ATOM 5289 C CA . GLU D 1 99 ? 14.29750 13.77578 52.59961 1.000 26.76888 99 GLU D CA 1
ATOM 5290 C C . GLU D 1 99 ? 15.44157 13.19838 53.43320 1.000 27.05137 99 GLU D C 1
ATOM 5291 O O . GLU D 1 99 ? 15.46257 13.30436 54.66551 1.000 26.86491 99 GLU D O 1
ATOM 5297 N N . ILE D 1 100 ? 16.41290 12.58802 52.74416 1.000 24.61668 100 ILE D N 1
ATOM 5298 C CA . ILE D 1 100 ? 17.42704 11.74263 53.36994 1.000 26.46471 100 ILE D CA 1
ATOM 5299 C C . ILE D 1 100 ? 18.76369 11.96758 52.67200 1.000 27.95846 100 ILE D C 1
ATOM 5300 O O . ILE D 1 100 ? 18.83514 12.56739 51.59972 1.000 25.63061 100 ILE D O 1
ATOM 5305 N N . ASP D 1 101 ? 19.84483 11.50888 53.30644 1.000 26.01027 101 ASP D N 1
ATOM 5306 C CA . ASP D 1 101 ? 21.14946 11.75782 52.70109 1.000 27.51953 101 ASP D CA 1
ATOM 5307 C C . ASP D 1 101 ? 21.46089 10.70664 51.61774 1.000 29.06363 101 ASP D C 1
ATOM 5308 O O . ASP D 1 101 ? 20.63312 9.84902 51.28128 1.000 25.18199 101 ASP D O 1
ATOM 5313 N N . TRP D 1 102 ? 22.66712 10.79663 51.04638 1.000 25.33739 102 TRP D N 1
ATOM 5314 C CA . TRP D 1 102 ? 23.04328 9.89185 49.96176 1.000 26.70984 102 TRP D CA 1
ATOM 5315 C C . TRP D 1 102 ? 23.16920 8.44996 50.43871 1.000 29.97725 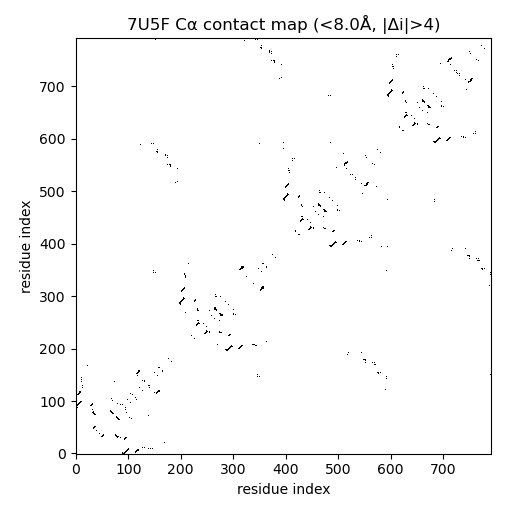102 TRP D C 1
ATOM 5316 O O . TRP D 1 102 ? 22.93527 7.52413 49.65229 1.000 29.77009 102 TRP D O 1
ATOM 5327 N N . GLN D 1 103 ? 23.55007 8.23763 51.70529 1.000 26.50636 103 GLN D N 1
ATOM 5328 C CA . GLN D 1 103 ? 23.63995 6.87700 52.22990 1.000 29.53917 103 GLN D CA 1
ATOM 5329 C C . GLN D 1 103 ? 22.26257 6.23996 52.26800 1.000 28.06691 103 GLN D C 1
ATOM 5330 O O . GLN D 1 103 ? 22.08073 5.09243 51.83674 1.000 26.93524 103 GLN D O 1
ATOM 5336 N N . GLY D 1 104 ? 21.27643 6.98474 52.76845 1.000 24.89171 104 GLY D N 1
ATOM 5337 C CA . GLY D 1 104 ? 19.91568 6.48204 52.78518 1.000 27.11153 104 GLY D CA 1
ATOM 5338 C C . GLY D 1 104 ? 19.36323 6.26739 51.38959 1.000 29.81538 104 GLY D C 1
ATOM 5339 O O . GLY D 1 104 ? 18.64619 5.29355 51.14022 1.000 27.62536 104 GLY D O 1
ATOM 5340 N N . ALA D 1 105 ? 19.69810 7.16974 50.45969 1.000 25.33232 105 ALA D N 1
ATOM 5341 C CA . ALA D 1 105 ? 19.24419 7.02935 49.07592 1.000 27.89071 105 ALA D CA 1
ATOM 5342 C C . ALA D 1 105 ? 19.73055 5.72561 48.45262 1.000 27.73792 105 ALA D C 1
ATOM 5343 O O . ALA D 1 105 ? 18.97426 5.04689 47.74963 1.000 28.23328 105 ALA D O 1
ATOM 5345 N N . GLN D 1 106 ? 21.00959 5.38923 48.65379 1.000 27.32156 106 GLN D N 1
ATOM 5346 C CA . GLN D 1 106 ? 21.54206 4.14556 48.09491 1.000 31.13222 106 GLN D CA 1
ATOM 5347 C C . GLN D 1 106 ? 20.77355 2.94283 48.62210 1.000 30.78701 106 GLN D C 1
ATOM 5348 O O . GLN D 1 106 ? 20.43838 2.02221 47.86276 1.000 29.71219 106 GLN D O 1
ATOM 5354 N N . GLN D 1 107 ? 20.47557 2.93258 49.92513 1.000 29.40336 107 GLN D N 1
ATOM 5355 C CA . GLN D 1 107 ? 19.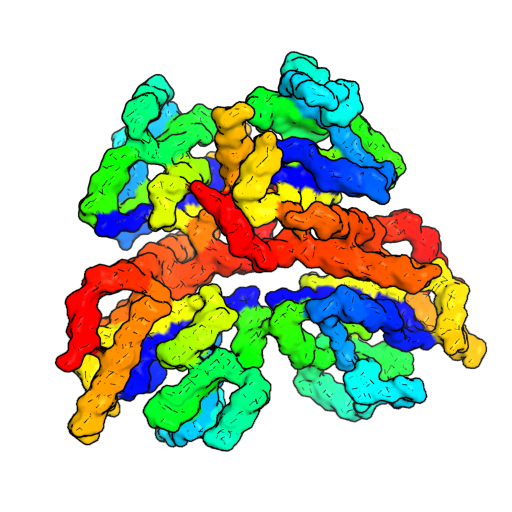72498 1.80810 50.48072 1.000 33.97643 107 GLN D CA 1
ATOM 5356 C C . GLN D 1 107 ? 18.32748 1.73971 49.88250 1.000 31.87195 107 GLN D C 1
ATOM 5357 O O . GLN D 1 107 ? 17.84404 0.65901 49.54098 1.000 30.93285 107 GLN D O 1
ATOM 5363 N N . VAL D 1 108 ? 17.66610 2.88559 49.73500 1.000 25.71719 108 VAL D N 1
ATOM 5364 C CA . VAL D 1 108 ? 16.29595 2.87091 49.22622 1.000 28.16019 108 VAL D CA 1
ATOM 5365 C C . VAL D 1 108 ? 16.25894 2.43127 47.76233 1.000 31.17646 108 VAL D C 1
ATOM 5366 O O . VAL D 1 108 ? 15.35481 1.69100 47.35128 1.000 29.98225 108 VAL D O 1
ATOM 5370 N N . ARG D 1 109 ? 17.22873 2.88409 46.95259 1.000 27.66166 109 ARG D N 1
ATOM 5371 C CA . ARG D 1 109 ? 17.26135 2.48999 45.54400 1.000 33.90011 109 ARG D CA 1
ATOM 5372 C C . ARG D 1 109 ? 17.39571 0.97639 45.39245 1.000 33.04974 109 ARG D C 1
ATOM 5373 O O . ARG D 1 109 ? 16.83524 0.39273 44.45879 1.000 34.27993 109 ARG D O 1
ATOM 5381 N N . ARG D 1 110 ? 18.17542 0.33489 46.27212 1.000 32.79854 110 ARG D N 1
ATOM 5382 C CA . ARG D 1 110 ? 18.31976 -1.12097 46.22263 1.000 35.00494 110 ARG D CA 1
ATOM 5383 C C . ARG D 1 110 ? 16.98454 -1.80854 46.47294 1.000 37.81377 110 ARG D C 1
ATOM 5384 O O . ARG D 1 110 ? 16.67195 -2.82064 45.84189 1.000 40.83378 110 ARG D O 1
ATOM 5392 N N . LEU D 1 111 ? 16.19074 -1.27978 47.40956 1.000 35.90273 111 LEU D N 1
ATOM 5393 C CA . LEU D 1 111 ? 14.92431 -1.90630 47.77718 1.000 37.29450 111 LEU D CA 1
ATOM 5394 C C . LEU D 1 111 ? 13.79177 -1.51333 46.84344 1.000 34.81529 111 LEU D C 1
ATOM 5395 O O . LEU D 1 111 ? 12.82772 -2.27098 46.69131 1.000 35.28350 111 LEU D O 1
ATOM 5400 N N . MET D 1 112 ? 13.87215 -0.33382 46.23398 1.000 38.37660 112 MET D N 1
ATOM 5401 C CA . MET D 1 112 ? 12.79093 0.18957 45.40416 1.000 40.47894 112 MET D CA 1
ATOM 5402 C C . MET D 1 112 ? 13.40313 0.77978 44.14713 1.000 40.11285 112 MET D C 1
ATOM 5403 O O . MET D 1 112 ? 13.68593 1.98700 44.07943 1.000 38.98218 112 MET D O 1
ATOM 5408 N N . PRO D 1 113 ? 13.63632 -0.05092 43.12291 1.000 42.90021 113 PRO D N 1
ATOM 5409 C CA . PRO D 1 113 ? 14.31281 0.44150 41.91197 1.000 41.41015 113 PRO D CA 1
ATOM 5410 C C . PRO D 1 113 ? 13.51595 1.47962 41.14557 1.000 43.03584 113 PRO D C 1
ATOM 5411 O O . PRO D 1 113 ? 14.10010 2.19583 40.32574 1.000 46.50983 113 PRO D O 1
ATOM 5415 N N . GLU D 1 114 ? 12.21657 1.59609 41.39206 1.000 40.14909 114 GLU D N 1
ATOM 5416 C CA . GLU D 1 114 ? 11.38952 2.62157 40.77060 1.000 42.87931 114 GLU D CA 1
ATOM 5417 C C . GLU D 1 114 ? 11.47420 3.97866 41.46799 1.000 42.77322 114 GLU D C 1
ATOM 5418 O O . GLU D 1 114 ? 10.91213 4.95698 40.95334 1.000 42.43653 114 GLU D O 1
ATOM 5424 N N . ALA D 1 115 ? 12.18502 4.08259 42.59217 1.000 41.00158 115 ALA D N 1
ATOM 5425 C CA . ALA D 1 115 ? 12.27918 5.36151 43.29144 1.000 38.59359 115 ALA D CA 1
ATOM 5426 C C . ALA D 1 115 ? 13.03642 6.37858 42.45012 1.000 37.89777 115 ALA D C 1
ATOM 5427 O O . ALA D 1 115 ? 14.10675 6.08418 41.91062 1.000 37.56108 115 ALA D O 1
ATOM 5429 N N . GLN D 1 116 ? 12.45672 7.56302 42.31363 1.000 36.74993 116 GLN D N 1
ATOM 5430 C CA A GLN D 1 116 ? 13.12491 8.68002 41.66451 0.539 37.38791 116 GLN D CA 1
ATOM 5431 C CA B GLN D 1 116 ? 13.10687 8.68989 41.66441 0.461 37.39925 116 GLN D CA 1
ATOM 5432 C C . GLN D 1 116 ? 13.87835 9.49646 42.70797 1.000 35.11223 116 GLN D C 1
ATOM 5433 O O . GLN D 1 116 ? 13.45167 9.61331 43.86031 1.000 37.40653 116 GLN D O 1
ATOM 5444 N N . SER D 1 117 ? 15.01307 10.07068 42.29745 1.000 32.63996 117 SER D N 1
ATOM 5445 C CA . SER D 1 117 ? 15.84143 10.82393 43.23074 1.000 31.41559 117 SER D CA 1
ATOM 5446 C C . SER D 1 117 ? 16.28832 12.15914 42.63754 1.000 30.79720 117 SER D C 1
ATOM 5447 O O . SER D 1 117 ? 16.55218 12.26664 41.43514 1.000 27.54977 117 SER D O 1
ATOM 5450 N N . ILE D 1 118 ? 16.39770 13.16050 43.51216 1.000 27.14909 118 ILE D N 1
ATOM 5451 C CA . ILE D 1 118 ? 16.75858 14.53407 43.15509 1.000 29.51537 118 ILE D CA 1
ATOM 5452 C C . ILE D 1 118 ? 17.78757 15.03150 44.16048 1.000 28.93464 118 ILE D C 1
ATOM 5453 O O . ILE D 1 118 ? 17.57050 14.91911 45.37247 1.000 26.95884 118 ILE D O 1
ATOM 5458 N N . PHE D 1 119 ? 18.88457 15.61366 43.67557 1.000 26.23516 119 PHE D N 1
ATOM 5459 C CA . PHE D 1 119 ? 19.85115 16.25428 44.55956 1.000 26.86428 119 PHE D CA 1
ATOM 5460 C C . PHE D 1 119 ? 19.74231 17.77270 44.39062 1.000 25.15203 119 PHE D C 1
ATOM 5461 O O . PHE D 1 119 ? 19.84007 18.28456 43.27182 1.000 28.62372 119 PHE D O 1
ATOM 5469 N N . ILE D 1 120 ? 19.54129 18.48637 45.49412 1.000 26.93627 120 ILE D N 1
ATOM 5470 C CA . ILE D 1 120 ? 19.42917 19.94439 45.47688 1.000 28.06252 120 ILE D CA 1
ATOM 5471 C C . ILE D 1 120 ? 20.78919 20.50393 45.85821 1.000 29.79703 120 ILE D C 1
ATOM 5472 O O . ILE D 1 120 ? 21.26977 20.27988 46.97452 1.000 29.07392 120 ILE D O 1
ATOM 5477 N N . LEU D 1 121 ? 21.41080 21.21816 44.93131 1.000 30.19980 121 LEU D N 1
ATOM 5478 C CA . LEU D 1 121 ? 22.78105 21.67613 45.06826 1.000 29.04914 121 LEU D CA 1
ATOM 5479 C C . LEU D 1 121 ? 22.84831 23.18919 45.25131 1.000 31.75735 121 LEU D C 1
ATOM 5480 O O . LEU D 1 121 ? 22.01945 23.92724 44.70594 1.000 30.10940 121 LEU D O 1
ATOM 5485 N N . PRO D 1 122 ? 23.83142 23.67458 46.00187 1.000 30.70568 122 PRO D N 1
ATOM 5486 C CA . PRO D 1 122 ? 24.06287 25.11455 46.08636 1.000 36.23055 122 PRO D CA 1
ATOM 5487 C C . PRO D 1 122 ? 24.68663 25.61569 44.79898 1.000 34.26016 122 PRO D C 1
ATOM 5488 O O . PRO D 1 122 ? 25.30451 24.83969 44.05582 1.000 35.18798 122 PRO D O 1
ATOM 5492 N N . PRO D 1 123 ? 24.56656 26.90897 44.50163 1.000 36.66553 123 PRO D N 1
ATOM 5493 C CA . PRO D 1 123 ? 25.18076 27.43327 43.27513 1.000 39.63896 123 PRO D CA 1
ATOM 5494 C C . PRO D 1 123 ? 26.68567 27.60819 43.36795 1.000 40.67512 123 PRO D C 1
ATOM 5495 O O . PRO D 1 123 ? 27.31968 27.85376 42.33812 1.000 45.76671 123 PRO D O 1
ATOM 5499 N N . SER D 1 124 ? 27.27736 27.48573 44.55157 1.000 38.77046 124 SER D N 1
ATOM 5500 C CA . SER D 1 124 ? 28.70170 27.73018 44.72918 1.000 40.23743 124 SER D CA 1
ATOM 5501 C C . SER D 1 124 ? 29.08292 27.29516 46.13452 1.000 41.58160 124 SER D C 1
ATOM 5502 O O . SER D 1 124 ? 28.23403 27.22240 47.02679 1.000 39.22046 124 SER D O 1
ATOM 5505 N N . GLN D 1 125 ? 30.37859 27.04523 46.33164 1.000 42.60724 125 GLN D N 1
ATOM 5506 C CA . GLN D 1 125 ? 30.85648 26.71697 47.67150 1.000 43.39932 125 GLN D CA 1
ATOM 5507 C C . GLN D 1 125 ? 30.68299 27.90107 48.62024 1.000 45.03265 125 GLN D C 1
ATOM 5508 O O . GLN D 1 125 ? 30.34148 27.71520 49.79303 1.000 44.65687 125 GLN D O 1
ATOM 5514 N N . GLU D 1 126 ? 30.88462 29.12678 48.12426 1.000 43.66704 126 GLU D N 1
ATOM 5515 C CA . GLU D 1 126 ? 30.68267 30.31030 48.95906 1.000 43.72368 126 GLU D CA 1
ATOM 5516 C C . GLU D 1 126 ? 29.24983 30.38187 49.47396 1.000 43.08937 126 GLU D C 1
ATOM 5517 O O . GLU D 1 126 ? 29.01750 30.62586 50.66396 1.000 43.60861 126 GLU D O 1
ATOM 5519 N N . ALA D 1 127 ? 28.27244 30.17226 48.58726 1.000 41.61570 127 ALA D N 1
ATOM 5520 C CA . ALA D 1 127 ? 26.87486 30.18852 49.00995 1.000 42.97775 127 ALA D CA 1
ATOM 5521 C C . ALA D 1 127 ? 26.59444 29.08417 50.02394 1.000 44.38228 127 ALA D C 1
ATOM 5522 O O . ALA D 1 127 ? 25.84289 29.28929 50.98360 1.000 41.69762 127 ALA D O 1
ATOM 5524 N N . LEU D 1 128 ? 27.19398 27.90631 49.82668 1.000 42.14221 128 LEU D N 1
ATOM 5525 C CA . LEU D 1 128 ? 27.00753 26.81314 50.77698 1.000 43.01411 128 LEU D CA 1
ATOM 5526 C C . LEU D 1 128 ? 27.56790 27.16660 52.14912 1.000 42.44885 128 LEU D C 1
ATOM 5527 O O . LEU D 1 128 ? 26.91576 26.93312 53.17096 1.000 41.06613 128 LEU D O 1
ATOM 5532 N N . ARG D 1 129 ? 28.76112 27.76402 52.18843 1.000 42.25827 129 ARG D N 1
ATOM 5533 C CA . ARG D 1 129 ? 29.34797 28.16696 53.46197 1.000 49.37034 129 ARG D CA 1
ATOM 5534 C C . ARG D 1 129 ? 28.44585 29.15700 54.19097 1.000 49.46030 129 ARG D C 1
ATOM 5535 O O . ARG D 1 129 ? 28.22988 29.03440 55.40155 1.000 50.18176 129 ARG D O 1
ATOM 5543 N N . GLN D 1 130 ? 27.88759 30.12359 53.46211 1.000 47.13516 130 GLN D N 1
ATOM 5544 C CA . GLN D 1 130 ? 27.00582 31.11731 54.07198 1.000 54.66577 130 GLN D CA 1
ATOM 5545 C C . GLN D 1 130 ? 25.83406 30.45311 54.79031 1.000 57.74351 130 GLN D C 1
ATOM 5546 O O . GLN D 1 130 ? 25.50275 30.81130 55.92649 1.000 58.42311 130 GLN D O 1
ATOM 5552 N N . ARG D 1 131 ? 25.16817 29.50715 54.12251 1.000 55.67762 131 ARG D N 1
ATOM 5553 C CA . ARG D 1 131 ? 24.05926 28.79373 54.75118 1.000 57.28852 131 ARG D CA 1
ATOM 5554 C C . ARG D 1 131 ? 24.53177 27.97497 55.95045 1.000 60.64305 131 ARG D C 1
ATOM 5555 O O . ARG D 1 131 ? 23.84046 27.90353 56.97323 1.000 64.79646 131 ARG D O 1
ATOM 5563 N N . LEU D 1 132 ? 25.71718 27.36837 55.85517 1.000 53.46752 132 LEU D N 1
ATOM 5564 C CA . LEU D 1 132 ? 26.23558 26.58616 56.97586 1.000 57.38731 132 LEU D CA 1
ATOM 5565 C C . LEU D 1 132 ? 26.61406 27.47131 58.16005 1.000 63.66589 132 LEU D C 1
ATOM 5566 O O . LEU D 1 132 ? 26.32421 27.12520 59.31211 1.000 63.87379 132 LEU D O 1
ATOM 5571 N N . THR D 1 133 ? 27.27084 28.61001 57.90897 1.000 62.96013 133 THR D N 1
ATOM 5572 C CA . THR D 1 133 ? 27.71197 29.44234 59.02730 1.000 68.14174 133 THR D CA 1
ATOM 5573 C C . THR D 1 133 ? 26.53707 30.07755 59.75774 1.000 70.37539 133 THR D C 1
ATOM 5574 O O . THR D 1 133 ? 26.60304 30.28171 60.97539 1.000 70.63263 133 THR D O 1
ATOM 5578 N N . ASN D 1 134 ? 25.46328 30.38658 59.04046 1.000 71.05984 134 ASN D N 1
ATOM 5579 C CA . ASN D 1 134 ? 24.30078 31.03756 59.62778 1.000 75.35185 134 ASN D CA 1
ATOM 5580 C C . ASN D 1 134 ? 23.28557 30.01263 60.13426 1.000 78.29473 134 ASN D C 1
ATOM 5581 O O . ASN D 1 134 ? 22.42177 30.33344 60.95138 1.000 85.30977 134 ASN D O 1
ATOM 5586 N N . SER D 1 139 ? 31.36334 28.26676 64.87490 1.000 82.42198 139 SER D N 1
ATOM 5587 C CA . SER D 1 139 ? 32.81761 28.25016 64.99806 1.000 86.49916 139 SER D CA 1
ATOM 5588 C C . SER D 1 139 ? 33.48097 28.06278 63.64163 1.000 84.87020 139 SER D C 1
ATOM 5589 O O . SER D 1 139 ? 33.05343 27.22523 62.85214 1.000 81.05821 139 SER D O 1
ATOM 5592 N N . ASP D 1 140 ? 34.51921 28.85990 63.37575 1.000 88.60504 140 ASP D N 1
ATOM 5593 C CA . ASP D 1 140 ? 35.20678 28.79185 62.08887 1.000 84.43981 140 ASP D CA 1
ATOM 5594 C C . ASP D 1 140 ? 35.71055 27.38084 61.79865 1.000 81.28316 140 ASP D C 1
ATOM 5595 O O . ASP D 1 140 ? 35.51406 26.85496 60.69534 1.000 76.88809 140 ASP D O 1
ATOM 5597 N N . GLU D 1 141 ? 36.37074 26.75519 62.77961 1.000 84.01942 141 GLU D N 1
ATOM 5598 C CA . GLU D 1 141 ? 36.85903 25.38425 62.61669 1.000 81.84421 141 GLU D CA 1
ATOM 5599 C C . GLU D 1 141 ? 35.72924 24.41461 62.28368 1.000 76.18926 141 GLU D C 1
ATOM 5600 O O . GLU D 1 141 ? 35.85173 23.58646 61.37131 1.000 72.06028 141 GLU D O 1
ATOM 5602 N N . VAL D 1 142 ? 34.62043 24.49731 63.02165 1.000 76.40534 142 VAL D N 1
ATOM 5603 C CA . VAL D 1 142 ? 33.49608 23.59658 62.77909 1.000 75.47308 142 VAL D CA 1
ATOM 5604 C C . VAL D 1 142 ? 32.94878 23.77872 61.36749 1.000 71.20322 142 VAL D C 1
ATOM 5605 O O . VAL D 1 142 ? 32.58130 22.80486 60.69596 1.000 68.33127 142 VAL D O 1
ATOM 5609 N N . ILE D 1 143 ? 32.89342 25.02320 60.89035 1.000 72.36606 143 ILE D N 1
ATOM 5610 C CA . ILE D 1 143 ? 32.33287 25.28278 59.56680 1.000 68.06227 143 ILE D CA 1
ATOM 5611 C C . ILE D 1 143 ? 33.16246 24.61682 58.47645 1.000 66.48654 143 ILE D C 1
ATOM 5612 O O . ILE D 1 143 ? 32.61730 23.99204 57.55614 1.000 60.99701 143 ILE D O 1
ATOM 5617 N N . GLU D 1 144 ? 34.49111 24.73517 58.55432 1.000 67.23582 144 GLU D N 1
ATOM 5618 C CA . GLU D 1 144 ? 35.31442 24.17066 57.48915 1.000 66.23029 144 GLU D CA 1
ATOM 5619 C C . GLU D 1 144 ? 35.24886 22.64939 57.48451 1.000 62.35831 144 GLU D C 1
ATOM 5620 O O . GLU D 1 144 ? 35.29188 22.03611 56.41163 1.000 59.34922 144 GLU D O 1
ATOM 5626 N N . ARG D 1 145 ? 35.14488 22.02650 58.66211 1.000 63.41960 145 ARG D N 1
ATOM 5627 C CA . ARG D 1 145 ? 34.89413 20.59027 58.70337 1.000 63.06648 145 ARG D CA 1
ATOM 5628 C C . ARG D 1 145 ? 33.53359 20.27212 58.09731 1.000 60.63415 145 ARG D C 1
ATOM 5629 O O . ARG D 1 145 ? 33.39474 19.30917 57.33137 1.000 58.58008 145 ARG D O 1
ATOM 5631 N N . ARG D 1 146 ? 32.52467 21.09636 58.39984 1.000 59.56653 146 ARG D N 1
ATOM 5632 C CA . ARG D 1 146 ? 31.20728 20.91327 57.79774 1.000 59.43897 146 ARG D CA 1
ATOM 5633 C C . ARG D 1 146 ? 31.26474 21.09539 56.28794 1.000 55.52181 146 ARG D C 1
ATOM 5634 O O . ARG D 1 146 ? 30.53038 20.42604 55.55124 1.000 49.07179 146 ARG D O 1
ATOM 5642 N N . MET D 1 147 ? 32.11920 22.00472 55.81311 1.000 54.82037 147 MET D N 1
ATOM 5643 C CA . MET D 1 147 ? 32.24922 22.21970 54.37850 1.000 53.29880 147 MET D CA 1
ATOM 5644 C C . MET D 1 147 ? 32.85417 20.99560 53.69542 1.000 53.39412 147 MET D C 1
ATOM 5645 O O . MET D 1 147 ? 32.39071 20.58610 52.62348 1.000 46.07961 147 MET D O 1
ATOM 5650 N N . ARG D 1 148 ? 33.90224 20.41015 54.29168 1.000 50.83229 148 ARG D N 1
ATOM 5651 C CA . ARG D 1 148 ? 34.49284 19.19950 53.72726 1.000 51.21523 148 ARG D CA 1
ATOM 5652 C C . ARG D 1 148 ? 33.49026 18.05576 53.73068 1.000 48.18740 148 ARG D C 1
ATOM 5653 O O . ARG D 1 148 ? 33.43120 17.26648 52.78171 1.000 44.39898 148 ARG D O 1
ATOM 5661 N N . GLU D 1 149 ? 32.70967 17.93854 54.80732 1.000 48.59848 149 GLU D N 1
ATOM 5662 C CA . GLU D 1 149 ? 31.69419 16.89528 54.87674 1.000 48.74157 149 GLU D CA 1
ATOM 5663 C C . GLU D 1 149 ? 30.61607 17.11318 53.82646 1.000 44.40438 149 GLU D C 1
ATOM 5664 O O . GLU D 1 149 ? 30.16147 16.16081 53.18185 1.000 40.01522 149 GLU D O 1
ATOM 5670 N N . ALA D 1 150 ? 30.19531 18.36488 53.64116 1.000 44.76167 150 ALA D N 1
ATOM 5671 C CA . ALA D 1 150 ? 29.19912 18.66306 52.62287 1.000 42.34998 150 ALA D CA 1
ATOM 5672 C C . ALA D 1 150 ? 29.74956 18.37371 51.23400 1.000 42.36976 150 ALA D C 1
ATOM 5673 O O . ALA D 1 150 ? 29.04122 17.83079 50.37916 1.000 40.07271 150 ALA D O 1
ATOM 5675 N N . VAL D 1 151 ? 31.01987 18.70904 50.99544 1.000 39.64778 151 VAL D N 1
ATOM 5676 C CA . VAL D 1 151 ? 31.61453 18.41975 49.69614 1.000 39.78816 151 VAL D CA 1
ATOM 5677 C C . VAL D 1 151 ? 31.64671 16.91341 49.46669 1.000 43.91732 151 VAL D C 1
ATOM 5678 O O . VAL D 1 151 ? 31.37852 16.43310 48.35895 1.000 42.13870 151 VAL D O 1
ATOM 5682 N N . SER D 1 152 ? 31.95279 16.14411 50.51699 1.000 40.95778 152 SER D N 1
ATOM 5683 C CA . SER D 1 152 ? 31.94821 14.69123 50.40479 1.000 38.28081 152 SER D CA 1
ATOM 5684 C C . SER D 1 152 ? 30.56438 14.18095 50.02321 1.000 40.51234 152 SER D C 1
ATOM 5685 O O . SER D 1 152 ? 30.43388 13.24360 49.22427 1.000 40.66235 152 SER D O 1
ATOM 5688 N N . GLU D 1 153 ? 29.51466 14.82311 50.54044 1.000 37.86051 153 GLU D N 1
ATOM 5689 C CA . GLU D 1 153 ? 28.15988 14.39298 50.21923 1.000 36.64501 153 GLU D CA 1
ATOM 5690 C C . GLU D 1 153 ? 27.80037 14.75582 48.78948 1.000 36.73915 153 GLU D C 1
ATOM 5691 O O . GLU D 1 153 ? 27.18277 13.96008 48.07506 1.000 34.27889 153 GLU D O 1
ATOM 5697 N N . MET D 1 154 ? 28.17084 15.96066 48.36708 1.000 34.72662 154 MET D N 1
ATOM 5698 C CA . MET D 1 154 ? 27.82658 16.42324 47.03131 1.000 36.13892 154 MET D CA 1
ATOM 5699 C C . MET D 1 154 ? 28.46762 15.55443 45.96424 1.000 33.08208 154 MET D C 1
ATOM 5700 O O . MET D 1 154 ? 27.96310 15.49299 44.83878 1.000 32.81095 154 MET D O 1
ATOM 5705 N N . SER D 1 155 ? 29.59849 14.91489 46.28033 1.000 35.07285 155 SER D N 1
ATOM 5706 C CA . SER D 1 155 ? 30.26859 14.06603 45.30179 1.000 35.84775 155 SER D CA 1
ATOM 5707 C C . SER D 1 155 ? 29.37632 12.92692 44.82125 1.000 37.95244 155 SER D C 1
ATOM 5708 O O . SER D 1 155 ? 29.64013 12.35776 43.75784 1.000 39.58637 155 SER D O 1
ATOM 5711 N N . HIS D 1 156 ? 28.35757 12.55710 45.59700 1.000 32.77093 156 HIS D N 1
ATOM 5712 C CA . HIS D 1 156 ? 27.38272 11.54034 45.21022 1.000 36.65365 156 HIS D CA 1
ATOM 5713 C C . HIS D 1 156 ? 26.28761 12.06212 44.27352 1.000 33.63952 156 HIS D C 1
ATOM 5714 O O . HIS D 1 156 ? 25.39151 11.29336 43.91311 1.000 30.93954 156 HIS D O 1
ATOM 5721 N N . TYR D 1 157 ? 26.31358 13.33659 43.87109 1.000 31.08478 157 TYR D N 1
ATOM 5722 C CA . TYR D 1 157 ? 25.25921 13.82951 42.98209 1.000 31.01236 157 TYR D CA 1
ATOM 5723 C C . TYR D 1 157 ? 25.12522 12.97754 41.71811 1.000 29.09977 157 TYR D C 1
ATOM 5724 O O . TYR D 1 157 ? 24.03960 12.90382 41.13498 1.000 29.89636 157 TYR D O 1
ATOM 5733 N N . VAL D 1 158 ? 26.20252 12.31727 41.29200 1.000 31.83282 158 VAL D N 1
ATOM 5734 C CA . VAL D 1 158 ? 26.16246 11.51844 40.06789 1.000 36.22644 158 VAL D CA 1
ATOM 5735 C C . VAL D 1 158 ? 25.22717 10.32258 40.16187 1.000 35.19206 158 VAL D C 1
ATOM 5736 O O . VAL D 1 158 ? 24.92084 9.70916 39.12437 1.000 34.39827 158 VAL D O 1
ATOM 5740 N N . GLU D 1 159 ? 24.78684 9.96345 41.37217 1.000 29.97387 159 GLU D N 1
ATOM 5741 C CA . GLU D 1 159 ? 23.89807 8.83226 41.60609 1.000 32.34975 159 GLU D CA 1
ATOM 5742 C C . GLU D 1 159 ? 22.41851 9.18284 41.44659 1.000 31.23007 159 GLU D C 1
ATOM 5743 O O . GLU D 1 159 ? 21.57076 8.28832 41.55497 1.000 29.19267 159 GLU D O 1
ATOM 5749 N N . TYR D 1 160 ? 22.08612 10.45386 41.20054 1.000 30.34067 160 TYR D N 1
ATOM 5750 C CA . TYR D 1 160 ? 20.71663 10.95162 41.24952 1.000 28.61408 160 TYR D CA 1
ATOM 5751 C C . TYR D 1 160 ? 20.14860 11.17608 39.84647 1.000 29.67095 160 TYR D C 1
ATOM 5752 O O . TYR D 1 160 ? 20.88312 11.45568 38.89560 1.000 31.25953 160 TYR D O 1
ATOM 5761 N N . ASP D 1 161 ? 18.82365 11.02880 39.72900 1.000 29.61113 161 ASP D N 1
ATOM 5762 C CA . ASP D 1 161 ? 18.14733 11.15665 38.43379 1.000 30.37916 161 ASP D CA 1
ATOM 5763 C C . ASP D 1 161 ? 18.11876 12.60241 37.94116 1.000 29.59379 161 ASP D C 1
ATOM 5764 O O . ASP D 1 161 ? 18.33661 12.85995 36.75027 1.000 29.19475 161 ASP D O 1
ATOM 5769 N N . HIS D 1 162 ? 17.81013 13.55212 38.83126 1.000 29.64281 162 HIS D N 1
ATOM 5770 C CA . HIS D 1 162 ? 17.72199 14.97196 38.49680 1.000 29.91605 162 HIS D CA 1
ATOM 5771 C C . HIS D 1 162 ? 18.55891 15.77575 39.48163 1.000 33.54340 162 HIS D C 1
ATOM 5772 O O . HIS D 1 162 ? 18.75501 15.36393 40.63456 1.000 27.59252 162 HIS D O 1
ATOM 5779 N N . LEU D 1 163 ? 19.01994 16.94211 39.02189 1.000 28.23334 163 LEU D N 1
ATOM 5780 C CA . LEU D 1 163 ? 19.79765 17.88356 39.82077 1.000 28.20387 163 LEU D CA 1
ATOM 5781 C C . LEU D 1 163 ? 19.12515 19.24679 39.76036 1.000 31.88330 163 LEU D C 1
ATOM 5782 O O . LEU D 1 163 ? 18.82614 19.74143 38.66277 1.000 30.31835 163 LEU D O 1
ATOM 5787 N N . VAL D 1 164 ? 18.93363 19.87147 40.92160 1.000 29.34641 164 VAL D N 1
ATOM 5788 C CA . VAL D 1 164 ? 18.38389 21.22488 41.01420 1.000 29.55307 164 VAL D CA 1
ATOM 5789 C C . VAL D 1 164 ? 19.44776 22.12634 41.63569 1.000 29.90902 164 VAL D C 1
ATOM 5790 O O . VAL D 1 164 ? 19.95700 21.83873 42.72491 1.000 28.82769 164 VAL D O 1
ATOM 5794 N N . ILE D 1 165 ? 19.80994 23.19146 40.93339 1.000 31.91008 165 ILE D N 1
ATOM 5795 C CA . ILE D 1 165 ? 20.76148 24.16598 41.44561 1.000 30.91087 165 ILE D CA 1
ATOM 5796 C C . ILE D 1 165 ? 19.95866 25.30788 42.05864 1.000 33.88287 165 ILE D C 1
ATOM 5797 O O . ILE D 1 165 ? 19.30812 26.08830 41.35187 1.000 29.85749 165 ILE D O 1
ATOM 5802 N N . ASN D 1 166 ? 20.02431 25.39913 43.38610 1.000 30.73070 166 ASN D N 1
ATOM 5803 C CA . ASN D 1 166 ? 19.20159 26.30974 44.17825 1.000 34.44732 166 ASN D CA 1
ATOM 5804 C C . ASN D 1 166 ? 19.89560 27.65769 44.33367 1.000 36.63927 166 ASN D C 1
ATOM 5805 O O . ASN D 1 166 ? 20.54525 27.93215 45.34061 1.000 37.69740 166 ASN D O 1
ATOM 5810 N N . ASP D 1 167 ? 19.82748 28.47907 43.28628 1.000 39.45814 167 ASP D N 1
ATOM 5811 C CA . ASP D 1 167 ? 20.33402 29.85025 43.35795 1.000 42.33422 167 ASP D CA 1
ATOM 5812 C C . ASP D 1 167 ? 19.24193 30.86180 43.68574 1.000 41.45011 167 ASP D C 1
ATOM 5813 O O . ASP D 1 167 ? 19.51734 32.06378 43.73517 1.000 45.42425 167 ASP D O 1
ATOM 5818 N N . ASP D 1 168 ? 18.01300 30.39825 43.87734 1.000 36.79137 168 ASP D N 1
ATOM 5819 C CA . ASP D 1 168 ? 16.84124 31.20739 44.16920 1.000 36.59257 168 ASP D CA 1
ATOM 5820 C C . ASP D 1 168 ? 15.70592 30.26660 44.52720 1.000 34.28228 168 ASP D C 1
ATOM 5821 O O . ASP D 1 168 ? 15.46445 29.29523 43.80770 1.000 31.66419 168 ASP D O 1
ATOM 5826 N N . PHE D 1 169 ? 15.03225 30.52580 45.64824 1.000 33.21574 169 PHE D N 1
ATOM 5827 C CA . PHE D 1 169 ? 14.06653 29.57070 46.17801 1.000 32.53782 169 PHE D CA 1
ATOM 5828 C C . PHE D 1 169 ? 12.95217 29.28197 45.17617 1.000 31.89260 169 PHE D C 1
ATOM 5829 O O . PHE D 1 169 ? 12.59902 28.12166 44.94089 1.000 29.71665 169 PHE D O 1
ATOM 5837 N N . ALA D 1 170 ? 12.36982 30.33452 44.59869 1.000 31.91123 170 ALA D N 1
ATOM 5838 C CA . ALA D 1 170 ? 11.23844 30.16535 43.69297 1.000 32.48048 170 ALA D CA 1
ATOM 5839 C C . ALA D 1 170 ? 11.63059 29.38699 42.43977 1.000 31.95350 170 ALA D C 1
ATOM 5840 O O . ALA D 1 170 ? 10.86400 28.54251 41.95903 1.000 30.89786 170 ALA D O 1
ATOM 5842 N N . HIS D 1 171 ? 12.81915 29.65215 41.89452 1.000 32.83212 171 HIS D N 1
ATOM 5843 C CA . HIS D 1 171 ? 13.27848 28.87685 40.74494 1.000 31.86120 171 HIS D CA 1
ATOM 5844 C C . HIS D 1 171 ? 13.43857 27.40752 41.10576 1.000 33.54646 171 HIS D C 1
ATOM 5845 O O . HIS D 1 171 ? 13.05770 26.52179 40.33116 1.000 28.40540 171 HIS D O 1
ATOM 5852 N N . ALA D 1 172 ? 14.04610 27.13331 42.26256 1.000 31.35373 172 ALA D N 1
ATOM 5853 C CA . ALA D 1 172 ? 14.25078 25.75175 42.65988 1.000 28.46668 172 ALA D CA 1
ATOM 5854 C C . ALA D 1 172 ? 12.91793 25.07319 42.92179 1.000 27.25359 172 ALA D C 1
ATOM 5855 O O . ALA D 1 172 ? 12.73936 23.90158 42.58386 1.000 28.66707 172 ALA D O 1
ATOM 5857 N N . LEU D 1 173 ? 11.96821 25.79253 43.52593 1.000 28.76358 173 LEU D N 1
ATOM 5858 C CA . LEU D 1 173 ? 10.65074 25.20724 43.75422 1.000 28.51503 173 LEU D CA 1
ATOM 5859 C C . LEU D 1 173 ? 9.96624 24.87118 42.43239 1.000 30.76849 173 LEU D C 1
ATOM 5860 O O . LEU D 1 173 ? 9.36921 23.79967 42.28441 1.000 28.87644 173 LEU D O 1
ATOM 5865 N N . ASP D 1 174 ? 10.02725 25.78423 41.46628 1.000 29.76142 174 ASP D N 1
ATOM 5866 C CA . ASP D 1 174 ? 9.41895 25.52520 40.16516 1.000 29.52753 174 ASP D CA 1
ATOM 5867 C C . ASP D 1 174 ? 10.11402 24.37621 39.44545 1.000 30.06230 174 ASP D C 1
ATOM 5868 O O . ASP D 1 174 ? 9.46231 23.60581 38.73351 1.000 28.63401 174 ASP D O 1
ATOM 5873 N N . ASP D 1 175 ? 11.44030 24.25550 39.60532 1.000 28.95890 175 ASP D N 1
ATOM 5874 C CA . ASP D 1 175 ? 12.15709 23.11068 39.04610 1.000 28.63567 175 ASP D CA 1
ATOM 5875 C C . ASP D 1 175 ? 11.63017 21.80553 39.62805 1.000 30.85124 175 ASP D C 1
ATOM 5876 O O . ASP D 1 175 ? 11.34264 20.84637 38.89583 1.000 27.25082 175 ASP D O 1
ATOM 5881 N N . LEU D 1 176 ? 11.51352 21.75593 40.95551 1.000 27.52178 176 LEU D N 1
ATOM 5882 C CA . LEU D 1 176 ? 10.97480 20.58367 41.63565 1.000 29.34849 176 LEU D CA 1
ATOM 5883 C C . LEU D 1 176 ? 9.57130 20.24818 41.14083 1.000 30.11487 176 LEU D C 1
ATOM 5884 O O . LEU D 1 176 ? 9.26494 19.08653 40.83821 1.000 27.58342 176 LEU D O 1
ATOM 5889 N N . LYS D 1 177 ? 8.69763 21.25844 41.06184 1.000 28.60575 177 LYS D N 1
ATOM 5890 C CA . LYS D 1 177 ? 7.33703 21.01315 40.60530 1.000 30.86349 177 LYS D CA 1
ATOM 5891 C C . LYS D 1 177 ? 7.32877 20.40693 39.20689 1.000 29.71572 177 LYS D C 1
ATOM 5892 O O . LYS D 1 177 ? 6.50769 19.53333 38.90660 1.000 31.98697 177 LYS D O 1
ATOM 5898 N N . ALA D 1 178 ? 8.21599 20.87566 38.33577 1.000 27.62681 178 ALA D N 1
ATOM 5899 C CA . ALA D 1 178 ? 8.25921 20.33205 36.97927 1.000 32.60785 178 ALA D CA 1
ATOM 5900 C C . ALA D 1 178 ? 8.67488 18.86933 36.99016 1.000 30.31129 178 ALA D C 1
ATOM 5901 O O . ALA D 1 178 ? 8.12334 18.05817 36.23277 1.000 31.12318 178 ALA D O 1
ATOM 5903 N N . ILE D 1 179 ? 9.65306 18.51563 37.82976 1.000 27.47995 179 ILE D N 1
ATOM 5904 C CA . ILE D 1 179 ? 10.10842 17.12621 37.89346 1.000 30.49497 179 ILE D CA 1
ATOM 5905 C C . ILE D 1 179 ? 8.96695 16.22336 38.33595 1.000 31.91268 179 ILE D C 1
ATOM 5906 O O . ILE D 1 179 ? 8.72045 15.15805 37.74924 1.000 29.45107 179 ILE D O 1
ATOM 5911 N N . PHE D 1 180 ? 8.26555 16.63011 39.39895 1.000 30.00725 180 PHE D N 1
ATOM 5912 C CA . PHE D 1 180 ? 7.16878 15.82472 39.92361 1.000 30.89823 180 PHE D CA 1
ATOM 5913 C C . PHE D 1 180 ? 6.02876 15.72373 38.91842 1.000 33.12585 180 PHE D C 1
ATOM 5914 O O . PHE D 1 180 ? 5.46223 14.64180 38.71680 1.000 31.94575 180 PHE D O 1
ATOM 5922 N N . ARG D 1 181 ? 5.69138 16.83399 38.25588 1.000 28.14049 181 ARG D N 1
ATOM 5923 C CA . ARG D 1 181 ? 4.59202 16.79507 37.29831 1.000 31.17126 181 ARG D CA 1
ATOM 5924 C C . ARG D 1 181 ? 4.94423 15.92490 36.09208 1.000 31.76709 181 ARG D C 1
ATOM 5925 O O . ARG D 1 181 ? 4.10928 15.14320 35.61566 1.000 29.82973 181 ARG D O 1
ATOM 5933 N N . ALA D 1 182 ? 6.17238 16.05444 35.58101 1.000 31.16564 182 ALA D N 1
ATOM 5934 C CA . ALA D 1 182 ? 6.60125 15.24190 34.44605 1.000 30.18270 182 ALA D CA 1
ATOM 5935 C C . ALA D 1 182 ? 6.60257 13.75545 34.78927 1.000 31.40328 182 ALA D C 1
ATOM 5936 O O . ALA D 1 182 ? 6.25956 12.91296 33.94817 1.000 29.31324 182 ALA D O 1
ATOM 5938 N N . ARG D 1 183 ? 6.99466 13.41275 36.02196 1.000 32.36434 183 ARG D N 1
ATOM 5939 C CA . ARG D 1 183 ? 6.97514 12.01253 36.43295 1.000 33.10910 183 ARG D CA 1
ATOM 5940 C C . ARG D 1 183 ? 5.57649 11.43457 36.31746 1.000 32.17209 183 ARG D C 1
ATOM 5941 O O . ARG D 1 183 ? 5.40483 10.31450 35.83146 1.000 34.07031 183 ARG D O 1
ATOM 5949 N N . GLN D 1 184 ? 4.55840 12.20088 36.71519 1.000 31.58255 184 GLN D N 1
ATOM 5950 C CA . GLN D 1 184 ? 3.17827 11.73346 36.61560 1.000 31.71446 184 GLN D CA 1
ATOM 5951 C C . GLN D 1 184 ? 2.61674 11.74792 35.19550 1.000 33.84679 184 GLN D C 1
ATOM 5952 O O . GLN D 1 184 ? 1.51474 11.22241 34.98310 1.000 35.04005 184 GLN D O 1
ATOM 5958 N N . LEU D 1 185 ? 3.29840 12.36299 34.22868 1.000 31.58785 185 LEU D N 1
ATOM 5959 C CA . LEU D 1 185 ? 2.85905 12.29163 32.83659 1.000 32.25813 185 LEU D CA 1
ATOM 5960 C C . LEU D 1 185 ? 3.48504 11.11982 32.07777 1.000 33.16626 185 LEU D C 1
ATOM 5961 O O . LEU D 1 185 ? 3.17488 10.91139 30.89623 1.000 34.29513 185 LEU D O 1
ATOM 5966 N N . ARG D 1 186 ? 4.33673 10.33694 32.73126 1.000 30.74391 186 ARG D N 1
ATOM 5967 C CA . ARG D 1 186 ? 4.96075 9.21621 32.05647 1.000 31.11337 186 ARG D CA 1
ATOM 5968 C C . ARG D 1 186 ? 3.92932 8.14604 31.71374 1.000 32.18642 186 ARG D C 1
ATOM 5969 O O . ARG D 1 186 ? 2.88385 8.01775 32.35337 1.000 30.47728 186 ARG D O 1
ATOM 5977 N N . GLN D 1 187 ? 4.26513 7.36508 30.68436 1.000 28.54430 187 GLN D N 1
ATOM 5978 C CA . GLN D 1 187 ? 3.41255 6.29065 30.19207 1.000 31.96786 187 GLN D CA 1
ATOM 5979 C C . GLN D 1 187 ? 2.82036 5.43362 31.31325 1.000 32.44441 187 GLN D C 1
ATOM 5980 O O . GLN D 1 187 ? 1.60458 5.22750 31.36794 1.000 31.45053 187 GLN D O 1
ATOM 5986 N N . ASP D 1 188 ? 3.65722 4.95031 32.23263 1.000 31.65657 188 ASP D N 1
ATOM 5987 C CA . ASP D 1 188 ? 3.16445 3.98640 33.21610 1.000 35.82056 188 ASP D CA 1
ATOM 5988 C C . ASP D 1 188 ? 2.12597 4.61613 34.14152 1.000 37.51584 188 ASP D C 1
ATOM 5989 O O . ASP D 1 188 ? 1.07536 4.02117 34.40672 1.000 40.76887 188 ASP D O 1
ATOM 5994 N N . ALA D 1 189 ? 2.39528 5.81970 34.64103 1.000 37.92137 189 ALA D N 1
ATOM 5995 C CA . ALA D 1 189 ? 1.44244 6.45920 35.54462 1.000 38.52554 189 ALA D CA 1
ATOM 5996 C C . ALA D 1 189 ? 0.15277 6.82338 34.81611 1.000 38.95362 189 ALA D C 1
ATOM 5997 O O . ALA D 1 189 ? -0.94177 6.67572 35.37501 1.000 39.81043 189 ALA D O 1
ATOM 5999 N N . GLN D 1 190 ? 0.26567 7.30622 33.56571 1.000 36.30305 190 GLN D N 1
ATOM 6000 C CA . GLN D 1 190 ? -0.90857 7.74830 32.81523 1.000 36.09342 190 GLN D CA 1
ATOM 6001 C C . GLN D 1 190 ? -1.77509 6.57435 32.36940 1.000 39.40161 190 GLN D C 1
ATOM 6002 O O . GLN D 1 190 ? -3.00760 6.68228 32.34494 1.000 40.23617 190 GLN D O 1
ATOM 6008 N N . GLN D 1 191 ? -1.15329 5.45190 31.99651 1.000 36.64388 191 GLN D N 1
ATOM 6009 C CA . GLN D 1 191 ? -1.92654 4.25963 31.67192 1.000 41.06569 191 GLN D CA 1
ATOM 6010 C C . GLN D 1 191 ? -2.81101 3.84528 32.83920 1.000 44.64798 191 GLN D C 1
ATOM 6011 O O . GLN D 1 191 ? -3.98541 3.50623 32.64712 1.000 49.07579 191 GLN D O 1
ATOM 6017 N N . GLN D 1 192 ? -2.26543 3.86267 34.05822 1.000 43.78881 192 GLN D N 1
ATOM 6018 C CA . GLN D 1 192 ? -3.06801 3.52012 35.22702 1.000 44.76266 192 GLN D CA 1
ATOM 6019 C C . GLN D 1 192 ? -4.08375 4.61319 35.53249 1.000 47.87455 192 GLN D C 1
ATOM 6020 O O . GLN D 1 192 ? -5.25292 4.32139 35.80280 1.000 50.39522 192 GLN D O 1
ATOM 6022 N N . ARG D 1 193 ? -3.65960 5.88041 35.48159 1.000 47.77210 193 ARG D N 1
ATOM 6023 C CA . ARG D 1 193 ? -4.54870 6.97024 35.87119 1.000 47.13618 193 ARG D CA 1
ATOM 6024 C C . ARG D 1 193 ? -5.74022 7.08244 34.92794 1.000 47.57027 193 ARG D C 1
ATOM 6025 O O . ARG D 1 193 ? -6.88002 7.25002 35.37679 1.000 48.43291 193 ARG D O 1
ATOM 6033 N N . HIS D 1 194 ? -5.50180 6.96590 33.62126 1.000 43.75264 194 HIS D N 1
ATOM 6034 C CA . HIS D 1 194 ? -6.51684 7.21492 32.60246 1.000 48.00618 194 HIS D CA 1
ATOM 6035 C C . HIS D 1 194 ? -6.95729 5.92948 31.90381 1.000 47.54027 194 HIS D C 1
ATOM 6036 O O . HIS D 1 194 ? -7.30559 5.94500 30.71984 1.000 47.55189 194 HIS D O 1
ATOM 6043 N N . ALA D 1 195 ? -6.94161 4.80993 32.62743 1.000 47.50245 195 ALA D N 1
ATOM 6044 C CA . ALA D 1 195 ? -7.27128 3.52039 32.02894 1.000 50.23571 195 ALA D CA 1
ATOM 6045 C C . ALA D 1 195 ? -8.63897 3.54228 31.34618 1.000 50.85652 195 ALA D C 1
ATOM 6046 O O . ALA D 1 195 ? -8.78896 3.06659 30.21277 1.000 46.83873 195 ALA D O 1
ATOM 6048 N N . GLU D 1 196 ? -9.65230 4.09645 32.02260 1.000 48.81723 196 GLU D N 1
ATOM 6049 C CA . GLU D 1 196 ? -11.00281 4.09315 31.45927 1.000 51.60102 196 GLU D CA 1
ATOM 6050 C C . GLU D 1 196 ? -11.08736 4.96359 30.20627 1.000 51.57247 196 GLU D C 1
ATOM 6051 O O . GLU D 1 196 ? -11.70793 4.56666 29.21200 1.000 53.06478 196 GLU D O 1
ATOM 6053 N N . LEU D 1 197 ? -10.47342 6.15102 30.23768 1.000 50.23819 197 LEU D N 1
ATOM 6054 C CA . LEU D 1 197 ? -10.41921 7.00527 29.05271 1.000 50.10975 197 LEU D CA 1
ATOM 6055 C C . LEU D 1 197 ? -9.77134 6.28470 27.87402 1.000 47.97968 197 LEU D C 1
ATOM 6056 O O . LEU D 1 197 ? -10.28123 6.32790 26.74890 1.000 48.81314 197 LEU D O 1
ATOM 6061 N N . LEU D 1 198 ? -8.61754 5.65355 28.10392 1.000 48.65138 198 LEU D N 1
ATOM 6062 C CA . LEU D 1 198 ? -7.92171 4.96622 27.01665 1.000 45.64622 198 LEU D CA 1
ATOM 6063 C C . LEU D 1 198 ? -8.78835 3.87140 26.40705 1.000 45.59641 198 LEU D C 1
ATOM 6064 O O . LEU D 1 198 ? -8.81746 3.70423 25.18269 1.000 46.50631 198 LEU D O 1
ATOM 6069 N N . GLY D 1 199 ? -9.50564 3.11870 27.23903 1.000 45.22999 199 GLY D N 1
ATOM 6070 C CA . GLY D 1 199 ? -10.41113 2.11659 26.70154 1.000 46.97338 199 GLY D CA 1
ATOM 6071 C C . GLY D 1 199 ? -11.46878 2.73030 25.80402 1.000 51.82790 199 GLY D C 1
ATOM 6072 O O . GLY D 1 199 ? -11.81596 2.17091 24.76110 1.000 50.07020 199 GLY D O 1
ATOM 6073 N N . ARG D 1 200 ? -11.97425 3.90794 26.17868 1.000 49.84239 200 ARG D N 1
ATOM 6074 C CA . ARG D 1 200 ? -12.96844 4.56776 25.33922 1.000 50.29886 200 ARG D CA 1
ATOM 6075 C C . ARG D 1 200 ? -12.35016 5.06349 24.03546 1.000 47.90512 200 ARG D C 1
ATOM 6076 O O . ARG D 1 200 ? -12.96736 4.95419 22.96907 1.000 50.53095 200 ARG D O 1
ATOM 6084 N N . LEU D 1 201 ? -11.12929 5.60022 24.09862 1.000 46.17757 201 LEU D N 1
ATOM 6085 C CA . LEU D 1 201 ? -10.44990 6.06073 22.88881 1.000 47.39699 201 LEU D CA 1
ATOM 6086 C C . LEU D 1 201 ? -10.14544 4.90832 21.93949 1.000 47.59688 201 LEU D C 1
ATOM 6087 O O . LEU D 1 201 ? -10.07190 5.10951 20.72109 1.000 44.23513 201 LEU D O 1
ATOM 6092 N N . LEU D 1 202 ? -9.97212 3.70190 22.47904 1.000 48.27485 202 LEU D N 1
ATOM 6093 C CA . LEU D 1 202 ? -9.58055 2.53397 21.70412 1.000 48.03833 202 LEU D CA 1
ATOM 6094 C C . LEU D 1 202 ? -10.76699 1.76968 21.15167 1.000 48.50034 202 LEU D C 1
ATOM 6095 O O . LEU D 1 202 ? -10.60122 1.00548 20.19284 1.000 49.01296 202 LEU D O 1
ATOM 6100 N N . ALA D 1 203 ? -11.95453 2.00088 21.70170 1.000 48.86348 203 ALA D N 1
ATOM 6101 C CA . ALA D 1 203 ? -13.12376 1.18427 21.41985 1.000 57.06795 203 ALA D CA 1
ATOM 6102 C C . ALA D 1 203 ? -13.70395 1.49139 20.04671 1.000 62.94892 203 ALA D C 1
ATOM 6103 O O . ALA D 1 203 ? -13.54918 2.59254 19.51294 1.000 61.06894 203 ALA D O 1
ATOM 6105 N N . GLY D 1 204 ? -14.38889 0.50210 19.48347 1.000 74.66855 204 GLY D N 1
ATOM 6106 C CA . GLY D 1 204 ? -15.00038 0.63871 18.17289 1.000 74.82412 204 GLY D CA 1
ATOM 6107 C C . GLY D 1 204 ? -16.10561 1.67497 18.12152 1.000 76.81847 204 GLY D C 1
ATOM 6108 O O . GLY D 1 204 ? -16.98976 1.60824 17.26810 1.000 75.06987 204 GLY D O 1
#

Organism: Pseudomonas aeruginosa (strain ATCC 15692 / DSM 22644 / CIP 104116 / JCM 14847 / LMG 12228 / 1C / P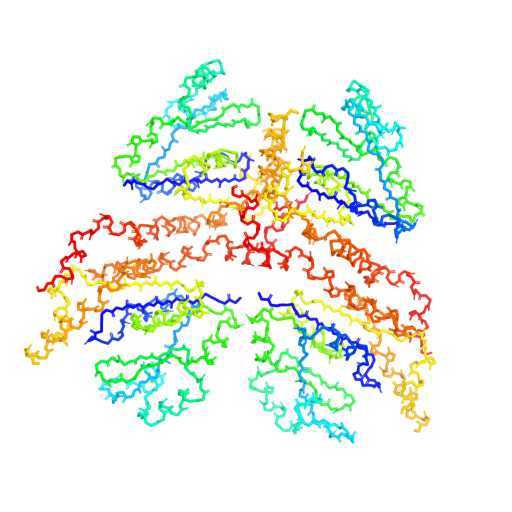RS 101 / PAO1) (NCBI:txid208964)

Secondary structure (DSSP, 8-state):
-PPEEEEE-STTS-S-HHHHHHHHT-TTEEE---EE-SPP-TT--BTTTBEE--HHHHHHHHHTT-EEEEEEETTEEEEEEHHHHHHHHHTT-EEEEE--HHHHHHHHHH-TT-EEEEEE-SSHHHHHHH--HHHHHHHHHHHHHTGGGGGGSSEEEE-SSHHHHHHHHHHHHHHHHTBHHHHHHHTHHHHHHHH--/---EEEEE-STT--S-HHHHHHHHH-TTSEE---EE-SPPPTT--BTTTBEE--HHHHHHHHHTT-EEEEEEETTEEEEEEHHHHHHHHHTT--EEEE--HHHHHHHHHH-TT-EEEEEE-S-HHHHHHHT--HHHHHHHHHHHHHTGGGGGGSSEEEE-SSHHHHHHHHHHHHHHHHTBHHHHHHHTHHHHHHHH--/---EEEEE--GGG-S-HHHHHHHHH-TTSEE---EE-SPP-TT--BTTTBEE--HHHHHHHHHTT-EEEEEEETTEEEEEEHHHHHHHHHTT--EEEE--HHHHHHHHHH-TT-EEEEEE-SSHHHHHHHHH--HHHHHHHHHHHHHHHGGGGGSSEEEE-SSHHHHHHHHHHHHHHHHTBHHHHHHHTHHHHHHHH-/---EEEEE--TTS-S-HHHHHHHHH-TTEEE---EE-SPP-TT--BTTTBEE--HHHHHHHHHTT-EEEEEEETTEEEEEEHHHHHHHHHTT-EEEEE--HHHHHHHHHH-TT-EEEEEE-S-HHHHHHHHH--HHHHHHHHHHHHHHHGGGGGSSEEEE-SSHHHHHHHHHHHHHHHHTBHHHHHHHTHHHHHHHH--

Radius of gyration: 31.25 Å; Cα contacts (8 Å, |Δi|>4): 1327; chains: 4; bounding box: 79×64×81 Å

Solvent-accessible surface area: 36360 Å² total; per-residue (Å²): 114,16,17,3,1,0,2,2,16,7,11,34,25,50,60,24,77,2,2,109,24,5,35,130,60,19,116,62,15,92,52,9,41,5,24,0,21,24,56,97,139,137,80,31,87,85,34,104,53,15,69,36,32,56,119,141,72,0,94,36,15,50,82,133,128,65,19,10,7,62,9,92,22,87,43,45,18,42,0,0,23,52,77,98,0,96,66,12,18,86,76,44,51,23,0,0,1,17,20,19,21,56,0,0,24,36,0,48,138,113,28,110,122,13,12,1,0,3,7,1,14,41,36,56,128,36,5,78,128,73,35,111,117,73,56,48,82,66,14,11,68,71,4,26,25,15,1,0,0,2,18,24,4,62,6,1,0,24,48,107,81,89,61,104,0,24,66,6,0,77,8,1,19,98,7,31,40,0,72,35,77,15,5,67,136,115,40,55,124,32,2,43,160,0,60,61,121,96,15,11,3,1,0,4,4,16,7,10,37,33,56,57,25,74,2,1,107,23,3,32,119,57,36,98,123,19,77,50,7,40,5,24,0,21,59,60,100,43,140,80,35,85,81,34,105,50,16,69,36,33,61,131,80,78,0,51,34,16,51,86,129,125,62,20,10,7,66,9,92,26,101,40,45,24,43,0,0,21,80,82,99,3,52,54,6,20,85,121,44,37,28,0,0,1,19,21,25,20,54,0,0,41,60,0,56,86,115,28,115,103,7,49,0,1,3,7,1,14,40,38,52,78,38,7,101,76,86,25,100,107,81,81,60,34,96,60,13,11,66,64,4,24,25,14,0,0,0,2,19,26,4,60,24,1,0,23,51,107,85,89,65,105,0,25,59,6,1,80,7,6,16,102,5,54,51,10,19,36,87,13,4,68,117,110,55,49,132,45,1,42,168,2,62,54,122,107,15,13,2,1,0,0,1,21,11,28,31,57,42,69,22,74,2,2,123,24,4,35,123,57,32,109,72,25,87,55,8,39,5,27,0,20,20,55,95,140,138,81,33,85,86,32,103,60,21,70,38,31,61,125,148,72,0,92,32,14,45,151,133,126,62,20,15,8,70,9,88,22,109,42,44,19,39,0,0,21,56,79,92,2,47,77,6,20,43,94,44,45,26,0,0,1,18,21,15,57,57,0,0,76,62,0,55,206,109,27,117,88,10,6,0,0,2,7,1,2,34,40,41,132,26,4,98,47,88,24,75,156,115,87,86,57,35,67,53,29,12,63,84,3,25,64,18,0,50,36,10,89,61,6,64,6,0,0,22,27,109,62,91,61,122,0,27,87,15,0,74,12,1,15,80,4,17,27,14,74,36,80,19,5,47,66,120,47,53,74,16,3,38,144,0,29,106,105,18,19,1,1,0,0,2,25,18,24,36,69,50,77,33,80,4,4,56,26,2,40,131,59,21,119,52,13,95,45,7,38,4,27,0,19,21,57,97,135,138,80,34,84,87,34,105,60,17,71,36,32,62,119,144,72,0,90,30,14,47,151,129,127,64,23,23,6,70,10,90,21,68,42,46,19,41,1,0,21,67,68,97,4,47,50,7,20,17,108,44,41,18,0,0,0,19,20,18,55,55,0,0,48,42,0,53,181,112,28,117,103,9,6,0,0,3,6,2,4,36,44,38,70,26,9,82,114,101,18,70,140,105,87,79,74,23,72,33,74,5,161,72,1,25,62,19,0,50,35,13,90,61,5,66,16,0,0,24,29,92,60,87,56,102,0,26,61,19,0,77,8,1,14,78,6,21,36,12,86,35,85,21,6,50,79,127,45,52,72,16,3,38,145,0,28,54,75

B-factor: mean 43.39, std 14.68, range [20.92, 109.73]